Protein AF-0000000084723994 (afdb_homodimer)

Radius of gyration: 28.79 Å; Cα contacts (8 Å, |Δi|>4): 1807; chains: 2; bounding box: 62×84×65 Å

Foldseek 3Di:
DAEEEDAFAQLCLVVLQVVLCVVVVFAEAEQQQVVVCVVPVDHLLRDDLVVSLVVLVVSLVVSVVSLVVRPPYYYYYHDLLLSCLVCVLNVNNVCNCVSQPPPLLQPVGLAYEYGDPPLDDRDCPVRDDPDSVSRVVSRVVSVVSCVVRYQLLRYHYDDSVQSDSVSSSVVVVVSVVVRVVCFPFQEEEAAELAAADLVQGDPVRLSCQQSFQEEEEEDQHDVVSNVSHHPNHHYHDLYDVPDDDDPVDDEDRVVSLVQRRVRGYYYYYFYFFCVQPNCVVVHVVRCVVSVHHYYYHTGHHNVNQQCQQLQFDQDDPPWAPDEDEEELPQVPHPVDPDDCLCVLQVAGKYKYFPNLVVVLVSLVSSVVSPDDQQWKKWKWFSGPDPPIDIQIGGSNCRNVRCVVVVRSPGGIMMMTTPSSVSSVPRNDNVCVSVVD/DAEEEDAFAQLCLVVLQVVLCVVVVFAEAEQQQVVVCVVPVDHLLRDDLVVSLVVLVVSLVVSVVSLVVRPPYYYYRHDLLLSCLVCVLNVNNVCNCVSQPPLCAQPVGLAYEYGDPPLDDRDCPVRDDPDSVSRVVSRVVSVVSCVVRYQLLRYHYDDSVQSDSVSSSVVVVVSVVVRVVCFPFQEEEEAELAAADLVQGDPVRLSCQQSFQEEEEEDQHDVNSNVSHHPNHHYHDLYDVPDDDDPVDDEDRVVSLVQRRVRGYYYYYFYFFCVQPNCVVVHVVRCVVSVHHYYYHTGHHNVNQQCQQLQFDQDDPPWAPDEDEEELPQVPHPVDPDDCLCVLQVAGKYKYFPNLVVVLVSLVSSVVSPDDQQWKKWKWFSGPDPPIDIQIGGSNCRNVRCVVVVRSPGGIMMMTTPSSVSSVPRNDNVCVSVVD

Organism: Cystobacter fuscus (strain ATCC 25194 / DSM 2262 / NBRC 100088 / M29) (NCBI:txid1242864)

Solvent-accessible surface area (backbone atoms only — not comparable to full-atom values): 44608 Å² total; per-residue (Å²): 90,31,34,27,33,32,62,38,84,46,47,50,49,66,61,48,36,52,52,48,17,63,74,68,73,35,50,70,40,74,56,58,63,64,58,47,29,71,73,67,74,48,47,65,83,75,42,57,59,76,55,32,46,52,51,51,53,50,46,48,52,51,49,53,51,56,56,64,69,39,80,81,24,28,26,23,37,38,50,68,64,50,55,29,41,48,21,53,73,60,70,30,46,87,48,28,62,67,46,60,68,39,75,50,54,51,67,51,37,65,32,35,36,37,45,43,79,82,59,48,79,74,60,86,77,82,69,60,84,92,40,72,56,58,36,49,53,46,34,28,35,37,53,41,49,43,64,72,48,30,29,57,75,26,47,40,75,48,56,71,83,49,68,48,69,65,50,46,49,51,50,50,50,56,57,45,60,68,51,55,78,48,64,88,44,17,16,35,37,41,28,10,46,11,52,39,30,55,50,45,19,15,42,44,46,47,34,48,37,41,42,27,53,25,37,36,28,41,60,85,55,41,66,70,41,58,66,52,41,27,88,82,30,46,78,40,79,66,45,67,77,71,73,80,67,57,87,92,54,80,64,70,56,64,66,59,54,55,44,16,73,71,49,35,47,30,32,41,36,29,57,12,13,25,34,61,84,42,53,34,46,61,39,50,50,52,34,51,76,69,69,38,48,58,47,62,42,62,20,29,32,45,68,52,36,36,25,44,43,51,17,25,33,50,24,37,90,90,52,17,47,22,34,32,45,33,55,36,69,45,75,85,42,96,75,42,63,61,37,52,63,26,47,40,43,26,55,36,23,37,35,31,36,62,21,72,93,44,37,56,59,53,35,49,48,30,37,74,32,62,33,60,50,76,39,30,24,31,42,38,20,35,32,58,41,97,73,45,44,77,47,77,36,20,44,69,45,31,54,62,51,45,61,72,65,67,60,77,77,49,69,45,40,36,41,34,21,63,34,49,61,47,21,84,74,44,45,40,48,67,32,48,77,65,73,100,90,30,33,26,34,32,62,37,85,47,46,50,48,66,61,49,37,53,53,48,17,63,74,68,74,36,50,73,40,73,56,57,64,64,57,46,28,72,74,67,74,47,48,66,85,77,44,57,58,73,56,33,48,52,51,51,51,50,48,48,52,50,50,54,51,56,56,64,70,40,79,81,24,28,26,23,39,39,48,68,63,50,54,28,40,46,22,53,73,60,70,31,47,87,47,28,62,68,47,59,67,41,75,50,54,51,68,50,35,63,32,35,37,36,45,44,80,82,60,47,78,76,61,85,77,83,69,62,83,91,42,71,56,60,36,50,54,48,34,28,33,37,53,42,49,43,64,73,49,32,29,56,80,27,47,40,73,48,56,72,84,49,69,49,68,66,50,44,48,51,51,50,50,56,56,46,56,68,49,57,76,49,64,87,45,16,17,35,36,41,26,10,48,12,53,37,30,54,49,46,19,15,42,45,46,48,37,47,36,43,42,26,54,26,37,36,29,42,59,83,56,42,65,69,40,57,65,50,41,26,89,81,29,46,78,40,78,65,46,69,77,74,73,79,65,58,87,93,52,79,62,68,56,63,67,60,54,54,43,16,73,71,49,35,48,29,32,42,37,29,59,12,12,26,36,60,85,43,54,34,44,60,40,50,49,52,34,51,74,69,71,38,47,58,49,63,40,62,21,30,33,45,68,53,37,34,25,44,44,52,17,25,33,51,23,36,91,91,51,18,48,24,34,32,44,32,56,35,68,44,77,84,42,96,72,42,61,59,38,50,64,27,47,41,44,27,55,35,23,37,34,31,37,61,21,69,92,45,35,56,60,52,34,50,47,30,36,74,32,63,33,58,49,74,38,30,23,32,42,37,20,33,32,58,40,96,73,45,42,76,46,76,36,20,46,70,46,32,53,62,52,46,61,73,64,68,60,79,78,49,67,45,39,35,43,34,22,61,33,49,63,47,21,83,72,45,46,38,48,67,31,52,76,65,74,98

Structure (mmCIF, N/CA/C/O backbone):
data_AF-0000000084723994-model_v1
#
loop_
_entity.id
_entity.type
_entity.pdbx_description
1 polymer 'uroporphyrinogen-III C-methyltransferase'
#
loop_
_atom_site.group_PDB
_atom_site.id
_atom_site.type_symbol
_atom_site.label_atom_id
_atom_site.label_alt_id
_atom_site.label_comp_id
_atom_site.label_asym_id
_atom_site.label_entity_id
_atom_site.label_seq_id
_atom_site.pdbx_PDB_ins_code
_atom_site.Cartn_x
_atom_site.Cartn_y
_atom_site.Cartn_z
_atom_site.occupancy
_atom_site.B_iso_or_equiv
_atom_site.auth_seq_id
_atom_site.auth_comp_id
_atom_site.auth_asym_id
_atom_site.auth_atom_id
_atom_site.pdbx_PDB_model_num
ATOM 1 N N . MET A 1 1 ? 22.266 18.469 -6.633 1 83.06 1 MET A N 1
ATOM 2 C CA . MET A 1 1 ? 21.266 18.016 -5.676 1 83.06 1 MET A CA 1
ATOM 3 C C . MET A 1 1 ? 20.828 19.156 -4.77 1 83.06 1 MET A C 1
ATOM 5 O O . MET A 1 1 ? 21.672 19.859 -4.191 1 83.06 1 MET A O 1
ATOM 9 N N . ARG A 1 2 ? 19.594 19.422 -4.73 1 88.44 2 ARG A N 1
ATOM 10 C CA . ARG A 1 2 ? 19.031 20.484 -3.906 1 88.44 2 ARG A CA 1
ATOM 11 C C . ARG A 1 2 ? 18.25 19.906 -2.729 1 88.44 2 ARG A C 1
ATOM 13 O O . ARG A 1 2 ? 17.219 19.266 -2.916 1 88.44 2 ARG A O 1
ATOM 20 N N . ILE A 1 3 ? 18.781 20.141 -1.558 1 91.31 3 ILE A N 1
ATOM 21 C CA . ILE A 1 3 ? 18.188 19.594 -0.346 1 91.31 3 ILE A CA 1
ATOM 22 C C . ILE A 1 3 ? 17.766 20.719 0.588 1 91.31 3 ILE A C 1
ATOM 24 O O . ILE A 1 3 ? 18.469 21.719 0.722 1 91.31 3 ILE A O 1
ATOM 28 N N . ALA A 1 4 ? 16.625 20.562 1.173 1 93.44 4 ALA A N 1
ATOM 29 C CA . ALA A 1 4 ? 16.203 21.531 2.189 1 93.44 4 ALA A CA 1
ATOM 30 C C . ALA A 1 4 ? 15.859 20.828 3.498 1 93.44 4 ALA A C 1
ATOM 32 O O . ALA A 1 4 ? 15.289 19.719 3.49 1 93.44 4 ALA A O 1
ATOM 33 N N . ILE A 1 5 ? 16.234 21.438 4.578 1 94.81 5 ILE A N 1
ATOM 34 C CA . ILE A 1 5 ? 15.898 20.984 5.922 1 94.81 5 ILE A CA 1
ATOM 35 C C . ILE A 1 5 ? 15.031 22.031 6.613 1 94.81 5 ILE A C 1
ATOM 37 O O . ILE A 1 5 ? 15.422 23.203 6.719 1 94.81 5 ILE A O 1
ATOM 41 N N . THR A 1 6 ? 13.828 21.578 7.016 1 93.06 6 THR A N 1
ATOM 42 C CA . THR A 1 6 ? 12.906 22.547 7.59 1 93.06 6 THR A CA 1
ATOM 43 C C . THR A 1 6 ? 12.328 22.031 8.906 1 93.06 6 THR A C 1
ATOM 45 O O . THR A 1 6 ? 12.594 20.891 9.305 1 93.06 6 THR A O 1
ATOM 48 N N . GLY A 1 7 ? 11.633 22.953 9.617 1 91.44 7 GLY A N 1
ATOM 49 C CA . GLY A 1 7 ? 11.086 22.734 10.945 1 91.44 7 GLY A CA 1
ATOM 50 C C . GLY A 1 7 ? 11.047 23.984 11.797 1 91.44 7 GLY A C 1
ATOM 51 O O . GLY A 1 7 ? 11.5 25.047 11.359 1 91.44 7 GLY A O 1
ATOM 52 N N . ALA A 1 8 ? 10.438 23.859 12.992 1 89.31 8 ALA A N 1
ATOM 53 C CA . ALA A 1 8 ? 10.344 24.984 13.914 1 89.31 8 ALA A CA 1
ATOM 54 C C . ALA A 1 8 ? 11.719 25.391 14.43 1 89.31 8 ALA A C 1
ATOM 56 O O . ALA A 1 8 ? 12.711 24.703 14.172 1 89.31 8 ALA A O 1
ATOM 57 N N . ALA A 1 9 ? 11.742 26.531 15.062 1 85.31 9 ALA A N 1
ATOM 58 C CA . ALA A 1 9 ? 12.984 26.984 15.672 1 85.31 9 ALA A CA 1
ATOM 59 C C . ALA A 1 9 ? 13.445 26.031 16.766 1 85.31 9 ALA A C 1
ATOM 61 O O . ALA A 1 9 ? 12.633 25.531 17.547 1 85.31 9 ALA A O 1
ATOM 62 N N . GLY A 1 10 ? 14.688 25.719 16.734 1 84.88 10 GLY A N 1
ATOM 63 C CA . GLY A 1 10 ? 15.273 24.953 17.828 1 84.88 10 GLY A CA 1
ATOM 64 C C . GLY A 1 10 ? 15.195 23.453 17.609 1 84.88 10 GLY A C 1
ATOM 65 O O . GLY A 1 10 ? 15.469 22.688 18.531 1 84.88 10 GLY A O 1
ATOM 66 N N . VAL A 1 11 ? 14.852 23 16.469 1 88.75 11 VAL A N 1
ATOM 67 C CA . VAL A 1 11 ? 14.664 21.578 16.266 1 88.75 11 VAL A CA 1
ATOM 68 C C . VAL A 1 11 ? 15.961 20.953 15.742 1 88.75 11 VAL A C 1
ATOM 70 O O . VAL A 1 11 ? 16.016 19.75 15.492 1 88.75 11 VAL A O 1
ATOM 73 N N . GLY A 1 12 ? 17.047 21.781 15.586 1 89.38 12 GLY A N 1
ATOM 74 C CA . GLY A 1 12 ? 18.344 21.281 15.172 1 89.38 12 GLY A CA 1
ATOM 75 C C . GLY A 1 12 ? 18.578 21.375 13.68 1 89.38 12 GLY A C 1
ATOM 76 O O . GLY A 1 12 ? 19.328 20.594 13.109 1 89.38 12 GLY A O 1
ATOM 77 N N . LYS A 1 13 ? 17.891 22.266 12.992 1 92.62 13 LYS A N 1
ATOM 78 C CA . LYS A 1 13 ? 18 22.406 11.539 1 92.62 13 LYS A CA 1
ATOM 79 C C . LYS A 1 13 ? 19.422 22.766 11.125 1 92.62 13 LYS A C 1
ATOM 81 O O . LYS A 1 13 ? 20.031 22.062 10.312 1 92.62 13 LYS A O 1
ATOM 86 N N . THR A 1 14 ? 19.953 23.859 11.75 1 91.31 14 THR A N 1
ATOM 87 C CA . THR A 1 14 ? 21.266 24.375 11.367 1 91.31 14 THR A CA 1
ATOM 88 C C . THR A 1 14 ? 22.344 23.328 11.586 1 91.31 14 THR A C 1
ATOM 90 O O . THR A 1 14 ? 23.234 23.156 10.75 1 91.31 14 THR A O 1
ATOM 93 N N . THR A 1 15 ? 22.219 22.641 12.641 1 93.06 15 THR A N 1
ATOM 94 C CA . THR A 1 15 ? 23.188 21.578 12.953 1 93.06 15 THR A CA 1
ATOM 95 C C . THR A 1 15 ? 23.141 20.484 11.891 1 93.06 15 THR A C 1
ATOM 97 O O . THR A 1 15 ? 24.188 20.031 11.422 1 93.06 15 THR A O 1
ATOM 100 N N . LEU A 1 16 ? 21.984 20.047 11.531 1 95.06 16 LEU A N 1
ATOM 101 C CA . LEU A 1 16 ? 21.844 19 10.531 1 95.06 16 LEU A CA 1
ATOM 102 C C . LEU A 1 16 ? 22.297 19.484 9.164 1 95.06 16 LEU A C 1
ATOM 104 O O . LEU A 1 16 ? 22.938 18.75 8.414 1 95.06 16 LEU A O 1
ATOM 108 N N . VAL A 1 17 ? 21.969 20.703 8.82 1 95.81 17 VAL A N 1
ATOM 109 C CA . VAL A 1 17 ? 22.359 21.297 7.547 1 95.81 17 VAL A CA 1
ATOM 110 C C . VAL A 1 17 ? 23.875 21.281 7.414 1 95.81 17 VAL A C 1
ATOM 112 O O . VAL A 1 17 ? 24.406 20.875 6.383 1 95.81 17 VAL A O 1
ATOM 115 N N . ASN A 1 18 ? 24.562 21.672 8.461 1 95.56 18 ASN A N 1
ATOM 116 C CA . ASN A 1 18 ? 26.016 21.719 8.438 1 95.56 18 ASN A CA 1
ATOM 117 C C . ASN A 1 18 ? 26.609 20.312 8.266 1 95.56 18 ASN A C 1
ATOM 119 O O . ASN A 1 18 ? 27.531 20.125 7.457 1 95.56 18 ASN A O 1
ATOM 123 N N . ALA A 1 19 ? 26.078 19.422 8.969 1 95.44 19 ALA A N 1
ATOM 124 C CA . ALA A 1 19 ? 26.594 18.047 8.906 1 95.44 19 ALA A CA 1
ATOM 125 C C . ALA A 1 19 ? 26.344 17.438 7.535 1 95.44 19 ALA A C 1
ATOM 127 O O . ALA A 1 19 ? 27.234 16.812 6.953 1 95.44 19 ALA A O 1
ATOM 128 N N . LEU A 1 20 ? 25.156 17.625 7.035 1 94.06 20 LEU A N 1
ATOM 129 C CA . LEU A 1 20 ? 24.781 17.031 5.754 1 94.06 20 LEU A CA 1
ATOM 130 C C . LEU A 1 20 ? 25.547 17.688 4.609 1 94.06 20 LEU A C 1
ATOM 132 O O . LEU A 1 20 ? 26 17 3.686 1 94.06 20 LEU A O 1
ATOM 136 N N . ALA A 1 21 ? 25.656 19 4.668 1 94.69 21 ALA A N 1
ATOM 137 C CA . ALA A 1 21 ? 26.406 19.734 3.643 1 94.69 21 ALA A CA 1
ATOM 138 C C . ALA A 1 21 ? 27.859 19.266 3.58 1 94.69 21 ALA A C 1
ATOM 140 O O . ALA A 1 21 ? 28.406 19.062 2.494 1 94.69 21 ALA A O 1
ATOM 141 N N . SER A 1 22 ? 28.422 19.109 4.707 1 93.56 22 SER A N 1
ATOM 142 C CA . SER A 1 22 ? 29.797 18.625 4.777 1 93.56 22 SER A CA 1
ATOM 143 C C . SER A 1 22 ? 29.922 17.219 4.207 1 93.56 22 SER A C 1
ATOM 145 O O . SER A 1 22 ? 30.844 16.922 3.449 1 93.56 22 SER A O 1
ATOM 147 N N . ARG A 1 23 ? 29.062 16.391 4.504 1 89.94 23 ARG A N 1
ATOM 148 C CA . ARG A 1 23 ? 29.062 15 4.086 1 89.94 23 ARG A CA 1
ATOM 149 C C . ARG A 1 23 ? 28.859 14.883 2.578 1 89.94 23 ARG A C 1
ATOM 151 O O . ARG A 1 23 ? 29.453 14.016 1.932 1 89.94 23 ARG A O 1
ATOM 158 N N . LEU A 1 24 ? 28.062 15.727 2.037 1 88.12 24 LEU A N 1
ATOM 159 C CA . LEU A 1 24 ? 27.688 15.633 0.631 1 88.12 24 LEU A CA 1
ATOM 160 C C . LEU A 1 24 ? 28.578 16.531 -0.232 1 88.12 24 LEU A C 1
ATOM 162 O O . LEU A 1 24 ? 28.531 16.453 -1.462 1 88.12 24 LEU A O 1
ATOM 166 N N . GLY A 1 25 ? 29.406 17.297 0.364 1 90.81 25 GLY A N 1
ATOM 167 C CA . GLY A 1 25 ? 30.234 18.234 -0.37 1 90.81 25 GLY A CA 1
ATOM 168 C C . GLY A 1 25 ? 29.453 19.297 -1.105 1 90.81 25 GLY A C 1
ATOM 169 O O . GLY A 1 25 ? 29.75 19.625 -2.254 1 90.81 25 GLY A O 1
ATOM 170 N N . LEU A 1 26 ? 28.359 19.75 -0.538 1 93.06 26 LEU A N 1
ATOM 171 C CA . LEU A 1 26 ? 27.5 20.75 -1.145 1 93.06 26 LEU A CA 1
ATOM 172 C C . LEU A 1 26 ? 27.547 22.062 -0.372 1 93.06 26 LEU A C 1
ATOM 174 O O . LEU A 1 26 ? 27.766 22.078 0.843 1 93.06 26 LEU A O 1
ATOM 178 N N . PRO A 1 27 ? 27.375 23.125 -1.046 1 95.31 27 PRO A N 1
ATOM 179 C CA . PRO A 1 27 ? 27.312 24.406 -0.332 1 95.31 27 PRO A CA 1
ATOM 180 C C . PRO A 1 27 ? 26.016 24.562 0.478 1 95.31 27 PRO A C 1
ATOM 182 O O . PRO A 1 27 ? 25.031 23.875 0.224 1 95.31 27 PRO A O 1
ATOM 185 N N . ILE A 1 28 ? 26.078 25.516 1.431 1 95.5 28 ILE A N 1
ATOM 186 C CA . ILE A 1 28 ? 24.938 25.766 2.303 1 95.5 28 ILE A CA 1
ATOM 187 C C . ILE A 1 28 ? 24.234 27.062 1.865 1 95.5 28 ILE A C 1
ATOM 189 O O . ILE A 1 28 ? 24.891 28.047 1.539 1 95.5 28 ILE A O 1
ATOM 193 N N . VAL A 1 29 ? 22.984 27 1.783 1 94.06 29 VAL A N 1
ATOM 194 C CA . VAL A 1 29 ? 22.156 28.203 1.712 1 94.06 29 VAL A CA 1
ATOM 195 C C . VAL A 1 29 ? 21.578 28.531 3.09 1 94.06 29 VAL A C 1
ATOM 197 O O . VAL A 1 29 ? 20.688 27.828 3.564 1 94.06 29 VAL A O 1
ATOM 200 N N . PRO A 1 30 ? 22.047 29.469 3.734 1 92.75 30 PRO A N 1
ATOM 201 C CA . PRO A 1 30 ? 21.641 29.75 5.113 1 92.75 30 PRO A CA 1
ATOM 202 C C . PRO A 1 30 ? 20.266 30.406 5.203 1 92.75 30 PRO A C 1
ATOM 204 O O . PRO A 1 30 ? 19.766 30.938 4.207 1 92.75 30 PRO A O 1
ATOM 207 N N . GLU A 1 31 ? 19.703 30.312 6.406 1 90.06 31 GLU A N 1
ATOM 208 C CA . GLU A 1 31 ? 18.453 31.016 6.641 1 90.06 31 GLU A CA 1
ATOM 209 C C . GLU A 1 31 ? 18.672 32.531 6.707 1 90.06 31 GLU A C 1
ATOM 211 O O . GLU A 1 31 ? 19.75 33 7.066 1 90.06 31 GLU A O 1
ATOM 216 N N . GLU A 1 32 ? 17.656 33.281 6.395 1 86.25 32 GLU A N 1
ATOM 217 C CA . GLU A 1 32 ? 17.781 34.75 6.203 1 86.25 32 GLU A CA 1
ATOM 218 C C . GLU A 1 32 ? 17.391 35.5 7.469 1 86.25 32 GLU A C 1
ATOM 220 O O . GLU A 1 32 ? 17.797 36.656 7.664 1 86.25 32 GLU A O 1
ATOM 225 N N . THR A 1 33 ? 16.609 34.875 8.312 1 83.88 33 THR A N 1
ATOM 226 C CA . THR A 1 33 ? 16.016 35.594 9.445 1 83.88 33 THR A CA 1
ATOM 227 C C . THR A 1 33 ? 17.094 35.938 10.469 1 83.88 33 THR A C 1
ATOM 229 O O . THR A 1 33 ? 17.031 37.031 11.07 1 83.88 33 THR A O 1
ATOM 232 N N . ARG A 1 34 ? 18.016 35.094 10.688 1 79.5 34 ARG A N 1
ATOM 233 C CA . ARG A 1 34 ? 19.078 35.344 11.648 1 79.5 34 ARG A CA 1
ATOM 234 C C . ARG A 1 34 ? 19.891 36.594 11.234 1 79.5 34 ARG A C 1
ATOM 236 O O . ARG A 1 34 ? 20.203 37.438 12.07 1 79.5 34 ARG A O 1
ATOM 243 N N . GLU A 1 35 ? 20.219 36.625 10.008 1 80.94 35 GLU A N 1
ATOM 244 C CA . GLU A 1 35 ? 20.969 37.781 9.492 1 80.94 35 GLU A CA 1
ATOM 245 C C . GLU A 1 35 ? 20.188 39.062 9.641 1 80.94 35 GLU A C 1
ATOM 247 O O . GLU A 1 35 ? 20.75 40.125 9.961 1 80.94 35 GLU A O 1
ATOM 252 N N . PHE A 1 36 ? 18.953 38.969 9.43 1 85.81 36 PHE A N 1
ATOM 253 C CA . PHE A 1 36 ? 18.062 40.125 9.57 1 85.81 36 PHE A CA 1
ATOM 254 C C . PHE A 1 36 ? 18.062 40.625 11.008 1 85.81 36 PHE A C 1
ATOM 256 O O . PHE A 1 36 ? 18.203 41.844 11.25 1 85.81 36 PHE A O 1
ATOM 263 N N . VAL A 1 37 ? 17.922 39.75 11.969 1 82.12 37 VAL A N 1
ATOM 264 C CA . VAL A 1 37 ? 17.859 40.094 13.383 1 82.12 37 VAL A CA 1
ATOM 265 C C . VAL A 1 37 ? 19.203 40.688 13.828 1 82.12 37 VAL A C 1
ATOM 267 O O . VAL A 1 37 ? 19.234 41.688 14.562 1 82.12 37 VAL A O 1
ATOM 270 N N . LEU A 1 38 ? 20.266 40.094 13.352 1 80.56 38 LEU A N 1
ATOM 271 C CA . LEU A 1 38 ? 21.594 40.594 13.727 1 80.56 38 LEU A CA 1
ATOM 272 C C . LEU A 1 38 ? 21.844 41.969 13.164 1 80.56 38 LEU A C 1
ATOM 274 O O . LEU A 1 38 ? 22.438 42.812 13.828 1 80.56 38 LEU A O 1
ATOM 278 N N . ARG A 1 39 ? 21.359 42.219 12.031 1 83.88 39 ARG A N 1
ATOM 279 C CA . ARG A 1 39 ? 21.578 43.469 11.344 1 83.88 39 ARG A CA 1
ATOM 280 C C . ARG A 1 39 ? 20.688 44.594 11.906 1 83.88 39 ARG A C 1
ATOM 282 O O . ARG A 1 39 ? 21.109 45.719 12.062 1 83.88 39 ARG A O 1
ATOM 289 N N . THR A 1 40 ? 19.438 44.25 12.281 1 85.31 40 THR A N 1
ATOM 290 C CA . THR A 1 40 ? 18.469 45.25 12.633 1 85.31 40 THR A CA 1
ATOM 291 C C . THR A 1 40 ? 18.234 45.281 14.141 1 85.31 40 THR A C 1
ATOM 293 O O . THR A 1 40 ? 17.734 46.281 14.672 1 85.31 40 THR A O 1
ATOM 296 N N . GLY A 1 41 ? 18.516 44.156 14.844 1 81.31 41 GLY A N 1
ATOM 297 C CA . GLY A 1 41 ? 18.25 44.031 16.266 1 81.31 41 GLY A CA 1
ATOM 298 C C . GLY A 1 41 ? 16.781 43.781 16.578 1 81.31 41 GLY A C 1
ATOM 299 O O . GLY A 1 41 ? 16.375 43.812 17.734 1 81.31 41 GLY A O 1
ATOM 300 N N . LYS A 1 42 ? 15.953 43.688 15.469 1 84.44 42 LYS A N 1
ATOM 301 C CA . LYS A 1 42 ? 14.516 43.531 15.656 1 84.44 42 LYS A CA 1
ATOM 302 C C . LYS A 1 42 ? 14.039 42.188 15.102 1 84.44 42 LYS A C 1
ATOM 304 O O . LYS A 1 42 ? 14.508 41.719 14.055 1 84.44 42 LYS A O 1
ATOM 309 N N . ARG A 1 43 ? 13.125 41.656 15.859 1 84.62 43 ARG A N 1
ATOM 310 C CA . ARG A 1 43 ? 12.438 40.5 15.359 1 84.62 43 ARG A CA 1
ATOM 311 C C . ARG A 1 43 ? 11.25 40.875 14.492 1 84.62 43 ARG A C 1
ATOM 313 O O . ARG A 1 43 ? 10.711 41.969 14.617 1 84.62 43 ARG A O 1
ATOM 320 N N . LEU A 1 44 ? 10.891 39.938 13.641 1 83.56 44 LEU A N 1
ATOM 321 C CA . LEU A 1 44 ? 9.758 40.188 12.758 1 83.56 44 LEU A CA 1
ATOM 322 C C . LEU A 1 44 ? 8.508 40.531 13.562 1 83.56 44 LEU A C 1
ATOM 324 O O . LEU A 1 44 ? 7.754 41.438 13.188 1 83.56 44 LEU A O 1
ATOM 328 N N . ALA A 1 45 ? 8.359 39.875 14.648 1 80.06 45 ALA A N 1
ATOM 329 C CA . ALA A 1 45 ? 7.164 40.031 15.477 1 80.06 45 ALA A CA 1
ATOM 330 C C . ALA A 1 45 ? 7.098 41.438 16.078 1 80.06 45 ALA A C 1
ATOM 332 O O . ALA A 1 45 ? 6.027 41.906 16.484 1 80.06 45 ALA A O 1
ATOM 333 N N . GLN A 1 46 ? 8.203 42.125 16.156 1 83.06 46 GLN A N 1
ATOM 334 C CA . GLN A 1 46 ? 8.297 43.438 16.766 1 83.06 46 GLN A CA 1
ATOM 335 C C . GLN A 1 46 ? 7.98 44.531 15.758 1 83.06 46 GLN A C 1
ATOM 337 O O . GLN A 1 46 ? 7.824 45.688 16.125 1 83.06 46 GLN A O 1
ATOM 342 N N . LEU A 1 47 ? 7.875 44.188 14.516 1 86.5 47 LEU A N 1
ATOM 343 C CA . LEU A 1 47 ? 7.602 45.156 13.453 1 86.5 47 LEU A CA 1
ATOM 344 C C . LEU A 1 47 ? 6.102 45.281 13.219 1 86.5 47 LEU A C 1
ATOM 346 O O . LEU A 1 47 ? 5.348 44.344 13.438 1 86.5 47 LEU A O 1
ATOM 350 N N . PRO A 1 48 ? 5.727 46.531 12.844 1 86.56 48 PRO A N 1
ATOM 351 C CA . PRO A 1 48 ? 4.336 46.656 12.398 1 86.56 48 PRO A CA 1
ATOM 352 C C . PRO A 1 48 ? 4.031 45.781 11.195 1 86.56 48 PRO A C 1
ATOM 354 O O . PRO A 1 48 ? 4.926 45.469 10.398 1 86.56 48 PRO A O 1
ATOM 357 N N . VAL A 1 49 ? 2.783 45.438 11.023 1 81.56 49 VAL A N 1
ATOM 358 C CA . VAL A 1 49 ? 2.354 44.438 10.062 1 81.56 49 VAL A CA 1
ATOM 359 C C . VAL A 1 49 ? 2.77 44.844 8.648 1 81.56 49 VAL A C 1
ATOM 361 O O . VAL A 1 49 ? 3.344 44.031 7.906 1 81.56 49 VAL A O 1
ATOM 364 N N . PRO A 1 50 ? 2.547 46.094 8.227 1 82.75 50 PRO A N 1
ATOM 365 C CA . PRO A 1 50 ? 2.967 46.469 6.871 1 82.75 50 PRO A CA 1
ATOM 366 C C . PRO A 1 50 ? 4.473 46.344 6.66 1 82.75 50 PRO A C 1
ATOM 368 O O . PRO A 1 50 ? 4.914 45.938 5.574 1 82.75 50 PRO A O 1
ATOM 371 N N . GLU A 1 51 ? 5.219 46.625 7.699 1 89.88 51 GLU A N 1
ATOM 372 C CA . GLU A 1 51 ? 6.672 46.5 7.613 1 89.88 51 GLU A CA 1
ATOM 373 C C . GLU A 1 51 ? 7.09 45.031 7.617 1 89.88 51 GLU A C 1
ATOM 375 O O . GLU A 1 51 ? 8.039 44.656 6.934 1 89.88 51 GLU A O 1
ATOM 380 N N . ARG A 1 52 ? 6.332 44.219 8.328 1 89.69 52 ARG A N 1
ATOM 381 C CA . ARG A 1 52 ? 6.602 42.781 8.359 1 89.69 52 ARG A CA 1
ATOM 382 C C . ARG A 1 52 ? 6.488 42.188 6.965 1 89.69 52 ARG A C 1
ATOM 384 O O . ARG A 1 52 ? 7.348 41.406 6.547 1 89.69 52 ARG A O 1
ATOM 391 N N . ALA A 1 53 ? 5.438 42.594 6.336 1 88.56 53 ALA A N 1
ATOM 392 C CA . ALA A 1 53 ? 5.184 42.062 4.996 1 88.56 53 ALA A CA 1
ATOM 393 C C . ALA A 1 53 ? 6.312 42.438 4.039 1 88.56 53 ALA A C 1
ATOM 395 O O . ALA A 1 53 ? 6.762 41.594 3.25 1 88.56 53 ALA A O 1
ATOM 396 N N . GLN A 1 54 ? 6.723 43.688 4.16 1 90.75 54 GLN A N 1
ATOM 397 C CA . GLN A 1 54 ? 7.809 44.156 3.303 1 90.75 54 GLN A CA 1
ATOM 398 C C . GLN A 1 54 ? 9.102 43.406 3.594 1 90.75 54 GLN A C 1
ATOM 400 O O . GLN A 1 54 ? 9.805 43 2.67 1 90.75 54 GLN A O 1
ATOM 405 N N . VAL A 1 55 ? 9.398 43.25 4.867 1 91.75 55 VAL A N 1
ATOM 406 C CA . VAL A 1 55 ? 10.617 42.562 5.27 1 91.75 55 VAL A CA 1
ATOM 407 C C . VAL A 1 55 ? 10.578 41.094 4.777 1 91.75 55 VAL A C 1
ATOM 409 O O . VAL A 1 55 ? 11.57 40.594 4.27 1 91.75 55 VAL A O 1
ATOM 412 N N . LEU A 1 56 ? 9.43 40.438 4.898 1 91.06 56 LEU A N 1
ATOM 413 C CA . LEU A 1 56 ? 9.289 39.062 4.461 1 91.06 56 LEU A CA 1
ATOM 414 C C . LEU A 1 56 ? 9.516 38.938 2.957 1 91.06 56 LEU A C 1
ATOM 416 O O . LEU A 1 56 ? 10.164 38 2.496 1 91.06 56 LEU A O 1
ATOM 420 N N . ARG A 1 57 ? 9.047 39.875 2.186 1 88.88 57 ARG A N 1
ATOM 421 C CA . ARG A 1 57 ? 9.258 39.906 0.744 1 88.88 57 ARG A CA 1
ATOM 422 C C . ARG A 1 57 ? 10.742 40.031 0.416 1 88.88 57 ARG A C 1
ATOM 424 O O . ARG A 1 57 ? 11.242 39.406 -0.526 1 88.88 57 ARG A O 1
ATOM 431 N N . GLU A 1 58 ? 11.367 40.875 1.175 1 90.56 58 GLU A N 1
ATOM 432 C CA . GLU A 1 58 ? 12.789 41.094 0.956 1 90.56 58 GLU A CA 1
ATOM 433 C C . GLU A 1 58 ? 13.594 39.844 1.274 1 90.56 58 GLU A C 1
ATOM 435 O O . GLU A 1 58 ? 14.492 39.469 0.525 1 90.56 58 GLU A O 1
ATOM 440 N N . LEU A 1 59 ? 13.25 39.25 2.365 1 91 59 LEU A N 1
ATOM 441 C CA . LEU A 1 59 ? 13.93 38.031 2.754 1 91 59 LEU A CA 1
ATOM 442 C C . LEU A 1 59 ? 13.695 36.938 1.724 1 91 59 LEU A C 1
ATOM 444 O O . LEU A 1 59 ? 14.602 36.156 1.422 1 91 59 LEU A O 1
ATOM 448 N N . TRP A 1 60 ? 12.531 36.906 1.198 1 89.06 60 TRP A N 1
ATOM 449 C CA . TRP A 1 60 ? 12.188 35.938 0.155 1 89.06 60 TRP A CA 1
ATOM 450 C C . TRP A 1 60 ? 13.031 36.188 -1.096 1 89.06 60 TRP A C 1
ATOM 452 O O . TRP A 1 60 ? 13.539 35.219 -1.698 1 89.06 60 TRP A O 1
ATOM 462 N N . ALA A 1 61 ? 13.164 37.375 -1.463 1 88.31 61 ALA A N 1
ATOM 463 C CA . ALA A 1 61 ? 13.984 37.75 -2.623 1 88.31 61 ALA A CA 1
ATOM 464 C C . ALA A 1 61 ? 15.43 37.312 -2.426 1 88.31 61 ALA A C 1
ATOM 466 O O . ALA A 1 61 ? 16.078 36.812 -3.357 1 88.31 61 ALA A O 1
ATOM 467 N N . VAL A 1 62 ? 15.945 37.469 -1.242 1 89.62 62 VAL A N 1
ATOM 468 C CA . VAL A 1 62 ? 17.312 37.094 -0.926 1 89.62 62 VAL A CA 1
ATOM 469 C C . VAL A 1 62 ? 17.453 35.562 -1.056 1 89.62 62 VAL A C 1
ATOM 471 O O . VAL A 1 62 ? 18.406 35.062 -1.65 1 89.62 62 VAL A O 1
ATOM 474 N N . ARG A 1 63 ? 16.531 34.844 -0.522 1 89.12 63 ARG A N 1
ATOM 475 C CA . ARG A 1 63 ? 16.531 33.406 -0.6 1 89.12 63 ARG A CA 1
ATOM 476 C C . ARG A 1 63 ? 16.562 32.938 -2.049 1 89.12 63 ARG A C 1
ATOM 478 O O . ARG A 1 63 ? 17.359 32.062 -2.41 1 89.12 63 ARG A O 1
ATOM 485 N N . ARG A 1 64 ? 15.688 33.438 -2.824 1 85.62 64 ARG A N 1
ATOM 486 C CA . ARG A 1 64 ? 15.602 33.031 -4.227 1 85.62 64 ARG A CA 1
ATOM 487 C C . ARG A 1 64 ? 16.938 33.25 -4.941 1 85.62 64 ARG A C 1
ATOM 489 O O . ARG A 1 64 ? 17.391 32.406 -5.699 1 85.62 64 ARG A O 1
ATOM 496 N N . ARG A 1 65 ? 17.516 34.375 -4.652 1 88.19 65 ARG A N 1
ATOM 497 C CA . ARG A 1 65 ? 18.797 34.688 -5.27 1 88.19 65 ARG A CA 1
ATOM 498 C C . ARG A 1 65 ? 19.875 33.719 -4.828 1 88.19 65 ARG A C 1
ATOM 500 O O . ARG A 1 65 ? 20.656 33.25 -5.656 1 88.19 65 ARG A O 1
ATOM 507 N N . ARG A 1 66 ? 19.922 33.406 -3.568 1 90 66 ARG A N 1
ATOM 508 C CA . ARG A 1 66 ? 20.938 32.531 -3.02 1 90 66 ARG A CA 1
ATOM 509 C C . ARG A 1 66 ? 20.812 31.125 -3.615 1 90 66 ARG A C 1
ATOM 511 O O . ARG A 1 66 ? 21.828 30.484 -3.926 1 90 66 ARG A O 1
ATOM 518 N N . GLU A 1 67 ? 19.641 30.641 -3.686 1 88.38 67 GLU A N 1
ATOM 519 C CA . GLU A 1 67 ? 19.422 29.297 -4.223 1 88.38 67 GLU A CA 1
ATOM 520 C C . GLU A 1 67 ? 19.719 29.25 -5.719 1 88.38 67 GLU A C 1
ATOM 522 O O . GLU A 1 67 ? 20.25 28.266 -6.219 1 88.38 67 GLU A O 1
ATOM 527 N N . GLU A 1 68 ? 19.359 30.328 -6.375 1 85.69 68 GLU A N 1
ATOM 528 C CA . GLU A 1 68 ? 19.609 30.391 -7.812 1 85.69 68 GLU A CA 1
ATOM 529 C C . GLU A 1 68 ? 21.109 30.438 -8.109 1 85.69 68 GLU A C 1
ATOM 531 O O . GLU A 1 68 ? 21.547 29.938 -9.148 1 85.69 68 GLU A O 1
ATOM 536 N N . GLU A 1 69 ? 21.797 30.969 -7.254 1 88.25 69 GLU A N 1
ATOM 537 C CA . GLU A 1 69 ? 23.25 31.094 -7.426 1 88.25 69 GLU A CA 1
ATOM 538 C C . GLU A 1 69 ? 23.938 29.734 -7.293 1 88.25 69 GLU A C 1
ATOM 540 O O . GLU A 1 69 ? 25.062 29.562 -7.773 1 88.25 69 GLU A O 1
ATOM 545 N N . GLN A 1 70 ? 23.25 28.812 -6.59 1 87.75 70 GLN A N 1
ATOM 546 C CA . GLN A 1 70 ? 23.844 27.484 -6.375 1 87.75 70 GLN A CA 1
ATOM 547 C C . GLN A 1 70 ? 23.391 26.5 -7.445 1 87.75 70 GLN A C 1
ATOM 549 O O . GLN A 1 70 ? 22.5 25.672 -7.199 1 87.75 70 GLN A O 1
ATOM 554 N N . ARG A 1 71 ? 24.094 26.391 -8.609 1 78.69 71 ARG A N 1
ATOM 555 C CA . ARG A 1 71 ? 23.672 25.625 -9.781 1 78.69 71 ARG A CA 1
ATOM 556 C C . ARG A 1 71 ? 23.969 24.141 -9.586 1 78.69 71 ARG A C 1
ATOM 558 O O . ARG A 1 71 ? 23.234 23.281 -10.102 1 78.69 71 ARG A O 1
ATOM 565 N N . GLU A 1 72 ? 25.016 23.906 -8.883 1 81.25 72 GLU A N 1
ATOM 566 C CA . GLU A 1 72 ? 25.438 22.516 -8.781 1 81.25 72 GLU A CA 1
ATOM 567 C C . GLU A 1 72 ? 24.75 21.797 -7.613 1 81.25 72 GLU A C 1
ATOM 569 O O . GLU A 1 72 ? 25.047 20.641 -7.332 1 81.25 72 GLU A O 1
ATOM 574 N N . GLY A 1 73 ? 23.953 22.516 -6.809 1 89.12 73 GLY A N 1
ATOM 575 C CA . GLY A 1 73 ? 23.281 21.906 -5.676 1 89.12 73 GLY A CA 1
ATOM 576 C C . GLY A 1 73 ? 23.562 22.609 -4.363 1 89.12 73 GLY A C 1
ATOM 577 O O . GLY A 1 73 ? 24.469 23.453 -4.285 1 89.12 73 GLY A O 1
ATOM 578 N N . PHE A 1 74 ? 22.766 22.297 -3.373 1 94.12 74 PHE A N 1
ATOM 579 C CA . PHE A 1 74 ? 22.938 22.938 -2.068 1 94.12 74 PHE A CA 1
ATOM 580 C C . PHE A 1 74 ? 22.156 22.188 -1 1 94.12 74 PHE A C 1
ATOM 582 O O . PHE A 1 74 ? 21.328 21.328 -1.316 1 94.12 74 PHE A O 1
ATOM 589 N N . VAL A 1 75 ? 22.516 22.469 0.21 1 95 75 VAL A N 1
ATOM 590 C CA . VAL A 1 75 ? 21.703 22.141 1.37 1 95 75 VAL A CA 1
ATOM 591 C C . VAL A 1 75 ? 21.172 23.406 2.02 1 95 75 VAL A C 1
ATOM 593 O O . VAL A 1 75 ? 21.953 24.234 2.514 1 95 75 VAL A O 1
ATOM 596 N N . ALA A 1 76 ? 19.906 23.562 2.006 1 94.62 76 ALA A N 1
ATOM 597 C CA . ALA A 1 76 ? 19.297 24.812 2.473 1 94.62 76 ALA A CA 1
ATOM 598 C C . ALA A 1 76 ? 18.781 24.672 3.9 1 94.62 76 ALA A C 1
ATOM 600 O O . ALA A 1 76 ? 18.188 23.641 4.254 1 94.62 76 ALA A O 1
ATOM 601 N N . ASP A 1 77 ? 19.094 25.672 4.715 1 94.69 77 ASP A N 1
ATOM 602 C CA . ASP A 1 77 ? 18.484 25.828 6.035 1 94.69 77 ASP A CA 1
ATOM 603 C C . ASP A 1 77 ? 17.141 26.531 5.949 1 94.69 77 ASP A C 1
ATOM 605 O O . ASP A 1 77 ? 17.078 27.766 5.918 1 94.69 77 ASP A O 1
ATOM 609 N N . ASN A 1 78 ? 16.062 25.734 5.988 1 91.25 78 ASN A N 1
ATOM 610 C CA . ASN A 1 78 ? 14.695 26.141 5.691 1 91.25 78 ASN A CA 1
ATOM 611 C C . ASN A 1 78 ? 14.375 25.984 4.207 1 91.25 78 ASN A C 1
ATOM 613 O O . ASN A 1 78 ? 15.25 25.641 3.41 1 91.25 78 ASN A O 1
ATOM 617 N N . CYS A 1 79 ? 13.188 26.031 3.84 1 87 79 CYS A N 1
ATOM 618 C CA . CYS A 1 79 ? 12.75 25.922 2.453 1 87 79 CYS A CA 1
ATOM 619 C C . CYS A 1 79 ? 11.75 27.016 2.104 1 87 79 CYS A C 1
ATOM 621 O O . CYS A 1 79 ? 11.43 27.859 2.943 1 87 79 CYS A O 1
ATOM 623 N N . ALA A 1 80 ? 11.367 27.062 0.903 1 78.62 80 ALA A N 1
ATOM 624 C CA . ALA A 1 80 ? 10.445 28.078 0.4 1 78.62 80 ALA A CA 1
ATOM 625 C C . ALA A 1 80 ? 9.133 28.078 1.187 1 78.62 80 ALA A C 1
ATOM 627 O O . ALA A 1 80 ? 8.547 29.125 1.435 1 78.62 80 ALA A O 1
ATOM 628 N N . THR A 1 81 ? 8.727 26.922 1.634 1 83.94 81 THR A N 1
ATOM 629 C CA . THR A 1 81 ? 7.453 26.766 2.328 1 83.94 81 THR A CA 1
ATOM 630 C C . THR A 1 81 ? 7.496 27.453 3.691 1 83.94 81 THR A C 1
ATOM 632 O O . THR A 1 81 ? 6.457 27.844 4.23 1 83.94 81 THR A O 1
ATOM 635 N N . ASP A 1 82 ? 8.641 27.641 4.254 1 89.56 82 ASP A N 1
ATOM 636 C CA . ASP A 1 82 ? 8.797 28.344 5.527 1 89.56 82 ASP A CA 1
ATOM 637 C C . ASP A 1 82 ? 8.297 29.781 5.426 1 89.56 82 ASP A C 1
ATOM 639 O O . ASP A 1 82 ? 7.754 30.328 6.391 1 89.56 82 ASP A O 1
ATOM 643 N N . PHE A 1 83 ? 8.445 30.375 4.305 1 87.38 83 PHE A N 1
ATOM 644 C CA . PHE A 1 83 ? 8.031 31.766 4.137 1 87.38 83 PHE A CA 1
ATOM 645 C C . PHE A 1 83 ? 6.516 31.891 4.188 1 87.38 83 PHE A C 1
ATOM 647 O O . PHE A 1 83 ? 5.984 32.844 4.734 1 87.38 83 PHE A O 1
ATOM 654 N N . ALA A 1 84 ? 5.867 30.953 3.619 1 85 84 ALA A N 1
ATOM 655 C CA . ALA A 1 84 ? 4.41 30.922 3.756 1 85 84 ALA A CA 1
ATOM 656 C C . ALA A 1 84 ? 4.004 30.75 5.215 1 85 84 ALA A C 1
ATOM 658 O O . ALA A 1 84 ? 3.074 31.406 5.688 1 85 84 ALA A O 1
ATOM 659 N N . ALA A 1 85 ? 4.672 29.859 5.883 1 87.81 85 ALA A N 1
ATOM 660 C CA . ALA A 1 85 ? 4.387 29.641 7.301 1 87.81 85 ALA A CA 1
ATOM 661 C C . ALA A 1 85 ? 4.664 30.891 8.125 1 87.81 85 ALA A C 1
ATOM 663 O O . ALA A 1 85 ? 3.893 31.234 9.023 1 87.81 85 ALA A O 1
ATOM 664 N N . TYR A 1 86 ? 5.773 31.609 7.777 1 87.62 86 TYR A N 1
ATOM 665 C CA . TYR A 1 86 ? 6.094 32.875 8.438 1 87.62 86 TYR A CA 1
ATOM 666 C C . TYR A 1 86 ? 5 33.906 8.203 1 87.62 86 TYR A C 1
ATOM 668 O O . TYR A 1 86 ? 4.605 34.625 9.125 1 87.62 86 TYR A O 1
ATOM 676 N N . ALA A 1 87 ? 4.582 33.969 6.984 1 86.88 87 ALA A N 1
ATOM 677 C CA . ALA A 1 87 ? 3.539 34.938 6.645 1 86.88 87 ALA A CA 1
ATOM 678 C C . ALA A 1 87 ? 2.287 34.688 7.484 1 86.88 87 ALA A C 1
ATOM 680 O O . ALA A 1 87 ? 1.698 35.656 8.008 1 86.88 87 ALA A O 1
ATOM 681 N N . LEU A 1 88 ? 1.94 33.469 7.645 1 83.19 88 LEU A N 1
ATOM 682 C CA . LEU A 1 88 ? 0.759 33.125 8.43 1 83.19 88 LEU A CA 1
ATOM 683 C C . LEU A 1 88 ? 0.985 33.406 9.906 1 83.19 88 LEU A C 1
ATOM 685 O O . LEU A 1 88 ? 0.086 33.906 10.594 1 83.19 88 LEU A O 1
ATOM 689 N N . GLN A 1 89 ? 2.139 33.125 10.383 1 83.56 89 GLN A N 1
ATOM 690 C CA . GLN A 1 89 ? 2.48 33.312 11.789 1 83.56 89 GLN A CA 1
ATOM 691 C C . GLN A 1 89 ? 2.492 34.812 12.164 1 83.56 89 GLN A C 1
ATOM 693 O O . GLN A 1 89 ? 2.137 35.156 13.281 1 83.56 89 GLN A O 1
ATOM 698 N N . HIS A 1 90 ? 2.877 35.625 11.227 1 83.12 90 HIS A N 1
ATOM 699 C CA . HIS A 1 90 ? 3.104 37.031 11.555 1 83.12 90 HIS A CA 1
ATOM 700 C C . HIS A 1 90 ? 2.004 37.906 10.977 1 83.12 90 HIS A C 1
ATOM 702 O O . HIS A 1 90 ? 2.188 39.125 10.828 1 83.12 90 HIS A O 1
ATOM 708 N N . GLY A 1 91 ? 0.964 37.312 10.57 1 79.12 91 GLY A N 1
ATOM 709 C CA . GLY A 1 91 ? -0.224 38.062 10.195 1 79.12 91 GLY A CA 1
ATOM 710 C C . GLY A 1 91 ? -0.149 38.625 8.797 1 79.12 91 GLY A C 1
ATOM 711 O O . GLY A 1 91 ? -0.738 39.688 8.523 1 79.12 91 GLY A O 1
ATOM 712 N N . CYS A 1 92 ? 0.7 38.094 7.984 1 82.5 92 CYS A N 1
ATOM 713 C CA . CYS A 1 92 ? 0.845 38.531 6.598 1 82.5 92 CYS A CA 1
ATOM 714 C C . CYS A 1 92 ? 0.318 37.5 5.637 1 82.5 92 CYS A C 1
ATOM 716 O O . CYS A 1 92 ? 1.007 37.094 4.691 1 82.5 92 CYS A O 1
ATOM 718 N N . ALA A 1 93 ? -0.84 37.031 5.859 1 77.94 93 ALA A N 1
ATOM 719 C CA . ALA A 1 93 ? -1.4 35.875 5.137 1 77.94 93 ALA A CA 1
ATOM 720 C C . ALA A 1 93 ? -1.584 36.219 3.656 1 77.94 93 ALA A C 1
ATOM 722 O O . ALA A 1 93 ? -1.644 35.312 2.816 1 77.94 93 ALA A O 1
ATOM 723 N N . GLU A 1 94 ? -1.719 37.469 3.361 1 77.44 94 GLU A N 1
ATOM 724 C CA . GLU A 1 94 ? -1.903 37.906 1.978 1 77.44 94 GLU A CA 1
ATOM 725 C C . GLU A 1 94 ? -0.7 37.531 1.119 1 77.44 94 GLU A C 1
ATOM 727 O O . GLU A 1 94 ? -0.8 37.469 -0.108 1 77.44 94 GLU A O 1
ATOM 732 N N . LEU A 1 95 ? 0.396 37.188 1.779 1 80.88 95 LEU A N 1
ATOM 733 C CA . LEU A 1 95 ? 1.622 36.875 1.058 1 80.88 95 LEU A CA 1
ATOM 734 C C . LEU A 1 95 ? 1.669 35.375 0.695 1 80.88 95 LEU A C 1
ATOM 736 O O . LEU A 1 95 ? 2.482 34.969 -0.133 1 80.88 95 LEU A O 1
ATOM 740 N N . VAL A 1 96 ? 0.826 34.562 1.292 1 79.5 96 VAL A N 1
ATOM 741 C CA . VAL A 1 96 ? 0.922 33.094 1.207 1 79.5 96 VAL A CA 1
ATOM 742 C C . VAL A 1 96 ? 0.849 32.656 -0.253 1 79.5 96 VAL A C 1
ATOM 744 O O . VAL A 1 96 ? 1.674 31.859 -0.711 1 79.5 96 VAL A O 1
ATOM 747 N N . PRO A 1 97 ? -0.101 33.188 -1.064 1 70.31 97 PRO A N 1
ATOM 748 C CA . PRO A 1 97 ? -0.145 32.781 -2.467 1 70.31 97 PRO A CA 1
ATOM 749 C C . PRO A 1 97 ? 1.144 33.094 -3.221 1 70.31 97 PRO A C 1
ATOM 751 O O . PRO A 1 97 ? 1.557 32.344 -4.102 1 70.31 97 PRO A O 1
ATOM 754 N N . GLU A 1 98 ? 1.713 34.188 -2.836 1 73.12 98 GLU A N 1
ATOM 755 C CA . GLU A 1 98 ? 2.957 34.594 -3.482 1 73.12 98 GLU A CA 1
ATOM 756 C C . GLU A 1 98 ? 4.078 33.594 -3.199 1 73.12 98 GLU A C 1
ATOM 758 O O . GLU A 1 98 ? 4.91 33.344 -4.066 1 73.12 98 GLU A O 1
ATOM 763 N N . PHE A 1 99 ? 4.008 33.094 -2.07 1 75.44 99 PHE A N 1
ATOM 764 C CA . PHE A 1 99 ? 5.082 32.188 -1.663 1 75.44 99 PHE A CA 1
ATOM 765 C C . PHE A 1 99 ? 4.828 30.766 -2.18 1 75.44 99 PHE A C 1
ATOM 767 O O . PHE A 1 99 ? 5.77 30 -2.387 1 75.44 99 PHE A O 1
ATOM 774 N N . PHE A 1 100 ? 3.549 30.344 -2.393 1 62.22 100 PHE A N 1
ATOM 775 C CA . PHE A 1 100 ? 3.186 29.031 -2.893 1 62.22 100 PHE A CA 1
ATOM 776 C C . PHE A 1 100 ? 3.342 28.953 -4.406 1 62.22 100 PHE A C 1
ATOM 778 O O . PHE A 1 100 ? 3.631 27.891 -4.957 1 62.22 100 PHE A O 1
ATOM 785 N N . GLU A 1 101 ? 2.826 29.938 -5.102 1 54.44 101 GLU A N 1
ATOM 786 C CA . GLU A 1 101 ? 2.85 29.953 -6.559 1 54.44 101 GLU A CA 1
ATOM 787 C C . GLU A 1 101 ? 4.277 29.875 -7.09 1 54.44 101 GLU A C 1
ATOM 789 O O . GLU A 1 101 ? 4.496 29.859 -8.305 1 54.44 101 GLU A O 1
ATOM 794 N N . THR A 1 102 ? 5.102 29.844 -6.254 1 46.22 102 THR A N 1
ATOM 795 C CA . THR A 1 102 ? 6.422 29.688 -6.848 1 46.22 102 THR A CA 1
ATOM 796 C C . THR A 1 102 ? 6.633 28.266 -7.332 1 46.22 102 THR A C 1
ATOM 798 O O . THR A 1 102 ? 6.516 27.312 -6.551 1 46.22 102 THR A O 1
ATOM 801 N N . PRO A 1 103 ? 6.285 27.922 -8.547 1 43.47 103 PRO A N 1
ATOM 802 C CA . PRO A 1 103 ? 6.527 26.625 -9.188 1 43.47 103 PRO A CA 1
ATOM 803 C C . PRO A 1 103 ? 7.562 25.781 -8.445 1 43.47 103 PRO A C 1
ATOM 805 O O . PRO A 1 103 ? 7.605 24.562 -8.617 1 43.47 103 PRO A O 1
ATOM 808 N N . ALA A 1 104 ? 8.461 26.453 -7.852 1 41.47 104 ALA A N 1
ATOM 809 C CA . ALA A 1 104 ? 9.742 25.953 -7.363 1 41.47 104 ALA A CA 1
ATOM 810 C C . ALA A 1 104 ? 9.547 25 -6.188 1 41.47 104 ALA A C 1
ATOM 812 O O . ALA A 1 104 ? 10.484 24.297 -5.789 1 41.47 104 ALA A O 1
ATOM 813 N N . LEU A 1 105 ? 8.367 24.891 -5.656 1 48.06 105 LEU A N 1
ATOM 814 C CA . LEU A 1 105 ? 8.336 24.125 -4.418 1 48.06 105 LEU A CA 1
ATOM 815 C C . LEU A 1 105 ? 8.258 22.625 -4.707 1 48.06 105 LEU A C 1
ATOM 817 O O . LEU A 1 105 ? 8.906 21.828 -4.035 1 48.06 105 LEU A O 1
ATOM 821 N N . GLY A 1 106 ? 7.371 22.281 -5.598 1 47.34 106 GLY A N 1
ATOM 822 C CA . GLY A 1 106 ? 7.203 20.859 -5.836 1 47.34 106 GLY A CA 1
ATOM 823 C C . GLY A 1 106 ? 8.438 20.203 -6.422 1 47.34 106 GLY A C 1
ATOM 824 O O . GLY A 1 106 ? 8.727 19.047 -6.133 1 47.34 106 GLY A O 1
ATOM 825 N N . GLY A 1 107 ? 9.195 21.031 -7.125 1 56.06 107 GLY A N 1
ATOM 826 C CA . GLY A 1 107 ? 10.344 20.453 -7.809 1 56.06 107 GLY A CA 1
ATOM 827 C C . GLY A 1 107 ? 11.641 21.203 -7.512 1 56.06 107 GLY A C 1
ATOM 828 O O . GLY A 1 107 ? 12.672 20.922 -8.125 1 56.06 107 GLY A O 1
ATOM 829 N N . HIS A 1 108 ? 11.469 22.047 -6.566 1 70.56 108 HIS A N 1
ATOM 830 C CA . HIS A 1 108 ? 12.617 22.906 -6.312 1 70.56 108 HIS A CA 1
ATOM 831 C C . HIS A 1 108 ? 13.695 22.156 -5.531 1 70.56 108 HIS A C 1
ATOM 833 O O . HIS A 1 108 ? 14.891 22.328 -5.789 1 70.56 108 HIS A O 1
ATOM 839 N N . TYR A 1 109 ? 13.18 21.344 -4.68 1 80.06 109 TYR A N 1
ATOM 840 C CA . TYR A 1 109 ? 14.117 20.562 -3.881 1 80.06 109 TYR A CA 1
ATOM 841 C C . TYR A 1 109 ? 14.062 19.094 -4.277 1 80.06 109 TYR A C 1
ATOM 843 O O . TYR A 1 109 ? 12.992 18.562 -4.566 1 80.06 109 TYR A O 1
ATOM 851 N N . ASP A 1 110 ? 15.18 18.516 -4.348 1 76.25 110 ASP A N 1
ATOM 852 C CA . ASP A 1 110 ? 15.258 17.094 -4.59 1 76.25 110 ASP A CA 1
ATOM 853 C C . ASP A 1 110 ? 14.781 16.297 -3.375 1 76.25 110 ASP A C 1
ATOM 855 O O . ASP A 1 110 ? 14.297 15.172 -3.51 1 76.25 110 ASP A O 1
ATOM 859 N N . ALA A 1 111 ? 14.992 16.828 -2.314 1 82.75 111 ALA A N 1
ATOM 860 C CA . ALA A 1 111 ? 14.523 16.25 -1.059 1 82.75 111 ALA A CA 1
ATOM 861 C C . ALA A 1 111 ? 14.273 17.328 -0.011 1 82.75 111 ALA A C 1
ATOM 863 O O . ALA A 1 111 ? 15.039 18.281 0.093 1 82.75 111 ALA A O 1
ATOM 864 N N . LEU A 1 112 ? 13.164 17.203 0.64 1 87.88 112 LEU A N 1
ATOM 865 C CA . LEU A 1 112 ? 12.828 18.062 1.769 1 87.88 112 LEU A CA 1
ATOM 866 C C . LEU A 1 112 ? 12.688 17.25 3.051 1 87.88 112 LEU A C 1
ATOM 868 O O . LEU A 1 112 ? 11.898 16.297 3.1 1 87.88 112 LEU A O 1
ATOM 872 N N . PHE A 1 113 ? 13.461 17.562 4.031 1 90.56 113 PHE A N 1
ATOM 873 C CA . PHE A 1 113 ? 13.406 16.875 5.316 1 90.56 113 PHE A CA 1
ATOM 874 C C . PHE A 1 113 ? 12.766 17.766 6.379 1 90.56 113 PHE A C 1
ATOM 876 O O . PHE A 1 113 ? 13.188 18.906 6.582 1 90.56 113 PHE A O 1
ATOM 883 N N . VAL A 1 114 ? 11.688 17.281 7.02 1 90.31 114 VAL A N 1
ATOM 884 C CA . VAL A 1 114 ? 11.016 18 8.094 1 90.31 114 VAL A CA 1
ATOM 885 C C . VAL A 1 114 ? 11.438 17.422 9.445 1 90.31 114 VAL A C 1
ATOM 887 O O . VAL A 1 114 ? 11.211 16.25 9.719 1 90.31 114 VAL A O 1
ATOM 890 N N . LEU A 1 115 ? 12.047 18.25 10.266 1 91.81 115 LEU A N 1
ATOM 891 C CA . LEU A 1 115 ? 12.469 17.797 11.578 1 91.81 115 LEU A CA 1
ATOM 892 C C . LEU A 1 115 ? 11.328 17.891 12.586 1 91.81 115 LEU A C 1
ATOM 894 O O . LEU A 1 115 ? 10.547 18.844 12.547 1 91.81 115 LEU A O 1
ATOM 898 N N . PRO A 1 116 ? 11.25 16.906 13.43 1 85.5 116 PRO A N 1
ATOM 899 C CA . PRO A 1 116 ? 10.164 16.891 14.406 1 85.5 116 PRO A CA 1
ATOM 900 C C . PRO A 1 116 ? 10.367 17.906 15.523 1 85.5 116 PRO A C 1
ATOM 902 O O . PRO A 1 116 ? 11.5 18.203 15.898 1 85.5 116 PRO A O 1
ATOM 905 N N . TRP A 1 117 ? 9.242 18.391 16.016 1 84.38 117 TRP A N 1
ATOM 906 C CA . TRP A 1 117 ? 9.258 19.328 17.125 1 84.38 117 TRP A CA 1
ATOM 907 C C . TRP A 1 117 ? 9.188 18.578 18.453 1 84.38 117 TRP A C 1
ATOM 909 O O . TRP A 1 117 ? 8.469 17.594 18.594 1 84.38 117 TRP A O 1
ATOM 919 N N . GLY A 1 118 ? 9.945 19.125 19.406 1 77.94 118 GLY A N 1
ATOM 920 C CA . GLY A 1 118 ? 9.828 18.609 20.766 1 77.94 118 GLY A CA 1
ATOM 921 C C . GLY A 1 118 ? 10.797 17.484 21.062 1 77.94 118 GLY A C 1
ATOM 922 O O . GLY A 1 118 ? 10.781 16.906 22.156 1 77.94 118 GLY A O 1
ATOM 923 N N . VAL A 1 119 ? 11.594 17.047 20.125 1 76.25 119 VAL A N 1
ATOM 924 C CA . VAL A 1 119 ? 12.508 15.922 20.297 1 76.25 119 VAL A CA 1
ATOM 925 C C . VAL A 1 119 ? 13.773 16.391 21.016 1 76.25 119 VAL A C 1
ATOM 927 O O . VAL A 1 119 ? 14.312 15.672 21.859 1 76.25 119 VAL A O 1
ATOM 930 N N . ILE A 1 120 ? 14.242 17.547 20.641 1 76 120 ILE A N 1
ATOM 931 C CA . ILE A 1 120 ? 15.406 18.125 21.312 1 76 120 ILE A CA 1
ATOM 932 C C . ILE A 1 120 ? 14.977 19.344 22.141 1 76 120 ILE A C 1
ATOM 934 O O . ILE A 1 120 ? 14.023 20.047 21.781 1 76 120 ILE A O 1
ATOM 938 N N . PRO A 1 121 ? 15.562 19.453 23.281 1 70.5 121 PRO A N 1
ATOM 939 C CA . PRO A 1 121 ? 15.18 20.594 24.125 1 70.5 121 PRO A CA 1
ATOM 940 C C . PRO A 1 121 ? 15.312 21.938 23.406 1 70.5 121 PRO A C 1
ATOM 942 O O . PRO A 1 121 ? 16.266 22.141 22.656 1 70.5 121 PRO A O 1
ATOM 945 N N . TYR A 1 122 ? 14.32 22.641 23.578 1 63.62 122 TYR A N 1
ATOM 946 C CA . TYR A 1 122 ? 14.258 23.969 22.969 1 63.62 122 TYR A CA 1
ATOM 947 C C . TYR A 1 122 ? 15.305 24.891 23.594 1 63.62 122 TYR A C 1
ATOM 949 O O . TYR A 1 122 ? 15.359 25.047 24.812 1 63.62 122 TYR A O 1
ATOM 957 N N . GLU A 1 123 ? 16.344 25.266 22.812 1 61.09 123 GLU A N 1
ATOM 958 C CA . GLU A 1 123 ? 17.328 26.234 23.281 1 61.09 123 GLU A CA 1
ATOM 959 C C . GLU A 1 123 ? 16.969 27.641 22.844 1 61.09 123 GLU A C 1
ATOM 961 O O . GLU A 1 123 ? 16.875 27.906 21.641 1 61.09 123 GLU A O 1
ATOM 966 N N . ARG A 1 124 ? 16.562 28.469 23.828 1 57.88 124 ARG A N 1
ATOM 967 C CA . ARG A 1 124 ? 16.266 29.875 23.531 1 57.88 124 ARG A CA 1
ATOM 968 C C . ARG A 1 124 ? 17.516 30.578 23 1 57.88 124 ARG A C 1
ATOM 970 O O . ARG A 1 124 ? 18.594 30.484 23.594 1 57.88 124 ARG A O 1
ATOM 977 N N . ASP A 1 125 ? 17.594 30.875 21.75 1 57.5 125 ASP A N 1
ATOM 978 C CA . ASP A 1 125 ? 18.781 31.562 21.25 1 57.5 125 ASP A CA 1
ATOM 979 C C . ASP A 1 125 ? 18.578 33.062 21.266 1 57.5 125 ASP A C 1
ATOM 981 O O . ASP A 1 125 ? 19.453 33.812 20.828 1 57.5 125 ASP A O 1
ATOM 985 N N . GLY A 1 126 ? 17.531 33.594 21.953 1 54.31 126 GLY A N 1
ATOM 986 C CA . GLY A 1 126 ? 17.281 35 22.062 1 54.31 126 GLY A CA 1
ATOM 987 C C . GLY A 1 126 ? 16.797 35.625 20.766 1 54.31 126 GLY A C 1
ATOM 988 O O . GLY A 1 126 ? 16.453 36.812 20.734 1 54.31 126 GLY A O 1
ATOM 989 N N . ILE A 1 127 ? 16.906 34.969 19.672 1 51.56 127 ILE A N 1
ATOM 990 C CA . ILE A 1 127 ? 16.562 35.531 18.359 1 51.56 127 ILE A CA 1
ATOM 991 C C . ILE A 1 127 ? 15.109 35.219 18.016 1 51.56 127 ILE A C 1
ATOM 993 O O . ILE A 1 127 ? 14.383 36.062 17.516 1 51.56 127 ILE A O 1
ATOM 997 N N . ARG A 1 128 ? 14.695 34.031 18.234 1 56.22 128 ARG A N 1
ATOM 998 C CA . ARG A 1 128 ? 13.391 33.562 17.766 1 56.22 128 ARG A CA 1
ATOM 999 C C . ARG A 1 128 ? 12.359 33.594 18.875 1 56.22 128 ARG A C 1
ATOM 1001 O O . ARG A 1 128 ? 12.688 33.906 20.031 1 56.22 128 ARG A O 1
ATOM 1008 N N . SER A 1 129 ? 11.125 33.281 18.531 1 58.97 129 SER A N 1
ATOM 1009 C CA . SER A 1 129 ? 10.016 33.406 19.469 1 58.97 129 SER A CA 1
ATOM 1010 C C . SER A 1 129 ? 10.289 32.688 20.766 1 58.97 129 SER A C 1
ATOM 1012 O O . SER A 1 129 ? 10.93 31.625 20.781 1 58.97 129 SER A O 1
ATOM 1014 N N . ASP A 1 130 ? 10.188 33.406 21.938 1 60.97 130 ASP A N 1
ATOM 1015 C CA . ASP A 1 130 ? 10.375 32.906 23.297 1 60.97 130 ASP A CA 1
ATOM 1016 C C . ASP A 1 130 ? 9.234 31.984 23.719 1 60.97 130 ASP A C 1
ATOM 1018 O O . ASP A 1 130 ? 9.211 31.484 24.844 1 60.97 130 ASP A O 1
ATOM 1022 N N . SER A 1 131 ? 8.289 31.719 22.734 1 71.31 131 SER A N 1
ATOM 1023 C CA . SER A 1 131 ? 7.148 30.938 23.188 1 71.31 131 SER A CA 1
ATOM 1024 C C . SER A 1 131 ? 7.145 29.547 22.547 1 71.31 131 SER A C 1
ATOM 1026 O O . SER A 1 131 ? 6.93 29.422 21.344 1 71.31 131 SER A O 1
ATOM 1028 N N . PRO A 1 132 ? 7.477 28.562 23.344 1 74.12 132 PRO A N 1
ATOM 1029 C CA . PRO A 1 132 ? 7.43 27.203 22.828 1 74.12 132 PRO A CA 1
ATOM 1030 C C . PRO A 1 132 ? 6.105 26.875 22.141 1 74.12 132 PRO A C 1
ATOM 1032 O O . PRO A 1 132 ? 6.078 26.109 21.172 1 74.12 132 PRO A O 1
ATOM 1035 N N . MET A 1 133 ? 5.156 27.562 22.547 1 74.75 133 MET A N 1
ATOM 1036 C CA . MET A 1 133 ? 3.828 27.281 22 1 74.75 133 MET A CA 1
ATOM 1037 C C . MET A 1 133 ? 3.684 27.875 20.594 1 74.75 133 MET A C 1
ATOM 1039 O O . MET A 1 133 ? 3.039 27.266 19.734 1 74.75 133 MET A O 1
ATOM 1043 N N . ASP A 1 134 ? 4.25 28.969 20.422 1 78.38 134 ASP A N 1
ATOM 1044 C CA . ASP A 1 134 ? 4.25 29.578 19.094 1 78.38 134 ASP A CA 1
ATOM 1045 C C . ASP A 1 134 ? 5.035 28.719 18.109 1 78.38 134 ASP A C 1
ATOM 1047 O O . ASP A 1 134 ? 4.648 28.594 16.938 1 78.38 134 ASP A O 1
ATOM 1051 N N . GLU A 1 135 ? 6 28.125 18.641 1 81.88 135 GLU A N 1
ATOM 1052 C CA . GLU A 1 135 ? 6.812 27.281 17.781 1 81.88 135 GLU A CA 1
ATOM 1053 C C . GLU A 1 135 ? 6.074 25.984 17.422 1 81.88 135 GLU A C 1
ATOM 1055 O O . GLU A 1 135 ? 6.199 25.484 16.297 1 81.88 135 GLU A O 1
ATOM 1060 N N . MET A 1 136 ? 5.383 25.516 18.391 1 81.56 136 MET A N 1
ATOM 1061 C CA . MET A 1 136 ? 4.566 24.344 18.109 1 81.56 136 MET A CA 1
ATOM 1062 C C . MET A 1 136 ? 3.533 24.656 17.031 1 81.56 136 MET A C 1
ATOM 1064 O O . MET A 1 136 ? 3.361 23.875 16.094 1 81.56 136 MET A O 1
ATOM 1068 N N . ARG A 1 137 ? 2.814 25.719 17.203 1 82.94 137 ARG A N 1
ATOM 1069 C CA . ARG A 1 137 ? 1.822 26.125 16.203 1 82.94 137 ARG A CA 1
ATOM 1070 C C . ARG A 1 137 ? 2.459 26.297 14.828 1 82.94 137 ARG A C 1
ATOM 1072 O O . ARG A 1 137 ? 1.892 25.859 13.82 1 82.94 137 ARG A O 1
ATOM 1079 N N . TYR A 1 138 ? 3.594 26.891 14.867 1 86.81 138 TYR A N 1
ATOM 1080 C CA . TYR A 1 138 ? 4.332 27.062 13.617 1 86.81 138 TYR A CA 1
ATOM 1081 C C . TYR A 1 138 ? 4.625 25.719 12.969 1 86.81 138 TYR A C 1
ATOM 1083 O O . TYR A 1 138 ? 4.418 25.547 11.766 1 86.81 138 TYR A O 1
ATOM 1091 N N . GLN A 1 139 ? 5.086 24.844 13.789 1 88.5 139 GLN A N 1
ATOM 1092 C CA . GLN A 1 139 ? 5.434 23.516 13.305 1 88.5 139 GLN A CA 1
ATOM 1093 C C . GLN A 1 139 ? 4.23 22.828 12.656 1 88.5 139 GLN A C 1
ATOM 1095 O O . GLN A 1 139 ? 4.34 22.266 11.57 1 88.5 139 GLN A O 1
ATOM 1100 N N . LEU A 1 140 ? 3.139 22.938 13.281 1 84.38 140 LEU A N 1
ATOM 1101 C CA . LEU A 1 140 ? 1.928 22.281 12.789 1 84.38 140 LEU A CA 1
ATOM 1102 C C . LEU A 1 140 ? 1.485 22.891 11.461 1 84.38 140 LEU A C 1
ATOM 1104 O O . LEU A 1 140 ? 1.108 22.172 10.539 1 84.38 140 LEU A O 1
ATOM 1108 N N . VAL A 1 141 ? 1.547 24.156 11.352 1 85.44 141 VAL A N 1
ATOM 1109 C CA . VAL A 1 141 ? 1.197 24.859 10.117 1 85.44 141 VAL A CA 1
ATOM 1110 C C . VAL A 1 141 ? 2.156 24.453 9 1 85.44 141 VAL A C 1
ATOM 1112 O O . VAL A 1 141 ? 1.725 24.125 7.891 1 85.44 141 VAL A O 1
ATOM 1115 N N . LEU A 1 142 ? 3.416 24.438 9.336 1 88.5 142 LEU A N 1
ATOM 1116 C CA . LEU A 1 142 ? 4.441 24.078 8.367 1 88.5 142 LEU A CA 1
ATOM 1117 C C . LEU A 1 142 ? 4.215 22.672 7.824 1 88.5 142 LEU A C 1
ATOM 1119 O O . LEU A 1 142 ? 4.281 22.453 6.613 1 88.5 142 LEU A O 1
ATOM 1123 N N . GLU A 1 143 ? 3.961 21.797 8.656 1 82.69 143 GLU A N 1
ATOM 1124 C CA . GLU A 1 143 ? 3.742 20.406 8.258 1 82.69 143 GLU A CA 1
ATOM 1125 C C . GLU A 1 143 ? 2.584 20.281 7.27 1 82.69 143 GLU A C 1
ATOM 1127 O O . GLU A 1 143 ? 2.672 19.562 6.285 1 82.69 143 GLU A O 1
ATOM 1132 N N . SER A 1 144 ? 1.529 20.938 7.543 1 76.81 144 SER A N 1
ATOM 1133 C CA . SER A 1 144 ? 0.379 20.922 6.648 1 76.81 144 SER A CA 1
ATOM 1134 C C . SER A 1 144 ? 0.718 21.547 5.297 1 76.81 144 SER A C 1
ATOM 1136 O O . SER A 1 144 ? 0.317 21.031 4.25 1 76.81 144 SER A O 1
ATOM 1138 N N . LEU A 1 145 ? 1.496 22.594 5.352 1 78.38 145 LEU A N 1
ATOM 1139 C CA . LEU A 1 145 ? 1.835 23.312 4.129 1 78.38 145 LEU A CA 1
ATOM 1140 C C . LEU A 1 145 ? 2.748 22.484 3.24 1 78.38 145 LEU A C 1
ATOM 1142 O O . LEU A 1 145 ? 2.555 22.422 2.023 1 78.38 145 LEU A O 1
ATOM 1146 N N . VAL A 1 146 ? 3.732 21.828 3.873 1 81.38 146 VAL A N 1
ATOM 1147 C CA . VAL A 1 146 ? 4.664 21.047 3.07 1 81.38 146 VAL A CA 1
ATOM 1148 C C . VAL A 1 146 ? 3.941 19.844 2.479 1 81.38 146 VAL A C 1
ATOM 1150 O O . VAL A 1 146 ? 4.223 19.438 1.349 1 81.38 146 VAL A O 1
ATOM 1153 N N . ARG A 1 147 ? 3.049 19.312 3.197 1 70.06 147 ARG A N 1
ATOM 1154 C CA . ARG A 1 147 ? 2.281 18.172 2.686 1 70.06 147 ARG A CA 1
ATOM 1155 C C . ARG A 1 147 ? 1.447 18.578 1.476 1 70.06 147 ARG A C 1
ATOM 1157 O O . ARG A 1 147 ? 1.21 17.781 0.577 1 70.06 147 ARG A O 1
ATOM 1164 N N . ARG A 1 148 ? 1.079 19.828 1.482 1 63.28 148 ARG A N 1
ATOM 1165 C CA . ARG A 1 148 ? 0.227 20.328 0.413 1 63.28 148 ARG A CA 1
ATOM 1166 C C . ARG A 1 148 ? 1.056 20.75 -0.8 1 63.28 148 ARG A C 1
ATOM 1168 O O . ARG A 1 148 ? 0.559 20.734 -1.928 1 63.28 148 ARG A O 1
ATOM 1175 N N . SER A 1 149 ? 2.314 21.062 -0.521 1 67.25 149 SER A N 1
ATOM 1176 C CA . SER A 1 149 ? 3.045 21.75 -1.576 1 67.25 149 SER A CA 1
ATOM 1177 C C . SER A 1 149 ? 4.195 20.906 -2.107 1 67.25 149 SER A C 1
ATOM 1179 O O . SER A 1 149 ? 4.73 21.172 -3.182 1 67.25 149 SER A O 1
ATOM 1181 N N . VAL A 1 150 ? 4.648 19.969 -1.314 1 65.69 150 VAL A N 1
ATOM 1182 C CA . VAL A 1 150 ? 5.812 19.172 -1.685 1 65.69 150 VAL A CA 1
ATOM 1183 C C . VAL A 1 150 ? 5.379 17.75 -2.021 1 65.69 150 VAL A C 1
ATOM 1185 O O . VAL A 1 150 ? 4.543 17.172 -1.325 1 65.69 150 VAL A O 1
ATOM 1188 N N . SER A 1 151 ? 5.926 17.391 -3.082 1 57.78 151 SER A N 1
ATOM 1189 C CA . SER A 1 151 ? 5.637 16.016 -3.477 1 57.78 151 SER A CA 1
ATOM 1190 C C . SER A 1 151 ? 6.078 15.023 -2.402 1 57.78 151 SER A C 1
ATOM 1192 O O . SER A 1 151 ? 7.137 15.188 -1.796 1 57.78 151 SER A O 1
ATOM 1194 N N . ALA A 1 152 ? 5.23 14.07 -2.135 1 56.5 152 ALA A N 1
ATOM 1195 C CA . ALA A 1 152 ? 5.504 13.078 -1.099 1 56.5 152 ALA A CA 1
ATOM 1196 C C . ALA A 1 152 ? 6.836 12.383 -1.347 1 56.5 152 ALA A C 1
ATOM 1198 O O . ALA A 1 152 ? 7.512 11.969 -0.402 1 56.5 152 ALA A O 1
ATOM 1199 N N . ALA A 1 153 ? 7.258 12.266 -2.625 1 54.5 153 ALA A N 1
ATOM 1200 C CA . ALA A 1 153 ? 8.508 11.594 -2.984 1 54.5 153 ALA A CA 1
ATOM 1201 C C . ALA A 1 153 ? 9.719 12.375 -2.486 1 54.5 153 ALA A C 1
ATOM 1203 O O . ALA A 1 153 ? 10.797 11.812 -2.309 1 54.5 153 ALA A O 1
ATOM 1204 N N . ARG A 1 154 ? 9.5 13.531 -2.373 1 68.5 154 ARG A N 1
ATOM 1205 C CA . ARG A 1 154 ? 10.609 14.406 -2.021 1 68.5 154 ARG A CA 1
ATOM 1206 C C . ARG A 1 154 ? 10.508 14.875 -0.575 1 68.5 154 ARG A C 1
ATOM 1208 O O . ARG A 1 154 ? 11.383 15.586 -0.082 1 68.5 154 ARG A O 1
ATOM 1215 N N . LEU A 1 155 ? 9.297 14.469 -0.003 1 74.25 155 LEU A N 1
ATOM 1216 C CA . LEU A 1 155 ? 9.016 14.938 1.349 1 74.25 155 LEU A CA 1
ATOM 1217 C C . LEU A 1 155 ? 9.305 13.852 2.375 1 74.25 155 LEU A C 1
ATOM 1219 O O . LEU A 1 155 ? 8.727 12.766 2.32 1 74.25 155 LEU A O 1
ATOM 1223 N N . HIS A 1 156 ? 10.242 14.117 3.281 1 78.25 156 HIS A N 1
ATOM 1224 C CA . HIS A 1 156 ? 10.656 13.148 4.285 1 78.25 156 HIS A CA 1
ATOM 1225 C C . HIS A 1 156 ? 10.531 13.719 5.695 1 78.25 156 HIS A C 1
ATOM 1227 O O . HIS A 1 156 ? 11.203 14.688 6.039 1 78.25 156 HIS A O 1
ATOM 1233 N N . PHE A 1 157 ? 9.602 13.094 6.414 1 80.5 157 PHE A N 1
ATOM 1234 C CA . PHE A 1 157 ? 9.523 13.453 7.824 1 80.5 157 PHE A CA 1
ATOM 1235 C C . PHE A 1 157 ? 10.5 12.625 8.648 1 80.5 157 PHE A C 1
ATOM 1237 O O . PHE A 1 157 ? 10.398 11.398 8.695 1 80.5 157 PHE A O 1
ATOM 1244 N N . VAL A 1 158 ? 11.453 13.312 9.281 1 81.81 158 VAL A N 1
ATOM 1245 C CA . VAL A 1 158 ? 12.406 12.617 10.141 1 81.81 158 VAL A CA 1
ATOM 1246 C C . VAL A 1 158 ? 11.688 12.094 11.383 1 81.81 158 VAL A C 1
ATOM 1248 O O . VAL A 1 158 ? 10.977 12.836 12.062 1 81.81 158 VAL A O 1
ATOM 1251 N N . PRO A 1 159 ? 11.875 10.859 11.672 1 72.94 159 PRO A N 1
ATOM 1252 C CA . PRO A 1 159 ? 11.156 10.266 12.805 1 72.94 159 PRO A CA 1
ATOM 1253 C C . PRO A 1 159 ? 11.516 10.906 14.141 1 72.94 159 PRO A C 1
ATOM 1255 O O . PRO A 1 159 ? 12.672 11.289 14.352 1 72.94 159 PRO A O 1
ATOM 1258 N N . ASP A 1 160 ? 10.43 10.914 15.055 1 73 160 ASP A N 1
ATOM 1259 C CA . ASP A 1 160 ? 10.641 11.469 16.391 1 73 160 ASP A CA 1
ATOM 1260 C C . ASP A 1 160 ? 11.688 10.672 17.156 1 73 160 ASP A C 1
ATOM 1262 O O . ASP A 1 160 ? 12.328 11.195 18.078 1 73 160 ASP A O 1
ATOM 1266 N N . SER A 1 161 ? 11.859 9.461 16.781 1 72 161 SER A N 1
ATOM 1267 C CA . SER A 1 161 ? 12.805 8.586 17.469 1 72 161 SER A CA 1
ATOM 1268 C C . SER A 1 161 ? 14.242 8.969 17.141 1 72 161 SER A C 1
ATOM 1270 O O . SER A 1 161 ? 15.18 8.539 17.828 1 72 161 SER A O 1
ATOM 1272 N N . HIS A 1 162 ? 14.477 9.656 16.047 1 79.19 162 HIS A N 1
ATOM 1273 C CA . HIS A 1 162 ? 15.812 10.055 15.633 1 79.19 162 HIS A CA 1
ATOM 1274 C C . HIS A 1 162 ? 16.25 11.336 16.344 1 79.19 162 HIS A C 1
ATOM 1276 O O . HIS A 1 162 ? 16.219 12.414 15.75 1 79.19 162 HIS A O 1
ATOM 1282 N N . ALA A 1 163 ? 16.719 11.203 17.594 1 79.94 163 ALA A N 1
ATOM 1283 C CA . ALA A 1 163 ? 17.078 12.352 18.422 1 79.94 163 ALA A CA 1
ATOM 1284 C C . ALA A 1 163 ? 18.531 12.766 18.188 1 79.94 163 ALA A C 1
ATOM 1286 O O . ALA A 1 163 ? 18.875 13.945 18.297 1 79.94 163 ALA A O 1
ATOM 1287 N N . SER A 1 164 ? 19.406 11.859 17.812 1 88.19 164 SER A N 1
ATOM 1288 C CA . SER A 1 164 ? 20.812 12.172 17.625 1 88.19 164 SER A CA 1
ATOM 1289 C C . SER A 1 164 ? 21.094 12.68 16.219 1 88.19 164 SER A C 1
ATOM 1291 O O . SER A 1 164 ? 20.359 12.359 15.281 1 88.19 164 SER A O 1
ATOM 1293 N N . LEU A 1 165 ? 22.172 13.492 16.109 1 92.06 165 LEU A N 1
ATOM 1294 C CA . LEU A 1 165 ? 22.578 14.023 14.812 1 92.06 165 LEU A CA 1
ATOM 1295 C C . LEU A 1 165 ? 22.953 12.891 13.859 1 92.06 165 LEU A C 1
ATOM 1297 O O . LEU A 1 165 ? 22.594 12.93 12.68 1 92.06 165 LEU A O 1
ATOM 1301 N N . GLU A 1 166 ? 23.578 11.906 14.336 1 88.5 166 GLU A N 1
ATOM 1302 C CA . GLU A 1 166 ? 24.031 10.797 13.508 1 88.5 166 GLU A CA 1
ATOM 1303 C C . GLU A 1 166 ? 22.844 10.039 12.914 1 88.5 166 GLU A C 1
ATOM 1305 O O . GLU A 1 166 ? 22.859 9.664 11.742 1 88.5 166 GLU A O 1
ATOM 1310 N N . GLU A 1 167 ? 21.891 9.859 13.742 1 82.5 167 GLU A N 1
ATOM 1311 C CA . GLU A 1 167 ? 20.688 9.172 13.281 1 82.5 167 GLU A CA 1
ATOM 1312 C C . GLU A 1 167 ? 19.969 9.977 12.195 1 82.5 167 GLU A C 1
ATOM 1314 O O . GLU A 1 167 ? 19.5 9.414 11.211 1 82.5 167 GLU A O 1
ATOM 1319 N N . ARG A 1 168 ? 19.938 11.25 12.359 1 90.75 168 ARG A N 1
ATOM 1320 C CA . ARG A 1 168 ? 19.25 12.109 11.406 1 90.75 168 ARG A CA 1
ATOM 1321 C C . ARG A 1 168 ? 20.031 12.18 10.086 1 90.75 168 ARG A C 1
ATOM 1323 O O . ARG A 1 168 ? 19.438 12.148 9.008 1 90.75 168 ARG A O 1
ATOM 1330 N N . VAL A 1 169 ? 21.344 12.18 10.188 1 91.25 169 VAL A N 1
ATOM 1331 C CA . VAL A 1 169 ? 22.172 12.195 8.984 1 91.25 169 VAL A CA 1
ATOM 1332 C C . VAL A 1 169 ? 21.984 10.883 8.219 1 91.25 169 VAL A C 1
ATOM 1334 O O . VAL A 1 169 ? 21.812 10.891 7.004 1 91.25 169 VAL A O 1
ATOM 1337 N N . ARG A 1 170 ? 22 9.82 8.906 1 79.38 170 ARG A N 1
ATOM 1338 C CA . ARG A 1 170 ? 21.828 8.508 8.297 1 79.38 170 ARG A CA 1
ATOM 1339 C C . ARG A 1 170 ? 20.469 8.398 7.602 1 79.38 170 ARG A C 1
ATOM 1341 O O . ARG A 1 170 ? 20.375 7.863 6.496 1 79.38 170 ARG A O 1
ATOM 1348 N N . PHE A 1 171 ? 19.469 8.898 8.219 1 81.06 171 PHE A N 1
ATOM 1349 C CA . PHE A 1 171 ? 18.125 8.906 7.641 1 81.06 171 PHE A CA 1
ATOM 1350 C C . PHE A 1 171 ? 18.109 9.68 6.328 1 81.06 171 PHE A C 1
ATOM 1352 O O . PHE A 1 171 ? 17.547 9.211 5.336 1 81.06 171 PHE A O 1
ATOM 1359 N N . CYS A 1 172 ? 18.719 10.875 6.387 1 87.19 172 CYS A N 1
ATOM 1360 C CA . CYS A 1 172 ? 18.75 11.711 5.188 1 87.19 172 CYS A CA 1
ATOM 1361 C C . CYS A 1 172 ? 19.516 11.023 4.062 1 87.19 172 CYS A C 1
ATOM 1363 O O . CYS A 1 172 ? 19.062 11.008 2.918 1 87.19 172 CYS A O 1
ATOM 1365 N N . GLU A 1 173 ? 20.594 10.383 4.344 1 80.56 173 GLU A N 1
ATOM 1366 C CA . GLU A 1 173 ? 21.406 9.695 3.342 1 80.56 173 GLU A CA 1
ATOM 1367 C C . GLU A 1 173 ? 20.656 8.531 2.719 1 80.56 173 GLU A C 1
ATOM 1369 O O . GLU A 1 173 ? 20.688 8.336 1.502 1 80.56 173 GLU A O 1
ATOM 1374 N N . GLU A 1 174 ? 20.062 7.883 3.533 1 69.44 174 GLU A N 1
ATOM 1375 C CA . GLU A 1 174 ? 19.266 6.754 3.049 1 69.44 174 GLU A CA 1
ATOM 1376 C C . GLU A 1 174 ? 18.141 7.215 2.125 1 69.44 174 GLU A C 1
ATOM 1378 O O . GLU A 1 174 ? 17.906 6.609 1.082 1 69.44 174 GLU A O 1
ATOM 1383 N N . ALA A 1 175 ? 17.531 8.281 2.553 1 70.19 175 ALA A N 1
ATOM 1384 C CA . ALA A 1 175 ? 16.438 8.828 1.746 1 70.19 175 ALA A CA 1
ATOM 1385 C C . ALA A 1 175 ? 16.953 9.344 0.407 1 70.19 175 ALA A C 1
ATOM 1387 O O . ALA A 1 175 ? 16.312 9.172 -0.625 1 70.19 175 ALA A O 1
ATOM 1388 N N . LEU A 1 176 ? 18.094 10.008 0.405 1 73.38 176 LEU A N 1
ATOM 1389 C CA . LEU A 1 176 ? 18.688 10.602 -0.792 1 73.38 176 LEU A CA 1
ATOM 1390 C C . LEU A 1 176 ? 19.219 9.516 -1.722 1 73.38 176 LEU A C 1
ATOM 1392 O O . LEU A 1 176 ? 19.25 9.695 -2.941 1 73.38 176 LEU A O 1
ATOM 1396 N N . GLY A 1 177 ? 19.891 8.578 -1.328 1 59.75 177 GLY A N 1
ATOM 1397 C CA . GLY A 1 177 ? 20.359 7.469 -2.139 1 59.75 177 GLY A CA 1
ATOM 1398 C C . GLY A 1 177 ? 19.266 6.828 -2.965 1 59.75 177 GLY A C 1
ATOM 1399 O O . GLY A 1 177 ? 19.469 6.492 -4.133 1 59.75 177 GLY A O 1
ATOM 1400 N N . ARG A 1 178 ? 18.219 6.812 -2.373 1 49.91 178 ARG A N 1
ATOM 1401 C CA . ARG A 1 178 ? 17.062 6.262 -3.09 1 49.91 178 ARG A CA 1
ATOM 1402 C C . ARG A 1 178 ? 16.656 7.18 -4.234 1 49.91 178 ARG A C 1
ATOM 1404 O O . ARG A 1 178 ? 16.266 6.707 -5.305 1 49.91 178 ARG A O 1
ATOM 1411 N N . GLY A 1 179 ? 16.672 8.578 -4.215 1 47.41 179 GLY A N 1
ATOM 1412 C CA . GLY A 1 179 ? 16.266 9.617 -5.148 1 47.41 179 GLY A CA 1
ATOM 1413 C C . GLY A 1 179 ? 17.266 9.828 -6.273 1 47.41 179 GLY A C 1
ATOM 1414 O O . GLY A 1 179 ? 16.891 10.266 -7.363 1 47.41 179 GLY A O 1
ATOM 1415 N N . ARG A 1 180 ? 18.625 9.883 -6.203 1 46.97 180 ARG A N 1
ATOM 1416 C CA . ARG A 1 180 ? 19.656 10.211 -7.18 1 46.97 180 ARG A CA 1
ATOM 1417 C C . ARG A 1 180 ? 19.531 9.344 -8.43 1 46.97 180 ARG A C 1
ATOM 1419 O O . ARG A 1 180 ? 19.734 9.82 -9.547 1 46.97 180 ARG A O 1
ATOM 1426 N N . ASP A 1 181 ? 19.406 8.18 -8.375 1 45.78 181 ASP A N 1
ATOM 1427 C CA . ASP A 1 181 ? 19.328 7.359 -9.586 1 45.78 181 ASP A CA 1
ATOM 1428 C C . ASP A 1 181 ? 18.156 7.801 -10.461 1 45.78 181 ASP A C 1
ATOM 1430 O O . ASP A 1 181 ? 18.141 7.535 -11.664 1 45.78 181 ASP A O 1
ATOM 1434 N N . GLU A 1 182 ? 17.078 8.531 -9.961 1 44.78 182 GLU A N 1
ATOM 1435 C CA . GLU A 1 182 ? 15.898 9.055 -10.633 1 44.78 182 GLU A CA 1
ATOM 1436 C C . GLU A 1 182 ? 16.234 10.289 -11.461 1 44.78 182 GLU A C 1
ATOM 1438 O O . GLU A 1 182 ? 15.617 10.539 -12.5 1 44.78 182 GLU A O 1
ATOM 1443 N N . ARG A 1 183 ? 17.359 11.289 -11.086 1 43.97 183 ARG A N 1
ATOM 1444 C CA . ARG A 1 183 ? 17.516 12.648 -11.602 1 43.97 183 ARG A CA 1
ATOM 1445 C C . ARG A 1 183 ? 18.422 12.656 -12.828 1 43.97 183 ARG A C 1
ATOM 1447 O O . ARG A 1 183 ? 18.469 13.648 -13.562 1 43.97 183 ARG A O 1
ATOM 1454 N N . ARG A 1 184 ? 19.469 11.977 -12.984 1 50.41 184 ARG A N 1
ATOM 1455 C CA . ARG A 1 184 ? 20.391 12.445 -14.023 1 50.41 184 ARG A CA 1
ATOM 1456 C C . ARG A 1 184 ? 19.75 12.328 -15.406 1 50.41 184 ARG A C 1
ATOM 1458 O O . ARG A 1 184 ? 20.141 13.031 -16.344 1 50.41 184 ARG A O 1
ATOM 1465 N N . GLY A 1 185 ? 18.844 11.273 -15.703 1 61.62 185 GLY A N 1
ATOM 1466 C CA . GLY A 1 185 ? 18.094 11.016 -16.922 1 61.62 185 GLY A CA 1
ATOM 1467 C C . GLY A 1 185 ? 16.656 10.617 -16.672 1 61.62 185 GLY A C 1
ATOM 1468 O O . GLY A 1 185 ? 16.188 10.672 -15.531 1 61.62 185 GLY A O 1
ATOM 1469 N N . GLY A 1 186 ? 15.812 10.68 -17.75 1 75.81 186 GLY A N 1
ATOM 1470 C CA . GLY A 1 186 ? 14.453 10.18 -17.641 1 75.81 186 GLY A CA 1
ATOM 1471 C C . GLY A 1 186 ? 14.352 8.914 -16.812 1 75.81 186 GLY A C 1
ATOM 1472 O O . GLY A 1 186 ? 15.305 8.141 -16.734 1 75.81 186 GLY A O 1
ATOM 1473 N N . PHE A 1 187 ? 13.445 8.891 -16.016 1 85.56 187 PHE A N 1
ATOM 1474 C CA . PHE A 1 187 ? 13.258 7.738 -15.133 1 85.56 187 PHE A CA 1
ATOM 1475 C C . PHE A 1 187 ? 11.836 7.211 -15.227 1 85.56 187 PHE A C 1
ATOM 1477 O O . PHE A 1 187 ? 10.883 7.992 -15.289 1 85.56 187 PHE A O 1
ATOM 1484 N N . VAL A 1 188 ? 11.75 5.91 -15.336 1 92.62 188 VAL A N 1
ATOM 1485 C CA . VAL A 1 188 ? 10.43 5.309 -15.43 1 92.62 188 VAL A CA 1
ATOM 1486 C C . VAL A 1 188 ? 10.203 4.355 -14.258 1 92.62 188 VAL A C 1
ATOM 1488 O O . VAL A 1 188 ? 11.047 3.502 -13.977 1 92.62 188 VAL A O 1
ATOM 1491 N N . SER A 1 189 ? 9.148 4.539 -13.555 1 94.25 189 SER A N 1
ATOM 1492 C CA . SER A 1 189 ? 8.695 3.572 -12.562 1 94.25 189 SER A CA 1
ATOM 1493 C C . SER A 1 189 ? 7.586 2.682 -13.125 1 94.25 189 SER A C 1
ATOM 1495 O O . SER A 1 189 ? 6.504 3.164 -13.461 1 94.25 189 SER A O 1
ATOM 1497 N N . LEU A 1 190 ? 7.902 1.397 -13.281 1 96.69 190 LEU A N 1
ATOM 1498 C CA . LEU A 1 190 ? 6.875 0.416 -13.617 1 96.69 190 LEU A CA 1
ATOM 1499 C C . LEU A 1 190 ? 6.113 -0.016 -12.367 1 96.69 190 LEU A C 1
ATOM 1501 O O . LEU A 1 190 ? 6.625 -0.801 -11.562 1 96.69 190 LEU A O 1
ATOM 1505 N N . VAL A 1 191 ? 4.844 0.455 -12.297 1 97.75 191 VAL A N 1
ATOM 1506 C CA . VAL A 1 191 ? 4.145 0.361 -11.016 1 97.75 191 VAL A CA 1
ATOM 1507 C C . VAL A 1 191 ? 2.896 -0.503 -11.172 1 97.75 191 VAL A C 1
ATOM 1509 O O . VAL A 1 191 ? 2.115 -0.31 -12.109 1 97.75 191 VAL A O 1
ATOM 1512 N N . GLY A 1 192 ? 2.727 -1.451 -10.242 1 97.88 192 GLY A N 1
ATOM 1513 C CA . GLY A 1 192 ? 1.485 -2.207 -10.195 1 97.88 192 GLY A CA 1
ATOM 1514 C C . GLY A 1 192 ? 0.369 -1.472 -9.477 1 97.88 192 GLY A C 1
ATOM 1515 O O . GLY A 1 192 ? 0.534 -1.045 -8.328 1 97.88 192 GLY A O 1
ATOM 1516 N N . ALA A 1 193 ? -0.766 -1.406 -10.094 1 96.56 193 ALA A N 1
ATOM 1517 C CA . ALA A 1 193 ? -1.918 -0.685 -9.562 1 96.56 193 ALA A CA 1
ATOM 1518 C C . ALA A 1 193 ? -2.738 -1.572 -8.633 1 96.56 193 ALA A C 1
ATOM 1520 O O . ALA A 1 193 ? -3.576 -1.079 -7.871 1 96.56 193 ALA A O 1
ATOM 1521 N N . GLY A 1 194 ? -2.471 -2.842 -8.695 1 95.94 194 GLY A N 1
ATOM 1522 C CA . GLY A 1 194 ? -3.322 -3.762 -7.957 1 95.94 194 GLY A CA 1
ATOM 1523 C C . GLY A 1 194 ? -4.621 -4.074 -8.672 1 95.94 194 GLY A C 1
ATOM 1524 O O . GLY A 1 194 ? -4.781 -3.756 -9.852 1 95.94 194 GLY A O 1
ATOM 1525 N N . PRO A 1 195 ? -5.535 -4.715 -7.945 1 94.5 195 PRO A N 1
ATOM 1526 C CA . PRO A 1 195 ? -6.727 -5.254 -8.609 1 94.5 195 PRO A CA 1
ATOM 1527 C C . PRO A 1 195 ? -7.848 -4.23 -8.734 1 94.5 195 PRO A C 1
ATOM 1529 O O . PRO A 1 195 ? -8.781 -4.418 -9.523 1 94.5 195 PRO A O 1
ATOM 1532 N N . GLY A 1 196 ? -7.859 -3.156 -7.906 1 89.56 196 GLY A N 1
ATOM 1533 C CA . GLY A 1 196 ? -8.93 -2.193 -8.109 1 89.56 196 GLY A CA 1
ATOM 1534 C C . GLY A 1 196 ? -9.18 -1.312 -6.902 1 89.56 196 GLY A C 1
ATOM 1535 O O . GLY A 1 196 ? -9.562 -0.149 -7.043 1 89.56 196 GLY A O 1
ATOM 1536 N N . ASP A 1 197 ? -9.062 -1.827 -5.75 1 89.38 197 ASP A N 1
ATOM 1537 C CA . ASP A 1 197 ? -9.219 -1.081 -4.504 1 89.38 197 ASP A CA 1
ATOM 1538 C C . ASP A 1 197 ? -8.031 -0.147 -4.273 1 89.38 197 ASP A C 1
ATOM 1540 O O . ASP A 1 197 ? -6.887 -0.6 -4.172 1 89.38 197 ASP A O 1
ATOM 1544 N N . PRO A 1 198 ? -8.273 1.116 -4.164 1 88 198 PRO A N 1
ATOM 1545 C CA . PRO A 1 198 ? -7.16 2.033 -3.918 1 88 198 PRO A CA 1
ATOM 1546 C C . PRO A 1 198 ? -6.43 1.731 -2.611 1 88 198 PRO A C 1
ATOM 1548 O O . PRO A 1 198 ? -5.234 2.016 -2.488 1 88 198 PRO A O 1
ATOM 1551 N N . GLY A 1 199 ? -7.098 1.108 -1.724 1 90.69 199 GLY A N 1
ATOM 1552 C CA . GLY A 1 199 ? -6.469 0.702 -0.479 1 90.69 199 GLY A CA 1
ATOM 1553 C C . GLY A 1 199 ? -5.438 -0.395 -0.662 1 90.69 199 GLY A C 1
ATOM 1554 O O . GLY A 1 199 ? -4.625 -0.646 0.229 1 90.69 199 GLY A O 1
ATOM 1555 N N . LEU A 1 200 ? -5.449 -1.005 -1.816 1 95.44 200 LEU A N 1
ATOM 1556 C CA . LEU A 1 200 ? -4.527 -2.105 -2.068 1 95.44 200 LEU A CA 1
ATOM 1557 C C . LEU A 1 200 ? -3.322 -1.632 -2.875 1 95.44 200 LEU A C 1
ATOM 1559 O O . LEU A 1 200 ? -2.432 -2.424 -3.193 1 95.44 200 LEU A O 1
ATOM 1563 N N . LEU A 1 201 ? -3.266 -0.329 -3.168 1 95.25 201 LEU A N 1
ATOM 1564 C CA . LEU A 1 201 ? -2 0.225 -3.635 1 95.25 201 LEU A CA 1
ATOM 1565 C C . LEU A 1 201 ? -0.912 0.06 -2.58 1 95.25 201 LEU A C 1
ATOM 1567 O O . LEU A 1 201 ? -1.182 0.167 -1.381 1 95.25 201 LEU A O 1
ATOM 1571 N N . THR A 1 202 ? 0.311 -0.228 -3.043 1 96.62 202 THR A N 1
ATOM 1572 C CA . THR A 1 202 ? 1.411 -0.146 -2.09 1 96.62 202 THR A CA 1
ATOM 1573 C C . THR A 1 202 ? 1.658 1.301 -1.672 1 96.62 202 THR A C 1
ATOM 1575 O O . THR A 1 202 ? 1.293 2.232 -2.393 1 96.62 202 THR A O 1
ATOM 1578 N N . VAL A 1 203 ? 2.248 1.451 -0.574 1 89.75 203 VAL A N 1
ATOM 1579 C CA . VAL A 1 203 ? 2.6 2.781 -0.089 1 89.75 203 VAL A CA 1
ATOM 1580 C C . VAL A 1 203 ? 3.49 3.486 -1.11 1 89.75 203 VAL A C 1
ATOM 1582 O O . VAL A 1 203 ? 3.275 4.66 -1.426 1 89.75 203 VAL A O 1
ATOM 1585 N N . ARG A 1 204 ? 4.383 2.76 -1.664 1 89.56 204 ARG A N 1
ATOM 1586 C CA . ARG A 1 204 ? 5.273 3.336 -2.666 1 89.56 204 ARG A CA 1
ATOM 1587 C C . ARG A 1 204 ? 4.508 3.707 -3.932 1 89.56 204 ARG A C 1
ATOM 1589 O O . ARG A 1 204 ? 4.742 4.766 -4.516 1 89.56 204 ARG A O 1
ATOM 1596 N N . ALA A 1 205 ? 3.617 2.85 -4.367 1 95.75 205 ALA A N 1
ATOM 1597 C CA . ALA A 1 205 ? 2.818 3.15 -5.555 1 95.75 205 ALA A CA 1
ATOM 1598 C C . ALA A 1 205 ? 2.033 4.445 -5.371 1 95.75 205 ALA A C 1
ATOM 1600 O O . ALA A 1 205 ? 2.033 5.309 -6.254 1 95.75 205 ALA A O 1
ATOM 1601 N N . ARG A 1 206 ? 1.372 4.547 -4.285 1 89.12 206 ARG A N 1
ATOM 1602 C CA . ARG A 1 206 ? 0.586 5.746 -4.027 1 89.12 206 ARG A CA 1
ATOM 1603 C C . ARG A 1 206 ? 1.474 6.988 -4.004 1 89.12 206 ARG A C 1
ATOM 1605 O O . ARG A 1 206 ? 1.112 8.031 -4.555 1 89.12 206 ARG A O 1
ATOM 1612 N N . THR A 1 207 ? 2.615 6.848 -3.361 1 82.38 207 THR A N 1
ATOM 1613 C CA . THR A 1 207 ? 3.562 7.957 -3.285 1 82.38 207 THR A CA 1
ATOM 1614 C C . THR A 1 207 ? 4 8.391 -4.684 1 82.38 207 THR A C 1
ATOM 1616 O O . THR A 1 207 ? 4.008 9.586 -4.992 1 82.38 207 THR A O 1
ATOM 1619 N N . LEU A 1 208 ? 4.332 7.438 -5.504 1 87.62 208 LEU A N 1
ATOM 1620 C CA . LEU A 1 208 ? 4.777 7.727 -6.863 1 87.62 208 LEU A CA 1
ATOM 1621 C C . LEU A 1 208 ? 3.666 8.391 -7.668 1 87.62 208 LEU A C 1
ATOM 1623 O O . LEU A 1 208 ? 3.92 9.328 -8.43 1 87.62 208 LEU A O 1
ATOM 1627 N N . LEU A 1 209 ? 2.422 7.898 -7.496 1 89.31 209 LEU A N 1
ATOM 1628 C CA . LEU A 1 209 ? 1.29 8.461 -8.227 1 89.31 209 LEU A CA 1
ATOM 1629 C C . LEU A 1 209 ? 1.061 9.914 -7.844 1 89.31 209 LEU A C 1
ATOM 1631 O O . LEU A 1 209 ? 0.773 10.75 -8.703 1 89.31 209 LEU A O 1
ATOM 1635 N N . GLN A 1 210 ? 1.175 10.141 -6.664 1 76.62 210 GLN A N 1
ATOM 1636 C CA . GLN A 1 210 ? 0.917 11.484 -6.156 1 76.62 210 GLN A CA 1
ATOM 1637 C C . GLN A 1 210 ? 2.008 12.453 -6.594 1 76.62 210 GLN A C 1
ATOM 1639 O O . GLN A 1 210 ? 1.749 13.648 -6.766 1 76.62 210 GLN A O 1
ATOM 1644 N N . GLN A 1 211 ? 3.188 11.812 -6.93 1 69.81 211 GLN A N 1
ATOM 1645 C CA . GLN A 1 211 ? 4.352 12.656 -7.184 1 69.81 211 GLN A CA 1
ATOM 1646 C C . GLN A 1 211 ? 4.707 12.672 -8.664 1 69.81 211 GLN A C 1
ATOM 1648 O O . GLN A 1 211 ? 5.562 13.453 -9.094 1 69.81 211 GLN A O 1
ATOM 1653 N N . ALA A 1 212 ? 4.109 11.961 -9.359 1 80.62 212 ALA A N 1
ATOM 1654 C CA . ALA A 1 212 ? 4.496 11.75 -10.75 1 80.62 212 ALA A CA 1
ATOM 1655 C C . ALA A 1 212 ? 4.277 13.016 -11.578 1 80.62 212 ALA A C 1
ATOM 1657 O O . ALA A 1 212 ? 3.318 13.758 -11.344 1 80.62 212 ALA A O 1
ATOM 1658 N N . GLU A 1 213 ? 5.246 13.266 -12.492 1 82.5 213 GLU A N 1
ATOM 1659 C CA . GLU A 1 213 ? 5.055 14.289 -13.508 1 82.5 213 GLU A CA 1
ATOM 1660 C C . GLU A 1 213 ? 4.145 13.797 -14.625 1 82.5 213 GLU A C 1
ATOM 1662 O O . GLU A 1 213 ? 3.34 14.562 -15.164 1 82.5 213 GLU A O 1
ATOM 1667 N N . VAL A 1 214 ? 4.375 12.586 -14.969 1 92.06 214 VAL A N 1
ATOM 1668 C CA . VAL A 1 214 ? 3.604 11.914 -16.016 1 92.06 214 VAL A CA 1
ATOM 1669 C C . VAL A 1 214 ? 3.15 10.547 -15.523 1 92.06 214 VAL A C 1
ATOM 1671 O O . VAL A 1 214 ? 3.93 9.805 -14.914 1 92.06 214 VAL A O 1
ATOM 1674 N N . VAL A 1 215 ? 1.855 10.289 -15.727 1 95.5 215 VAL A N 1
ATOM 1675 C CA . VAL A 1 215 ? 1.343 8.953 -15.438 1 95.5 215 VAL A CA 1
ATOM 1676 C C . VAL A 1 215 ? 0.728 8.352 -16.703 1 95.5 215 VAL A C 1
ATOM 1678 O O . VAL A 1 215 ? -0.243 8.891 -17.234 1 95.5 215 VAL A O 1
ATOM 1681 N N . ALA A 1 216 ? 1.382 7.344 -17.203 1 95.62 216 ALA A N 1
ATOM 1682 C CA . ALA A 1 216 ? 0.826 6.523 -18.281 1 95.62 216 ALA A CA 1
ATOM 1683 C C . ALA A 1 216 ? 0.175 5.262 -17.734 1 95.62 216 ALA A C 1
ATOM 1685 O O . ALA A 1 216 ? 0.837 4.445 -17.078 1 95.62 216 ALA A O 1
ATOM 1686 N N . TYR A 1 217 ? -1.157 5.094 -17.984 1 94.81 217 TYR A N 1
ATOM 1687 C CA . TYR A 1 217 ? -1.855 4.039 -17.266 1 94.81 217 TYR A CA 1
ATOM 1688 C C . TYR A 1 217 ? -2.66 3.16 -18.219 1 94.81 217 TYR A C 1
ATOM 1690 O O . TYR A 1 217 ? -3.061 3.605 -19.297 1 94.81 217 TYR A O 1
ATOM 1698 N N . ASP A 1 218 ? -2.848 1.888 -17.812 1 92.31 218 ASP A N 1
ATOM 1699 C CA . ASP A 1 218 ? -3.623 0.902 -18.562 1 92.31 218 ASP A CA 1
ATOM 1700 C C . ASP A 1 218 ? -5.105 1.266 -18.578 1 92.31 218 ASP A C 1
ATOM 1702 O O . ASP A 1 218 ? -5.598 1.917 -17.656 1 92.31 218 ASP A O 1
ATOM 1706 N N . ALA A 1 219 ? -5.832 0.736 -19.453 1 84.69 219 ALA A N 1
ATOM 1707 C CA . ALA A 1 219 ? -7.223 1.096 -19.734 1 84.69 219 ALA A CA 1
ATOM 1708 C C . ALA A 1 219 ? -8.148 0.552 -18.641 1 84.69 219 ALA A C 1
ATOM 1710 O O . ALA A 1 219 ? -9.172 1.162 -18.328 1 84.69 219 ALA A O 1
ATOM 1711 N N . LEU A 1 220 ? -7.844 -0.528 -18.031 1 82.06 220 LEU A N 1
ATOM 1712 C CA . LEU A 1 220 ? -8.82 -1.181 -17.156 1 82.06 220 LEU A CA 1
ATOM 1713 C C . LEU A 1 220 ? -8.594 -0.792 -15.703 1 82.06 220 LEU A C 1
ATOM 1715 O O . LEU A 1 220 ? -9.242 -1.339 -14.805 1 82.06 220 LEU A O 1
ATOM 1719 N N . ILE A 1 221 ? -7.734 0.112 -15.422 1 89.5 221 ILE A N 1
ATOM 1720 C CA . ILE A 1 221 ? -7.527 0.59 -14.062 1 89.5 221 ILE A CA 1
ATOM 1721 C C . ILE A 1 221 ? -8.719 1.435 -13.625 1 89.5 221 ILE A C 1
ATOM 1723 O O . ILE A 1 221 ? -9.094 2.391 -14.312 1 89.5 221 ILE A O 1
ATOM 1727 N N . PRO A 1 222 ? -9.32 1.155 -12.539 1 83.06 222 PRO A N 1
ATOM 1728 C CA . PRO A 1 222 ? -10.547 1.841 -12.109 1 83.06 222 PRO A CA 1
ATOM 1729 C C . PRO A 1 222 ? -10.305 3.307 -11.75 1 83.06 222 PRO A C 1
ATOM 1731 O O . PRO A 1 222 ? -9.219 3.664 -11.289 1 83.06 222 PRO A O 1
ATOM 1734 N N . PRO A 1 223 ? -11.352 4.098 -11.82 1 80.5 223 PRO A N 1
ATOM 1735 C CA . PRO A 1 223 ? -11.266 5.531 -11.523 1 80.5 223 PRO A CA 1
ATOM 1736 C C . PRO A 1 223 ? -10.828 5.805 -10.086 1 80.5 223 PRO A C 1
ATOM 1738 O O . PRO A 1 223 ? -10.109 6.773 -9.828 1 80.5 223 PRO A O 1
ATOM 1741 N N . ALA A 1 224 ? -11.242 4.938 -9.227 1 78.5 224 ALA A N 1
ATOM 1742 C CA . ALA A 1 224 ? -10.898 5.141 -7.82 1 78.5 224 ALA A CA 1
ATOM 1743 C C . ALA A 1 224 ? -9.383 5.117 -7.617 1 78.5 224 ALA A C 1
ATOM 1745 O O . ALA A 1 224 ? -8.852 5.84 -6.77 1 78.5 224 ALA A O 1
ATOM 1746 N N . VAL A 1 225 ? -8.711 4.301 -8.336 1 89.5 225 VAL A N 1
ATOM 1747 C CA . VAL A 1 225 ? -7.258 4.219 -8.273 1 89.5 225 VAL A CA 1
ATOM 1748 C C . VAL A 1 225 ? -6.645 5.426 -8.984 1 89.5 225 VAL A C 1
ATOM 1750 O O . VAL A 1 225 ? -5.691 6.027 -8.484 1 89.5 225 VAL A O 1
ATOM 1753 N N . LEU A 1 226 ? -7.234 5.797 -10.086 1 87.75 226 LEU A N 1
ATOM 1754 C CA . LEU A 1 226 ? -6.719 6.914 -10.867 1 87.75 226 LEU A CA 1
ATOM 1755 C C . LEU A 1 226 ? -6.863 8.227 -10.102 1 87.75 226 LEU A C 1
ATOM 1757 O O . LEU A 1 226 ? -6.117 9.172 -10.344 1 87.75 226 LEU A O 1
ATOM 1761 N N . ALA A 1 227 ? -7.801 8.242 -9.203 1 80.94 227 ALA A N 1
ATOM 1762 C CA . ALA A 1 227 ? -8.039 9.43 -8.391 1 80.94 227 ALA A CA 1
ATOM 1763 C C . ALA A 1 227 ? -6.848 9.727 -7.484 1 80.94 227 ALA A C 1
ATOM 1765 O O . ALA A 1 227 ? -6.711 10.836 -6.965 1 80.94 227 ALA A O 1
ATOM 1766 N N . GLU A 1 228 ? -5.969 8.711 -7.328 1 82.69 228 GLU A N 1
ATOM 1767 C CA . GLU A 1 228 ? -4.793 8.875 -6.48 1 82.69 228 GLU A CA 1
ATOM 1768 C C . GLU A 1 228 ? -3.691 9.641 -7.207 1 82.69 228 GLU A C 1
ATOM 1770 O O . GLU A 1 228 ? -2.723 10.086 -6.586 1 82.69 228 GLU A O 1
ATOM 1775 N N . ILE A 1 229 ? -3.857 9.867 -8.508 1 87.38 229 ILE A N 1
ATOM 1776 C CA . ILE A 1 229 ? -2.859 10.578 -9.305 1 87.38 229 ILE A CA 1
ATOM 1777 C C . ILE A 1 229 ? -2.852 12.055 -8.914 1 87.38 229 ILE A C 1
ATOM 1779 O O . ILE A 1 229 ? -3.908 12.688 -8.828 1 87.38 229 ILE A O 1
ATOM 1783 N N . GLY A 1 230 ? -1.656 12.523 -8.711 1 77.56 230 GLY A N 1
ATOM 1784 C CA . GLY A 1 230 ? -1.537 13.938 -8.398 1 77.56 230 GLY A CA 1
ATOM 1785 C C . GLY A 1 230 ? -2.203 14.836 -9.43 1 77.56 230 GLY A C 1
ATOM 1786 O O . GLY A 1 230 ? -2.188 14.531 -10.625 1 77.56 230 GLY A O 1
ATOM 1787 N N . PRO A 1 231 ? -2.719 15.906 -9.016 1 70.62 231 PRO A N 1
ATOM 1788 C CA . PRO A 1 231 ? -3.496 16.766 -9.914 1 70.62 231 PRO A CA 1
ATOM 1789 C C . PRO A 1 231 ? -2.639 17.422 -10.984 1 70.62 231 PRO A C 1
ATOM 1791 O O . PRO A 1 231 ? -3.152 17.812 -12.039 1 70.62 231 PRO A O 1
ATOM 1794 N N . GLN A 1 232 ? -1.388 17.516 -10.836 1 73.69 232 GLN A N 1
ATOM 1795 C CA . GLN A 1 232 ? -0.522 18.203 -11.781 1 73.69 232 GLN A CA 1
ATOM 1796 C C . GLN A 1 232 ? 0.072 17.234 -12.797 1 73.69 232 GLN A C 1
ATOM 1798 O O . GLN A 1 232 ? 0.712 17.656 -13.766 1 73.69 232 GLN A O 1
ATOM 1803 N N . ALA A 1 233 ? -0.161 16.016 -12.562 1 86.56 233 ALA A N 1
ATOM 1804 C CA . ALA A 1 233 ? 0.45 15.008 -13.43 1 86.56 233 ALA A CA 1
ATOM 1805 C C . ALA A 1 233 ? -0.216 14.992 -14.805 1 86.56 233 ALA A C 1
ATOM 1807 O O . ALA A 1 233 ? -1.44 15.109 -14.906 1 86.56 233 ALA A O 1
ATOM 1808 N N . GLU A 1 234 ? 0.642 14.938 -15.836 1 91.38 234 GLU A N 1
ATOM 1809 C CA . GLU A 1 234 ? 0.121 14.594 -17.156 1 91.38 234 GLU A CA 1
ATOM 1810 C C . GLU A 1 234 ? -0.372 13.148 -17.188 1 91.38 234 GLU A C 1
ATOM 1812 O O . GLU A 1 234 ? 0.339 12.234 -16.781 1 91.38 234 GLU A O 1
ATOM 1817 N N . ARG A 1 235 ? -1.63 12.984 -17.656 1 92.06 235 ARG A N 1
ATOM 1818 C CA . ARG A 1 235 ? -2.223 11.648 -17.719 1 92.06 235 ARG A CA 1
ATOM 1819 C C . ARG A 1 235 ? -2.277 11.141 -19.156 1 92.06 235 ARG A C 1
ATOM 1821 O O . ARG A 1 235 ? -2.748 11.844 -20.047 1 92.06 235 ARG A O 1
ATOM 1828 N N . ILE A 1 236 ? -1.712 9.953 -19.375 1 92.06 236 ILE A N 1
ATOM 1829 C CA . ILE A 1 236 ? -1.694 9.336 -20.703 1 92.06 236 ILE A CA 1
ATOM 1830 C C . ILE A 1 236 ? -2.361 7.965 -20.641 1 92.06 236 ILE A C 1
ATOM 1832 O O . ILE A 1 236 ? -1.898 7.074 -19.922 1 92.06 236 ILE A O 1
ATOM 1836 N N . LEU A 1 237 ? -3.408 7.812 -21.375 1 90.5 237 LEU A N 1
ATOM 1837 C CA . LEU A 1 237 ? -4.055 6.512 -21.5 1 90.5 237 LEU A CA 1
ATOM 1838 C C . LEU A 1 237 ? -3.32 5.633 -22.516 1 90.5 237 LEU A C 1
ATOM 1840 O O . LEU A 1 237 ? -3.225 5.98 -23.688 1 90.5 237 LEU A O 1
ATOM 1844 N N . VAL A 1 238 ? -2.582 4.609 -22.094 1 84.25 238 VAL A N 1
ATOM 1845 C CA . VAL A 1 238 ? -1.823 3.711 -22.969 1 84.25 238 VAL A CA 1
ATOM 1846 C C . VAL A 1 238 ? -2.758 2.674 -23.578 1 84.25 238 VAL A C 1
ATOM 1848 O O . VAL A 1 238 ? -2.49 2.156 -24.672 1 84.25 238 VAL A O 1
ATOM 1851 N N . GLY A 1 239 ? -4.207 2.795 -23.562 1 63.31 239 GLY A N 1
ATOM 1852 C CA . GLY A 1 239 ? -5.195 1.917 -24.172 1 63.31 239 GLY A CA 1
ATOM 1853 C C . GLY A 1 239 ? -5.008 0.459 -23.797 1 63.31 239 GLY A C 1
ATOM 1854 O O . GLY A 1 239 ? -4.137 0.128 -22.984 1 63.31 239 GLY A O 1
ATOM 1855 N N . HIS A 1 240 ? -6.18 -0.46 -24.281 1 54 240 HIS A N 1
ATOM 1856 C CA . HIS A 1 240 ? -6.203 -1.91 -24.125 1 54 240 HIS A CA 1
ATOM 1857 C C . HIS A 1 240 ? -5.145 -2.576 -25 1 54 240 HIS A C 1
ATOM 1859 O O . HIS A 1 240 ? -4.988 -2.227 -26.172 1 54 240 HIS A O 1
ATOM 1865 N N . ARG A 1 241 ? -4.145 -2.91 -24.609 1 44.72 241 ARG A N 1
ATOM 1866 C CA . ARG A 1 241 ? -3.137 -3.49 -25.484 1 44.72 241 ARG A CA 1
ATOM 1867 C C . ARG A 1 241 ? -3.752 -4.539 -26.406 1 44.72 241 ARG A C 1
ATOM 1869 O O . ARG A 1 241 ? -3.037 -5.215 -27.156 1 44.72 241 ARG A O 1
ATOM 1876 N N . ASN A 1 242 ? -4.961 -5.223 -26.031 1 38.25 242 ASN A N 1
ATOM 1877 C CA . ASN A 1 242 ? -5.305 -6.285 -26.969 1 38.25 242 ASN A CA 1
ATOM 1878 C C . ASN A 1 242 ? -5.461 -5.75 -28.391 1 38.25 242 ASN A C 1
ATOM 1880 O O . ASN A 1 242 ? -5.777 -6.508 -29.312 1 38.25 242 ASN A O 1
ATOM 1884 N N . GLN A 1 243 ? -6.016 -4.676 -28.594 1 38.59 243 GLN A N 1
ATOM 1885 C CA . GLN A 1 243 ? -6.73 -4.629 -29.859 1 38.59 243 GLN A CA 1
ATOM 1886 C C . GLN A 1 243 ? -5.832 -5.07 -31.016 1 38.59 243 GLN A C 1
ATOM 1888 O O . GLN A 1 243 ? -6.246 -5.871 -31.859 1 38.59 243 GLN A O 1
ATOM 1893 N N . GLY A 1 244 ? -5.055 -4.07 -31.844 1 33.88 244 GLY A N 1
ATOM 1894 C CA . GLY A 1 244 ? -4.664 -4.316 -33.219 1 33.88 244 GLY A CA 1
ATOM 1895 C C . GLY A 1 244 ? -3.271 -4.898 -33.375 1 33.88 244 GLY A C 1
ATOM 1896 O O . GLY A 1 244 ? -2.834 -5.234 -34.469 1 33.88 244 GLY A O 1
ATOM 1897 N N . SER A 1 245 ? -2.244 -4.41 -32.656 1 35.5 245 SER A N 1
ATOM 1898 C CA . SER A 1 245 ? -0.967 -4.867 -33.188 1 35.5 245 SER A CA 1
ATOM 1899 C C . SER A 1 245 ? -0.684 -6.312 -32.812 1 35.5 245 SER A C 1
ATOM 1901 O O . SER A 1 245 ? -1.077 -6.746 -31.719 1 35.5 245 SER A O 1
ATOM 1903 N N . THR A 1 246 ? -0.523 -7.246 -33.656 1 36.56 246 THR A N 1
ATOM 1904 C CA . THR A 1 246 ? 0.009 -8.594 -33.5 1 36.56 246 THR A CA 1
ATOM 1905 C C . THR A 1 246 ? 0.921 -8.688 -32.281 1 36.56 246 THR A C 1
ATOM 1907 O O . THR A 1 246 ? 1.582 -7.711 -31.906 1 36.56 246 THR A O 1
ATOM 1910 N N . GLN A 1 247 ? 0.679 -9.719 -31.188 1 42.53 247 GLN A N 1
ATOM 1911 C CA . GLN A 1 247 ? 1.531 -10.203 -30.109 1 42.53 247 GLN A CA 1
ATOM 1912 C C . GLN A 1 247 ? 2.99 -9.828 -30.359 1 42.53 247 GLN A C 1
ATOM 1914 O O . GLN A 1 247 ? 3.713 -9.484 -29.422 1 42.53 247 GLN A O 1
ATOM 1919 N N . ALA A 1 248 ? 3.43 -10 -31.672 1 44.59 248 ALA A N 1
ATOM 1920 C CA . ALA A 1 248 ? 4.789 -9.742 -32.125 1 44.59 248 ALA A CA 1
ATOM 1921 C C . ALA A 1 248 ? 5.141 -8.266 -32.031 1 44.59 248 ALA A C 1
ATOM 1923 O O . ALA A 1 248 ? 6.316 -7.895 -32.031 1 44.59 248 ALA A O 1
ATOM 1924 N N . GLY A 1 249 ? 4.109 -7.5 -31.5 1 52.59 249 GLY A N 1
ATOM 1925 C CA . GLY A 1 249 ? 4.434 -6.09 -31.656 1 52.59 249 GLY A CA 1
ATOM 1926 C C . GLY A 1 249 ? 4.199 -5.277 -30.391 1 52.59 249 GLY A C 1
ATOM 1927 O O . GLY A 1 249 ? 4.012 -4.059 -30.453 1 52.59 249 GLY A O 1
ATOM 1928 N N . TYR A 1 250 ? 4.066 -5.996 -29.25 1 62.5 250 TYR A N 1
ATOM 1929 C CA . TYR A 1 250 ? 3.889 -5.148 -28.078 1 62.5 250 TYR A CA 1
ATOM 1930 C C . TYR A 1 250 ? 5.121 -4.285 -27.828 1 62.5 250 TYR A C 1
ATOM 1932 O O . TYR A 1 250 ? 6.25 -4.777 -27.875 1 62.5 250 TYR A O 1
ATOM 1940 N N . ARG A 1 251 ? 4.754 -2.986 -27.797 1 71.12 251 ARG A N 1
ATOM 1941 C CA . ARG A 1 251 ? 5.816 -2.039 -27.484 1 71.12 251 ARG A CA 1
ATOM 1942 C C . ARG A 1 251 ? 5.371 -1.066 -26.391 1 71.12 251 ARG A C 1
ATOM 1944 O O . ARG A 1 251 ? 4.176 -0.806 -26.234 1 71.12 251 ARG A O 1
ATOM 1951 N N . LEU A 1 252 ? 6.367 -0.773 -25.672 1 84.06 252 LEU A N 1
ATOM 1952 C CA . LEU A 1 252 ? 6.152 0.331 -24.734 1 84.06 252 LEU A CA 1
ATOM 1953 C C . LEU A 1 252 ? 5.539 1.53 -25.453 1 84.06 252 LEU A C 1
ATOM 1955 O O . LEU A 1 252 ? 5.922 1.852 -26.578 1 84.06 252 LEU A O 1
ATOM 1959 N N . HIS A 1 253 ? 4.512 2.035 -24.844 1 82.31 253 HIS A N 1
ATOM 1960 C CA . HIS A 1 253 ? 3.852 3.188 -25.453 1 82.31 253 HIS A CA 1
ATOM 1961 C C . HIS A 1 253 ? 4.852 4.293 -25.766 1 82.31 253 HIS A C 1
ATOM 1963 O O . HIS A 1 253 ? 5.645 4.684 -24.906 1 82.31 253 HIS A O 1
ATOM 1969 N N . PRO A 1 254 ? 4.789 4.809 -26.922 1 83.31 254 PRO A N 1
ATOM 1970 C CA . PRO A 1 254 ? 5.785 5.793 -27.359 1 83.31 254 PRO A CA 1
ATOM 1971 C C . PRO A 1 254 ? 5.824 7.027 -26.453 1 83.31 254 PRO A C 1
ATOM 1973 O O . PRO A 1 254 ? 6.895 7.602 -26.234 1 83.31 254 PRO A O 1
ATOM 1976 N N . ALA A 1 255 ? 4.707 7.398 -25.953 1 87.06 255 ALA A N 1
ATOM 1977 C CA . ALA A 1 255 ? 4.648 8.578 -25.094 1 87.06 255 ALA A CA 1
ATOM 1978 C C . ALA A 1 255 ? 5.496 8.391 -23.844 1 87.06 255 ALA A C 1
ATOM 1980 O O . ALA A 1 255 ? 6.059 9.359 -23.312 1 87.06 255 ALA A O 1
ATOM 1981 N N . VAL A 1 256 ? 5.574 7.203 -23.328 1 91.56 256 VAL A N 1
ATOM 1982 C CA . VAL A 1 256 ? 6.375 6.906 -22.141 1 91.56 256 VAL A CA 1
ATOM 1983 C C . VAL A 1 256 ? 7.848 7.176 -22.438 1 91.56 256 VAL A C 1
ATOM 1985 O O . VAL A 1 256 ? 8.523 7.855 -21.672 1 91.56 256 VAL A O 1
ATOM 1988 N N . LEU A 1 257 ? 8.312 6.699 -23.578 1 85.69 257 LEU A N 1
ATOM 1989 C CA . LEU A 1 257 ? 9.703 6.895 -23.969 1 85.69 257 LEU A CA 1
ATOM 1990 C C . LEU A 1 257 ? 9.992 8.367 -24.234 1 85.69 257 LEU A C 1
ATOM 1992 O O . LEU A 1 257 ? 11.031 8.883 -23.828 1 85.69 257 LEU A O 1
ATOM 1996 N N . GLU A 1 258 ? 9.094 8.992 -24.953 1 86.38 258 GLU A N 1
ATOM 1997 C CA . GLU A 1 258 ? 9.266 10.398 -25.297 1 86.38 258 GLU A CA 1
ATOM 1998 C C . GLU A 1 258 ? 9.398 11.258 -24.047 1 86.38 258 GLU A C 1
ATOM 2000 O O . GLU A 1 258 ? 10.297 12.102 -23.953 1 86.38 258 GLU A O 1
ATOM 2005 N N . ARG A 1 259 ? 8.531 11.039 -23.078 1 90.19 259 ARG A N 1
ATOM 2006 C CA . ARG A 1 259 ? 8.555 11.836 -21.859 1 90.19 259 ARG A CA 1
ATOM 2007 C C . ARG A 1 259 ? 9.789 11.523 -21.016 1 90.19 259 ARG A C 1
ATOM 2009 O O . ARG A 1 259 ? 10.391 12.422 -20.422 1 90.19 259 ARG A O 1
ATOM 2016 N N . ALA A 1 260 ? 10.141 10.305 -20.922 1 88.44 260 ALA A N 1
ATOM 2017 C CA . 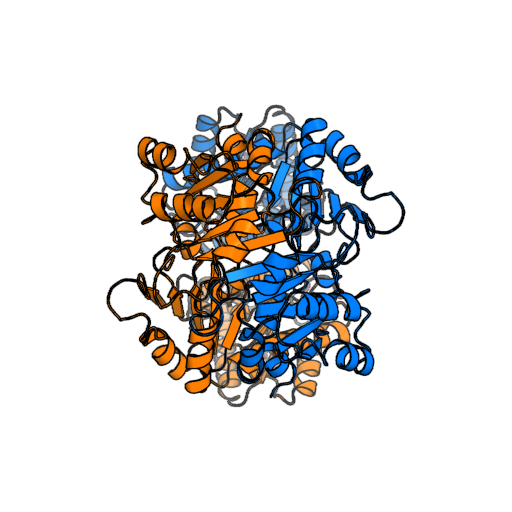ALA A 1 260 ? 11.336 9.906 -20.188 1 88.44 260 ALA A CA 1
ATOM 2018 C C . ALA A 1 260 ? 12.586 10.5 -20.812 1 88.44 260 ALA A C 1
ATOM 2020 O O . ALA A 1 260 ? 13.477 10.992 -20.109 1 88.44 260 ALA A O 1
ATOM 2021 N N . ARG A 1 261 ? 12.664 10.484 -22.156 1 81.75 261 ARG A N 1
ATOM 2022 C CA . ARG A 1 261 ? 13.805 11.047 -22.859 1 81.75 261 ARG A CA 1
ATOM 2023 C C . ARG A 1 261 ? 13.914 12.547 -22.625 1 81.75 261 ARG A C 1
ATOM 2025 O O . ARG A 1 261 ? 15.016 13.109 -22.656 1 81.75 261 ARG A O 1
ATOM 2032 N N . ALA A 1 262 ? 12.844 13.125 -22.406 1 82.69 262 ALA A N 1
ATOM 2033 C CA . ALA A 1 262 ? 12.812 14.555 -22.125 1 82.69 262 ALA A CA 1
ATOM 2034 C C . ALA A 1 262 ? 13.25 14.836 -20.688 1 82.69 262 ALA A C 1
ATOM 2036 O O . ALA A 1 262 ? 13.211 15.977 -20.234 1 82.69 262 ALA A O 1
ATOM 2037 N N . GLY A 1 263 ? 13.547 13.758 -19.969 1 81.44 263 GLY A N 1
ATOM 2038 C CA . GLY A 1 263 ? 14.109 13.922 -18.641 1 81.44 263 GLY A CA 1
ATOM 2039 C C . GLY A 1 263 ? 13.062 13.875 -17.547 1 81.44 263 GLY A C 1
ATOM 2040 O O . GLY A 1 263 ? 13.359 14.172 -16.391 1 81.44 263 GLY A O 1
ATOM 2041 N N . ARG A 1 264 ? 11.898 13.523 -17.906 1 85.62 264 ARG A N 1
ATOM 2042 C CA . ARG A 1 264 ? 10.812 13.523 -16.938 1 85.62 264 ARG A CA 1
ATOM 2043 C C . ARG A 1 264 ? 10.711 12.18 -16.219 1 85.62 264 ARG A C 1
ATOM 2045 O O . ARG A 1 264 ? 11.156 11.156 -16.75 1 85.62 264 ARG A O 1
ATOM 2052 N N . HIS A 1 265 ? 10.172 12.18 -15.039 1 86.31 265 HIS A N 1
ATOM 2053 C CA . HIS A 1 265 ? 9.828 10.953 -14.336 1 86.31 265 HIS A CA 1
ATOM 2054 C C . HIS A 1 265 ? 8.438 10.469 -14.727 1 86.31 265 HIS A C 1
ATOM 2056 O O . HIS A 1 265 ? 7.441 11.156 -14.492 1 86.31 265 HIS A O 1
ATOM 2062 N N . VAL A 1 266 ? 8.422 9.312 -15.344 1 93 266 VAL A N 1
ATOM 2063 C CA . VAL A 1 266 ? 7.168 8.742 -15.82 1 93 266 VAL A CA 1
ATOM 2064 C C . VAL A 1 266 ? 6.781 7.551 -14.945 1 93 266 VAL A C 1
ATOM 2066 O O . VAL A 1 266 ? 7.594 6.648 -14.727 1 93 266 VAL A O 1
ATOM 2069 N N . VAL A 1 267 ? 5.594 7.605 -14.438 1 95.75 267 VAL A N 1
ATOM 2070 C CA . VAL A 1 267 ? 5.016 6.422 -13.805 1 95.75 267 VAL A CA 1
ATOM 2071 C C . VAL A 1 267 ? 4.199 5.637 -14.836 1 95.75 267 VAL A C 1
ATOM 2073 O O . VAL A 1 267 ? 3.201 6.141 -15.352 1 95.75 267 VAL A O 1
ATOM 2076 N N . ARG A 1 268 ? 4.68 4.484 -15.195 1 96.88 268 ARG A N 1
ATOM 2077 C CA . ARG A 1 268 ? 3.93 3.533 -16.016 1 96.88 268 ARG A CA 1
ATOM 2078 C C . ARG A 1 268 ? 3.074 2.619 -15.133 1 96.88 268 ARG A C 1
ATOM 2080 O O . ARG A 1 268 ? 3.543 1.576 -14.68 1 96.88 268 ARG A O 1
ATOM 2087 N N . LEU A 1 269 ? 1.779 3.014 -14.992 1 96.88 269 LEU A N 1
ATOM 2088 C CA . LEU A 1 269 ? 0.86 2.344 -14.078 1 96.88 269 LEU A CA 1
ATOM 2089 C C . LEU A 1 269 ? 0.172 1.169 -14.766 1 96.88 269 LEU A C 1
ATOM 2091 O O . LEU A 1 269 ? -0.597 1.36 -15.711 1 96.88 269 LEU A O 1
ATOM 2095 N N . LYS A 1 270 ? 0.482 0.014 -14.273 1 95.12 270 LYS A N 1
ATOM 2096 C CA . LYS A 1 270 ? 0.002 -1.217 -14.898 1 95.12 270 LYS A CA 1
ATOM 2097 C C . LYS A 1 270 ? -1.057 -1.894 -14.031 1 95.12 270 LYS A C 1
ATOM 2099 O O . LYS A 1 270 ? -0.988 -1.84 -12.797 1 95.12 270 LYS A O 1
ATOM 2104 N N . GLN A 1 271 ? -2.064 -2.5 -14.664 1 92.25 271 GLN A N 1
ATOM 2105 C CA . GLN A 1 271 ? -3.1 -3.223 -13.938 1 92.25 271 GLN A CA 1
ATOM 2106 C C . GLN A 1 271 ? -2.52 -4.441 -13.219 1 92.25 271 GLN A C 1
ATOM 2108 O O . GLN A 1 271 ? -1.754 -5.207 -13.812 1 92.25 271 GLN A O 1
ATOM 2113 N N . GLY A 1 272 ? -2.877 -4.582 -11.977 1 95.19 272 GLY A N 1
ATOM 2114 C CA . GLY A 1 272 ? -2.371 -5.703 -11.203 1 95.19 272 GLY A CA 1
ATOM 2115 C C . GLY A 1 272 ? -0.9 -5.57 -10.852 1 95.19 272 GLY A C 1
ATOM 2116 O O . GLY A 1 272 ? -0.482 -4.566 -10.273 1 95.19 272 GLY A O 1
ATOM 2117 N N . ASP A 1 273 ? -0.13 -6.566 -11.18 1 97.25 273 ASP A N 1
ATOM 2118 C CA . ASP A 1 273 ? 1.315 -6.605 -10.977 1 97.25 273 ASP A CA 1
ATOM 2119 C C . ASP A 1 273 ? 2.055 -6.574 -12.312 1 97.25 273 ASP A C 1
ATOM 2121 O O . ASP A 1 273 ? 1.645 -7.23 -13.273 1 97.25 273 ASP A O 1
ATOM 2125 N N . PRO A 1 274 ? 3.16 -5.82 -12.391 1 96.69 274 PRO A N 1
ATOM 2126 C CA . PRO A 1 274 ? 3.877 -5.695 -13.664 1 96.69 274 PRO A CA 1
ATOM 2127 C C . PRO A 1 274 ? 4.441 -7.027 -14.156 1 96.69 274 PRO A C 1
ATOM 2129 O O . PRO A 1 274 ? 4.555 -7.246 -15.367 1 96.69 274 PRO A O 1
ATOM 2132 N N . PHE A 1 275 ? 4.809 -7.926 -13.266 1 96.75 275 PHE A N 1
ATOM 2133 C CA . PHE A 1 275 ? 5.594 -9.094 -13.656 1 96.75 275 PHE A CA 1
ATOM 2134 C C . PHE A 1 275 ? 4.727 -10.344 -13.695 1 96.75 275 PHE A C 1
ATOM 2136 O O . PHE A 1 275 ? 5.234 -11.453 -13.859 1 96.75 275 PHE A O 1
ATOM 2143 N N . ILE A 1 276 ? 3.402 -10.234 -13.484 1 95.94 276 ILE A N 1
ATOM 2144 C CA . ILE A 1 276 ? 2.43 -11.305 -13.672 1 95.94 276 ILE A CA 1
ATOM 2145 C C . ILE A 1 276 ? 1.47 -10.93 -14.805 1 95.94 276 ILE A C 1
ATOM 2147 O O . ILE A 1 276 ? 0.5 -10.203 -14.586 1 95.94 276 ILE A O 1
ATOM 2151 N N . PHE A 1 277 ? 1.713 -11.391 -15.953 1 91.69 277 PHE A N 1
ATOM 2152 C CA . PHE A 1 277 ? 0.903 -11.18 -17.141 1 91.69 277 PHE A CA 1
ATOM 2153 C C . PHE A 1 277 ? 0.757 -9.695 -17.438 1 91.69 277 PHE A C 1
ATOM 2155 O O . PHE A 1 277 ? -0.229 -9.273 -18.047 1 91.69 277 PHE A O 1
ATOM 2162 N N . GLY A 1 278 ? 1.675 -8.891 -16.953 1 89.88 278 GLY A N 1
ATOM 2163 C CA . GLY A 1 278 ? 1.617 -7.449 -17.125 1 89.88 278 GLY A CA 1
ATOM 2164 C C . GLY A 1 278 ? 2.602 -6.934 -18.156 1 89.88 278 GLY A C 1
ATOM 2165 O O . GLY A 1 278 ? 2.646 -5.73 -18.438 1 89.88 278 GLY A O 1
ATOM 2166 N N . ARG A 1 279 ? 3.402 -7.77 -18.672 1 91.31 279 ARG A N 1
ATOM 2167 C CA . ARG A 1 279 ? 4.398 -7.434 -19.688 1 91.31 279 ARG A CA 1
ATOM 2168 C C . ARG A 1 279 ? 5.434 -6.461 -19.141 1 91.31 279 ARG A C 1
ATOM 2170 O O . ARG A 1 279 ? 6.02 -5.676 -19.891 1 91.31 279 ARG A O 1
ATOM 2177 N N . GLY A 1 280 ? 5.539 -6.402 -17.875 1 93.44 280 GLY A N 1
ATOM 2178 C CA . GLY A 1 280 ? 6.531 -5.539 -17.25 1 93.44 280 GLY A CA 1
ATOM 2179 C C . GLY A 1 280 ? 7.953 -5.871 -17.656 1 93.44 280 GLY A C 1
ATOM 2180 O O . GLY A 1 280 ? 8.797 -4.977 -17.766 1 93.44 280 GLY A O 1
ATOM 2181 N N . GLY A 1 281 ? 8.242 -7.207 -17.828 1 92.88 281 GLY A N 1
ATOM 2182 C CA . GLY A 1 281 ? 9.555 -7.605 -18.297 1 92.88 281 GLY A CA 1
ATOM 2183 C C . GLY A 1 281 ? 9.867 -7.062 -19.688 1 92.88 281 GLY A C 1
ATOM 2184 O O . GLY A 1 281 ? 10.961 -6.535 -19.906 1 92.88 281 GLY A O 1
ATOM 2185 N N . GLU A 1 282 ? 8.93 -7.145 -20.594 1 90 282 GLU A N 1
ATOM 2186 C CA . GLU A 1 282 ? 9.094 -6.641 -21.953 1 90 282 GLU A CA 1
ATOM 2187 C C . GLU A 1 282 ? 9.297 -5.129 -21.969 1 90 282 GLU A C 1
ATOM 2189 O O . GLU A 1 282 ? 10.164 -4.617 -22.672 1 90 282 GLU A O 1
ATOM 2194 N N . GLU A 1 283 ? 8.5 -4.434 -21.188 1 93.25 283 GLU A N 1
ATOM 2195 C CA . GLU A 1 283 ? 8.641 -2.982 -21.109 1 93.25 283 GLU A CA 1
ATOM 2196 C C . GLU A 1 283 ? 9.977 -2.58 -20.5 1 93.25 283 GLU A C 1
ATOM 2198 O O . GLU A 1 283 ? 10.609 -1.623 -20.938 1 93.25 283 GLU A O 1
ATOM 2203 N N . ALA A 1 284 ? 10.414 -3.279 -19.453 1 92.56 284 ALA A N 1
ATOM 2204 C CA . ALA A 1 284 ? 11.719 -3.027 -18.859 1 92.56 284 ALA A CA 1
ATOM 2205 C C . ALA A 1 284 ? 12.844 -3.213 -19.859 1 92.56 284 ALA A C 1
ATOM 2207 O O . ALA A 1 284 ? 13.805 -2.439 -19.891 1 92.56 284 ALA A O 1
ATOM 2208 N N . GLU A 1 285 ? 12.695 -4.266 -20.688 1 89.5 285 GLU A N 1
ATOM 2209 C CA . GLU A 1 285 ? 13.688 -4.512 -21.719 1 89.5 285 GLU A CA 1
ATOM 2210 C C . GLU A 1 285 ? 13.773 -3.34 -22.703 1 89.5 285 GLU A C 1
ATOM 2212 O O . GLU A 1 285 ? 14.867 -2.922 -23.078 1 89.5 285 GLU A O 1
ATOM 2217 N N . GLU A 1 286 ? 12.641 -2.861 -23.078 1 88.25 286 GLU A N 1
ATOM 2218 C CA . GLU A 1 286 ? 12.609 -1.733 -24 1 88.25 286 GLU A CA 1
ATOM 2219 C C . GLU A 1 286 ? 13.219 -0.483 -23.375 1 88.25 286 GLU A C 1
ATOM 2221 O O . GLU A 1 286 ? 13.898 0.289 -24.047 1 88.25 286 GLU A O 1
ATOM 2226 N N . LEU A 1 287 ? 12.93 -0.224 -22.109 1 90.44 287 LEU A N 1
ATOM 2227 C CA . LEU A 1 287 ? 13.523 0.903 -21.391 1 90.44 287 LEU A CA 1
ATOM 2228 C C . LEU A 1 287 ? 15.047 0.777 -21.344 1 90.44 287 LEU A C 1
ATOM 2230 O O . LEU A 1 287 ? 15.758 1.75 -21.594 1 90.44 287 LEU A O 1
ATOM 2234 N N . LEU A 1 288 ? 15.508 -0.383 -21.078 1 82.25 288 LEU A N 1
ATOM 2235 C CA . LEU A 1 288 ? 16.938 -0.644 -21.047 1 82.25 288 LEU A CA 1
ATOM 2236 C C . LEU A 1 288 ? 17.578 -0.369 -22.406 1 82.25 288 LEU A C 1
ATOM 2238 O O . LEU A 1 288 ? 18.641 0.24 -22.484 1 82.25 288 LEU A O 1
ATOM 2242 N N . GLU A 1 289 ? 16.906 -0.89 -23.453 1 82.06 289 GLU A N 1
ATOM 2243 C CA . GLU A 1 289 ? 17.391 -0.678 -24.812 1 82.06 289 GLU A CA 1
ATOM 2244 C C . GLU A 1 289 ? 17.469 0.81 -25.141 1 82.06 289 GLU A C 1
ATOM 2246 O O . GLU A 1 289 ? 18.344 1.243 -25.891 1 82.06 289 GLU A O 1
ATOM 2251 N N . ALA A 1 290 ? 16.609 1.533 -24.562 1 81.44 290 ALA A N 1
ATOM 2252 C CA . ALA A 1 290 ? 16.547 2.971 -24.797 1 81.44 290 ALA A CA 1
ATOM 2253 C C . ALA A 1 290 ? 17.5 3.729 -23.875 1 81.44 290 ALA A C 1
ATOM 2255 O O . ALA A 1 290 ? 17.625 4.949 -23.984 1 81.44 290 ALA A O 1
ATOM 2256 N N . GLY A 1 291 ? 18.125 3.031 -22.906 1 80.5 291 GLY A N 1
ATOM 2257 C CA . GLY A 1 291 ? 19.047 3.66 -21.984 1 80.5 291 GLY A CA 1
ATOM 2258 C C . GLY A 1 291 ? 18.344 4.43 -20.875 1 80.5 291 GLY A C 1
ATOM 2259 O O . GLY A 1 291 ? 18.906 5.387 -20.328 1 80.5 291 GLY A O 1
ATOM 2260 N N . ILE A 1 292 ? 17.188 4.148 -20.609 1 85.88 292 ILE A N 1
ATOM 2261 C CA . ILE A 1 292 ? 16.406 4.832 -19.594 1 85.88 292 ILE A CA 1
ATOM 2262 C C . ILE A 1 292 ? 16.391 4.008 -18.312 1 85.88 292 ILE A C 1
ATOM 2264 O O . ILE A 1 292 ? 16.047 2.824 -18.328 1 85.88 292 ILE A O 1
ATOM 2268 N N . ALA A 1 293 ? 16.812 4.578 -17.25 1 84.81 293 ALA A N 1
ATOM 2269 C CA . ALA A 1 293 ? 16.781 3.92 -15.945 1 84.81 293 ALA A CA 1
ATOM 2270 C C . ALA A 1 293 ? 15.344 3.717 -15.469 1 84.81 293 ALA A C 1
ATOM 2272 O O . ALA A 1 293 ? 14.453 4.5 -15.812 1 84.81 293 ALA A O 1
ATOM 2273 N N . TYR A 1 294 ? 15.133 2.619 -14.656 1 89.81 294 TYR A N 1
ATOM 2274 C CA . TYR A 1 294 ? 13.781 2.326 -14.203 1 89.81 294 TYR A CA 1
ATOM 2275 C C . TYR A 1 294 ? 13.805 1.563 -12.883 1 89.81 294 TYR A C 1
ATOM 2277 O O . TYR A 1 294 ? 14.859 1.117 -12.438 1 89.81 294 TYR A O 1
ATOM 2285 N N . GLU A 1 295 ? 12.695 1.524 -12.305 1 90.88 295 GLU A N 1
ATOM 2286 C CA . GLU A 1 295 ? 12.414 0.646 -11.172 1 90.88 295 GLU A CA 1
ATOM 2287 C C . GLU A 1 295 ? 11.094 -0.09 -11.359 1 90.88 295 GLU A C 1
ATOM 2289 O O . GLU A 1 295 ? 10.266 0.302 -12.188 1 90.88 295 GLU A O 1
ATOM 2294 N N . VAL A 1 296 ? 11 -1.194 -10.672 1 95.5 296 VAL A N 1
ATOM 2295 C CA . VAL A 1 296 ? 9.75 -1.95 -10.664 1 95.5 296 VAL A CA 1
ATOM 2296 C C . VAL A 1 296 ? 9.141 -1.934 -9.258 1 95.5 296 VAL A C 1
ATOM 2298 O O . VAL A 1 296 ? 9.82 -2.252 -8.281 1 95.5 296 VAL A O 1
ATOM 2301 N N . VAL A 1 297 ? 7.949 -1.503 -9.188 1 96.44 297 VAL A N 1
ATOM 2302 C CA . VAL A 1 297 ? 7.176 -1.553 -7.949 1 96.44 297 VAL A CA 1
ATOM 2303 C C . VAL A 1 297 ? 6.055 -2.58 -8.086 1 96.44 297 VAL A C 1
ATOM 2305 O O . VAL A 1 297 ? 5.062 -2.336 -8.773 1 96.44 297 VAL A O 1
ATOM 2308 N N . PRO A 1 298 ? 6.18 -3.691 -7.379 1 97.88 298 PRO A N 1
ATOM 2309 C CA . PRO A 1 298 ? 5.137 -4.715 -7.492 1 97.88 298 PRO A CA 1
ATOM 2310 C C . PRO A 1 298 ? 3.775 -4.223 -7.008 1 97.88 298 PRO A C 1
ATOM 2312 O O . PRO A 1 298 ? 3.695 -3.225 -6.285 1 97.88 298 PRO A O 1
ATOM 2315 N N . GLY A 1 299 ? 2.756 -4.809 -7.477 1 98 299 GLY A N 1
ATOM 2316 C CA . GLY A 1 299 ? 1.394 -4.605 -7.012 1 98 299 GLY A CA 1
ATOM 2317 C C . GLY A 1 299 ? 0.719 -5.883 -6.559 1 98 299 GLY A C 1
ATOM 2318 O O . GLY A 1 299 ? 1.211 -6.98 -6.832 1 98 299 GLY A O 1
ATOM 2319 N N . ILE A 1 300 ? -0.371 -5.711 -5.824 1 98.25 300 ILE A N 1
ATOM 2320 C CA . ILE A 1 300 ? -1.201 -6.871 -5.512 1 98.25 300 ILE A CA 1
ATOM 2321 C C . ILE A 1 300 ? -1.758 -7.469 -6.805 1 98.25 300 ILE A C 1
ATOM 2323 O O . ILE A 1 300 ? -2.553 -6.828 -7.496 1 98.25 300 ILE A O 1
ATOM 2327 N N . SER A 1 301 ? -1.296 -8.641 -7.102 1 97.44 301 SER A N 1
ATOM 2328 C CA . SER A 1 301 ? -1.825 -9.297 -8.297 1 97.44 301 SER A CA 1
ATOM 2329 C C . SER A 1 301 ? -3.336 -9.492 -8.195 1 97.44 301 SER A C 1
ATOM 2331 O O . SER A 1 301 ? -3.877 -9.641 -7.098 1 97.44 301 SER A O 1
ATOM 2333 N N . ALA A 1 302 ? -3.984 -9.5 -9.367 1 95.31 302 ALA A N 1
ATOM 2334 C CA . ALA A 1 302 ? -5.43 -9.727 -9.414 1 95.31 302 ALA A CA 1
ATOM 2335 C C . ALA A 1 302 ? -5.801 -11.039 -8.727 1 95.31 302 ALA A C 1
ATOM 2337 O O . ALA A 1 302 ? -6.832 -11.125 -8.055 1 95.31 302 ALA A O 1
ATOM 2338 N N . ALA A 1 303 ? -4.969 -12.023 -8.844 1 97.31 303 ALA A N 1
ATOM 2339 C CA . ALA A 1 303 ? -5.238 -13.328 -8.242 1 97.31 303 ALA A CA 1
ATOM 2340 C C . ALA A 1 303 ? -5.285 -13.234 -6.723 1 97.31 303 ALA A C 1
ATOM 2342 O O . ALA A 1 303 ? -6.184 -13.797 -6.086 1 97.31 303 ALA A O 1
ATOM 2343 N N . LEU A 1 304 ? -4.324 -12.539 -6.156 1 97.56 304 LEU A N 1
ATOM 2344 C CA . LEU A 1 304 ? -4.25 -12.398 -4.707 1 97.56 304 LEU A CA 1
ATOM 2345 C C . LEU A 1 304 ? -5.418 -11.578 -4.176 1 97.56 304 LEU A C 1
ATOM 2347 O O . LEU A 1 304 ? -6.078 -11.977 -3.217 1 97.56 304 LEU A O 1
ATOM 2351 N N . GLY A 1 305 ? -5.648 -10.445 -4.789 1 96.81 305 GLY A N 1
ATOM 2352 C CA . GLY A 1 305 ? -6.742 -9.586 -4.363 1 96.81 305 GLY A CA 1
ATOM 2353 C C . GLY A 1 305 ? -8.102 -10.242 -4.492 1 96.81 305 GLY A C 1
ATOM 2354 O O . GLY A 1 305 ? -8.898 -10.227 -3.549 1 96.81 305 GLY A O 1
ATOM 2355 N N . ALA A 1 306 ? -8.375 -10.828 -5.676 1 95.62 306 ALA A N 1
ATOM 2356 C CA . ALA A 1 306 ? -9.656 -11.484 -5.934 1 95.62 306 ALA A CA 1
ATOM 2357 C C . ALA A 1 306 ? -9.906 -12.617 -4.938 1 95.62 306 ALA A C 1
ATOM 2359 O O . ALA A 1 306 ? -11 -12.734 -4.387 1 95.62 306 ALA A O 1
ATOM 2360 N N . ALA A 1 307 ? -8.891 -13.398 -4.703 1 96.62 307 ALA A N 1
ATOM 2361 C CA . ALA A 1 307 ? -9.008 -14.539 -3.799 1 96.62 307 ALA A CA 1
ATOM 2362 C C . ALA A 1 307 ? -9.305 -14.078 -2.373 1 96.62 307 ALA A C 1
ATOM 2364 O O . ALA A 1 307 ? -10.203 -14.602 -1.719 1 96.62 307 ALA A O 1
ATOM 2365 N N . ALA A 1 308 ? -8.562 -13.133 -1.939 1 95.88 308 ALA A N 1
ATOM 2366 C CA . ALA A 1 308 ? -8.719 -12.633 -0.576 1 95.88 308 ALA A CA 1
ATOM 2367 C C . ALA A 1 308 ? -10.117 -12.062 -0.363 1 95.88 308 ALA A C 1
ATOM 2369 O O . ALA A 1 308 ? -10.797 -12.398 0.612 1 95.88 308 ALA A O 1
ATOM 2370 N N . TYR A 1 309 ? -10.547 -11.219 -1.279 1 94.06 309 TYR A N 1
ATOM 2371 C CA . TYR A 1 309 ? -11.828 -10.547 -1.127 1 94.06 309 TYR A CA 1
ATOM 2372 C C . TYR A 1 309 ? -12.984 -11.516 -1.348 1 94.06 309 TYR A C 1
ATOM 2374 O O . TYR A 1 309 ? -14.086 -11.312 -0.832 1 94.06 309 TYR A O 1
ATOM 2382 N N . ALA A 1 310 ? -12.758 -12.594 -2.084 1 94.94 310 ALA A N 1
ATOM 2383 C CA . ALA A 1 310 ? -13.789 -13.602 -2.326 1 94.94 310 ALA A CA 1
ATOM 2384 C C . ALA A 1 310 ? -13.82 -14.633 -1.199 1 94.94 310 ALA A C 1
ATOM 2386 O O . ALA A 1 310 ? -14.711 -15.492 -1.163 1 94.94 310 ALA A O 1
ATOM 2387 N N . GLY A 1 311 ? -12.844 -14.562 -0.307 1 95.06 311 GLY A N 1
ATOM 2388 C CA . GLY A 1 311 ? -12.789 -15.547 0.762 1 95.06 311 GLY A CA 1
ATOM 2389 C C . GLY A 1 311 ? -12.289 -16.906 0.297 1 95.06 311 GLY A C 1
ATOM 2390 O O . GLY A 1 311 ? -12.758 -17.938 0.772 1 95.06 311 GLY A O 1
ATOM 2391 N N . ILE A 1 312 ? -11.398 -16.984 -0.631 1 97.31 312 ILE A N 1
ATOM 2392 C CA . ILE A 1 312 ? -10.844 -18.219 -1.176 1 97.31 312 ILE A CA 1
ATOM 2393 C C . ILE A 1 312 ? -9.328 -18.234 -0.966 1 97.31 312 ILE A C 1
ATOM 2395 O O . ILE A 1 312 ? -8.578 -17.672 -1.757 1 97.31 312 ILE A O 1
ATOM 2399 N N . PRO A 1 313 ? -8.867 -18.859 0.065 1 97.06 313 PRO A N 1
ATOM 2400 C CA . PRO A 1 313 ? -7.414 -19 0.18 1 97.06 313 PRO A CA 1
ATOM 2401 C C . PRO A 1 313 ? -6.805 -19.781 -0.985 1 97.06 313 PRO A C 1
ATOM 2403 O O . PRO A 1 313 ? -7.305 -20.844 -1.354 1 97.06 313 PRO A O 1
ATOM 2406 N N . LEU A 1 314 ? -5.75 -19.266 -1.576 1 97.69 314 LEU A N 1
ATOM 2407 C CA . LEU A 1 314 ? -5.168 -19.906 -2.756 1 97.69 314 LEU A CA 1
ATOM 2408 C C . LEU A 1 314 ? -4.352 -21.125 -2.371 1 97.69 314 LEU A C 1
ATOM 2410 O O . LEU A 1 314 ? -4.148 -22.031 -3.191 1 97.69 314 LEU A O 1
ATOM 2414 N N . THR A 1 315 ? -3.824 -21.188 -1.155 1 94 315 THR A N 1
ATOM 2415 C CA . THR A 1 315 ? -3.223 -22.391 -0.565 1 94 315 THR A CA 1
ATOM 2416 C C . THR A 1 315 ? -3.834 -22.672 0.803 1 94 315 THR A C 1
ATOM 2418 O O . THR A 1 315 ? -4.371 -21.781 1.454 1 94 315 THR A O 1
ATOM 2421 N N . HIS A 1 316 ? -3.799 -23.844 1.113 1 90.88 316 HIS A N 1
ATOM 2422 C CA . HIS A 1 316 ? -4.391 -24.359 2.348 1 90.88 316 HIS A CA 1
ATOM 2423 C C . HIS A 1 316 ? -3.83 -25.719 2.709 1 90.88 316 HIS A C 1
ATOM 2425 O O . HIS A 1 316 ? -3.615 -26.562 1.831 1 90.88 316 HIS A O 1
ATOM 2431 N N . ARG A 1 317 ? -3.631 -25.938 3.898 1 83.62 317 ARG A N 1
ATOM 2432 C CA . ARG A 1 317 ? -2.971 -27.156 4.344 1 83.62 317 ARG A CA 1
ATOM 2433 C C . ARG A 1 317 ? -3.762 -28.391 3.928 1 83.62 317 ARG A C 1
ATOM 2435 O O . ARG A 1 317 ? -3.18 -29.422 3.572 1 83.62 317 ARG A O 1
ATOM 2442 N N . GLN A 1 318 ? -5.062 -28.312 3.963 1 84.19 318 GLN A N 1
ATOM 2443 C CA . GLN A 1 318 ? -5.914 -29.469 3.713 1 84.19 318 GLN A CA 1
ATOM 2444 C C . GLN A 1 318 ? -6.336 -29.531 2.248 1 84.19 318 GLN A C 1
ATOM 2446 O O . GLN A 1 318 ? -6.727 -30.594 1.756 1 84.19 318 GLN A O 1
ATOM 2451 N N . TYR A 1 319 ? -6.207 -28.406 1.559 1 87.81 319 TYR A N 1
ATOM 2452 C CA . TYR A 1 319 ? -6.895 -28.375 0.274 1 87.81 319 TYR A CA 1
ATOM 2453 C C . TYR A 1 319 ? -5.91 -28.156 -0.869 1 87.81 319 TYR A C 1
ATOM 2455 O O . TYR A 1 319 ? -6.168 -28.578 -2.004 1 87.81 319 TYR A O 1
ATOM 2463 N N . ALA A 1 320 ? -4.832 -27.484 -0.605 1 90.38 320 ALA A N 1
ATOM 2464 C CA . ALA A 1 320 ? -3.916 -27.172 -1.703 1 90.38 320 ALA A CA 1
ATOM 2465 C C . ALA A 1 320 ? -2.537 -26.797 -1.179 1 90.38 320 ALA A C 1
ATOM 2467 O O . ALA A 1 320 ? -2.416 -25.938 -0.301 1 90.38 320 ALA A O 1
ATOM 2468 N N . SER A 1 321 ? -1.487 -27.406 -1.766 1 88.81 321 SER A N 1
ATOM 2469 C CA . SER A 1 321 ? -0.102 -27.125 -1.405 1 88.81 321 SER A CA 1
ATOM 2470 C C . SER A 1 321 ? 0.625 -26.406 -2.533 1 88.81 321 SER A C 1
ATOM 2472 O O . SER A 1 321 ? 1.851 -26.266 -2.506 1 88.81 321 SER A O 1
ATOM 2474 N N . ASP A 1 322 ? -0.094 -26.016 -3.516 1 92.25 322 ASP A N 1
ATOM 2475 C CA . ASP A 1 322 ? 0.462 -25.25 -4.625 1 92.25 322 ASP A CA 1
ATOM 2476 C C . ASP A 1 322 ? -0.624 -24.438 -5.336 1 92.25 322 ASP A C 1
ATOM 2478 O O . ASP A 1 322 ? -1.812 -24.75 -5.211 1 92.25 322 ASP A O 1
ATOM 2482 N N . VAL A 1 323 ? -0.235 -23.406 -6.012 1 95.44 323 VAL A N 1
ATOM 2483 C CA . VAL A 1 323 ? -1.127 -22.594 -6.832 1 95.44 323 VAL A CA 1
ATOM 2484 C C . VAL A 1 323 ? -0.421 -22.203 -8.133 1 95.44 323 VAL A C 1
ATOM 2486 O O . VAL A 1 323 ? 0.776 -21.906 -8.125 1 95.44 323 VAL A O 1
ATOM 2489 N N . SER A 1 324 ? -1.174 -22.281 -9.227 1 95 324 SER A N 1
ATOM 2490 C CA . SER A 1 324 ? -0.646 -21.906 -10.539 1 95 324 SER A CA 1
ATOM 2491 C C . SER A 1 324 ? -1.472 -20.797 -11.172 1 95 324 SER A C 1
ATOM 2493 O O . SER A 1 324 ? -2.703 -20.812 -11.109 1 95 324 SER A O 1
ATOM 2495 N N . PHE A 1 325 ? -0.787 -19.797 -11.641 1 95.38 325 PHE A N 1
ATOM 2496 C CA . PHE A 1 325 ? -1.395 -18.75 -12.453 1 95.38 325 PHE A CA 1
ATOM 2497 C C . PHE A 1 325 ? -1.168 -19.016 -13.938 1 95.38 325 PHE A C 1
ATOM 2499 O O . PHE A 1 325 ? -0.03 -19.203 -14.375 1 95.38 325 PHE A O 1
ATOM 2506 N N . VAL A 1 326 ? -2.287 -19.016 -14.719 1 92.38 326 VAL A N 1
ATOM 2507 C CA . VAL A 1 326 ? -2.199 -19.344 -16.141 1 92.38 326 VAL A CA 1
ATOM 2508 C C . VAL A 1 326 ? -3.053 -18.359 -16.953 1 92.38 326 VAL A C 1
ATOM 2510 O O . VAL A 1 326 ? -4.074 -17.875 -16.453 1 92.38 326 VAL A O 1
ATOM 2513 N N . THR A 1 327 ? -2.594 -18.062 -18.094 1 88.25 327 THR A N 1
ATOM 2514 C CA . THR A 1 327 ? -3.428 -17.266 -18.984 1 88.25 327 THR A CA 1
ATOM 2515 C C . THR A 1 327 ? -4.387 -18.156 -19.766 1 88.25 327 THR A C 1
ATOM 2517 O O . THR A 1 327 ? -3.99 -19.219 -20.266 1 88.25 327 THR A O 1
ATOM 2520 N N . GLY A 1 328 ? -5.641 -17.844 -19.797 1 81.25 328 GLY A N 1
ATOM 2521 C CA . GLY A 1 328 ? -6.641 -18.562 -20.562 1 81.25 328 GLY A CA 1
ATOM 2522 C C . GLY A 1 328 ? -6.816 -18.031 -21.969 1 81.25 328 GLY A C 1
ATOM 2523 O O . GLY A 1 328 ? -7.684 -18.5 -22.719 1 81.25 328 GLY A O 1
ATOM 2524 N N . HIS A 1 329 ? -6.051 -17.109 -22.266 1 73.12 329 HIS A N 1
ATOM 2525 C CA . HIS A 1 329 ? -6.18 -16.469 -23.578 1 73.12 329 HIS A CA 1
ATOM 2526 C C . HIS A 1 329 ? -5.695 -17.375 -24.688 1 73.12 329 HIS A C 1
ATOM 2528 O O . HIS A 1 329 ? -6.328 -17.453 -25.75 1 73.12 329 HIS A O 1
ATOM 2534 N N . ASP A 1 330 ? -4.512 -18.047 -24.484 1 64.25 330 ASP A N 1
ATOM 2535 C CA . ASP A 1 330 ? -3.922 -18.828 -25.578 1 64.25 330 ASP A CA 1
ATOM 2536 C C . ASP A 1 330 ? -4.066 -20.312 -25.312 1 64.25 330 ASP A C 1
ATOM 2538 O O . ASP A 1 330 ? -3.07 -21.016 -25.094 1 64.25 330 ASP A O 1
ATOM 2542 N N . LEU A 1 331 ? -5.223 -20.828 -24.969 1 56.5 331 LEU A N 1
ATOM 2543 C CA . LEU A 1 331 ? -5.43 -22.234 -24.656 1 56.5 331 LEU A CA 1
ATOM 2544 C C . LEU A 1 331 ? -4.672 -23.125 -25.641 1 56.5 331 LEU A C 1
ATOM 2546 O O . LEU A 1 331 ? -4.02 -24.094 -25.25 1 56.5 331 LEU A O 1
ATOM 2550 N N . GLU A 1 332 ? -5.055 -23.078 -27 1 55.62 332 GLU A N 1
ATOM 2551 C CA . GLU A 1 332 ? -4.52 -24.016 -27.984 1 55.62 332 GLU A CA 1
ATOM 2552 C C . GLU A 1 332 ? -3.701 -23.281 -29.047 1 55.62 332 GLU A C 1
ATOM 2554 O O . GLU A 1 332 ? -3.287 -23.875 -30.047 1 55.62 332 GLU A O 1
ATOM 2559 N N . GLY A 1 333 ? -3.332 -22.062 -28.703 1 52.78 333 GLY A N 1
ATOM 2560 C CA . GLY A 1 333 ? -2.695 -21.5 -29.875 1 52.78 333 GLY A CA 1
ATOM 2561 C C . GLY A 1 333 ? -1.188 -21.688 -29.891 1 52.78 333 GLY A C 1
ATOM 2562 O O . GLY A 1 333 ? -0.604 -22.109 -28.891 1 52.78 333 GLY A O 1
ATOM 2563 N N . PRO A 1 334 ? -0.574 -21.797 -31.047 1 51.84 334 PRO A N 1
ATOM 2564 C CA . PRO A 1 334 ? 0.865 -21.953 -31.266 1 51.84 334 PRO A CA 1
ATOM 2565 C C . PRO A 1 334 ? 1.706 -21.062 -30.375 1 51.84 334 PRO A C 1
ATOM 2567 O O . PRO A 1 334 ? 2.904 -21.297 -30.203 1 51.84 334 PRO A O 1
ATOM 2570 N N . ARG A 1 335 ? 0.992 -20.281 -29.656 1 56.94 335 ARG A N 1
ATOM 2571 C CA . ARG A 1 335 ? 1.783 -19.312 -28.906 1 56.94 335 ARG A CA 1
ATOM 2572 C C . ARG A 1 335 ? 1.75 -19.625 -27.406 1 56.94 335 ARG A C 1
ATOM 2574 O O . ARG A 1 335 ? 2.459 -19 -26.625 1 56.94 335 ARG A O 1
ATOM 2581 N N . SER A 1 336 ? 0.974 -20.656 -27.094 1 66.12 336 SER A N 1
ATOM 2582 C CA . SER A 1 336 ? 0.926 -21 -25.672 1 66.12 336 SER A CA 1
ATOM 2583 C C . SER A 1 336 ? 2.105 -21.891 -25.281 1 66.12 336 SER A C 1
ATOM 2585 O O . SER A 1 336 ? 2.416 -22.859 -25.969 1 66.12 336 SER A O 1
ATOM 2587 N N . LEU A 1 337 ? 2.795 -21.422 -24.156 1 73.19 337 LEU A N 1
ATOM 2588 C CA . LEU A 1 337 ? 3.908 -22.203 -23.641 1 73.19 337 LEU A CA 1
ATOM 2589 C C . LEU A 1 337 ? 3.451 -23.094 -22.484 1 73.19 337 LEU A C 1
ATOM 2591 O O . LEU A 1 337 ? 4.254 -23.828 -21.906 1 73.19 337 LEU A O 1
ATOM 2595 N N . THR A 1 338 ? 2.162 -22.969 -22.25 1 79.38 338 THR A N 1
ATOM 2596 C CA . THR A 1 338 ? 1.643 -23.719 -21.109 1 79.38 338 THR A CA 1
ATOM 2597 C C . THR A 1 338 ? 1.418 -25.172 -21.469 1 79.38 338 THR A C 1
ATOM 2599 O O . THR A 1 338 ? 0.827 -25.484 -22.516 1 79.38 338 THR A O 1
ATOM 2602 N N . ASN A 1 339 ? 1.949 -26.047 -20.672 1 82.69 339 ASN A N 1
ATOM 2603 C CA . ASN A 1 339 ? 1.676 -27.484 -20.797 1 82.69 339 ASN A CA 1
ATOM 2604 C C . ASN A 1 339 ? 0.403 -27.875 -20.062 1 82.69 339 ASN A C 1
ATOM 2606 O O . ASN A 1 339 ? 0.465 -28.391 -18.938 1 82.69 339 ASN A O 1
ATOM 2610 N N . TRP A 1 340 ? -0.659 -27.797 -20.719 1 81.5 340 TRP A N 1
ATOM 2611 C CA . TRP A 1 340 ? -1.973 -28 -20.109 1 81.5 340 TRP A CA 1
ATOM 2612 C C . TRP A 1 340 ? -2.143 -29.438 -19.625 1 81.5 340 TRP A C 1
ATOM 2614 O O . TRP A 1 340 ? -2.787 -29.688 -18.609 1 81.5 340 TRP A O 1
ATOM 2624 N N . GLU A 1 341 ? -1.608 -30.359 -20.344 1 81.25 341 GLU A N 1
ATOM 2625 C CA . GLU A 1 341 ? -1.727 -31.766 -19.969 1 81.25 341 GLU A CA 1
ATOM 2626 C C . GLU A 1 341 ? -1.113 -32.031 -18.594 1 81.25 341 GLU A C 1
ATOM 2628 O O . GLU A 1 341 ? -1.624 -32.844 -17.828 1 81.25 341 GLU A O 1
ATOM 2633 N N . LYS A 1 342 ? -0.136 -31.328 -18.375 1 81.81 342 LYS A N 1
ATOM 2634 C CA . LYS A 1 342 ? 0.538 -31.531 -17.094 1 81.81 342 LYS A CA 1
ATOM 2635 C C . LYS A 1 342 ? -0.011 -30.578 -16.031 1 81.81 342 LYS A C 1
ATOM 2637 O O . LYS A 1 342 ? -0.451 -31.016 -14.969 1 81.81 342 LYS A O 1
ATOM 2642 N N . LEU A 1 343 ? -0.088 -29.344 -16.375 1 81.06 343 LEU A N 1
ATOM 2643 C CA . LEU A 1 343 ? -0.508 -28.328 -15.414 1 81.06 343 LEU A CA 1
ATOM 2644 C C . LEU A 1 343 ? -1.982 -28.5 -15.062 1 81.06 343 LEU A C 1
ATOM 2646 O O . LEU A 1 343 ? -2.363 -28.375 -13.891 1 81.06 343 LEU A O 1
ATOM 2650 N N . GLY A 1 344 ? -2.76 -28.797 -16 1 77 344 GLY A N 1
ATOM 2651 C CA . GLY A 1 344 ? -4.188 -28.969 -15.781 1 77 344 GLY A CA 1
ATOM 2652 C C . GLY A 1 344 ? -4.516 -30.156 -14.906 1 77 344 GLY A C 1
ATOM 2653 O O . GLY A 1 344 ? -5.48 -30.125 -14.141 1 77 344 GLY A O 1
ATOM 2654 N N . ALA A 1 345 ? -3.641 -31.125 -14.992 1 77.75 345 ALA A N 1
ATOM 2655 C CA . ALA A 1 345 ? -3.9 -32.375 -14.289 1 77.75 345 ALA A CA 1
ATOM 2656 C C . ALA A 1 345 ? -3.211 -32.406 -12.93 1 77.75 345 ALA A C 1
ATOM 2658 O O . ALA A 1 345 ? -3.434 -33.312 -12.125 1 77.75 345 ALA A O 1
ATOM 2659 N N . ALA A 1 346 ? -2.328 -31.453 -12.664 1 77 346 ALA A N 1
ATOM 2660 C CA . ALA A 1 346 ? -1.479 -31.453 -11.477 1 77 346 ALA A CA 1
ATOM 2661 C C . ALA A 1 346 ? -2.305 -31.234 -10.211 1 77 346 ALA A C 1
ATOM 2663 O O . ALA A 1 346 ? -1.837 -31.5 -9.102 1 77 346 ALA A O 1
ATOM 2664 N N . GLY A 1 347 ? -3.584 -30.922 -10.383 1 81.12 347 GLY A N 1
ATOM 2665 C CA . GLY A 1 347 ? -4.359 -30.594 -9.195 1 81.12 347 GLY A CA 1
ATOM 2666 C C . GLY A 1 347 ? -4.023 -29.234 -8.617 1 81.12 347 GLY A C 1
ATOM 2667 O O . GLY A 1 347 ? -3.762 -28.281 -9.359 1 81.12 347 GLY A O 1
ATOM 2668 N N . GLY A 1 348 ? -4.137 -29.109 -7.266 1 90.69 348 GLY A N 1
ATOM 2669 C CA . GLY A 1 348 ? -3.875 -27.828 -6.617 1 90.69 348 GLY A CA 1
ATOM 2670 C C . GLY A 1 348 ? -4.832 -26.734 -7.047 1 90.69 348 GLY A C 1
ATOM 2671 O O . GLY A 1 348 ? -5.898 -27.016 -7.602 1 90.69 348 GLY A O 1
ATOM 2672 N N . THR A 1 349 ? -4.469 -25.531 -6.68 1 95.81 349 THR A N 1
ATOM 2673 C CA . THR A 1 349 ? -5.266 -24.375 -7.082 1 95.81 349 THR A CA 1
ATOM 2674 C C . THR A 1 349 ? -4.777 -23.828 -8.422 1 95.81 349 THR A C 1
ATOM 2676 O O . THR A 1 349 ? -3.572 -23.703 -8.648 1 95.81 349 THR A O 1
ATOM 2679 N N . LEU A 1 350 ? -5.68 -23.656 -9.32 1 95.69 350 LEU A N 1
ATOM 2680 C CA . LEU A 1 350 ? -5.383 -23.031 -10.602 1 95.69 350 LEU A CA 1
ATOM 2681 C C . LEU A 1 350 ? -6.152 -21.719 -10.766 1 95.69 350 LEU A C 1
ATOM 2683 O O . LEU A 1 350 ? -7.363 -21.672 -10.539 1 95.69 350 LEU A O 1
ATOM 2687 N N . VAL A 1 351 ? -5.438 -20.672 -11.086 1 96.81 351 VAL A N 1
ATOM 2688 C CA . VAL A 1 351 ? -6.074 -19.391 -11.375 1 96.81 351 VAL A CA 1
ATOM 2689 C C . VAL A 1 351 ? -5.902 -19.047 -12.852 1 96.81 351 VAL A C 1
ATOM 2691 O O . VAL A 1 351 ? -4.777 -18.953 -13.352 1 96.81 351 VAL A O 1
ATOM 2694 N N . LEU A 1 352 ? -6.992 -18.828 -13.578 1 94.75 352 LEU A N 1
ATOM 2695 C CA . LEU A 1 352 ? -6.984 -18.484 -15 1 94.75 352 LEU A CA 1
ATOM 2696 C C . LEU A 1 352 ? -7.164 -16.984 -15.203 1 94.75 352 LEU A C 1
ATOM 2698 O O . LEU A 1 352 ? -8.18 -16.422 -14.789 1 94.75 352 LEU A O 1
ATOM 2702 N N . PHE A 1 353 ? -6.164 -16.438 -15.781 1 93.06 353 PHE A N 1
ATOM 2703 C CA . PHE A 1 353 ? -6.219 -15.039 -16.203 1 93.06 353 PHE A CA 1
ATOM 2704 C C . PHE A 1 353 ? -6.746 -14.93 -17.641 1 93.06 353 PHE A C 1
ATOM 2706 O O . PHE A 1 353 ? -6.523 -15.82 -18.453 1 93.06 353 PHE A O 1
ATOM 2713 N N . MET A 1 354 ? -7.523 -13.844 -17.984 1 87.44 354 MET A N 1
ATOM 2714 C CA . MET A 1 354 ? -8.016 -13.555 -19.328 1 87.44 354 MET A CA 1
ATOM 2715 C C . MET A 1 354 ? -8.781 -14.742 -19.891 1 87.44 354 MET A C 1
ATOM 2717 O O . MET A 1 354 ? -8.562 -15.141 -21.047 1 87.44 354 MET A O 1
ATOM 2721 N N . ALA A 1 355 ? -9.594 -15.352 -19.141 1 85.44 355 ALA A N 1
ATOM 2722 C CA . ALA A 1 355 ? -10.25 -16.594 -19.531 1 85.44 355 ALA A CA 1
ATOM 2723 C C . ALA A 1 355 ? -11.727 -16.359 -19.859 1 85.44 355 ALA A C 1
ATOM 2725 O O . ALA A 1 355 ? -12.422 -17.266 -20.297 1 85.44 355 ALA A O 1
ATOM 2726 N N . THR A 1 356 ? -12.172 -15.188 -19.688 1 84.56 356 THR A N 1
ATOM 2727 C CA . THR A 1 356 ? -13.602 -14.898 -19.719 1 84.56 356 THR A CA 1
ATOM 2728 C C . THR A 1 356 ? -14.172 -15.148 -21.125 1 84.56 356 THR A C 1
ATOM 2730 O O . THR A 1 356 ? -15.219 -15.781 -21.266 1 84.56 356 THR A O 1
ATOM 2733 N N . ARG A 1 357 ? -13.492 -14.703 -22.172 1 82.31 357 ARG A N 1
ATOM 2734 C CA . ARG A 1 357 ? -13.992 -14.797 -23.531 1 82.31 357 ARG A CA 1
ATOM 2735 C C . ARG A 1 357 ? -14.164 -16.25 -23.953 1 82.31 357 ARG A C 1
ATOM 2737 O O . ARG A 1 357 ? -15.109 -16.594 -24.672 1 82.31 357 ARG A O 1
ATOM 2744 N N . LYS A 1 358 ? -13.297 -17.094 -23.484 1 87.5 358 LYS A N 1
ATOM 2745 C CA . LYS A 1 358 ? -13.344 -18.516 -23.828 1 87.5 358 LYS A CA 1
ATOM 2746 C C . LYS A 1 358 ? -13.531 -19.359 -22.578 1 87.5 358 LYS A C 1
ATOM 2748 O O . LYS A 1 358 ? -12.883 -20.391 -22.422 1 87.5 358 LYS A O 1
ATOM 2753 N N . LEU A 1 359 ? -14.391 -18.891 -21.781 1 91.19 359 LEU A N 1
ATOM 2754 C CA . LEU A 1 359 ? -14.562 -19.516 -20.484 1 91.19 359 LEU A CA 1
ATOM 2755 C C . LEU A 1 359 ? -14.922 -20.984 -20.625 1 91.19 359 LEU A C 1
ATOM 2757 O O . LEU A 1 359 ? -14.266 -21.844 -20.031 1 91.19 359 LEU A O 1
ATOM 2761 N N . GLU A 1 360 ? -15.945 -21.266 -21.422 1 92.38 360 GLU A N 1
ATOM 2762 C CA . GLU A 1 360 ? -16.406 -22.641 -21.609 1 92.38 360 GLU A CA 1
ATOM 2763 C C . GLU A 1 360 ? -15.289 -23.531 -22.125 1 92.38 360 GLU A C 1
ATOM 2765 O O . GLU A 1 360 ? -15.094 -24.656 -21.641 1 92.38 360 GLU A O 1
ATOM 2770 N N . ALA A 1 361 ? -14.586 -23.062 -23.094 1 91.06 361 ALA A N 1
ATOM 2771 C CA . ALA A 1 361 ? -13.5 -23.828 -23.688 1 91.06 361 ALA A CA 1
ATOM 2772 C C . ALA A 1 361 ? -12.383 -24.078 -22.688 1 91.06 361 ALA A C 1
ATOM 2774 O O . ALA A 1 361 ? -11.789 -25.156 -22.656 1 91.06 361 ALA A O 1
ATOM 2775 N N . ASN A 1 362 ? -12.031 -23.078 -21.906 1 91.31 362 ASN A N 1
ATOM 2776 C CA . ASN A 1 362 ? -11 -23.219 -20.875 1 91.31 362 ASN A CA 1
ATOM 2777 C C . ASN A 1 362 ? -11.367 -24.281 -19.844 1 91.31 362 ASN A C 1
ATOM 2779 O O . ASN A 1 362 ? -10.539 -25.125 -19.484 1 91.31 362 ASN A O 1
ATOM 2783 N N . LEU A 1 363 ? -12.562 -24.266 -19.406 1 94.12 363 LEU A N 1
ATOM 2784 C CA . LEU A 1 363 ? -13.016 -25.219 -18.391 1 94.12 363 LEU A CA 1
ATOM 2785 C C . LEU A 1 363 ? -13.086 -26.625 -18.969 1 94.12 363 LEU A C 1
ATOM 2787 O O . LEU A 1 363 ? -12.688 -27.578 -18.297 1 94.12 363 LEU A O 1
ATOM 2791 N N . ALA A 1 364 ? -13.586 -26.75 -20.156 1 93.31 364 ALA A N 1
ATOM 2792 C CA . ALA A 1 364 ? -13.656 -28.047 -20.812 1 93.31 364 ALA A CA 1
ATOM 2793 C C . ALA A 1 364 ? -12.258 -28.641 -21 1 93.31 364 ALA A C 1
ATOM 2795 O O . ALA A 1 364 ? -12.078 -29.859 -20.891 1 93.31 364 ALA A O 1
ATOM 2796 N N . ARG A 1 365 ? -11.32 -27.797 -21.297 1 90.06 365 ARG A N 1
ATOM 2797 C CA . ARG A 1 365 ? -9.945 -28.25 -21.5 1 90.06 365 ARG A CA 1
ATOM 2798 C C . ARG A 1 365 ? -9.367 -28.859 -20.234 1 90.06 365 ARG A C 1
ATOM 2800 O O . ARG A 1 365 ? -8.617 -29.828 -20.281 1 90.06 365 ARG A O 1
ATOM 2807 N N . LEU A 1 366 ? -9.633 -28.281 -19.125 1 92.25 366 LEU A N 1
ATOM 2808 C CA . LEU A 1 366 ? -9.156 -28.828 -17.859 1 92.25 366 LEU A CA 1
ATOM 2809 C C . LEU A 1 366 ? -9.711 -30.219 -17.609 1 92.25 366 LEU A C 1
ATOM 2811 O O . LEU A 1 366 ? -8.992 -31.094 -17.141 1 92.25 366 LEU A O 1
ATOM 2815 N N . VAL A 1 367 ? -10.961 -30.438 -17.953 1 93.75 367 VAL A N 1
ATOM 2816 C CA . VAL A 1 367 ? -11.578 -31.75 -17.812 1 93.75 367 VAL A CA 1
ATOM 2817 C C . VAL A 1 367 ? -10.914 -32.75 -18.766 1 93.75 367 VAL A C 1
ATOM 2819 O O . VAL A 1 367 ? -10.625 -33.875 -18.391 1 93.75 367 VAL A O 1
ATOM 2822 N N . GLU A 1 368 ? -10.672 -32.281 -19.938 1 91.31 368 GLU A N 1
ATOM 2823 C CA . GLU A 1 368 ? -10.008 -33.125 -20.938 1 91.31 368 GLU A CA 1
ATOM 2824 C C . GLU A 1 368 ? -8.617 -33.531 -20.453 1 91.31 368 GLU A C 1
ATOM 2826 O O . GLU A 1 368 ? -8.148 -34.625 -20.781 1 91.31 368 GLU A O 1
ATOM 2831 N N . CYS A 1 369 ? -8.039 -32.656 -19.703 1 88 369 CYS A N 1
ATOM 2832 C CA . CYS A 1 369 ? -6.688 -32.906 -19.219 1 88 369 CYS A CA 1
ATOM 2833 C C . CYS A 1 369 ? -6.707 -33.812 -18 1 88 369 CYS A C 1
ATOM 2835 O O . CYS A 1 369 ? -5.652 -34.25 -17.531 1 88 369 CYS A O 1
ATOM 2837 N N . GLY A 1 370 ? -7.93 -34.125 -17.484 1 88.5 370 GLY A N 1
ATOM 2838 C CA . GLY A 1 370 ? -7.988 -35.125 -16.438 1 88.5 370 GLY A CA 1
ATOM 2839 C C . GLY A 1 370 ? -8.602 -34.625 -15.148 1 88.5 370 GLY A C 1
ATOM 2840 O O . GLY A 1 370 ? -8.789 -35.406 -14.203 1 88.5 370 GLY A O 1
ATOM 2841 N N . ARG A 1 371 ? -8.922 -33.406 -15.062 1 92.06 371 ARG A N 1
ATOM 2842 C CA . ARG A 1 371 ? -9.586 -32.906 -13.859 1 92.06 371 ARG A CA 1
ATOM 2843 C C . ARG A 1 371 ? -11.039 -33.375 -13.805 1 92.06 371 ARG A C 1
ATOM 2845 O O . ARG A 1 371 ? -11.711 -33.469 -14.836 1 92.06 371 ARG A O 1
ATOM 2852 N N . SER A 1 372 ? -11.492 -33.656 -12.594 1 94.38 372 SER A N 1
ATOM 2853 C CA . SER A 1 372 ? -12.891 -34.062 -12.438 1 94.38 372 SER A CA 1
ATOM 2854 C C . SER A 1 372 ? -13.828 -32.906 -12.844 1 94.38 372 SER A C 1
ATOM 2856 O O . SER A 1 372 ? -13.602 -31.766 -12.492 1 94.38 372 SER A O 1
ATOM 2858 N N . PRO A 1 373 ? -14.828 -33.25 -13.617 1 96.25 373 PRO A N 1
ATOM 2859 C CA . PRO A 1 373 ? -15.828 -32.219 -13.945 1 96.25 373 PRO A CA 1
ATOM 2860 C C . PRO A 1 373 ? -16.484 -31.609 -12.703 1 96.25 373 PRO A C 1
ATOM 2862 O O . PRO A 1 373 ? -17.031 -30.516 -12.766 1 96.25 373 PRO A O 1
ATOM 2865 N N . GLN A 1 374 ? -16.391 -32.312 -11.57 1 96.38 374 GLN A N 1
ATOM 2866 C CA . GLN A 1 374 ? -17 -31.859 -10.328 1 96.38 374 GLN A CA 1
ATOM 2867 C C . GLN A 1 374 ? -16.062 -30.969 -9.531 1 96.38 374 GLN A C 1
ATOM 2869 O O . GLN A 1 374 ? -16.438 -30.438 -8.484 1 96.38 374 GLN A O 1
ATOM 2874 N N . THR A 1 375 ? -14.852 -30.719 -10.07 1 96.62 375 THR A N 1
ATOM 2875 C CA . THR A 1 375 ? -13.914 -29.844 -9.383 1 96.62 375 THR A CA 1
ATOM 2876 C C . THR A 1 375 ? -14.516 -28.453 -9.188 1 96.62 375 THR A C 1
ATOM 2878 O O . THR A 1 375 ? -14.992 -27.844 -10.141 1 96.62 375 THR A O 1
ATOM 2881 N N . PRO A 1 376 ? -14.516 -27.938 -7.945 1 97.56 376 PRO A N 1
ATOM 2882 C CA . PRO A 1 376 ? -15.055 -26.609 -7.676 1 97.56 376 PRO A CA 1
ATOM 2883 C C . PRO A 1 376 ? -14.312 -25.516 -8.422 1 97.56 376 PRO A C 1
ATOM 2885 O O . PRO A 1 376 ? -13.094 -25.594 -8.594 1 97.56 376 PRO A O 1
ATOM 2888 N N . ALA A 1 377 ? -15.055 -24.5 -8.859 1 97.94 377 ALA A N 1
ATOM 2889 C CA . ALA A 1 377 ? -14.492 -23.344 -9.555 1 97.94 377 ALA A CA 1
ATOM 2890 C C . ALA A 1 377 ? -15.305 -22.078 -9.266 1 97.94 377 ALA A C 1
ATOM 2892 O O . ALA A 1 377 ? -16.5 -22.156 -8.961 1 97.94 377 ALA A O 1
ATOM 2893 N N . ALA A 1 378 ? -14.641 -20.938 -9.328 1 97.69 378 ALA A N 1
ATOM 2894 C CA . ALA A 1 378 ? -15.281 -19.656 -9.078 1 97.69 378 ALA A CA 1
ATOM 2895 C C . ALA A 1 378 ? -14.875 -18.625 -10.125 1 97.69 378 ALA A C 1
ATOM 2897 O O . ALA A 1 378 ? -13.719 -18.578 -10.539 1 97.69 378 ALA A O 1
ATOM 2898 N N . TYR A 1 379 ? -15.828 -17.922 -10.625 1 96 379 TYR A N 1
ATOM 2899 C CA . TYR A 1 379 ? -15.648 -16.75 -11.477 1 96 379 TYR A CA 1
ATOM 2900 C C . TYR A 1 379 ? -15.773 -15.469 -10.672 1 96 379 TYR A C 1
ATOM 2902 O O . TYR A 1 379 ? -16.812 -15.203 -10.07 1 96 379 TYR A O 1
ATOM 2910 N N . ILE A 1 380 ? -14.75 -14.656 -10.609 1 95.44 380 ILE A N 1
ATOM 2911 C CA . ILE A 1 380 ? -14.727 -13.438 -9.812 1 95.44 380 ILE A CA 1
ATOM 2912 C C . ILE A 1 380 ? -14.578 -12.219 -10.719 1 95.44 380 ILE A C 1
ATOM 2914 O O . ILE A 1 380 ? -13.523 -12.008 -11.312 1 95.44 380 ILE A O 1
ATOM 2918 N N . ALA A 1 381 ? -15.586 -11.375 -10.797 1 91.19 381 ALA A N 1
ATOM 2919 C CA . ALA A 1 381 ? -15.602 -10.188 -11.656 1 91.19 381 ALA A CA 1
ATOM 2920 C C . ALA A 1 381 ? -15.516 -8.914 -10.828 1 91.19 381 ALA A C 1
ATOM 2922 O O . ALA A 1 381 ? -16.047 -8.844 -9.719 1 91.19 381 ALA A O 1
ATOM 2923 N N . ALA A 1 382 ? -14.82 -7.883 -11.352 1 87.25 382 ALA A N 1
ATOM 2924 C CA . ALA A 1 382 ? -14.664 -6.582 -10.695 1 87.25 382 ALA A CA 1
ATOM 2925 C C . ALA A 1 382 ? -14.133 -6.742 -9.281 1 87.25 382 ALA A C 1
ATOM 2927 O O . ALA A 1 382 ? -14.695 -6.188 -8.328 1 87.25 382 ALA A O 1
ATOM 2928 N N . ALA A 1 383 ? -13.055 -7.547 -9.203 1 91.5 383 ALA A N 1
ATOM 2929 C CA . ALA A 1 383 ? -12.516 -7.945 -7.906 1 91.5 383 ALA A CA 1
ATOM 2930 C C . ALA A 1 383 ? -12.078 -6.73 -7.098 1 91.5 383 ALA A C 1
ATOM 2932 O O . ALA A 1 383 ? -11.523 -5.773 -7.648 1 91.5 383 ALA A O 1
ATOM 2933 N N . THR A 1 384 ? -12.297 -6.75 -5.758 1 91.12 384 THR A N 1
ATOM 2934 C CA . THR A 1 384 ? -11.844 -5.824 -4.723 1 91.12 384 THR A CA 1
ATOM 2935 C C . THR A 1 384 ? -12.562 -4.484 -4.844 1 91.12 384 THR A C 1
ATOM 2937 O O . THR A 1 384 ? -12.195 -3.514 -4.18 1 91.12 384 THR A O 1
ATOM 2940 N N . SER A 1 385 ? -13.523 -4.422 -5.777 1 79.88 385 SER A N 1
ATOM 2941 C CA . SER A 1 385 ? -14.383 -3.246 -5.879 1 79.88 385 SER A CA 1
ATOM 2942 C C . SER A 1 385 ? -15.758 -3.508 -5.266 1 79.88 385 SER A C 1
ATOM 2944 O O . SER A 1 385 ? -16.109 -4.656 -4.984 1 79.88 385 SER A O 1
ATOM 2946 N N . PRO A 1 386 ? -16.516 -2.439 -5.047 1 74.25 386 PRO A N 1
ATOM 2947 C CA . PRO A 1 386 ? -17.875 -2.633 -4.535 1 74.25 386 PRO A CA 1
ATOM 2948 C C . PRO A 1 386 ? -18.766 -3.41 -5.5 1 74.25 386 PRO A C 1
ATOM 2950 O O . PRO A 1 386 ? -19.797 -3.959 -5.094 1 74.25 386 PRO A O 1
ATOM 2953 N N . GLU A 1 387 ? -18.438 -3.529 -6.781 1 77.06 387 GLU A N 1
ATOM 2954 C CA . GLU A 1 387 ? -19.219 -4.211 -7.805 1 77.06 387 GLU A CA 1
ATOM 2955 C C . GLU A 1 387 ? -18.797 -5.668 -7.953 1 77.06 387 GLU A C 1
ATOM 2957 O O . GLU A 1 387 ? -19.219 -6.355 -8.883 1 77.06 387 GLU A O 1
ATOM 2962 N N . GLN A 1 388 ? -18 -6.137 -7.055 1 86.69 388 GLN A N 1
ATOM 2963 C CA . GLN A 1 388 ? -17.484 -7.5 -7.145 1 86.69 388 GLN A CA 1
ATOM 2964 C C . GLN A 1 388 ? -18.625 -8.508 -7.207 1 86.69 388 GLN A C 1
ATOM 2966 O O . GLN A 1 388 ? -19.609 -8.391 -6.473 1 86.69 388 GLN A O 1
ATOM 2971 N N . VAL A 1 389 ? -18.562 -9.422 -8.141 1 86.94 389 VAL A N 1
ATOM 2972 C CA . VAL A 1 389 ? -19.484 -10.555 -8.242 1 86.94 389 VAL A CA 1
ATOM 2973 C C . VAL A 1 389 ? -18.688 -11.859 -8.273 1 86.94 389 VAL A C 1
ATOM 2975 O O . VAL A 1 389 ? -17.703 -11.977 -8.992 1 86.94 389 VAL A O 1
ATOM 2978 N N . VAL A 1 390 ? -19.141 -12.766 -7.422 1 92.81 390 VAL A N 1
ATOM 2979 C CA . VAL A 1 390 ? -18.516 -14.086 -7.402 1 92.81 390 VAL A CA 1
ATOM 2980 C C . VAL A 1 390 ? -19.547 -15.148 -7.75 1 92.81 390 VAL A C 1
ATOM 2982 O O . VAL A 1 390 ? -20.594 -15.242 -7.102 1 92.81 390 VAL A O 1
ATOM 2985 N N . VAL A 1 391 ? -19.266 -15.883 -8.797 1 94.44 391 VAL A N 1
ATOM 2986 C CA . VAL A 1 391 ? -20.109 -17.016 -9.195 1 94.44 391 VAL A CA 1
ATOM 2987 C C . VAL A 1 391 ? -19.359 -18.328 -8.938 1 94.44 391 VAL A C 1
ATOM 2989 O O . VAL A 1 391 ? -18.234 -18.5 -9.406 1 94.44 391 VAL A O 1
ATOM 2992 N N . VAL A 1 392 ? -20.031 -19.172 -8.156 1 96.19 392 VAL A N 1
ATOM 2993 C CA . VAL A 1 392 ? -19.391 -20.438 -7.809 1 96.19 392 VAL A CA 1
ATOM 2994 C C . VAL A 1 392 ? -20.109 -21.594 -8.523 1 96.19 392 VAL A C 1
ATOM 2996 O O . VAL A 1 392 ? -21.328 -21.594 -8.625 1 96.19 392 VAL A O 1
ATOM 2999 N N . GLY A 1 393 ? -19.375 -22.5 -8.992 1 96.75 393 GLY A N 1
ATOM 3000 C CA . GLY A 1 393 ? -19.828 -23.734 -9.609 1 96.75 393 GLY A CA 1
ATOM 3001 C C . GLY A 1 393 ? -18.734 -24.797 -9.68 1 96.75 393 GLY A C 1
ATOM 3002 O O . GLY A 1 393 ? -17.922 -24.922 -8.766 1 96.75 393 GLY A O 1
ATOM 3003 N N . THR A 1 394 ? -18.875 -25.672 -10.656 1 97.44 394 THR A N 1
ATOM 3004 C CA . THR A 1 394 ? -17.875 -26.672 -10.977 1 97.44 394 THR A CA 1
ATOM 3005 C C . THR A 1 394 ? -17.344 -26.469 -12.391 1 97.44 394 THR A C 1
ATOM 3007 O O . THR A 1 394 ? -17.828 -25.609 -13.125 1 97.44 394 THR A O 1
ATOM 3010 N N . LEU A 1 395 ? -16.281 -27.281 -12.734 1 97 395 LEU A N 1
ATOM 3011 C CA . LEU A 1 395 ? -15.766 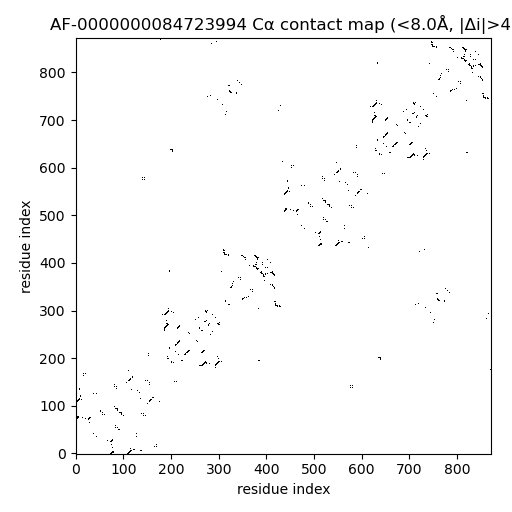-27.188 -14.094 1 97 395 LEU A CA 1
ATOM 3012 C C . LEU A 1 395 ? -16.875 -27.453 -15.109 1 97 395 LEU A C 1
ATOM 3014 O O . LEU A 1 395 ? -16.844 -26.906 -16.219 1 97 395 LEU A O 1
ATOM 3018 N N . GLU A 1 396 ? -17.875 -28.156 -14.719 1 97 396 GLU A N 1
ATOM 3019 C CA . GLU A 1 396 ? -18.969 -28.547 -15.602 1 97 396 GLU A CA 1
ATOM 3020 C C . GLU A 1 396 ? -20.062 -27.469 -15.641 1 97 396 GLU A C 1
ATOM 3022 O O . GLU A 1 396 ? -20.656 -27.234 -16.688 1 97 396 GLU A O 1
ATOM 3027 N N . THR A 1 397 ? -20.25 -26.719 -14.578 1 96.94 397 THR A N 1
ATOM 3028 C CA . THR A 1 397 ? -21.469 -25.922 -14.469 1 96.94 397 THR A CA 1
ATOM 3029 C C . THR A 1 397 ? -21.125 -24.438 -14.5 1 96.94 397 THR A C 1
ATOM 3031 O O . THR A 1 397 ? -22 -23.594 -14.742 1 96.94 397 THR A O 1
ATOM 3034 N N . LEU A 1 398 ? -19.938 -24.031 -14.281 1 96.44 398 LEU A N 1
ATOM 3035 C CA . LEU A 1 398 ? -19.578 -22.641 -14.023 1 96.44 398 LEU A CA 1
ATOM 3036 C C . LEU A 1 398 ? -19.906 -21.766 -15.234 1 96.44 398 LEU A C 1
ATOM 3038 O O . LEU A 1 398 ? -20.438 -20.672 -15.078 1 96.44 398 LEU A O 1
ATOM 3042 N N . ALA A 1 399 ? -19.562 -22.219 -16.406 1 94.81 399 ALA A N 1
ATOM 3043 C CA . ALA A 1 399 ? -19.797 -21.422 -17.609 1 94.8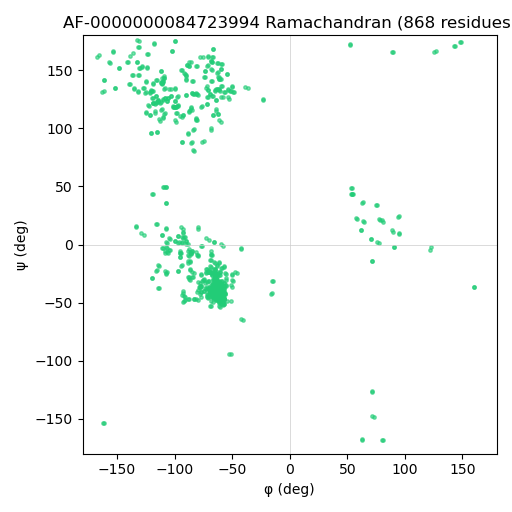1 399 ALA A CA 1
ATOM 3044 C C . ALA A 1 399 ? -21.266 -21.062 -17.75 1 94.81 399 ALA A C 1
ATOM 3046 O O . ALA A 1 399 ? -21.609 -19.906 -18.062 1 94.81 399 ALA A O 1
ATOM 3047 N N . GLU A 1 400 ? -22.125 -21.984 -17.578 1 94.06 400 GLU A N 1
ATOM 3048 C CA . GLU A 1 400 ? -23.562 -21.75 -17.656 1 94.06 400 GLU A CA 1
ATOM 3049 C C . GLU A 1 400 ? -24.031 -20.781 -16.578 1 94.06 400 GLU A C 1
ATOM 3051 O O . GLU A 1 400 ? -24.844 -19.891 -16.844 1 94.06 400 GLU A O 1
ATOM 3056 N N . GLN A 1 401 ? -23.516 -20.953 -15.398 1 92.31 401 GLN A N 1
ATOM 3057 C CA . GLN A 1 401 ? -23.891 -20.094 -14.289 1 92.31 401 GLN A CA 1
ATOM 3058 C C . GLN A 1 401 ? -23.453 -18.656 -14.539 1 92.31 401 GLN A C 1
ATOM 3060 O O . GLN A 1 401 ? -24.188 -17.719 -14.203 1 92.31 401 GLN A O 1
ATOM 3065 N N . VAL A 1 402 ? -22.281 -18.469 -15.031 1 92.38 402 VAL A N 1
ATOM 3066 C CA . VAL A 1 402 ? -21.781 -17.141 -15.344 1 92.38 402 VAL A CA 1
ATOM 3067 C C . VAL A 1 402 ? -22.672 -16.469 -16.391 1 92.38 402 VAL A C 1
ATOM 3069 O O . VAL A 1 402 ? -22.969 -15.289 -16.281 1 92.38 402 VAL A O 1
ATOM 3072 N N . ARG A 1 403 ? -23.031 -17.172 -17.422 1 88.5 403 ARG A N 1
ATOM 3073 C CA . ARG A 1 403 ? -23.938 -16.656 -18.453 1 88.5 403 ARG A CA 1
ATOM 3074 C C . ARG A 1 403 ? -25.266 -16.219 -17.859 1 88.5 403 ARG A C 1
ATOM 3076 O O . ARG A 1 403 ? -25.812 -15.172 -18.219 1 88.5 403 ARG A O 1
ATOM 3083 N N . GLU A 1 404 ? -25.766 -16.969 -16.984 1 87.5 404 GLU A N 1
ATOM 3084 C CA . GLU A 1 404 ? -27.047 -16.688 -16.359 1 87.5 404 GLU A CA 1
ATOM 3085 C C . GLU A 1 404 ? -27.016 -15.414 -15.523 1 87.5 404 GLU A C 1
ATOM 3087 O O . GLU A 1 404 ? -28 -14.688 -15.438 1 87.5 404 GLU A O 1
ATOM 3092 N N . HIS A 1 405 ? -25.875 -15.195 -14.914 1 83.06 405 HIS A N 1
ATOM 3093 C CA . HIS A 1 405 ? -25.75 -14.023 -14.047 1 83.06 405 HIS A CA 1
ATOM 3094 C C . HIS A 1 405 ? -25.375 -12.781 -14.844 1 83.06 405 HIS A C 1
ATOM 3096 O O . HIS A 1 405 ? -25.359 -11.672 -14.305 1 83.06 405 HIS A O 1
ATOM 3102 N N . ASN A 1 406 ? -25.094 -12.836 -16.109 1 75.94 406 ASN A N 1
ATOM 3103 C CA . ASN A 1 406 ? -24.781 -11.734 -17.016 1 75.94 406 ASN A CA 1
ATOM 3104 C C . ASN A 1 406 ? -23.641 -10.883 -16.484 1 75.94 406 ASN A C 1
ATOM 3106 O O . ASN A 1 406 ? -23.734 -9.656 -16.422 1 75.94 406 ASN A O 1
ATOM 3110 N N . VAL A 1 407 ? -22.625 -11.438 -15.984 1 71.56 407 VAL A N 1
ATOM 3111 C CA . VAL A 1 407 ? -21.516 -10.727 -15.336 1 71.56 407 VAL A CA 1
ATOM 3112 C C . VAL A 1 407 ? -20.281 -10.758 -16.234 1 71.56 407 VAL A C 1
ATOM 3114 O O . VAL A 1 407 ? -19.156 -10.766 -15.75 1 71.56 407 VAL A O 1
ATOM 3117 N N . LEU A 1 408 ? -20.266 -10.695 -17.578 1 67.31 408 LEU A N 1
ATOM 3118 C CA . LEU A 1 408 ? -19.141 -10.867 -18.484 1 67.31 408 LEU A CA 1
ATOM 3119 C C . LEU A 1 408 ? -18.5 -9.523 -18.828 1 67.31 408 LEU A C 1
ATOM 3121 O O . LEU A 1 408 ? -17.391 -9.477 -19.359 1 67.31 408 LEU A O 1
ATOM 3125 N N . GLY A 1 409 ? -18.844 -8.508 -18.281 1 66.44 409 GLY A N 1
ATOM 3126 C CA . GLY A 1 409 ? -18.328 -7.211 -18.672 1 66.44 409 GLY A CA 1
ATOM 3127 C C . GLY A 1 409 ? -17.031 -6.832 -17.969 1 66.44 409 GLY A C 1
ATOM 3128 O O . GLY A 1 409 ? -15.992 -6.688 -18.609 1 66.44 409 GLY A O 1
ATOM 3129 N N . PRO A 1 410 ? -16.938 -6.969 -16.797 1 69.12 410 PRO A N 1
ATOM 3130 C CA . PRO A 1 410 ? -15.75 -6.535 -16.047 1 69.12 410 PRO A CA 1
ATOM 3131 C C . PRO A 1 410 ? -14.602 -7.543 -16.125 1 69.12 410 PRO A C 1
ATOM 3133 O O . PRO A 1 410 ? -14.828 -8.711 -16.469 1 69.12 410 PRO A O 1
ATOM 3136 N N . PRO A 1 411 ? -13.32 -7.016 -15.969 1 85.5 411 PRO A N 1
ATOM 3137 C CA . PRO A 1 411 ? -12.227 -7.98 -15.844 1 85.5 411 PRO A CA 1
ATOM 3138 C C . PRO A 1 411 ? -12.508 -9.047 -14.789 1 85.5 411 PRO A C 1
ATOM 3140 O O . PRO A 1 411 ? -13.094 -8.75 -13.742 1 85.5 411 PRO A O 1
ATOM 3143 N N . ALA A 1 412 ? -12.18 -10.289 -15.172 1 91.19 412 ALA A N 1
ATOM 3144 C CA . ALA A 1 412 ? -12.508 -11.383 -14.266 1 91.19 412 ALA A CA 1
ATOM 3145 C C . ALA A 1 412 ? -11.398 -12.43 -14.242 1 91.19 412 ALA A C 1
ATOM 3147 O O . ALA A 1 412 ? -10.547 -12.453 -15.133 1 91.19 412 ALA A O 1
ATOM 3148 N N . LEU A 1 413 ? -11.375 -13.188 -13.141 1 94.88 413 LEU A N 1
ATOM 3149 C CA . LEU A 1 413 ? -10.5 -14.344 -12.961 1 94.88 413 LEU A CA 1
ATOM 3150 C C . LEU A 1 413 ? -11.312 -15.594 -12.633 1 94.88 413 LEU A C 1
ATOM 3152 O O . LEU A 1 413 ? -12.438 -15.492 -12.133 1 94.88 413 LEU A O 1
ATOM 3156 N N . VAL A 1 414 ? -10.734 -16.719 -13.023 1 96 414 VAL A N 1
ATOM 3157 C CA . VAL A 1 414 ? -11.336 -17.984 -12.641 1 96 414 VAL A CA 1
ATOM 3158 C C . VAL A 1 414 ? -10.406 -18.734 -11.688 1 96 414 VAL A C 1
ATOM 3160 O O . VAL A 1 414 ? -9.227 -18.922 -11.984 1 96 414 VAL A O 1
ATOM 3163 N N . VAL A 1 415 ? -10.891 -19.062 -10.531 1 97.62 415 VAL A N 1
ATOM 3164 C CA . VAL A 1 415 ? -10.148 -19.891 -9.586 1 97.62 415 VAL A CA 1
ATOM 3165 C C . VAL A 1 415 ? -10.695 -21.312 -9.609 1 97.62 415 VAL A C 1
ATOM 3167 O O . VAL A 1 415 ? -11.898 -21.531 -9.453 1 97.62 415 VAL A O 1
ATOM 3170 N N . VAL A 1 416 ? -9.797 -22.25 -9.789 1 97.12 416 VAL A N 1
ATOM 3171 C CA . VAL A 1 416 ? -10.172 -23.656 -9.875 1 97.12 416 VAL A CA 1
ATOM 3172 C C . VAL A 1 416 ? -9.469 -24.453 -8.781 1 97.12 416 VAL A C 1
ATOM 3174 O O . VAL A 1 416 ? -8.25 -24.328 -8.602 1 97.12 416 VAL A O 1
ATOM 3177 N N . GLY A 1 417 ? -10.219 -25.297 -8.047 1 96.88 417 GLY A N 1
ATOM 3178 C CA . GLY A 1 417 ? -9.641 -26.172 -7.039 1 96.88 417 GLY A CA 1
ATOM 3179 C C . GLY A 1 417 ? -10.516 -26.344 -5.816 1 96.88 417 GLY A C 1
ATOM 3180 O O . GLY A 1 417 ? -11.477 -25.594 -5.625 1 96.88 417 GLY A O 1
ATOM 3181 N N . GLU A 1 418 ? -10.164 -27.25 -4.93 1 94.75 418 GLU A N 1
ATOM 3182 C CA . GLU A 1 418 ? -10.945 -27.609 -3.746 1 94.75 418 GLU A CA 1
ATOM 3183 C C . GLU A 1 418 ? -11.039 -26.422 -2.781 1 94.75 418 GLU A C 1
ATOM 3185 O O . GLU A 1 418 ? -12 -26.312 -2.012 1 94.75 418 GLU A O 1
ATOM 3190 N N . VAL A 1 419 ? -10.133 -25.5 -2.887 1 96.12 419 VAL A N 1
ATOM 3191 C CA . VAL A 1 419 ? -10.078 -24.359 -1.996 1 96.12 419 VAL A CA 1
ATOM 3192 C C . VAL A 1 419 ? -11.32 -23.484 -2.195 1 96.12 419 VAL A C 1
ATOM 3194 O O . VAL A 1 419 ? -11.695 -22.703 -1.312 1 96.12 419 VAL A O 1
ATOM 3197 N N . VAL A 1 420 ? -11.93 -23.562 -3.365 1 97.31 420 VAL A N 1
ATOM 3198 C CA . VAL A 1 420 ? -13.102 -22.75 -3.678 1 97.31 420 VAL A CA 1
ATOM 3199 C C . VAL A 1 420 ? -14.234 -23.094 -2.709 1 97.31 420 VAL A C 1
ATOM 3201 O O . VAL A 1 420 ? -15.062 -22.234 -2.385 1 97.31 420 VAL A O 1
ATOM 3204 N N . ARG A 1 421 ? -14.219 -24.328 -2.172 1 94.06 421 ARG A N 1
ATOM 3205 C CA . ARG A 1 421 ? -15.258 -24.766 -1.242 1 94.06 421 ARG A CA 1
ATOM 3206 C C . ARG A 1 421 ? -15.227 -23.938 0.042 1 94.06 421 ARG A C 1
ATOM 3208 O O . ARG A 1 421 ? -16.266 -23.75 0.686 1 94.06 421 ARG A O 1
ATOM 3215 N N . LEU A 1 422 ? -14.117 -23.438 0.342 1 93.69 422 LEU A N 1
ATOM 3216 C CA . LEU A 1 422 ? -13.938 -22.719 1.595 1 93.69 422 LEU A CA 1
ATOM 3217 C C . LEU A 1 422 ? -14.688 -21.391 1.568 1 93.69 422 LEU A C 1
ATOM 3219 O O . LEU A 1 422 ? -14.984 -20.828 2.621 1 93.69 422 LEU A O 1
ATOM 3223 N N . ARG A 1 423 ? -14.953 -20.859 0.388 1 93.88 423 ARG A N 1
ATOM 3224 C CA . ARG A 1 423 ? -15.648 -19.578 0.268 1 93.88 423 ARG A CA 1
ATOM 3225 C C . ARG A 1 423 ? -17 -19.625 0.966 1 93.88 423 ARG A C 1
ATOM 3227 O O . ARG A 1 423 ? -17.453 -18.625 1.518 1 93.88 423 ARG A O 1
ATOM 3234 N N . GLU A 1 424 ? -17.641 -20.75 0.904 1 89.12 424 GLU A N 1
ATOM 3235 C CA . GLU A 1 424 ? -18.938 -20.891 1.532 1 89.12 424 GLU A CA 1
ATOM 3236 C C . GLU A 1 424 ? -18.922 -20.391 2.973 1 89.12 424 GLU A C 1
ATOM 3238 O O . GLU A 1 424 ? -19.906 -19.812 3.451 1 89.12 424 GLU A O 1
ATOM 3243 N N . ARG A 1 425 ? -17.797 -20.547 3.562 1 87.25 425 ARG A N 1
ATOM 3244 C CA . ARG A 1 425 ? -17.688 -20.156 4.961 1 87.25 425 ARG A CA 1
ATOM 3245 C C . ARG A 1 425 ? -16.859 -18.875 5.105 1 87.25 425 ARG A C 1
ATOM 3247 O O . ARG A 1 425 ? -17.062 -18.109 6.047 1 87.25 425 ARG A O 1
ATOM 3254 N N . LEU A 1 426 ? -16.031 -18.594 4.215 1 91.75 426 LEU A N 1
ATOM 3255 C CA . LEU A 1 426 ? -14.984 -17.594 4.469 1 91.75 426 LEU A CA 1
ATOM 3256 C C . LEU A 1 426 ? -15.281 -16.297 3.717 1 91.75 426 LEU A C 1
ATOM 3258 O O . LEU A 1 426 ? -14.5 -15.344 3.793 1 91.75 426 LEU A O 1
ATOM 3262 N N . SER A 1 427 ? -16.391 -16.25 3.012 1 89.19 427 SER A N 1
ATOM 3263 C CA . SER A 1 427 ? -16.734 -14.992 2.348 1 89.19 427 SER A CA 1
ATOM 3264 C C . SER A 1 427 ? -16.984 -13.875 3.361 1 89.19 427 SER A C 1
ATOM 3266 O O . SER A 1 427 ? -17.906 -13.969 4.18 1 89.19 427 SER A O 1
ATOM 3268 N N . TRP A 1 428 ? -16.219 -12.875 3.406 1 82.19 428 TRP A N 1
ATOM 3269 C CA . TRP A 1 428 ? -16.312 -11.828 4.418 1 82.19 428 TRP A CA 1
ATOM 3270 C C . TRP A 1 428 ? -16.734 -10.5 3.789 1 82.19 428 TRP A C 1
ATOM 3272 O O . TRP A 1 428 ? -17.453 -9.719 4.398 1 82.19 428 TRP A O 1
ATOM 3282 N N . PHE A 1 429 ? -16.25 -10.219 2.613 1 81.44 429 PHE A N 1
ATOM 3283 C CA . PHE A 1 429 ? -16.391 -8.914 1.983 1 81.44 429 PHE A CA 1
ATOM 3284 C C . PHE A 1 429 ? -17.844 -8.641 1.604 1 81.44 429 PHE A C 1
ATOM 3286 O O . PHE A 1 429 ? -18.391 -7.59 1.946 1 81.44 429 PHE A O 1
ATOM 3293 N N . GLU A 1 430 ? -18.391 -9.609 0.881 1 71 430 GLU A N 1
ATOM 3294 C CA . GLU A 1 430 ? -19.781 -9.43 0.476 1 71 430 GLU A CA 1
ATOM 3295 C C . GLU A 1 430 ? -20.719 -9.367 1.688 1 71 430 GLU A C 1
ATOM 3297 O O . GLU A 1 430 ? -21.734 -8.68 1.661 1 71 430 GLU A O 1
ATOM 3302 N N . ARG A 1 431 ? -20.328 -10.07 2.699 1 65.94 431 ARG A N 1
ATOM 3303 C CA . ARG A 1 431 ? -21.125 -10.055 3.922 1 65.94 431 ARG A CA 1
ATOM 3304 C C . ARG A 1 431 ? -21.062 -8.695 4.602 1 65.94 431 ARG A C 1
ATOM 3306 O O . ARG A 1 431 ? -22.062 -8.211 5.141 1 65.94 431 ARG A O 1
ATOM 3313 N N . GLN A 1 432 ? -19.953 -8.133 4.555 1 61.69 432 GLN A N 1
ATOM 3314 C CA . GLN A 1 432 ? -19.766 -6.82 5.172 1 61.69 432 GLN A CA 1
ATOM 3315 C C . GLN A 1 432 ? -20.469 -5.73 4.367 1 61.69 432 GLN A C 1
ATOM 3317 O O . GLN A 1 432 ? -21.062 -4.82 4.941 1 61.69 432 GLN A O 1
ATOM 3322 N N . GLU A 1 433 ? -20.328 -5.82 3.047 1 52.53 433 GLU A N 1
ATOM 3323 C CA . GLU A 1 433 ? -20.953 -4.82 2.186 1 52.53 433 GLU A CA 1
ATOM 3324 C C . GLU A 1 433 ? -22.484 -4.883 2.285 1 52.53 433 GLU A C 1
ATOM 3326 O O . GLU A 1 433 ? -23.156 -3.855 2.203 1 52.53 433 GLU A O 1
ATOM 3331 N N . ARG A 1 434 ? -22.922 -6.168 2.592 1 43.19 434 ARG A N 1
ATOM 3332 C CA . ARG A 1 434 ? -24.359 -6.348 2.684 1 43.19 434 ARG A CA 1
ATOM 3333 C C . ARG A 1 434 ? -24.844 -6.125 4.113 1 43.19 434 ARG A C 1
ATOM 3335 O O . ARG A 1 434 ? -26.062 -6.051 4.355 1 43.19 434 ARG A O 1
ATOM 3342 N N . GLY A 1 435 ? -23.984 -5.691 5.02 1 43.88 435 GLY A N 1
ATOM 3343 C CA . GLY A 1 435 ? -24.422 -5.523 6.398 1 43.88 435 GLY A CA 1
ATOM 3344 C C . GLY A 1 435 ? -24.875 -6.82 7.047 1 43.88 435 GLY A C 1
ATOM 3345 O O . GLY A 1 435 ? -25.703 -6.809 7.953 1 43.88 435 GLY A O 1
ATOM 3346 N N . THR A 1 436 ? -24.688 -8.125 6.582 1 41.09 436 THR A N 1
ATOM 3347 C CA . THR A 1 436 ? -25.188 -9.383 7.137 1 41.09 436 THR A CA 1
ATOM 3348 C C . THR A 1 436 ? -24.047 -10.148 7.824 1 41.09 436 THR A C 1
ATOM 3350 O O . THR A 1 436 ? -22.891 -10.016 7.441 1 41.09 436 THR A O 1
ATOM 3353 N N . MET B 1 1 ? -23.078 4.598 17.266 1 83.38 1 MET B N 1
ATOM 3354 C CA . MET B 1 1 ? -22.062 5.145 16.375 1 83.38 1 MET B CA 1
ATOM 3355 C C . MET B 1 1 ? -21.766 6.605 16.719 1 83.38 1 MET B C 1
ATOM 3357 O O . MET B 1 1 ? -22.688 7.41 16.844 1 83.38 1 MET B O 1
ATOM 3361 N N . ARG B 1 2 ? -20.562 6.898 16.938 1 88.5 2 ARG B N 1
ATOM 3362 C CA . ARG B 1 2 ? -20.125 8.25 17.266 1 88.5 2 ARG B CA 1
ATOM 3363 C C . ARG B 1 2 ? -19.344 8.867 16.125 1 88.5 2 ARG B C 1
ATOM 3365 O O . ARG B 1 2 ? -18.25 8.414 15.789 1 88.5 2 ARG B O 1
ATOM 3372 N N . ILE B 1 3 ? -19.938 9.875 15.539 1 91.31 3 ILE B N 1
ATOM 3373 C CA . ILE B 1 3 ? -19.344 10.523 14.375 1 91.31 3 ILE B CA 1
ATOM 3374 C C . ILE B 1 3 ? -19.062 11.992 14.688 1 91.31 3 ILE B C 1
ATOM 3376 O O . ILE B 1 3 ? -19.859 12.656 15.352 1 91.31 3 ILE B O 1
ATOM 3380 N N . ALA B 1 4 ? -17.938 12.453 14.25 1 93.5 4 ALA B N 1
ATOM 3381 C CA . ALA B 1 4 ? -17.641 13.883 14.375 1 93.5 4 ALA B CA 1
ATOM 3382 C C . ALA B 1 4 ? -17.297 14.484 13.016 1 93.5 4 ALA B C 1
ATOM 3384 O O . ALA B 1 4 ? -16.625 13.844 12.195 1 93.5 4 ALA B O 1
ATOM 3385 N N . ILE B 1 5 ? -17.781 15.664 12.805 1 94.88 5 ILE B N 1
ATOM 3386 C CA . ILE B 1 5 ? -17.438 16.453 11.625 1 94.88 5 ILE B CA 1
ATOM 3387 C C . ILE B 1 5 ? -16.703 17.719 12.047 1 94.88 5 ILE B C 1
ATOM 3389 O O . ILE B 1 5 ? -17.188 18.5 12.867 1 94.88 5 ILE B O 1
ATOM 3393 N N . THR B 1 6 ? -15.477 17.859 11.484 1 93.06 6 THR B N 1
ATOM 3394 C CA . THR B 1 6 ? -14.672 18.984 11.922 1 93.06 6 THR B CA 1
ATOM 3395 C C . THR B 1 6 ? -14.102 19.734 10.727 1 93.06 6 THR B C 1
ATOM 3397 O O . THR B 1 6 ? -14.281 19.328 9.578 1 93.06 6 THR B O 1
ATOM 3400 N N . GLY B 1 7 ? -13.516 20.922 11.031 1 91.56 7 GLY B N 1
ATOM 3401 C CA . GLY B 1 7 ? -13 21.859 10.055 1 91.56 7 GLY B CA 1
ATOM 3402 C C . GLY B 1 7 ? -13.117 23.312 10.5 1 91.56 7 GLY B C 1
ATOM 3403 O O . GLY B 1 7 ? -13.641 23.594 11.578 1 91.56 7 GLY B O 1
ATOM 3404 N N . ALA B 1 8 ? -12.531 24.219 9.664 1 89.31 8 ALA B N 1
ATOM 3405 C CA . ALA B 1 8 ? -12.578 25.641 9.977 1 89.31 8 ALA B CA 1
ATOM 3406 C C . ALA B 1 8 ? -14 26.188 9.898 1 89.31 8 ALA B C 1
ATOM 3408 O O . ALA B 1 8 ? -14.914 25.469 9.469 1 89.31 8 ALA B O 1
ATOM 3409 N N . ALA B 1 9 ? -14.156 27.375 10.398 1 85.44 9 ALA B N 1
ATOM 3410 C CA . ALA B 1 9 ? -15.461 28.031 10.312 1 85.44 9 ALA B CA 1
ATOM 3411 C C . ALA B 1 9 ? -15.875 28.25 8.859 1 85.44 9 ALA B C 1
ATOM 3413 O O . ALA B 1 9 ? -15.047 28.609 8.023 1 85.44 9 ALA B O 1
ATOM 3414 N N . GLY B 1 10 ? -17.078 27.922 8.586 1 84.94 10 GLY B N 1
ATOM 3415 C CA . GLY B 1 10 ? -17.641 28.234 7.277 1 84.94 10 GLY B CA 1
ATOM 3416 C C . GLY B 1 10 ? -17.406 27.156 6.246 1 84.94 10 GLY B C 1
ATOM 3417 O O . GLY B 1 10 ? -17.656 27.359 5.055 1 84.94 10 GLY B O 1
ATOM 3418 N N . VAL B 1 11 ? -16.984 26.016 6.625 1 88.75 11 VAL B N 1
ATOM 3419 C CA . VAL B 1 11 ? -16.672 24.969 5.648 1 88.75 11 VAL B CA 1
ATOM 3420 C C . VAL B 1 11 ? -17.875 24.062 5.441 1 88.75 11 VAL B C 1
ATOM 3422 O O . VAL B 1 11 ? -17.828 23.109 4.668 1 88.75 11 VAL B O 1
ATOM 3425 N N . GLY B 1 12 ? -19.016 24.375 6.129 1 89.38 12 GLY B N 1
ATOM 3426 C CA . GLY B 1 12 ? -20.25 23.625 5.93 1 89.38 12 GLY B CA 1
ATOM 3427 C C . GLY B 1 12 ? -20.438 22.5 6.938 1 89.38 12 GLY B C 1
ATOM 3428 O O . GLY B 1 12 ? -21.109 21.5 6.648 1 89.38 12 GLY B O 1
ATOM 3429 N N . LYS B 1 13 ? -19.828 22.594 8.094 1 92.62 13 LYS B N 1
ATOM 3430 C CA . LYS B 1 13 ? -19.891 21.547 9.109 1 92.62 13 LYS B CA 1
ATOM 3431 C C . LYS B 1 13 ? -21.312 21.312 9.586 1 92.62 13 LYS B C 1
ATOM 3433 O O . LYS B 1 13 ? -21.828 20.203 9.523 1 92.62 13 LYS B O 1
ATOM 3438 N N . THR B 1 14 ? -21.969 22.438 10.016 1 91.31 14 THR B N 1
ATOM 3439 C CA . THR B 1 14 ? -23.297 22.344 10.602 1 91.31 14 THR B CA 1
ATOM 3440 C C . THR B 1 14 ? -24.297 21.766 9.602 1 91.31 14 THR B C 1
ATOM 3442 O O . THR B 1 14 ? -25.125 20.938 9.961 1 91.31 14 THR B O 1
ATOM 3445 N N . THR B 1 15 ? -24.156 22.172 8.414 1 93 15 THR B N 1
ATOM 3446 C CA . THR B 1 15 ? -25.031 21.672 7.359 1 93 15 THR B CA 1
ATOM 3447 C C . THR B 1 15 ? -24.859 20.172 7.176 1 93 15 THR B C 1
ATOM 3449 O O . THR B 1 15 ? -25.828 19.438 7.07 1 93 15 THR B O 1
ATOM 3452 N N . LEU B 1 16 ? -23.641 19.734 7.117 1 95.06 16 LEU B N 1
ATOM 3453 C CA . LEU B 1 16 ? -23.375 18.312 6.934 1 95.06 16 LEU B CA 1
ATOM 3454 C C . LEU B 1 16 ? -23.812 17.516 8.156 1 95.06 16 LEU B C 1
ATOM 3456 O O . LEU B 1 16 ? -24.359 16.406 8.016 1 95.06 16 LEU B O 1
ATOM 3460 N N . VAL B 1 17 ? -23.562 18.031 9.32 1 95.81 17 VAL B N 1
ATOM 3461 C CA . VAL B 1 17 ? -23.953 17.375 10.562 1 95.81 17 VAL B CA 1
ATOM 3462 C C . VAL B 1 17 ? -25.469 17.125 10.57 1 95.81 17 VAL B C 1
ATOM 3464 O O . VAL B 1 17 ? -25.922 16.031 10.875 1 95.81 17 VAL B O 1
ATOM 3467 N N . ASN B 1 18 ? -26.234 18.141 10.195 1 95.56 18 ASN B N 1
ATOM 3468 C CA . ASN B 1 18 ? -27.688 18.016 10.172 1 95.56 18 ASN B CA 1
ATOM 3469 C C . ASN B 1 18 ? -28.141 16.953 9.172 1 95.56 18 ASN B C 1
ATOM 3471 O O . ASN B 1 18 ? -29 16.125 9.484 1 95.56 18 ASN B O 1
ATOM 3475 N N . ALA B 1 19 ? -27.562 16.984 8.039 1 95.44 19 ALA B N 1
ATOM 3476 C CA . ALA B 1 19 ? -27.938 16.047 6.988 1 95.44 19 ALA B CA 1
ATOM 3477 C C . ALA B 1 19 ? -27.594 14.617 7.383 1 95.44 19 ALA B C 1
ATOM 3479 O O . ALA B 1 19 ? -28.406 13.703 7.238 1 95.44 19 ALA B O 1
ATOM 3480 N N . LEU B 1 20 ? -26.406 14.453 7.898 1 94 20 LEU B N 1
ATOM 3481 C CA . LEU B 1 20 ? -25.938 13.117 8.258 1 94 20 LEU B CA 1
ATOM 3482 C C . LEU B 1 20 ? -26.703 12.57 9.453 1 94 20 LEU B C 1
ATOM 3484 O O . LEU B 1 20 ? -27.062 11.383 9.477 1 94 20 LEU B O 1
ATOM 3488 N N . ALA B 1 21 ? -26.938 13.422 10.438 1 94.62 21 ALA B N 1
ATOM 3489 C CA . ALA B 1 21 ? -27.703 13.016 11.609 1 94.62 21 ALA B CA 1
ATOM 3490 C C . ALA B 1 21 ? -29.094 12.547 11.219 1 94.62 21 ALA B C 1
ATOM 3492 O O . ALA B 1 21 ? -29.578 11.523 11.719 1 94.62 21 ALA B O 1
ATOM 3493 N N . SER B 1 22 ? -29.688 13.289 10.383 1 93.56 22 SER B N 1
ATOM 3494 C CA . SER B 1 22 ? -31.016 12.93 9.898 1 93.56 22 SER B CA 1
ATOM 3495 C C . SER B 1 22 ? -31 11.594 9.156 1 93.56 22 SER B C 1
ATOM 3497 O O . SER B 1 22 ? -31.859 10.742 9.367 1 93.56 22 SER B O 1
ATOM 3499 N N . ARG B 1 23 ? -30.078 11.383 8.359 1 89.75 23 ARG B N 1
ATOM 3500 C CA . ARG B 1 23 ? -29.938 10.18 7.539 1 89.75 23 ARG B CA 1
ATOM 3501 C C . ARG B 1 23 ? -29.672 8.953 8.406 1 89.75 23 ARG B C 1
ATOM 3503 O O . ARG B 1 23 ? -30.156 7.863 8.109 1 89.75 23 ARG B O 1
ATOM 3510 N N . LEU B 1 24 ? -28.938 9.133 9.438 1 88.06 24 LEU B N 1
ATOM 3511 C CA . LEU B 1 24 ? -28.484 8.008 10.266 1 88.06 24 LEU B CA 1
ATOM 3512 C C . LEU B 1 24 ? -29.422 7.82 11.461 1 88.06 24 LEU B C 1
ATOM 3514 O O . LEU B 1 24 ? -29.312 6.82 12.18 1 88.06 24 LEU B O 1
ATOM 3518 N N . GLY B 1 25 ? -30.328 8.688 11.656 1 90.69 25 GLY B N 1
ATOM 3519 C CA . GLY B 1 25 ? -31.219 8.633 12.812 1 90.69 25 GLY B CA 1
ATOM 3520 C C . GLY B 1 25 ? -30.484 8.789 14.133 1 90.69 25 GLY B C 1
ATOM 3521 O O . GLY B 1 25 ? -30.781 8.078 15.094 1 90.69 25 GLY B O 1
ATOM 3522 N N . LEU B 1 26 ? -29.469 9.609 14.18 1 93.12 26 LEU B N 1
ATOM 3523 C CA . LEU B 1 26 ? -28.672 9.836 15.375 1 93.12 26 LEU B CA 1
ATOM 3524 C C . LEU B 1 26 ? -28.875 11.25 15.914 1 93.12 26 LEU B C 1
ATOM 3526 O O . LEU B 1 26 ? -29.141 12.18 15.141 1 93.12 26 LEU B O 1
ATOM 3530 N N . PRO B 1 27 ? -28.766 11.406 17.156 1 95.38 27 PRO B N 1
ATOM 3531 C CA . PRO B 1 27 ? -28.844 12.766 17.703 1 95.38 27 PRO B CA 1
ATOM 3532 C C . PRO B 1 27 ? -27.625 13.602 17.375 1 95.38 27 PRO B C 1
ATOM 3534 O O . PRO B 1 27 ? -26.562 13.062 17.031 1 95.38 27 PRO B O 1
ATOM 3537 N N . ILE B 1 28 ? -27.797 14.914 17.5 1 95.56 28 ILE B N 1
ATOM 3538 C CA . ILE B 1 28 ? -26.719 15.859 17.203 1 95.56 28 ILE B CA 1
ATOM 3539 C C . ILE B 1 28 ? -26.109 16.375 18.516 1 95.56 28 ILE B C 1
ATOM 3541 O O . ILE B 1 28 ? -26.844 16.688 19.469 1 95.56 28 ILE B O 1
ATOM 3545 N N . VAL B 1 29 ? -24.859 16.391 18.578 1 94.19 29 VAL B N 1
ATOM 3546 C CA . VAL B 1 29 ? -24.141 17.156 19.594 1 94.19 29 VAL B CA 1
ATOM 3547 C C . VAL B 1 29 ? -23.656 18.469 19 1 94.19 29 VAL B C 1
ATOM 3549 O O . VAL B 1 29 ? -22.703 18.484 18.219 1 94.19 29 VAL B O 1
ATOM 3552 N N . PRO B 1 30 ? -24.219 19.531 19.328 1 92.88 30 PRO B N 1
ATOM 3553 C CA . PRO B 1 30 ? -23.891 20.812 18.688 1 92.88 30 PRO B CA 1
ATOM 3554 C C . PRO B 1 30 ? -22.578 21.406 19.219 1 92.88 30 PRO B C 1
ATOM 3556 O O . PRO B 1 30 ? -22.094 21.016 20.281 1 92.88 30 PRO B O 1
ATOM 3559 N N . GLU B 1 31 ? -22.062 22.328 18.422 1 90.31 31 GLU B N 1
ATOM 3560 C CA . GLU B 1 31 ? -20.875 23.047 18.875 1 90.31 31 GLU B CA 1
ATOM 3561 C C . GLU B 1 31 ? -21.219 24.031 20 1 90.31 31 GLU B C 1
ATOM 3563 O O . GLU B 1 31 ? -22.359 24.5 20.078 1 90.31 31 GLU B O 1
ATOM 3568 N N . GLU B 1 32 ? -20.297 24.344 20.828 1 86.75 32 GLU B N 1
ATOM 3569 C CA . GLU B 1 32 ? -20.531 25.078 22.062 1 86.75 32 GLU B CA 1
ATOM 3570 C C . GLU B 1 32 ? -20.25 26.578 21.875 1 86.75 32 GLU B C 1
ATOM 3572 O O . GLU B 1 32 ? -20.766 27.406 22.625 1 86.75 32 GLU B O 1
ATOM 3577 N N . THR B 1 33 ? -19.469 26.906 20.906 1 84.25 33 THR B N 1
ATOM 3578 C CA . THR B 1 33 ? -18.984 28.281 20.781 1 84.25 33 THR B CA 1
ATOM 3579 C C . THR B 1 33 ? -20.109 29.219 20.359 1 84.25 33 THR B C 1
ATOM 3581 O O . THR B 1 33 ? -20.188 30.359 20.812 1 84.25 33 THR B O 1
ATOM 3584 N N . ARG B 1 34 ? -20.953 28.766 19.5 1 79.62 34 ARG B N 1
ATOM 3585 C CA . ARG B 1 34 ? -22.078 29.594 19.062 1 79.62 34 ARG B CA 1
ATOM 3586 C C . ARG B 1 34 ? -22.984 29.969 20.234 1 79.62 34 ARG B C 1
ATOM 3588 O O . ARG B 1 34 ? -23.406 31.109 20.359 1 79.62 34 ARG B O 1
ATOM 3595 N N . GLU B 1 35 ? -23.281 29 21.031 1 81.12 35 GLU B N 1
ATOM 3596 C CA . GLU B 1 35 ? -24.109 29.234 22.203 1 81.12 35 GLU B CA 1
ATOM 3597 C C . GLU B 1 35 ? -23.453 30.234 23.156 1 81.12 35 GLU B C 1
ATOM 3599 O O . GLU B 1 35 ? -24.125 31.094 23.734 1 81.12 35 GLU B O 1
ATOM 3604 N N . PHE B 1 36 ? -22.203 30.109 23.281 1 85.75 36 PHE B N 1
ATOM 3605 C CA . PHE B 1 36 ? -21.453 31.031 24.125 1 85.75 36 PHE B CA 1
ATOM 3606 C C . PHE B 1 36 ? -21.547 32.469 23.625 1 85.75 36 PHE B C 1
ATOM 3608 O O . PHE B 1 36 ? -21.812 33.375 24.391 1 85.75 36 PHE B O 1
ATOM 3615 N N . VAL B 1 37 ? -21.359 32.656 22.328 1 82.5 37 VAL B N 1
ATOM 3616 C CA . VAL B 1 37 ? -21.391 34 21.734 1 82.5 37 VAL B CA 1
ATOM 3617 C C . VAL B 1 37 ? -22.781 34.594 21.844 1 82.5 37 VAL B C 1
ATOM 3619 O O . VAL B 1 37 ? -22.953 35.75 22.156 1 82.5 37 VAL B O 1
ATOM 3622 N N . LEU B 1 38 ? -23.781 33.75 21.625 1 81 38 LEU B N 1
ATOM 3623 C CA . LEU B 1 38 ? -25.156 34.219 21.703 1 81 38 LEU B CA 1
ATOM 3624 C C . LEU B 1 38 ? -25.516 34.625 23.125 1 81 38 LEU B C 1
ATOM 3626 O O . LEU B 1 38 ? -26.219 35.594 23.344 1 81 38 LEU B O 1
ATOM 3630 N N . ARG B 1 39 ? -25 33.938 24.047 1 84.38 39 ARG B N 1
ATOM 3631 C CA . ARG B 1 39 ? -25.312 34.156 25.453 1 84.38 39 ARG B CA 1
ATOM 3632 C C . ARG B 1 39 ? -24.547 35.344 26 1 84.38 39 ARG B C 1
ATOM 3634 O O . ARG B 1 39 ? -25.094 36.156 26.766 1 84.38 39 ARG B O 1
ATOM 3641 N N . THR B 1 40 ? -23.297 35.562 25.562 1 86.06 40 THR B N 1
ATOM 3642 C CA . THR B 1 40 ? -22.438 36.562 26.188 1 86.06 40 THR B CA 1
ATOM 3643 C C . THR B 1 40 ? -22.266 37.75 25.281 1 86.06 40 THR B C 1
ATOM 3645 O O . THR B 1 40 ? -21.875 38.844 25.734 1 86.06 40 THR B O 1
ATOM 3648 N N . GLY B 1 41 ? -22.469 37.594 23.938 1 81.81 41 GLY B N 1
ATOM 3649 C CA . GLY B 1 41 ? -22.234 38.625 22.953 1 81.81 41 GLY B CA 1
ATOM 3650 C C . GLY B 1 41 ? -20.781 38.844 22.641 1 81.81 41 GLY B C 1
ATOM 3651 O O . GLY B 1 41 ? -20.422 39.812 21.953 1 81.81 41 GLY B O 1
ATOM 3652 N N . LYS B 1 42 ? -19.906 38 23.312 1 84.75 42 LYS B N 1
ATOM 3653 C CA . LYS B 1 42 ? -18.469 38.156 23.125 1 84.75 42 LYS B CA 1
ATOM 3654 C C . LYS B 1 42 ? -17.844 36.938 22.453 1 84.75 42 LYS B C 1
ATOM 3656 O O . LYS B 1 42 ? -18.234 35.812 22.734 1 84.75 42 LYS B O 1
ATOM 3661 N N . ARG B 1 43 ? -16.938 37.312 21.625 1 84.94 43 ARG B N 1
ATOM 3662 C CA . ARG B 1 43 ? -16.125 36.219 21.047 1 84.94 43 ARG B CA 1
ATOM 3663 C C . ARG B 1 43 ? -14.93 35.906 21.938 1 84.94 43 ARG B C 1
ATOM 3665 O O . ARG B 1 43 ? -14.5 36.75 22.734 1 84.94 43 ARG B O 1
ATOM 3672 N N . LEU B 1 44 ? -14.453 34.688 21.766 1 83.81 44 LEU B N 1
ATOM 3673 C CA . LEU B 1 44 ? -13.312 34.281 22.578 1 83.81 44 LEU B CA 1
ATOM 3674 C C . LEU B 1 44 ? -12.133 35.219 22.391 1 83.81 44 LEU B C 1
ATOM 3676 O O . LEU B 1 44 ? -11.445 35.562 23.344 1 83.81 44 LEU B O 1
ATOM 3680 N N . ALA B 1 45 ? -11.969 35.656 21.188 1 80.06 45 ALA B N 1
ATOM 3681 C CA . ALA B 1 45 ? -10.836 36.5 20.828 1 80.06 45 ALA B CA 1
ATOM 3682 C C . ALA B 1 45 ? -10.914 37.844 21.547 1 80.06 45 ALA B C 1
ATOM 3684 O O . ALA B 1 45 ? -9.906 38.562 21.688 1 80.06 45 ALA B O 1
ATOM 3685 N N . GLN B 1 46 ? -12.07 38.219 21.984 1 83.19 46 GLN B N 1
ATOM 3686 C CA . GLN B 1 46 ? -12.305 39.531 22.609 1 83.19 46 GLN B CA 1
ATOM 3687 C C . GLN B 1 46 ? -12.047 39.469 24.125 1 83.19 46 GLN B C 1
ATOM 3689 O O . GLN B 1 46 ? -12.016 40.5 24.797 1 83.19 46 GLN B O 1
ATOM 3694 N N . LEU B 1 47 ? -11.852 38.281 24.625 1 86.56 47 LEU B N 1
ATOM 3695 C CA . LEU B 1 47 ? -11.625 38.094 26.062 1 86.56 47 LEU B CA 1
ATOM 3696 C C . LEU B 1 47 ? -10.133 38.125 26.375 1 86.56 47 LEU B C 1
ATOM 3698 O O . LEU B 1 47 ? -9.305 37.75 25.531 1 86.56 47 LEU B O 1
ATOM 3702 N N . PRO B 1 48 ? -9.859 38.656 27.609 1 86.69 48 PRO B N 1
ATOM 3703 C CA . PRO B 1 48 ? -8.469 38.5 28.047 1 86.69 48 PRO B CA 1
ATOM 3704 C C . PRO B 1 48 ? -8.031 37.031 28.125 1 86.69 48 PRO B C 1
ATOM 3706 O O . PRO B 1 48 ? -8.867 36.156 28.344 1 86.69 48 PRO B O 1
ATOM 3709 N N . VAL B 1 49 ? -6.758 36.812 28.016 1 81.69 49 VAL B N 1
ATOM 3710 C CA . VAL B 1 49 ? -6.203 35.469 27.844 1 81.69 49 VAL B CA 1
ATOM 3711 C C . VAL B 1 49 ? -6.594 34.594 29.031 1 81.69 49 VAL B C 1
ATOM 3713 O O . VAL B 1 49 ? -7.062 33.469 28.859 1 81.69 49 VAL B O 1
ATOM 3716 N N . PRO B 1 50 ? -6.473 35.062 30.297 1 82.5 50 PRO B N 1
ATOM 3717 C CA . PRO B 1 50 ? -6.867 34.188 31.406 1 82.5 50 PRO B CA 1
ATOM 3718 C C . PRO B 1 50 ? -8.344 33.812 31.359 1 82.5 50 PRO B C 1
ATOM 3720 O O . PRO B 1 50 ? -8.703 32.688 31.719 1 82.5 50 PRO B O 1
ATOM 3723 N N . GLU B 1 51 ? -9.156 34.75 30.922 1 90.06 51 GLU B N 1
ATOM 3724 C CA . GLU B 1 51 ? -10.586 34.469 30.812 1 90.06 51 GLU B CA 1
ATOM 3725 C C . GLU B 1 51 ? -10.867 33.531 29.656 1 90.06 51 GLU B C 1
ATOM 3727 O O . GLU B 1 51 ? -11.75 32.656 29.75 1 90.06 51 GLU B O 1
ATOM 3732 N N . ARG B 1 52 ? -10.07 33.625 28.609 1 89.62 52 ARG B N 1
ATOM 3733 C CA . ARG B 1 52 ? -10.219 32.75 27.469 1 89.62 52 ARG B CA 1
ATOM 3734 C C . ARG B 1 52 ? -9.992 31.297 27.875 1 89.62 52 ARG B C 1
ATOM 3736 O O . ARG B 1 52 ? -10.766 30.406 27.484 1 89.62 52 ARG B O 1
ATOM 3743 N N . ALA B 1 53 ? -8.953 31.141 28.625 1 88.56 53 ALA B N 1
ATOM 3744 C CA . ALA B 1 53 ? -8.602 29.797 29.062 1 88.56 53 ALA B CA 1
ATOM 3745 C C . ALA B 1 53 ? -9.719 29.172 29.906 1 88.56 53 ALA B C 1
ATOM 3747 O O . ALA B 1 53 ? -10.062 28 29.719 1 88.56 53 ALA B O 1
ATOM 3748 N N . GLN B 1 54 ? -10.242 30.031 30.781 1 90.69 54 GLN B N 1
ATOM 3749 C CA . GLN B 1 54 ? -11.328 29.562 31.641 1 90.69 54 GLN B CA 1
ATOM 3750 C C . GLN B 1 54 ? -12.562 29.203 30.812 1 90.69 54 GLN B C 1
ATOM 3752 O O . GLN B 1 54 ? -13.188 28.172 31.047 1 90.69 54 GLN B O 1
ATOM 3757 N N . VAL B 1 55 ? -12.883 30.062 29.891 1 91.88 55 VAL B N 1
ATOM 3758 C CA . VAL B 1 55 ? -14.055 29.828 29.047 1 91.88 55 VAL B CA 1
ATOM 3759 C C . VAL B 1 55 ? -13.867 28.547 28.219 1 91.88 55 VAL B C 1
ATOM 3761 O O . VAL B 1 55 ? -14.789 27.75 28.094 1 91.88 55 VAL B O 1
ATOM 3764 N N . LEU B 1 56 ? -12.68 28.344 27.688 1 91.06 56 LEU B N 1
ATOM 3765 C CA . LEU B 1 56 ? -12.398 27.156 26.906 1 91.06 56 LEU B CA 1
ATOM 3766 C C . LEU B 1 56 ? -12.555 25.891 27.75 1 91.06 56 LEU B C 1
ATOM 3768 O O . LEU B 1 56 ? -13.102 24.891 27.266 1 91.06 56 LEU B O 1
ATOM 3772 N N . ARG B 1 57 ? -12.133 25.922 28.984 1 88.94 57 ARG B N 1
ATOM 3773 C CA . ARG B 1 57 ? -12.297 24.781 29.891 1 88.94 57 ARG B CA 1
ATOM 3774 C C . ARG B 1 57 ? -13.773 24.484 30.141 1 88.94 57 ARG B C 1
ATOM 3776 O O . ARG B 1 57 ? -14.172 23.328 30.219 1 88.94 57 ARG B O 1
ATOM 3783 N N . GLU B 1 58 ? -14.5 25.547 30.281 1 90.69 58 GLU B N 1
ATOM 3784 C CA . GLU B 1 58 ? -15.938 25.391 30.516 1 90.69 58 GLU B CA 1
ATOM 3785 C C . GLU B 1 58 ? -16.625 24.781 29.312 1 90.69 58 GLU B C 1
ATOM 3787 O O . GLU B 1 58 ? -17.469 23.891 29.438 1 90.69 58 GLU B O 1
ATOM 3792 N N . LEU B 1 59 ? -16.281 25.312 28.188 1 91.19 59 LEU B N 1
ATOM 3793 C CA . LEU B 1 59 ? -16.859 24.781 26.969 1 91.19 59 LEU B CA 1
ATOM 3794 C C . LEU B 1 59 ? -16.484 23.312 26.766 1 91.19 59 LEU B C 1
ATOM 3796 O O . LEU B 1 59 ? -17.312 22.516 26.312 1 91.19 59 LEU B O 1
ATOM 3800 N N . TRP B 1 60 ? -15.305 22.984 27.125 1 89.19 60 TRP B N 1
ATOM 3801 C CA . TRP B 1 60 ? -14.836 21.609 27.047 1 89.19 60 TRP B CA 1
ATOM 3802 C C . TRP B 1 60 ? -15.648 20.703 27.969 1 89.19 60 TRP B C 1
ATOM 3804 O O . TRP B 1 60 ? -16.047 19.609 27.594 1 89.19 60 TRP B O 1
ATOM 3814 N N . ALA B 1 61 ? -15.875 21.172 29.141 1 88.44 61 ALA B N 1
ATOM 3815 C CA . ALA B 1 61 ? -16.672 20.422 30.094 1 88.44 61 ALA B CA 1
ATOM 3816 C C . ALA B 1 61 ? -18.094 20.172 29.562 1 88.44 61 ALA B C 1
ATOM 3818 O O . ALA B 1 61 ? -18.641 19.094 29.75 1 88.44 61 ALA B O 1
ATOM 3819 N N . VAL B 1 62 ? -18.656 21.156 28.938 1 90 62 VAL B N 1
ATOM 3820 C CA . VAL B 1 62 ? -20 21.031 28.359 1 90 62 VAL B CA 1
ATOM 3821 C C . VAL B 1 62 ? -19.984 19.984 27.266 1 90 62 VAL B C 1
ATOM 3823 O O . VAL B 1 62 ? -20.875 19.125 27.203 1 90 62 VAL B O 1
ATOM 3826 N N . ARG B 1 63 ? -19.031 20.031 26.422 1 89.31 63 ARG B N 1
ATOM 3827 C CA . ARG B 1 63 ? -18.891 19.062 25.328 1 89.31 63 ARG B CA 1
ATOM 3828 C C . ARG B 1 63 ? -18.828 17.641 25.875 1 89.31 63 ARG B C 1
ATOM 3830 O O . ARG B 1 63 ? -19.531 16.75 25.391 1 89.31 63 ARG B O 1
ATOM 3837 N N . ARG B 1 64 ? -17.984 17.422 26.797 1 85.69 64 ARG B N 1
ATOM 3838 C CA . ARG B 1 64 ? -17.812 16.094 27.375 1 85.69 64 ARG B CA 1
ATOM 3839 C C . ARG B 1 64 ? -19.141 15.57 27.953 1 85.69 64 ARG B C 1
ATOM 3841 O O . ARG B 1 64 ? -19.484 14.414 27.734 1 85.69 64 ARG B O 1
ATOM 3848 N N . ARG B 1 65 ? -19.812 16.438 28.594 1 88.31 65 ARG B N 1
ATOM 3849 C CA . ARG B 1 65 ? -21.109 16.062 29.188 1 88.31 65 ARG B CA 1
ATOM 3850 C C . ARG B 1 65 ? -22.109 15.695 28.094 1 88.31 65 ARG B C 1
ATOM 3852 O O . ARG B 1 65 ? -22.812 14.688 28.203 1 88.31 65 ARG B O 1
ATOM 3859 N N . ARG B 1 66 ? -22.188 16.484 27.062 1 90.25 66 ARG B N 1
ATOM 3860 C CA . ARG B 1 66 ? -23.125 16.266 25.984 1 90.25 66 ARG B CA 1
ATOM 3861 C C . ARG B 1 66 ? -22.859 14.945 25.281 1 90.25 66 ARG B C 1
ATOM 3863 O O . ARG B 1 66 ? -23.797 14.211 24.938 1 90.25 66 ARG B O 1
ATOM 3870 N N . GLU B 1 67 ? -21.641 14.688 25 1 88.56 67 GLU B N 1
ATOM 3871 C CA . GLU B 1 67 ? -21.281 13.453 24.297 1 88.56 67 GLU B CA 1
ATOM 3872 C C . GLU B 1 67 ? -21.516 12.234 25.188 1 88.56 67 GLU B C 1
ATOM 3874 O O . GLU B 1 67 ? -21.953 11.18 24.719 1 88.56 67 GLU B O 1
ATOM 3879 N N . GLU B 1 68 ? -21.234 12.414 26.438 1 85.69 68 GLU B N 1
ATOM 3880 C CA . GLU B 1 68 ? -21.422 11.328 27.391 1 85.69 68 GLU B CA 1
ATOM 3881 C C . GLU B 1 68 ? -22.906 10.992 27.547 1 85.69 68 GLU B C 1
ATOM 3883 O O . GLU B 1 68 ? -23.266 9.836 27.781 1 85.69 68 GLU B O 1
ATOM 3888 N N . GLU B 1 69 ? -23.672 11.93 27.391 1 88.44 69 GLU B N 1
ATOM 3889 C CA . GLU B 1 69 ? -25.125 11.75 27.531 1 88.44 69 GLU B CA 1
ATOM 3890 C C . GLU B 1 69 ? -25.703 10.953 26.375 1 88.44 69 GLU B C 1
ATOM 3892 O O . GLU B 1 69 ? -26.781 10.375 26.484 1 88.44 69 GLU B O 1
ATOM 3897 N N . GLN B 1 70 ? -24.953 10.992 25.234 1 87.94 70 GLN B N 1
ATOM 3898 C CA . GLN B 1 70 ? -25.438 10.289 24.047 1 87.94 70 GLN B CA 1
ATOM 3899 C C . GLN B 1 70 ? -24.859 8.875 23.969 1 87.94 70 GLN B C 1
ATOM 3901 O O . GLN B 1 70 ? -23.906 8.633 23.203 1 87.94 70 GLN B O 1
ATOM 3906 N N . ARG B 1 71 ? -25.5 7.836 24.594 1 78.75 71 ARG B N 1
ATOM 3907 C CA . ARG B 1 71 ? -24.984 6.484 24.75 1 78.75 71 ARG B CA 1
ATOM 3908 C C . ARG B 1 71 ? -25.141 5.684 23.453 1 78.75 71 ARG B C 1
ATOM 3910 O O . ARG B 1 71 ? -24.312 4.824 23.141 1 78.75 71 ARG B O 1
ATOM 3917 N N . GLU B 1 72 ? -26.172 5.984 22.781 1 81.06 72 GLU B N 1
ATOM 3918 C CA . GLU B 1 72 ? -26.484 5.16 21.625 1 81.06 72 GLU B CA 1
ATOM 3919 C C . GLU B 1 72 ? -25.781 5.684 20.375 1 81.06 72 GLU B C 1
ATOM 3921 O O . GLU B 1 72 ? -25.984 5.152 19.281 1 81.06 72 GLU B O 1
ATOM 3926 N N . GLY B 1 73 ? -25.094 6.84 20.453 1 89.06 73 GLY B N 1
ATOM 3927 C CA . GLY B 1 73 ? -24.406 7.398 19.297 1 89.06 73 GLY B CA 1
ATOM 3928 C C . GLY B 1 73 ? -24.797 8.836 19.016 1 89.06 73 GLY B C 1
ATOM 3929 O O . GLY B 1 73 ? -25.766 9.344 19.594 1 89.06 73 GLY B O 1
ATOM 3930 N N . PHE B 1 74 ? -24.031 9.484 18.172 1 94.25 74 PHE B N 1
ATOM 3931 C CA . PHE B 1 74 ? -24.297 10.875 17.844 1 94.25 74 PHE B CA 1
ATOM 3932 C C . PHE B 1 74 ? -23.484 11.312 16.625 1 94.25 74 PHE B C 1
ATOM 3934 O O . PHE B 1 74 ? -22.594 10.594 16.188 1 94.25 74 PHE B O 1
ATOM 3941 N N . VAL B 1 75 ? -23.938 12.383 16.062 1 95.06 75 VAL B N 1
ATOM 3942 C CA . VAL B 1 75 ? -23.141 13.148 15.117 1 95.06 75 VAL B CA 1
ATOM 3943 C C . VAL B 1 75 ? -22.766 14.492 15.727 1 95.06 75 VAL B C 1
ATOM 3945 O O . VAL B 1 75 ? -23.625 15.32 16.016 1 95.06 75 VAL B O 1
ATOM 3948 N N . ALA B 1 76 ? -21.5 14.688 15.906 1 94.69 76 ALA B N 1
ATOM 3949 C CA . ALA B 1 76 ? -21.031 15.883 16.609 1 94.69 76 ALA B CA 1
ATOM 3950 C C . ALA B 1 76 ? -20.562 16.953 15.625 1 94.69 76 ALA B C 1
ATOM 3952 O O . ALA B 1 76 ? -19.891 16.641 14.641 1 94.69 76 ALA B O 1
ATOM 3953 N N . ASP B 1 77 ? -20.984 18.188 15.883 1 94.75 77 ASP B N 1
ATOM 3954 C CA . ASP B 1 77 ? -20.453 19.359 15.203 1 94.75 77 ASP B CA 1
ATOM 3955 C C . ASP B 1 77 ? -19.156 19.844 15.867 1 94.75 77 ASP B C 1
ATOM 3957 O O . ASP B 1 77 ? -19.203 20.609 16.828 1 94.75 77 ASP B O 1
ATOM 3961 N N . ASN B 1 78 ? -18.016 19.453 15.266 1 91.44 78 ASN B N 1
ATOM 3962 C CA . ASN B 1 78 ? -16.688 19.578 15.82 1 91.44 78 ASN B CA 1
ATOM 3963 C C . ASN B 1 78 ? -16.297 18.359 16.641 1 91.44 78 ASN B C 1
ATOM 3965 O O . ASN B 1 78 ? -17.109 17.453 16.859 1 91.44 78 ASN B O 1
ATOM 3969 N N . CYS B 1 79 ? -15.094 18.188 16.953 1 87.44 79 CYS B N 1
ATOM 3970 C CA . CYS B 1 79 ? -14.594 17.078 17.75 1 87.44 79 CYS B CA 1
ATOM 3971 C C . CYS B 1 79 ? -13.695 17.578 18.875 1 87.44 79 CYS B C 1
ATOM 3973 O O . CYS B 1 79 ? -13.492 18.781 19.031 1 87.44 79 CYS B O 1
ATOM 3975 N N . ALA B 1 80 ? -13.273 16.719 19.688 1 79.38 80 ALA B N 1
ATOM 3976 C CA . ALA B 1 80 ? -12.43 17.031 20.844 1 79.38 80 ALA B CA 1
ATOM 3977 C C . ALA B 1 80 ? -11.156 17.75 20.406 1 79.38 80 ALA B C 1
ATOM 3979 O O . ALA B 1 80 ? -10.68 18.656 21.094 1 79.38 80 ALA B O 1
ATOM 3980 N N . THR B 1 81 ? -10.656 17.422 19.25 1 83.94 81 THR B N 1
ATOM 3981 C CA . THR B 1 81 ? -9.398 17.984 18.75 1 83.94 81 THR B CA 1
ATOM 3982 C C . THR B 1 81 ? -9.555 19.469 18.438 1 83.94 81 THR B C 1
ATOM 3984 O O . THR B 1 81 ? -8.578 20.219 18.438 1 83.94 81 THR B O 1
ATOM 3987 N N . ASP B 1 82 ? -10.742 19.922 18.172 1 89.69 82 ASP B N 1
ATOM 3988 C CA . ASP B 1 82 ? -11.016 21.344 17.922 1 89.69 82 ASP B CA 1
ATOM 3989 C C . ASP B 1 82 ? -10.633 22.203 19.125 1 89.69 82 ASP B C 1
ATOM 3991 O O . ASP B 1 82 ? -10.18 23.328 18.969 1 89.69 82 ASP B O 1
ATOM 3995 N N . PHE B 1 83 ? -10.773 21.672 20.266 1 87.5 83 PHE B N 1
ATOM 3996 C CA . PHE B 1 83 ? -10.484 22.453 21.484 1 87.5 83 PHE B CA 1
ATOM 3997 C C . PHE B 1 83 ? -8.984 22.703 21.609 1 87.5 83 PHE B C 1
ATOM 3999 O O . PHE B 1 83 ? -8.562 23.781 22.047 1 87.5 83 PHE B O 1
ATOM 4006 N N . ALA B 1 84 ? -8.227 21.734 21.266 1 85.12 84 ALA B N 1
ATOM 4007 C CA . ALA B 1 84 ? -6.785 21.938 21.219 1 85.12 84 ALA B CA 1
ATOM 4008 C C . ALA B 1 84 ? -6.426 23.016 20.188 1 85.12 84 ALA B C 1
ATOM 4010 O O . ALA B 1 84 ? -5.582 23.875 20.453 1 85.12 84 ALA B O 1
ATOM 4011 N N . ALA B 1 85 ? -7.035 22.922 19.047 1 87.94 85 ALA B N 1
ATOM 4012 C CA . ALA B 1 85 ? -6.793 23.906 18 1 87.94 85 ALA B CA 1
ATOM 4013 C C . ALA B 1 85 ? -7.219 25.297 18.453 1 87.94 85 ALA B C 1
ATOM 4015 O O . ALA B 1 85 ? -6.52 26.281 18.188 1 87.94 85 ALA B O 1
ATOM 4016 N N . TYR B 1 86 ? -8.367 25.391 19.172 1 87.75 86 TYR B N 1
ATOM 4017 C CA . TYR B 1 86 ? -8.828 26.656 19.734 1 87.75 86 TYR B CA 1
ATOM 4018 C C . TYR B 1 86 ? -7.82 27.219 20.734 1 87.75 86 TYR B C 1
ATOM 4020 O O . TYR B 1 86 ? -7.531 28.406 20.734 1 87.75 86 TYR B O 1
ATOM 4028 N N . ALA B 1 87 ? -7.371 26.328 21.562 1 87 87 ALA B N 1
ATOM 4029 C CA . ALA B 1 87 ? -6.402 26.766 22.562 1 87 87 ALA B CA 1
ATOM 4030 C C . ALA B 1 87 ? -5.172 27.391 21.906 1 87 87 ALA B C 1
ATOM 4032 O O . ALA B 1 87 ? -4.691 28.438 22.359 1 87 87 ALA B O 1
ATOM 4033 N N . LEU B 1 88 ? -4.727 26.781 20.875 1 83.31 88 LEU B N 1
ATOM 4034 C CA . LEU B 1 88 ? -3.553 27.281 20.172 1 83.31 88 LEU B CA 1
ATOM 4035 C C . LEU B 1 88 ? -3.867 28.594 19.453 1 83.31 88 LEU B C 1
ATOM 4037 O O . LEU B 1 88 ? -3.047 29.516 19.453 1 83.31 88 LEU B O 1
ATOM 4041 N N . GLN B 1 89 ? -5.012 28.688 18.891 1 83.56 89 GLN B N 1
ATOM 4042 C CA . GLN B 1 89 ? -5.426 29.859 18.141 1 83.56 89 GLN B CA 1
ATOM 4043 C C . GLN B 1 89 ? -5.586 31.078 19.062 1 83.56 89 GLN B C 1
ATOM 4045 O O . GLN B 1 89 ? -5.309 32.219 18.656 1 83.56 89 GLN B O 1
ATOM 4050 N N . HIS B 1 90 ? -5.996 30.828 20.266 1 83.25 90 HIS B N 1
ATOM 4051 C CA . HIS B 1 90 ? -6.359 31.922 21.141 1 83.25 90 HIS B CA 1
ATOM 4052 C C . HIS B 1 90 ? -5.316 32.125 22.234 1 83.25 90 HIS B C 1
ATOM 4054 O O . HIS B 1 90 ? -5.594 32.75 23.25 1 83.25 90 HIS B O 1
ATOM 4060 N N . GLY B 1 91 ? -4.223 31.516 22.047 1 79.25 91 GLY B N 1
ATOM 4061 C CA . GLY B 1 91 ? -3.086 31.797 22.922 1 79.25 91 GLY B CA 1
ATOM 4062 C C . GLY B 1 91 ? -3.152 31.078 24.25 1 79.25 91 GLY B C 1
ATOM 4063 O O . GLY B 1 91 ? -2.65 31.562 25.266 1 79.25 91 GLY B O 1
ATOM 4064 N N . CYS B 1 92 ? -3.91 30.031 24.312 1 82.69 92 CYS B N 1
ATOM 4065 C CA . CYS B 1 92 ? -4.035 29.219 25.516 1 82.69 92 CYS B CA 1
ATOM 4066 C C . CYS B 1 92 ? -3.373 27.859 25.328 1 82.69 92 CYS B C 1
ATOM 4068 O O . CYS B 1 92 ? -3.984 26.828 25.594 1 82.69 92 CYS B O 1
ATOM 4070 N N . ALA B 1 93 ? -2.191 27.844 24.859 1 78 93 ALA B N 1
ATOM 4071 C CA . ALA B 1 93 ? -1.499 26.625 24.469 1 78 93 ALA B CA 1
ATOM 4072 C C . ALA B 1 93 ? -1.285 25.703 25.656 1 78 93 ALA B C 1
ATOM 4074 O O . ALA B 1 93 ? -1.108 24.484 25.484 1 78 93 ALA B O 1
ATOM 4075 N N . GLU B 1 94 ? -1.25 26.266 26.828 1 77.5 94 GLU B N 1
ATOM 4076 C CA . GLU B 1 94 ? -1.048 25.469 28.047 1 77.5 94 GLU B CA 1
ATOM 4077 C C . GLU B 1 94 ? -2.176 24.469 28.234 1 77.5 94 GLU B C 1
ATOM 4079 O O . GLU B 1 94 ? -2.021 23.484 28.969 1 77.5 94 GLU B O 1
ATOM 4084 N N . LEU B 1 95 ? -3.262 24.672 27.516 1 80.94 95 LEU B N 1
ATOM 4085 C CA . LEU B 1 95 ? -4.426 23.797 27.672 1 80.94 95 LEU B CA 1
ATOM 4086 C C . LEU B 1 95 ? -4.324 22.594 26.75 1 80.94 95 LEU B C 1
ATOM 4088 O O . LEU B 1 95 ? -5.062 21.625 26.906 1 80.94 95 LEU B O 1
ATOM 4092 N N . VAL B 1 96 ? -3.445 22.625 25.75 1 79.5 96 VAL B N 1
ATOM 4093 C CA . VAL B 1 96 ? -3.406 21.641 24.672 1 79.5 96 VAL B CA 1
ATOM 4094 C C . VAL B 1 96 ? -3.234 20.234 25.25 1 79.5 96 VAL B C 1
ATOM 4096 O O . VAL B 1 96 ? -3.963 19.312 24.875 1 79.5 96 VAL B O 1
ATOM 4099 N N . PRO B 1 97 ? -2.303 20.031 26.219 1 70.44 97 PRO B N 1
ATOM 4100 C CA . PRO B 1 97 ? -2.166 18.672 26.766 1 70.44 97 PRO B CA 1
ATOM 4101 C C . PRO B 1 97 ? -3.445 18.188 27.438 1 70.44 97 PRO B C 1
ATOM 4103 O O . PRO B 1 97 ? -3.754 16.984 27.391 1 70.44 97 PRO B O 1
ATOM 4106 N N . GLU B 1 98 ? -4.125 19.109 28.016 1 73.06 98 GLU B N 1
ATOM 4107 C CA . GLU B 1 98 ? -5.375 18.75 28.688 1 73.06 98 GLU B CA 1
ATOM 4108 C C . GLU B 1 98 ? -6.41 18.25 27.672 1 73.06 98 GLU B C 1
ATOM 4110 O O . GLU B 1 98 ? -7.18 17.344 27.969 1 73.06 98 GLU B O 1
ATOM 4115 N N . PHE B 1 99 ? -6.344 18.812 26.562 1 75.38 99 PHE B N 1
ATOM 4116 C CA . PHE B 1 99 ? -7.348 18.484 25.562 1 75.38 99 PHE B CA 1
ATOM 4117 C C . PHE B 1 99 ? -6.941 17.234 24.797 1 75.38 99 PHE B C 1
ATOM 4119 O O . PHE B 1 99 ? -7.793 16.516 24.266 1 75.38 99 PHE B O 1
ATOM 4126 N N . PHE B 1 100 ? -5.609 16.922 24.656 1 61.88 100 PHE B N 1
ATOM 4127 C CA . PHE B 1 100 ? -5.098 15.758 23.953 1 61.88 100 PHE B CA 1
ATOM 4128 C C . PHE B 1 100 ? -5.156 14.508 24.828 1 61.88 100 PHE B C 1
ATOM 4130 O O . PHE B 1 100 ? -5.309 13.398 24.328 1 61.88 100 PHE B O 1
ATOM 4137 N N . GLU B 1 101 ? -4.707 14.617 26.062 1 54.34 101 GLU B N 1
ATOM 4138 C CA . GLU B 1 101 ? -4.648 13.469 26.953 1 54.34 101 GLU B CA 1
ATOM 4139 C C . GLU B 1 101 ? -6.031 12.859 27.172 1 54.34 101 GLU B C 1
ATOM 4141 O O . GLU B 1 101 ? -6.18 11.875 27.891 1 54.34 101 GLU B O 1
ATOM 4146 N N . THR B 1 102 ? -6.895 13.398 26.594 1 46.16 102 THR B N 1
ATOM 4147 C CA . THR B 1 102 ? -8.172 12.711 26.781 1 46.16 102 THR B CA 1
ATOM 4148 C C . THR B 1 102 ? -8.227 11.438 25.938 1 46.16 102 THR B C 1
ATOM 4150 O O . THR B 1 102 ? -8.055 11.492 24.703 1 46.16 102 THR B O 1
ATOM 4153 N N . PRO B 1 103 ? -7.773 10.32 26.422 1 43.34 103 PRO B N 1
ATOM 4154 C CA . PRO B 1 103 ? -7.863 9 25.797 1 43.34 103 PRO B CA 1
ATOM 4155 C C . PRO B 1 103 ? -8.859 8.961 24.641 1 43.34 103 PRO B C 1
ATOM 4157 O O . PRO B 1 103 ? -8.797 8.07 23.781 1 43.34 103 PRO B O 1
ATOM 4160 N N . ALA B 1 104 ? -9.844 9.758 24.797 1 41.12 104 ALA B N 1
ATOM 4161 C CA . ALA B 1 104 ? -11.117 9.711 24.078 1 41.12 104 ALA B CA 1
ATOM 4162 C C . ALA B 1 104 ? -10.938 10.055 22.609 1 41.12 104 ALA B C 1
ATOM 4164 O O . ALA B 1 104 ? -11.844 9.844 21.797 1 41.12 104 ALA B O 1
ATOM 4165 N N . LEU B 1 105 ? -9.773 10.516 22.219 1 48.16 105 LEU B N 1
ATOM 4166 C CA . LEU B 1 105 ? -9.789 11 20.844 1 48.16 105 LEU B CA 1
ATOM 4167 C C . LEU B 1 105 ? -9.594 9.852 19.859 1 48.16 105 LEU B C 1
ATOM 4169 O O . LEU B 1 105 ? -10.234 9.82 18.812 1 48.16 105 LEU B O 1
ATOM 4173 N N . GLY B 1 106 ? -8.641 9.039 20.141 1 47.31 106 GLY B N 1
ATOM 4174 C CA . GLY B 1 106 ? -8.367 7.977 19.188 1 47.31 106 GLY B CA 1
ATOM 4175 C C . GLY B 1 106 ? -9.523 7.012 19.031 1 47.31 106 GLY B C 1
ATOM 4176 O O . GLY B 1 106 ? -9.758 6.488 17.938 1 47.31 106 GLY B O 1
ATOM 4177 N N . GLY B 1 107 ? -10.273 6.91 20.109 1 56.16 107 GLY B N 1
ATOM 4178 C CA . GLY B 1 107 ? -11.352 5.934 20.078 1 56.16 107 GLY B CA 1
ATOM 4179 C C . GLY B 1 107 ? -12.703 6.527 20.422 1 56.16 107 GLY B C 1
ATOM 4180 O O . GLY B 1 107 ? -13.695 5.801 20.547 1 56.16 107 GLY B O 1
ATOM 4181 N N . HIS B 1 108 ? -12.656 7.805 20.5 1 70.62 108 HIS B N 1
ATOM 4182 C CA . HIS B 1 108 ? -13.883 8.445 20.953 1 70.62 108 HIS B CA 1
ATOM 4183 C C . HIS B 1 108 ? -14.922 8.5 19.828 1 70.62 108 HIS B C 1
ATOM 4185 O O . HIS B 1 108 ? -16.109 8.305 20.078 1 70.62 108 HIS B O 1
ATOM 4191 N N . TYR B 1 109 ? -14.359 8.695 18.688 1 80.19 109 TYR B N 1
ATOM 4192 C CA . TYR B 1 109 ? -15.25 8.742 17.531 1 80.19 109 TYR B CA 1
ATOM 4193 C C . TYR B 1 109 ? -15.055 7.523 16.641 1 80.19 109 TYR B C 1
ATOM 4195 O O . TYR B 1 109 ? -13.93 7.055 16.453 1 80.19 109 TYR B O 1
ATOM 4203 N N . ASP B 1 110 ? -16.109 7.008 16.188 1 76.25 110 ASP B N 1
ATOM 4204 C CA . ASP B 1 110 ? -16.047 5.914 15.219 1 76.25 110 ASP B CA 1
ATOM 4205 C C . ASP B 1 110 ? -15.555 6.406 13.859 1 76.25 110 ASP B C 1
ATOM 4207 O O . ASP B 1 110 ? -14.969 5.641 13.094 1 76.25 110 ASP B O 1
ATOM 4211 N N . ALA B 1 111 ? -15.852 7.543 13.602 1 82.81 111 ALA B N 1
ATOM 4212 C CA . ALA B 1 111 ? -15.383 8.195 12.375 1 82.81 111 ALA B CA 1
ATOM 4213 C C . ALA B 1 111 ? -15.273 9.703 12.57 1 82.81 111 ALA B C 1
ATOM 4215 O O . ALA B 1 111 ? -16.125 10.32 13.219 1 82.81 111 ALA B O 1
ATOM 4216 N N . LEU B 1 112 ? -14.18 10.227 12.102 1 88 112 LEU B N 1
ATOM 4217 C CA . LEU B 1 112 ? -13.969 11.672 12.078 1 88 112 LEU B CA 1
ATOM 4218 C C . LEU B 1 112 ? -13.797 12.172 10.648 1 88 112 LEU B C 1
ATOM 4220 O O . LEU B 1 112 ? -12.938 11.688 9.914 1 88 112 LEU B O 1
ATOM 4224 N N . PHE B 1 113 ? -14.641 13.07 10.258 1 90.56 113 PHE B N 1
ATOM 4225 C CA . PHE B 1 113 ? -14.578 13.648 8.922 1 90.56 113 PHE B CA 1
ATOM 4226 C C . PHE B 1 113 ? -14.055 15.078 8.969 1 90.56 113 PHE B C 1
ATOM 4228 O O . PHE B 1 113 ? -14.578 15.914 9.711 1 90.56 113 PHE B O 1
ATOM 4235 N N . VAL B 1 114 ? -12.969 15.375 8.242 1 90.38 114 VAL B N 1
ATOM 4236 C CA . VAL B 1 114 ? -12.406 16.719 8.156 1 90.38 114 VAL B CA 1
ATOM 4237 C C . VAL B 1 114 ? -12.82 17.375 6.84 1 90.38 114 VAL B C 1
ATOM 4239 O O . VAL B 1 114 ? -12.5 16.875 5.762 1 90.38 114 VAL B O 1
ATOM 4242 N N . LEU B 1 115 ? -13.539 18.469 6.945 1 91.94 115 LEU B N 1
ATOM 4243 C CA . LEU B 1 115 ? -13.977 19.172 5.746 1 91.94 115 LEU B CA 1
ATOM 4244 C C . LEU B 1 115 ? -12.891 20.109 5.242 1 91.94 115 LEU B C 1
ATOM 4246 O O . LEU B 1 115 ? -12.195 20.75 6.039 1 91.94 115 LEU B O 1
ATOM 4250 N N . PRO B 1 116 ? -12.758 20.156 3.951 1 85.44 116 PRO B N 1
ATOM 4251 C CA . PRO B 1 116 ? -11.711 21 3.375 1 85.44 116 PRO B CA 1
ATOM 4252 C C . PRO B 1 116 ? -12.047 22.484 3.459 1 85.44 116 PRO B C 1
ATOM 4254 O O . PRO B 1 116 ? -13.219 22.859 3.414 1 85.44 116 PRO B O 1
ATOM 4257 N N . TRP B 1 117 ? -10.992 23.25 3.572 1 84.25 117 TRP B N 1
ATOM 4258 C CA . TRP B 1 117 ? -11.133 24.703 3.607 1 84.25 117 TRP B CA 1
ATOM 4259 C C . TRP B 1 117 ? -11.055 25.297 2.201 1 84.25 117 TRP B C 1
ATOM 4261 O O . TRP B 1 117 ? -10.266 24.828 1.372 1 84.25 117 TRP B O 1
ATOM 4271 N N . GLY B 1 118 ? -11.883 26.297 1.988 1 77.81 118 GLY B N 1
ATOM 4272 C CA . GLY B 1 118 ? -11.781 27.062 0.75 1 77.81 118 GLY B CA 1
ATOM 4273 C C . GLY B 1 118 ? -12.656 26.5 -0.36 1 77.81 118 GLY B C 1
ATOM 4274 O O . GLY B 1 118 ? -12.641 27.016 -1.481 1 77.81 118 GLY B O 1
ATOM 4275 N N . VAL B 1 119 ? -13.359 25.422 -0.156 1 75.56 119 VAL B N 1
ATOM 4276 C CA . VAL B 1 119 ? -14.18 24.781 -1.177 1 75.56 119 VAL B CA 1
ATOM 4277 C C . VAL B 1 119 ? -15.508 25.516 -1.322 1 75.56 119 VAL B C 1
ATOM 4279 O O . VAL B 1 119 ? -16.016 25.688 -2.434 1 75.56 119 VAL B O 1
ATOM 4282 N N . ILE B 1 120 ? -16.062 25.938 -0.208 1 75.56 120 ILE B N 1
ATOM 4283 C CA . ILE B 1 120 ? -17.297 26.703 -0.227 1 75.56 120 ILE B CA 1
ATOM 4284 C C . ILE B 1 120 ? -17.016 28.141 0.214 1 75.56 120 ILE B C 1
ATOM 4286 O O . ILE B 1 120 ? -16.109 28.375 1.021 1 75.56 120 ILE B O 1
ATOM 4290 N N . PRO B 1 121 ? -17.641 29.047 -0.434 1 70.06 121 PRO B N 1
ATOM 4291 C CA . PRO B 1 121 ? -17.406 30.438 -0.07 1 70.06 121 PRO B CA 1
ATOM 4292 C C . PRO B 1 121 ? -17.625 30.719 1.417 1 70.06 121 PRO B C 1
ATOM 4294 O O . PRO B 1 121 ? -18.562 30.188 2.01 1 70.06 121 PRO B O 1
ATOM 4297 N N . TYR B 1 122 ? -16.703 31.375 1.918 1 63.41 122 TYR B N 1
ATOM 4298 C CA . TYR B 1 122 ? -16.75 31.734 3.33 1 63.41 122 TYR B CA 1
ATOM 4299 C C . TYR B 1 122 ? -17.891 32.719 3.613 1 63.41 122 TYR B C 1
ATOM 4301 O O . TYR B 1 122 ? -18 33.75 2.959 1 63.41 122 TYR B O 1
ATOM 4309 N N . GLU B 1 123 ? -18.922 32.25 4.34 1 61.06 123 GLU B N 1
ATOM 4310 C CA . GLU B 1 123 ? -20 33.156 4.746 1 61.06 123 GLU B CA 1
ATOM 4311 C C . GLU B 1 123 ? -19.766 33.688 6.148 1 61.06 123 GLU B C 1
ATOM 4313 O O . GLU B 1 123 ? -19.641 32.938 7.109 1 61.06 123 GLU B O 1
ATOM 4318 N N . ARG B 1 124 ? -19.469 35 6.191 1 57.66 124 ARG B N 1
ATOM 4319 C CA . ARG B 1 124 ? -19.297 35.688 7.473 1 57.66 124 ARG B CA 1
ATOM 4320 C C . ARG B 1 124 ? -20.562 35.594 8.305 1 57.66 124 ARG B C 1
ATOM 4322 O O . ARG B 1 124 ? -21.656 35.906 7.816 1 57.66 124 ARG B O 1
ATOM 4329 N N . ASP B 1 125 ? -20.625 34.812 9.312 1 57.66 125 ASP B N 1
ATOM 4330 C CA . ASP B 1 125 ? -21.859 34.75 10.109 1 57.66 125 ASP B CA 1
ATOM 4331 C C . ASP B 1 125 ? -21.781 35.688 11.297 1 57.66 125 ASP B C 1
ATOM 4333 O O . ASP B 1 125 ? -22.703 35.75 12.109 1 57.66 125 ASP B O 1
ATOM 4337 N N . GLY B 1 126 ? -20.812 36.625 11.297 1 54.59 126 GLY B N 1
ATOM 4338 C CA . GLY B 1 126 ? -20.703 37.625 12.344 1 54.59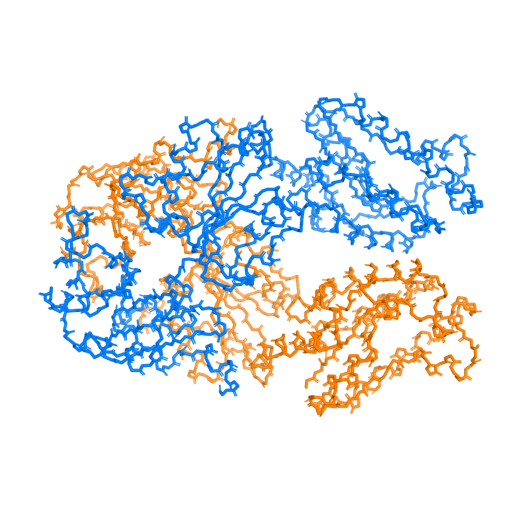 126 GLY B CA 1
ATOM 4339 C C . GLY B 1 126 ? -20.234 37.062 13.672 1 54.59 126 GLY B C 1
ATOM 4340 O O . GLY B 1 126 ? -19.984 37.812 14.617 1 54.59 126 GLY B O 1
ATOM 4341 N N . ILE B 1 127 ? -20.25 35.781 13.836 1 51.56 127 ILE B N 1
ATOM 4342 C CA . ILE B 1 127 ? -19.922 35.125 15.102 1 51.56 127 ILE B CA 1
ATOM 4343 C C . ILE B 1 127 ? -18.438 34.812 15.141 1 51.56 127 ILE B C 1
ATOM 4345 O O . ILE B 1 127 ? -17.766 35.031 16.156 1 51.56 127 ILE B O 1
ATOM 4349 N N . ARG B 1 128 ? -17.922 34.25 14.109 1 56.22 128 ARG B N 1
ATOM 4350 C CA . ARG B 1 128 ? -16.562 33.688 14.117 1 56.22 128 ARG B CA 1
ATOM 4351 C C . ARG B 1 128 ? -15.586 34.656 13.469 1 56.22 128 ARG B C 1
ATOM 4353 O O . ARG B 1 128 ? -15.984 35.719 12.977 1 56.22 128 ARG B O 1
ATOM 4360 N N . SER B 1 129 ? -14.328 34.312 13.5 1 59.03 129 SER B N 1
ATOM 4361 C CA . SER B 1 129 ? -13.266 35.219 13.078 1 59.03 129 SER B CA 1
ATOM 4362 C C . SER B 1 129 ? -13.523 35.75 11.68 1 59.03 129 SER B C 1
ATOM 4364 O O . SER B 1 129 ? -14.078 35.062 10.828 1 59.03 129 SER B O 1
ATOM 4366 N N . ASP B 1 130 ? -13.508 37.125 11.492 1 61.12 130 ASP B N 1
ATOM 4367 C CA . ASP B 1 130 ? -13.711 37.844 10.25 1 61.12 130 ASP B CA 1
ATOM 4368 C C . ASP B 1 130 ? -12.508 37.719 9.32 1 61.12 130 ASP B C 1
ATOM 4370 O O . ASP B 1 130 ? -12.477 38.281 8.234 1 61.12 130 ASP B O 1
ATOM 4374 N N . SER B 1 131 ? -11.508 36.844 9.766 1 71.5 131 SER B N 1
ATOM 4375 C CA . SER B 1 131 ? -10.328 36.812 8.914 1 71.5 131 SER B CA 1
ATOM 4376 C C . SER B 1 131 ? -10.18 35.438 8.242 1 71.5 131 SER B C 1
ATOM 4378 O O . SER B 1 131 ? -9.898 34.438 8.898 1 71.5 131 SER B O 1
ATOM 4380 N N . PRO B 1 132 ? -10.453 35.438 6.953 1 74.19 132 PRO B N 1
ATOM 4381 C CA . PRO B 1 132 ? -10.258 34.188 6.215 1 74.19 132 PRO B CA 1
ATOM 4382 C C . PRO B 1 132 ? -8.883 33.562 6.453 1 74.19 132 PRO B C 1
ATOM 4384 O O . PRO B 1 132 ? -8.75 32.344 6.473 1 74.19 132 PRO B O 1
ATOM 4387 N N . MET B 1 133 ? -8.016 34.406 6.773 1 74.69 133 MET B N 1
ATOM 4388 C CA . MET B 1 133 ? -6.648 33.906 6.957 1 74.69 133 MET B CA 1
ATOM 4389 C C . MET B 1 133 ? -6.5 33.219 8.297 1 74.69 133 MET B C 1
ATOM 4391 O O . MET B 1 133 ? -5.766 32.219 8.406 1 74.69 133 MET B O 1
ATOM 4395 N N . ASP B 1 134 ? -7.148 33.719 9.242 1 78.25 134 ASP B N 1
ATOM 4396 C CA . ASP B 1 134 ? -7.148 33.062 10.547 1 78.25 134 ASP B CA 1
ATOM 4397 C C . ASP B 1 134 ? -7.812 31.688 10.469 1 78.25 134 ASP B C 1
ATOM 4399 O O . ASP B 1 134 ? -7.367 30.734 11.125 1 78.25 134 ASP B O 1
ATOM 4403 N N . GLU B 1 135 ? -8.742 31.656 9.633 1 82.06 135 GLU B N 1
ATOM 4404 C CA . GLU B 1 135 ? -9.438 30.375 9.477 1 82.06 135 GLU B CA 1
ATOM 4405 C C . GLU B 1 135 ? -8.57 29.359 8.734 1 82.06 135 GLU B C 1
ATOM 4407 O O . GLU B 1 135 ? -8.609 28.172 9.047 1 82.06 135 GLU B O 1
ATOM 4412 N N . MET B 1 136 ? -7.883 29.875 7.781 1 81.5 136 MET B N 1
ATOM 4413 C CA . MET B 1 136 ? -6.949 29 7.09 1 81.5 136 MET B CA 1
ATOM 4414 C C . MET B 1 136 ? -5.906 28.438 8.055 1 81.5 136 MET B C 1
ATOM 4416 O O . MET B 1 136 ? -5.629 27.234 8.047 1 81.5 136 MET B O 1
ATOM 4420 N N . ARG B 1 137 ? -5.301 29.297 8.805 1 82.75 137 ARG B N 1
ATOM 4421 C CA . ARG B 1 137 ? -4.309 28.875 9.789 1 82.75 137 ARG B CA 1
ATOM 4422 C C . ARG B 1 137 ? -4.902 27.859 10.758 1 82.75 137 ARG B C 1
ATOM 4424 O O . ARG B 1 137 ? -4.258 26.859 11.078 1 82.75 137 ARG B O 1
ATOM 4431 N N . TYR B 1 138 ? -6.078 28.156 11.156 1 86.88 138 TYR B N 1
ATOM 4432 C CA . TYR B 1 138 ? -6.777 27.234 12.047 1 86.88 138 TYR B CA 1
ATOM 4433 C C . TYR B 1 138 ? -6.93 25.859 11.391 1 86.88 138 TYR B C 1
ATOM 4435 O O . TYR B 1 138 ? -6.656 24.844 12.016 1 86.88 138 TYR B O 1
ATOM 4443 N N . GLN B 1 139 ? -7.34 25.906 10.18 1 88.44 139 GLN B N 1
ATOM 4444 C CA . GLN B 1 139 ? -7.551 24.672 9.438 1 88.44 139 GLN B CA 1
ATOM 4445 C C . GLN B 1 139 ? -6.266 23.844 9.367 1 88.44 139 GLN B C 1
ATOM 4447 O O . GLN B 1 139 ? -6.285 22.641 9.602 1 88.44 139 GLN B O 1
ATOM 4452 N N . LEU B 1 140 ? -5.211 24.5 9.086 1 84.44 140 LEU B N 1
ATOM 4453 C CA . LEU B 1 140 ? -3.93 23.812 8.945 1 84.44 140 LEU B CA 1
ATOM 4454 C C . LEU B 1 140 ? -3.49 23.203 10.273 1 84.44 140 LEU B C 1
ATOM 4456 O O . LEU B 1 140 ? -3.016 22.062 10.312 1 84.44 140 LEU B O 1
ATOM 4460 N N . VAL B 1 141 ? -3.658 23.891 11.32 1 85.44 141 VAL B N 1
ATOM 4461 C CA . VAL B 1 141 ? -3.322 23.406 12.656 1 85.44 141 VAL B CA 1
ATOM 4462 C C . VAL B 1 141 ? -4.195 22.203 12.992 1 85.44 141 VAL B C 1
ATOM 4464 O O . VAL B 1 141 ? -3.693 21.172 13.461 1 85.44 141 VAL B O 1
ATOM 4467 N N . LEU B 1 142 ? -5.457 22.344 12.719 1 88.56 142 LEU B N 1
ATOM 4468 C CA . LEU B 1 142 ? -6.406 21.281 13.008 1 88.56 142 LEU B CA 1
ATOM 4469 C C . LEU B 1 142 ? -6.035 20 12.266 1 88.56 142 LEU B C 1
ATOM 4471 O O . LEU B 1 142 ? -6.027 18.906 12.844 1 88.56 142 LEU B O 1
ATOM 4475 N N . GLU B 1 143 ? -5.742 20.109 11.062 1 82.69 143 GLU B N 1
ATOM 4476 C CA . GLU B 1 143 ? -5.383 18.953 10.25 1 82.69 143 GLU B CA 1
ATOM 4477 C C . GLU B 1 143 ? -4.18 18.219 10.828 1 82.69 143 GLU B C 1
ATOM 4479 O O . GLU B 1 143 ? -4.164 16.984 10.875 1 82.69 143 GLU B O 1
ATOM 4484 N N . SER B 1 144 ? -3.199 18.938 11.203 1 76.75 144 SER B N 1
ATOM 4485 C CA . SER B 1 144 ? -2.016 18.328 11.805 1 76.75 144 SER B CA 1
ATOM 4486 C C . SER B 1 144 ? -2.355 17.641 13.125 1 76.75 144 SER B C 1
ATOM 4488 O O . SER B 1 144 ? -1.87 16.547 13.398 1 76.75 144 SER B O 1
ATOM 4490 N N . LEU B 1 145 ? -3.215 18.266 13.875 1 78.06 145 LEU B N 1
ATOM 4491 C CA . LEU B 1 145 ? -3.566 17.734 15.188 1 78.06 145 LEU B CA 1
ATOM 4492 C C . LEU B 1 145 ? -4.367 16.438 15.047 1 78.06 145 LEU B C 1
ATOM 4494 O O . LEU B 1 145 ? -4.121 15.477 15.773 1 78.06 145 LEU B O 1
ATOM 4498 N N . VAL B 1 146 ? -5.328 16.453 14.117 1 81.44 146 VAL B N 1
ATOM 4499 C CA . VAL B 1 146 ? -6.156 15.25 13.969 1 81.44 146 VAL B CA 1
ATOM 4500 C C . VAL B 1 146 ? -5.309 14.102 13.43 1 81.44 146 VAL B C 1
ATOM 4502 O O . VAL B 1 146 ? -5.512 12.945 13.805 1 81.44 146 VAL B O 1
ATOM 4505 N N . ARG B 1 147 ? -4.402 14.414 12.602 1 70.38 147 ARG B N 1
ATOM 4506 C CA . ARG B 1 147 ? -3.521 13.375 12.078 1 70.38 147 ARG B CA 1
ATOM 4507 C C . ARG B 1 147 ? -2.678 12.758 13.188 1 70.38 147 ARG B C 1
ATOM 4509 O O . ARG B 1 147 ? -2.336 11.578 13.133 1 70.38 147 ARG B O 1
ATOM 4516 N N . ARG B 1 148 ? -2.42 13.562 14.148 1 63.31 148 ARG B N 1
ATOM 4517 C CA . ARG B 1 148 ? -1.573 13.125 15.258 1 63.31 148 ARG B CA 1
ATOM 4518 C C . ARG B 1 148 ? -2.383 12.359 16.297 1 63.31 148 ARG B C 1
ATOM 4520 O O . ARG B 1 148 ? -1.84 11.523 17.031 1 63.31 148 ARG B O 1
ATOM 4527 N N . SER B 1 149 ? -3.682 12.656 16.297 1 67.25 149 SER B N 1
ATOM 4528 C CA . SER B 1 149 ? -4.422 12.211 17.484 1 67.25 149 SER B CA 1
ATOM 4529 C C . SER B 1 149 ? -5.473 11.172 17.094 1 67.25 149 SER B C 1
ATOM 4531 O O . SER B 1 149 ? -5.988 10.453 17.969 1 67.25 149 SER B O 1
ATOM 4533 N N . VAL B 1 150 ? -5.875 11.172 15.867 1 65.88 150 VAL B N 1
ATOM 4534 C CA . VAL B 1 150 ? -6.949 10.289 15.43 1 65.88 150 VAL B CA 1
ATOM 4535 C C . VAL B 1 150 ? -6.379 9.172 14.555 1 65.88 150 VAL B C 1
ATOM 4537 O O . VAL B 1 150 ? -5.523 9.422 13.703 1 65.88 150 VAL B O 1
ATOM 4540 N N . SER B 1 151 ? -6.875 8.07 14.906 1 57.56 151 SER B N 1
ATOM 4541 C CA . SER B 1 151 ? -6.453 6.93 14.094 1 57.56 151 SER B CA 1
ATOM 4542 C C . SER B 1 151 ? -6.844 7.117 12.633 1 57.56 151 SER B C 1
ATOM 4544 O O . SER B 1 151 ? -7.934 7.605 12.336 1 57.56 151 SER B O 1
ATOM 4546 N N . ALA B 1 152 ? -5.926 6.797 11.766 1 56.34 152 ALA B N 1
ATOM 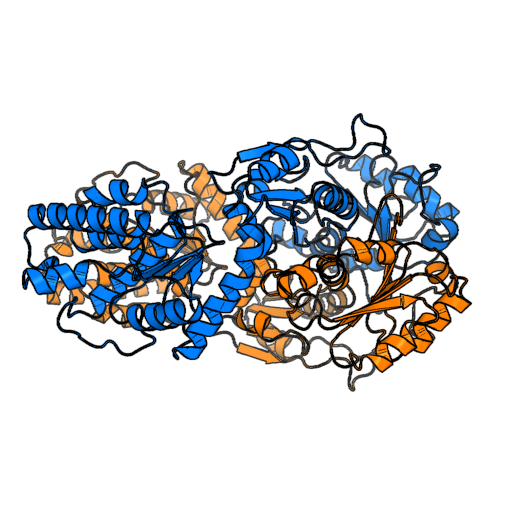4547 C CA . ALA B 1 152 ? -6.145 6.961 10.328 1 56.34 152 ALA B CA 1
ATOM 4548 C C . ALA B 1 152 ? -7.402 6.223 9.883 1 56.34 152 ALA B C 1
ATOM 4550 O O . ALA B 1 152 ? -8.078 6.648 8.938 1 56.34 152 ALA B O 1
ATOM 4551 N N . ALA B 1 153 ? -7.758 5.117 10.555 1 54.59 153 ALA B N 1
ATOM 4552 C CA . ALA B 1 153 ? -8.922 4.316 10.195 1 54.59 153 ALA B CA 1
ATOM 4553 C C . ALA B 1 153 ? -10.219 5.086 10.445 1 54.59 153 ALA B C 1
ATOM 4555 O O . ALA B 1 153 ? -11.25 4.785 9.844 1 54.59 153 ALA B O 1
ATOM 4556 N N . ARG B 1 154 ? -10.102 5.906 11.297 1 68.56 154 ARG B N 1
ATOM 4557 C CA . ARG B 1 154 ? -11.297 6.629 11.711 1 68.56 154 ARG B CA 1
ATOM 4558 C C . ARG B 1 154 ? -11.289 8.055 11.172 1 68.56 154 ARG B C 1
ATOM 4560 O O . ARG B 1 154 ? -12.242 8.812 11.383 1 68.56 154 ARG B O 1
ATOM 4567 N N . LEU B 1 155 ? -10.078 8.359 10.555 1 74.19 155 LEU B N 1
ATOM 4568 C CA . LEU B 1 155 ? -9.891 9.727 10.086 1 74.19 155 LEU B CA 1
ATOM 4569 C C . LEU B 1 155 ? -10.125 9.828 8.586 1 74.19 155 LEU B C 1
ATOM 4571 O O . LEU B 1 155 ? -9.445 9.164 7.801 1 74.19 155 LEU B O 1
ATOM 4575 N N . HIS B 1 156 ? -11.109 10.609 8.188 1 78.25 156 HIS B N 1
ATOM 4576 C CA . HIS B 1 156 ? -11.477 10.75 6.781 1 78.25 156 HIS B CA 1
ATOM 4577 C C . HIS B 1 156 ? -11.453 12.219 6.348 1 78.25 156 HIS B C 1
ATOM 4579 O O . HIS B 1 156 ? -12.219 13.031 6.859 1 78.25 156 HIS B O 1
ATOM 4585 N N . PHE B 1 157 ? -10.5 12.477 5.457 1 80.56 157 PHE B N 1
ATOM 4586 C CA . PHE B 1 157 ? -10.508 13.805 4.855 1 80.56 157 PHE B CA 1
ATOM 4587 C C . PHE B 1 157 ? -11.445 13.844 3.65 1 80.56 157 PHE B C 1
ATOM 4589 O O . PHE B 1 157 ? -11.234 13.125 2.674 1 80.56 157 PHE B O 1
ATOM 4596 N N . VAL B 1 158 ? -12.461 14.672 3.744 1 81.94 158 VAL B N 1
ATOM 4597 C CA . VAL B 1 158 ? -13.383 14.828 2.621 1 81.94 158 VAL B CA 1
ATOM 4598 C C . VAL B 1 158 ? -12.68 15.531 1.465 1 81.94 158 VAL B C 1
ATOM 4600 O O . VAL B 1 158 ? -12.062 16.578 1.654 1 81.94 158 VAL B O 1
ATOM 4603 N N . PRO B 1 159 ? -12.766 14.969 0.322 1 73.56 159 PRO B N 1
ATOM 4604 C CA . PRO B 1 159 ? -12.039 15.531 -0.819 1 73.56 159 PRO B CA 1
ATOM 4605 C C . PRO B 1 159 ? -12.508 16.953 -1.172 1 73.56 159 PRO B C 1
ATOM 4607 O O . PRO B 1 159 ? -13.703 17.25 -1.063 1 73.56 159 PRO B O 1
ATOM 4610 N N . ASP B 1 160 ? -11.469 17.75 -1.701 1 73.06 160 ASP B N 1
ATOM 4611 C CA . ASP B 1 160 ? -11.766 19.109 -2.125 1 73.06 160 ASP B CA 1
ATOM 4612 C C . ASP B 1 160 ? -12.781 19.125 -3.268 1 73.06 160 ASP B C 1
ATOM 4614 O O . ASP B 1 160 ? -13.492 20.109 -3.463 1 73.06 160 ASP B O 1
ATOM 4618 N N . SER B 1 161 ? -12.828 18.078 -3.977 1 72.25 161 SER B N 1
ATOM 4619 C CA . SER B 1 161 ? -13.727 17.969 -5.125 1 72.25 161 SER B CA 1
ATOM 4620 C C . SER B 1 161 ? -15.18 17.828 -4.684 1 72.25 161 SER B C 1
ATOM 4622 O O . SER B 1 161 ? -16.094 18.016 -5.484 1 72.25 161 SER B O 1
ATOM 4624 N N . HIS B 1 162 ? -15.414 17.406 -3.471 1 79.19 162 HIS B N 1
ATOM 4625 C CA . HIS B 1 162 ? -16.766 17.219 -2.955 1 79.19 162 HIS B CA 1
ATOM 4626 C C . HIS B 1 162 ? -17.344 18.531 -2.428 1 79.19 162 HIS B C 1
ATOM 4628 O O . HIS B 1 162 ? -17.391 18.75 -1.216 1 79.19 162 HIS B O 1
ATOM 4634 N N . ALA B 1 163 ? -17.859 19.375 -3.338 1 79.88 163 ALA B N 1
ATOM 4635 C CA . ALA B 1 163 ? -18.344 20.703 -2.984 1 79.88 163 ALA B CA 1
ATOM 4636 C C . ALA B 1 163 ? -19.812 20.672 -2.576 1 79.88 163 ALA B C 1
ATOM 4638 O O . ALA B 1 163 ? -20.25 21.469 -1.746 1 79.88 163 ALA B O 1
ATOM 4639 N N . SER B 1 164 ? -20.578 19.734 -3.086 1 88.12 164 SER B N 1
ATOM 4640 C CA . SER B 1 164 ? -22.016 19.672 -2.787 1 88.12 164 SER B CA 1
ATOM 4641 C C . SER B 1 164 ? -22.281 18.875 -1.519 1 88.12 164 SER B C 1
ATOM 4643 O O . SER B 1 164 ? -21.484 18.016 -1.146 1 88.12 164 SER B O 1
ATOM 4645 N N . LEU B 1 165 ? -23.422 19.203 -0.861 1 92 165 LEU B N 1
ATOM 4646 C CA . LEU B 1 165 ? -23.812 18.484 0.344 1 92 165 LEU B CA 1
ATOM 4647 C C . LEU B 1 165 ? -24.047 17 0.045 1 92 165 LEU B C 1
ATOM 4649 O O . LEU B 1 165 ? -23.656 16.141 0.826 1 92 165 LEU B O 1
ATOM 4653 N N . GLU B 1 166 ? -24.625 16.703 -1.047 1 88.56 166 GLU B N 1
ATOM 4654 C CA . GLU B 1 166 ? -24.938 15.328 -1.415 1 88.56 166 GLU B CA 1
ATOM 4655 C C . GLU B 1 166 ? -23.656 14.5 -1.58 1 88.56 166 GLU B C 1
ATOM 4657 O O . GLU B 1 166 ? -23.594 13.352 -1.133 1 88.56 166 GLU B O 1
ATOM 4662 N N . GLU B 1 167 ? -22.719 15.109 -2.203 1 82.81 167 GLU B N 1
ATOM 4663 C CA . GLU B 1 167 ? -21.438 14.43 -2.391 1 82.81 167 GLU B CA 1
ATOM 4664 C C . GLU B 1 167 ? -20.766 14.148 -1.052 1 82.81 167 GLU B C 1
ATOM 4666 O O . GLU B 1 167 ? -20.203 13.07 -0.854 1 82.81 167 GLU B O 1
ATOM 4671 N N . ARG B 1 168 ? -20.844 15.07 -0.163 1 90.56 168 ARG B N 1
ATOM 4672 C CA . ARG B 1 168 ? -20.219 14.922 1.142 1 90.56 168 ARG B CA 1
ATOM 4673 C C . ARG B 1 168 ? -20.938 13.883 1.987 1 90.56 168 ARG B C 1
ATOM 4675 O O . ARG B 1 168 ? -20.297 13.078 2.668 1 90.56 168 ARG B O 1
ATOM 4682 N N . VAL B 1 169 ? -22.25 13.844 1.861 1 91.19 169 VAL B N 1
ATOM 4683 C CA . VAL B 1 169 ? -23.031 12.852 2.586 1 91.19 169 VAL B CA 1
ATOM 4684 C C . VAL B 1 169 ? -22.703 11.453 2.055 1 91.19 169 VAL B C 1
ATOM 4686 O O . VAL B 1 169 ? -22.469 10.523 2.83 1 91.19 169 VAL B O 1
ATOM 4689 N N . ARG B 1 170 ? -22.641 11.32 0.793 1 79.5 170 ARG B N 1
ATOM 4690 C CA . ARG B 1 170 ? -22.328 10.039 0.166 1 79.5 170 ARG B CA 1
ATOM 4691 C C . ARG B 1 170 ? -20.938 9.555 0.579 1 79.5 170 ARG B C 1
ATOM 4693 O O . ARG B 1 170 ? -20.75 8.367 0.857 1 79.5 170 ARG B O 1
ATOM 4700 N N . PHE B 1 171 ? -20.016 10.43 0.615 1 81.31 171 PHE B N 1
ATOM 4701 C CA . PHE B 1 171 ? -18.656 10.102 1.044 1 81.31 171 PHE B CA 1
ATOM 4702 C C . PHE B 1 171 ? -18.656 9.562 2.469 1 81.31 171 PHE B C 1
ATOM 4704 O O . PHE B 1 171 ? -18.031 8.547 2.754 1 81.31 171 PHE B O 1
ATOM 4711 N N . CYS B 1 172 ? -19.375 10.305 3.326 1 87.19 172 CYS B N 1
ATOM 4712 C CA . CYS B 1 172 ? -19.422 9.891 4.723 1 87.19 172 CYS B CA 1
ATOM 4713 C C . CYS B 1 172 ? -20.078 8.523 4.863 1 87.19 172 CYS B C 1
ATOM 4715 O O . CYS B 1 172 ? -19.578 7.66 5.59 1 87.19 172 CYS B O 1
ATOM 4717 N N . GLU B 1 173 ? -21.125 8.25 4.152 1 80.19 173 GLU B N 1
ATOM 4718 C CA . GLU B 1 173 ? -21.844 6.98 4.211 1 80.19 173 GLU B CA 1
ATOM 4719 C C . GLU B 1 173 ? -20.953 5.832 3.729 1 80.19 173 GLU B C 1
ATOM 4721 O O . GLU B 1 173 ? -20.938 4.758 4.336 1 80.19 173 GLU B O 1
ATOM 4726 N N . GLU B 1 174 ? -20.328 6.117 2.732 1 69.5 174 GLU B N 1
ATOM 4727 C CA . GLU B 1 174 ? -19.422 5.105 2.191 1 69.5 174 GLU B CA 1
ATOM 4728 C C . GLU B 1 174 ? -18.312 4.773 3.18 1 69.5 174 GLU B C 1
ATOM 4730 O O . GLU B 1 174 ? -17.969 3.604 3.373 1 69.5 174 GLU B O 1
ATOM 4735 N N . ALA B 1 175 ? -17.797 5.828 3.764 1 70.44 175 ALA B N 1
ATOM 4736 C CA . ALA B 1 175 ? -16.734 5.637 4.742 1 70.44 175 ALA B CA 1
ATOM 4737 C C . ALA B 1 175 ? -17.234 4.875 5.965 1 70.44 175 ALA B C 1
ATOM 4739 O O . ALA B 1 175 ? -16.531 4.023 6.512 1 70.44 175 ALA B O 1
ATOM 4740 N N . LEU B 1 176 ? -18.422 5.199 6.441 1 73.19 176 LEU B N 1
ATOM 4741 C CA . LEU B 1 176 ? -19.016 4.586 7.621 1 73.19 176 LEU B CA 1
ATOM 4742 C C . LEU B 1 176 ? -19.422 3.141 7.34 1 73.19 176 LEU B C 1
ATOM 4744 O O . LEU B 1 176 ? -19.422 2.305 8.25 1 73.19 176 LEU B O 1
ATOM 4748 N N . GLY B 1 177 ? -20 2.838 6.344 1 59.47 177 GLY B N 1
ATOM 4749 C CA . GLY B 1 177 ? -20.344 1.474 5.969 1 59.47 177 GLY B CA 1
ATOM 4750 C C . GLY B 1 177 ? -19.156 0.528 6.035 1 59.47 177 GLY B C 1
ATOM 4751 O O . GLY B 1 177 ? -19.297 -0.611 6.488 1 59.47 177 GLY B O 1
ATOM 4752 N N . ARG B 1 178 ? -18.125 1.079 5.715 1 50 178 ARG B N 1
ATOM 4753 C CA . ARG B 1 178 ? -16.906 0.282 5.793 1 50 178 ARG B CA 1
ATOM 4754 C C . ARG B 1 178 ? -16.531 0.007 7.242 1 50 178 ARG B C 1
ATOM 4756 O O . ARG B 1 178 ? -16.047 -1.082 7.57 1 50 178 ARG B O 1
ATOM 4763 N N . GLY B 1 179 ? -16.672 0.914 8.336 1 47.19 179 GLY B N 1
ATOM 4764 C CA . GLY B 1 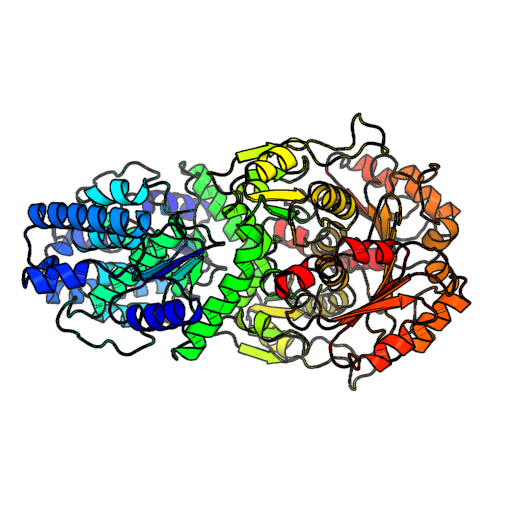179 ? -16.328 0.888 9.742 1 47.19 179 GLY B CA 1
ATOM 4765 C C . GLY B 1 179 ? -17.281 0.064 10.586 1 47.19 179 GLY B C 1
ATOM 4766 O O . GLY B 1 179 ? -16.906 -0.474 11.625 1 47.19 179 GLY B O 1
ATOM 4767 N N . ARG B 1 180 ? -18.625 0.052 10.555 1 47.16 180 ARG B N 1
ATOM 4768 C CA . ARG B 1 180 ? -19.641 -0.577 11.391 1 47.16 180 ARG B CA 1
ATOM 4769 C C . ARG B 1 180 ? -19.359 -2.064 11.57 1 47.16 180 ARG B C 1
ATOM 4771 O O . ARG B 1 180 ? -19.562 -2.613 12.656 1 47.16 180 ARG B O 1
ATOM 4778 N N . ASP B 1 181 ? -19.109 -2.77 10.688 1 45.59 181 ASP B N 1
ATOM 4779 C CA . ASP B 1 181 ? -18.891 -4.199 10.875 1 45.59 181 ASP B CA 1
ATOM 4780 C C . ASP B 1 181 ? -17.719 -4.453 11.82 1 45.59 181 ASP B C 1
ATOM 4782 O O . ASP B 1 181 ? -17.625 -5.523 12.43 1 45.59 181 ASP B O 1
ATOM 4786 N N . GLU B 1 182 ? -16.75 -3.504 12.078 1 44.5 182 GLU B N 1
ATOM 4787 C CA . GLU B 1 182 ? -15.57 -3.559 12.938 1 44.5 182 GLU B CA 1
ATOM 4788 C C . GLU B 1 182 ? -15.961 -3.422 14.406 1 44.5 182 GLU B C 1
ATOM 4790 O O . GLU B 1 182 ? -15.297 -3.977 15.289 1 44.5 182 GLU B O 1
ATOM 4795 N N . ARG B 1 183 ? -17.156 -2.609 14.93 1 43.44 183 ARG B N 1
ATOM 4796 C CA . ARG B 1 183 ? -17.391 -2.139 16.281 1 43.44 183 ARG B CA 1
ATOM 4797 C C . ARG B 1 183 ? -18.219 -3.143 17.078 1 43.44 183 ARG B C 1
ATOM 4799 O O . ARG B 1 183 ? -18.297 -3.055 18.312 1 43.44 183 ARG B O 1
ATOM 4806 N N . ARG B 1 184 ? -19.219 -3.783 16.656 1 50.34 184 ARG B N 1
ATOM 4807 C CA . ARG B 1 184 ? -20.109 -4.348 17.672 1 50.34 184 ARG B CA 1
ATOM 4808 C C . ARG B 1 184 ? -19.391 -5.426 18.484 1 50.34 184 ARG B C 1
ATOM 4810 O O . ARG B 1 184 ? -19.797 -5.75 19.594 1 50.34 184 ARG B O 1
ATOM 4817 N N . GLY B 1 185 ? -18.359 -6.199 17.891 1 61.34 185 GLY B N 1
ATOM 4818 C CA . GLY B 1 185 ? -17.531 -7.23 18.5 1 61.34 185 GLY B CA 1
ATOM 4819 C C . GLY B 1 185 ? -16.078 -7.156 18.078 1 61.34 185 GLY B C 1
ATOM 4820 O O . GLY B 1 185 ? -15.672 -6.219 17.391 1 61.34 185 GLY B O 1
ATOM 4821 N N . GLY B 1 186 ? -15.172 -7.828 18.875 1 75.38 186 GLY B N 1
ATOM 4822 C CA . GLY B 1 186 ? -13.781 -7.945 18.469 1 75.38 186 GLY B CA 1
ATOM 4823 C C . GLY B 1 186 ? -13.609 -8.117 16.969 1 75.38 186 GLY B C 1
ATOM 4824 O O . GLY B 1 186 ? -14.508 -8.617 16.297 1 75.38 186 GLY B O 1
ATOM 4825 N N . PHE B 1 187 ? -12.734 -7.43 16.453 1 85.38 187 PHE B N 1
ATOM 4826 C CA . PHE B 1 187 ? -12.492 -7.484 15.023 1 85.38 187 PHE B CA 1
ATOM 4827 C C . PHE B 1 187 ? -11.023 -7.785 14.734 1 85.38 187 PHE B C 1
ATOM 4829 O O . PHE B 1 187 ? -10.133 -7.258 15.398 1 85.38 187 PHE B O 1
ATOM 4836 N N . VAL B 1 188 ? -10.844 -8.688 13.812 1 92.62 188 VAL B N 1
ATOM 4837 C CA . VAL B 1 188 ? -9.477 -9.055 13.461 1 92.62 188 VAL B CA 1
ATOM 4838 C C . VAL B 1 188 ? -9.219 -8.75 11.984 1 92.62 188 VAL B C 1
ATOM 4840 O O . VAL B 1 188 ? -10.008 -9.148 11.125 1 92.62 188 VAL B O 1
ATOM 4843 N N . SER B 1 189 ? -8.219 -8.023 11.711 1 94.19 189 SER B N 1
ATOM 4844 C CA . SER B 1 189 ? -7.727 -7.852 10.344 1 94.19 189 SER B CA 1
ATOM 4845 C C . SER B 1 189 ? -6.539 -8.773 10.062 1 94.19 189 SER B C 1
ATOM 4847 O O . SER B 1 189 ? -5.484 -8.633 10.688 1 94.19 189 SER B O 1
ATOM 4849 N N . LEU B 1 190 ? -6.746 -9.734 9.172 1 96.62 190 LEU B N 1
ATOM 4850 C CA . LEU B 1 190 ? -5.637 -10.531 8.672 1 96.62 190 LEU B CA 1
ATOM 4851 C C . LEU B 1 190 ? -4.887 -9.797 7.566 1 96.62 190 LEU B C 1
ATOM 4853 O O . LEU B 1 190 ? -5.363 -9.734 6.43 1 96.62 190 LEU B O 1
ATOM 4857 N N . VAL B 1 191 ? -3.666 -9.352 7.918 1 97.75 191 VAL B N 1
ATOM 4858 C CA . VAL B 1 191 ? -3.006 -8.383 7.047 1 97.75 191 VAL B CA 1
ATOM 4859 C C . VAL B 1 191 ? -1.69 -8.961 6.531 1 97.75 191 VAL B C 1
ATOM 4861 O O . VAL B 1 191 ? -0.895 -9.492 7.309 1 97.75 191 VAL B O 1
ATOM 4864 N N . GLY B 1 192 ? -1.485 -8.836 5.223 1 97.94 192 GLY B N 1
ATOM 4865 C CA . GLY B 1 192 ? -0.193 -9.188 4.656 1 97.94 192 GLY B CA 1
ATOM 4866 C C . GLY B 1 192 ? 0.839 -8.086 4.797 1 97.94 192 GLY B C 1
ATOM 4867 O O . GLY B 1 192 ? 0.604 -6.953 4.371 1 97.94 192 GLY B O 1
ATOM 4868 N N . ALA B 1 193 ? 1.987 -8.43 5.289 1 96.62 193 ALA B N 1
ATOM 4869 C CA . ALA B 1 193 ? 3.062 -7.477 5.535 1 96.62 193 ALA B CA 1
ATOM 4870 C C . ALA B 1 193 ? 3.914 -7.27 4.285 1 96.62 193 ALA B C 1
ATOM 4872 O O . ALA B 1 193 ? 4.688 -6.312 4.203 1 96.62 193 ALA B O 1
ATOM 4873 N N . GLY B 1 194 ? 3.75 -8.164 3.35 1 96 194 GLY B N 1
ATOM 4874 C CA . GLY B 1 194 ? 4.641 -8.125 2.201 1 96 194 GLY B CA 1
ATOM 4875 C C . GLY B 1 194 ? 5.984 -8.773 2.469 1 96 194 GLY B C 1
ATOM 4876 O O . GLY B 1 194 ? 6.164 -9.453 3.48 1 96 194 GLY B O 1
ATOM 4877 N N . PRO B 1 195 ? 6.918 -8.547 1.546 1 94.56 195 PRO B N 1
ATOM 4878 C CA . PRO B 1 195 ? 8.172 -9.305 1.603 1 94.56 195 PRO B CA 1
ATOM 4879 C C . PRO B 1 195 ? 9.211 -8.656 2.512 1 94.56 195 PRO B C 1
ATOM 4881 O O . PRO B 1 195 ? 10.172 -9.312 2.916 1 94.56 195 PRO B O 1
ATOM 4884 N N . GLY B 1 196 ? 9.117 -7.34 2.785 1 89.69 196 GLY B N 1
ATOM 4885 C CA . GLY B 1 196 ? 10.109 -6.797 3.691 1 89.69 196 GLY B CA 1
ATOM 4886 C C . GLY B 1 196 ? 10.25 -5.289 3.594 1 89.69 196 GLY B C 1
ATOM 4887 O O . GLY B 1 196 ? 10.539 -4.621 4.59 1 89.69 196 GLY B O 1
ATOM 4888 N N . ASP B 1 197 ? 10.141 -4.75 2.455 1 89.56 197 ASP B N 1
ATOM 4889 C CA . ASP B 1 197 ? 10.195 -3.309 2.23 1 89.56 197 ASP B CA 1
ATOM 4890 C C . ASP B 1 197 ? 8.93 -2.627 2.748 1 89.56 197 ASP B C 1
ATOM 4892 O O . ASP B 1 197 ? 7.824 -2.926 2.289 1 89.56 197 ASP B O 1
ATOM 4896 N N . PRO B 1 198 ? 9.07 -1.716 3.654 1 88.31 198 PRO B N 1
ATOM 4897 C CA . PRO B 1 198 ? 7.879 -1.028 4.152 1 88.31 198 PRO B CA 1
ATOM 4898 C C . PRO B 1 198 ? 7.129 -0.281 3.053 1 88.31 198 PRO B C 1
ATOM 4900 O O . PRO B 1 198 ? 5.91 -0.1 3.146 1 88.31 198 PRO B O 1
ATOM 4903 N N . GLY B 1 199 ? 7.805 0.058 2.025 1 90.94 199 GLY B N 1
ATOM 4904 C CA . GLY B 1 199 ? 7.16 0.701 0.89 1 90.94 199 GLY B CA 1
ATOM 4905 C C . GLY B 1 199 ? 6.223 -0.221 0.134 1 90.94 199 GLY B C 1
ATOM 4906 O O . GLY B 1 199 ? 5.402 0.238 -0.66 1 90.94 199 GLY B O 1
ATOM 4907 N N . LEU B 1 200 ? 6.328 -1.496 0.417 1 95.62 200 LEU B N 1
ATOM 4908 C CA . LEU B 1 200 ? 5.5 -2.467 -0.294 1 95.62 200 LEU B CA 1
ATOM 4909 C C . LEU B 1 200 ? 4.293 -2.871 0.545 1 95.62 200 LEU B C 1
ATOM 4911 O O . LEU B 1 200 ? 3.48 -3.691 0.114 1 95.62 200 LEU B O 1
ATOM 4915 N N . LEU B 1 201 ? 4.148 -2.258 1.725 1 95.5 201 LEU B N 1
ATOM 4916 C CA . LEU B 1 201 ? 2.859 -2.357 2.402 1 95.5 201 LEU B CA 1
ATOM 4917 C C . LEU B 1 201 ? 1.751 -1.737 1.559 1 95.5 201 LEU B C 1
ATOM 4919 O O . LEU B 1 201 ? 1.971 -0.733 0.878 1 95.5 201 LEU B O 1
ATOM 4923 N N . THR B 1 202 ? 0.57 -2.369 1.601 1 96.62 202 THR B N 1
ATOM 4924 C CA . THR B 1 202 ? -0.566 -1.672 1.01 1 96.62 202 THR B CA 1
ATOM 4925 C C . THR B 1 202 ? -0.938 -0.444 1.837 1 96.62 202 THR B C 1
ATOM 4927 O O . THR B 1 202 ? -0.618 -0.37 3.025 1 96.62 202 THR B O 1
ATOM 4930 N N . VAL B 1 203 ? -1.573 0.442 1.219 1 89.62 203 VAL B N 1
ATOM 4931 C CA . VAL B 1 203 ? -2.043 1.639 1.91 1 89.62 203 VAL B CA 1
ATOM 4932 C C . VAL B 1 203 ? -2.947 1.241 3.074 1 89.62 203 VAL B C 1
ATOM 4934 O O . VAL B 1 203 ? -2.812 1.767 4.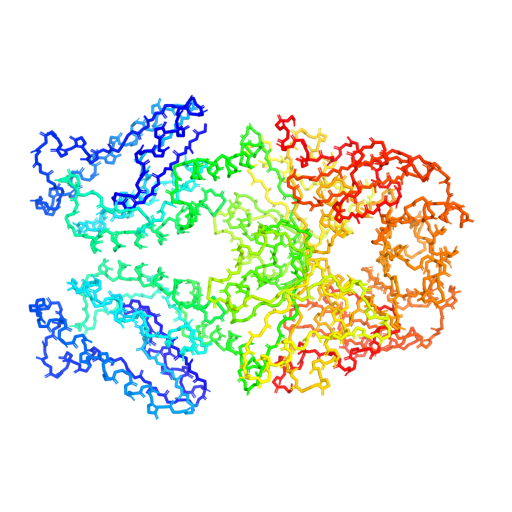184 1 89.62 203 VAL B O 1
ATOM 4937 N N . ARG B 1 204 ? -3.768 0.281 2.844 1 89.5 204 ARG B N 1
ATOM 4938 C CA . ARG B 1 204 ? -4.664 -0.187 3.895 1 89.5 204 ARG B CA 1
ATOM 4939 C C . ARG B 1 204 ? -3.885 -0.854 5.023 1 89.5 204 ARG B C 1
ATOM 4941 O O . ARG B 1 204 ? -4.18 -0.638 6.199 1 89.5 204 ARG B O 1
ATOM 4948 N N . ALA B 1 205 ? -2.91 -1.673 4.688 1 95.75 205 ALA B N 1
ATOM 4949 C CA . ALA B 1 205 ? -2.094 -2.322 5.711 1 95.75 205 ALA B CA 1
ATOM 4950 C C . ALA B 1 205 ? -1.418 -1.291 6.609 1 95.75 205 ALA B C 1
ATOM 4952 O O . ALA B 1 205 ? -1.455 -1.409 7.836 1 95.75 205 ALA B O 1
ATOM 4953 N N . ARG B 1 206 ? -0.798 -0.343 6.008 1 89.25 206 ARG B N 1
ATOM 4954 C CA . ARG B 1 206 ? -0.116 0.686 6.785 1 89.25 206 ARG B CA 1
ATOM 4955 C C . ARG B 1 206 ? -1.096 1.432 7.684 1 89.25 206 ARG B C 1
ATOM 4957 O O . ARG B 1 206 ? -0.794 1.705 8.852 1 89.25 206 ARG B O 1
ATOM 4964 N N . THR B 1 207 ? -2.246 1.739 7.121 1 82.44 207 THR B N 1
ATOM 4965 C CA . THR B 1 207 ? -3.275 2.436 7.887 1 82.44 207 THR B CA 1
ATOM 4966 C C . THR B 1 207 ? -3.693 1.613 9.102 1 82.44 207 THR B C 1
ATOM 4968 O O . THR B 1 207 ? -3.781 2.141 10.211 1 82.44 207 THR B O 1
ATOM 4971 N N . LEU B 1 208 ? -3.928 0.353 8.883 1 87.38 208 LEU B N 1
ATOM 4972 C CA . LEU B 1 208 ? -4.344 -0.533 9.969 1 87.38 208 LEU B CA 1
ATOM 4973 C C . LEU B 1 208 ? -3.256 -0.638 11.031 1 87.38 208 LEU B C 1
ATOM 4975 O O . LEU B 1 208 ? -3.551 -0.635 12.227 1 87.38 208 LEU B O 1
ATOM 4979 N N . LEU B 1 209 ? -1.979 -0.724 10.602 1 89.31 209 LEU B N 1
ATOM 4980 C CA . LEU B 1 209 ? -0.868 -0.837 11.539 1 89.31 209 LEU B CA 1
ATOM 4981 C C . LEU B 1 209 ? -0.765 0.408 12.414 1 89.31 209 LEU B C 1
ATOM 4983 O O . LEU B 1 209 ? -0.509 0.308 13.617 1 89.31 209 LEU B O 1
ATOM 4987 N N . GLN B 1 210 ? -0.936 1.442 11.82 1 76.69 210 GLN B N 1
ATOM 4988 C CA . GLN B 1 210 ? -0.801 2.713 12.523 1 76.69 210 GLN B CA 1
ATOM 4989 C C . GLN B 1 210 ? -1.944 2.916 13.516 1 76.69 210 GLN B C 1
ATOM 4991 O O . GLN B 1 210 ? -1.77 3.566 14.547 1 76.69 210 GLN B O 1
ATOM 4996 N N . GLN B 1 211 ? -3.057 2.16 13.195 1 70 211 GLN B N 1
ATOM 4997 C CA . GLN B 1 211 ? -4.27 2.42 13.961 1 70 211 GLN B CA 1
ATOM 4998 C C . GLN B 1 211 ? -4.574 1.272 14.922 1 70 211 GLN B C 1
ATOM 5000 O O . GLN B 1 211 ? -5.465 1.381 15.766 1 70 211 GLN B O 1
ATOM 5005 N N . ALA B 1 212 ? -3.918 0.332 14.836 1 80.56 212 ALA B N 1
ATOM 5006 C CA . ALA B 1 212 ? -4.238 -0.896 15.562 1 80.56 212 ALA B CA 1
ATOM 5007 C C . ALA B 1 212 ? -4.082 -0.703 17.062 1 80.56 212 ALA B C 1
ATOM 5009 O O . ALA B 1 212 ? -3.193 0.025 17.516 1 80.56 212 ALA B O 1
ATOM 5010 N N . GLU B 1 213 ? -5.031 -1.306 17.812 1 82.31 213 GLU B N 1
ATOM 5011 C CA . GLU B 1 213 ? -4.879 -1.41 19.266 1 82.31 213 GLU B CA 1
ATOM 5012 C C . GLU B 1 213 ? -3.889 -2.512 19.641 1 82.31 213 GLU B C 1
ATOM 5014 O O . GLU B 1 213 ? -3.125 -2.369 20.594 1 82.31 213 GLU B O 1
ATOM 5019 N N . VAL B 1 214 ? -4.02 -3.566 18.922 1 92 214 VAL B N 1
ATOM 5020 C CA . VAL B 1 214 ? -3.162 -4.73 19.109 1 92 214 VAL B CA 1
ATOM 5021 C C . VAL B 1 214 ? -2.623 -5.199 17.766 1 92 214 VAL B C 1
ATOM 5023 O O . VAL B 1 214 ? -3.363 -5.266 16.781 1 92 214 VAL B O 1
ATOM 5026 N N . VAL B 1 215 ? -1.312 -5.422 17.75 1 95.56 215 VAL B N 1
ATOM 5027 C CA . VAL B 1 215 ? -0.707 -6.023 16.562 1 95.56 215 VAL B CA 1
ATOM 5028 C C . VAL B 1 215 ? -0.006 -7.324 16.938 1 95.56 215 VAL B C 1
ATOM 5030 O O . VAL B 1 215 ? 0.939 -7.32 17.734 1 95.56 215 VAL B O 1
ATOM 5033 N N . ALA B 1 216 ? -0.554 -8.414 16.469 1 95.62 216 ALA B N 1
ATOM 5034 C CA . ALA B 1 216 ? 0.098 -9.711 16.562 1 95.62 216 ALA B CA 1
ATOM 5035 C C . ALA B 1 216 ? 0.822 -10.055 15.266 1 95.62 216 ALA B C 1
ATOM 5037 O O . ALA B 1 216 ? 0.2 -10.133 14.203 1 95.62 216 ALA B O 1
ATOM 5038 N N . TYR B 1 217 ? 2.166 -10.266 15.344 1 94.75 217 TYR B N 1
ATOM 5039 C CA . TYR B 1 217 ? 2.912 -10.328 14.094 1 94.75 217 TYR B CA 1
ATOM 5040 C C . TYR B 1 217 ? 3.816 -11.562 14.062 1 94.75 217 TYR B C 1
ATOM 5042 O O . TYR B 1 217 ? 4.219 -12.062 15.109 1 94.75 217 TYR B O 1
ATOM 5050 N N . ASP B 1 218 ? 4.082 -12.062 12.844 1 92.25 218 ASP B N 1
ATOM 5051 C CA . ASP B 1 218 ? 4.957 -13.203 12.594 1 92.25 218 ASP B CA 1
ATOM 5052 C C . ASP B 1 218 ? 6.406 -12.867 12.938 1 92.25 218 ASP B C 1
ATOM 5054 O O . ASP B 1 218 ? 6.816 -11.703 12.867 1 92.25 218 ASP B O 1
ATOM 5058 N N . ALA B 1 219 ? 7.199 -13.836 13.117 1 84.62 219 ALA B N 1
ATOM 5059 C CA . ALA B 1 219 ? 8.562 -13.703 13.617 1 84.62 219 ALA B CA 1
ATOM 5060 C C . ALA B 1 219 ? 9.492 -13.148 12.547 1 84.62 219 ALA B C 1
ATOM 5062 O O . ALA B 1 219 ? 10.461 -12.445 12.852 1 84.62 219 ALA B O 1
ATOM 5063 N N . LEU B 1 220 ? 9.25 -13.391 11.297 1 82.19 220 LEU B N 1
ATOM 5064 C CA . LEU B 1 220 ? 10.242 -13.07 10.281 1 82.19 220 LEU B CA 1
ATOM 5065 C C . LEU B 1 220 ? 9.945 -11.727 9.633 1 82.19 220 LEU B C 1
ATOM 5067 O O . LEU B 1 220 ? 10.594 -11.344 8.656 1 82.19 220 LEU B O 1
ATOM 5071 N N . ILE B 1 221 ? 9.008 -11 10.117 1 89.44 221 ILE B N 1
ATOM 5072 C CA . ILE B 1 221 ? 8.719 -9.664 9.602 1 89.44 221 ILE B CA 1
ATOM 5073 C C . ILE B 1 221 ? 9.828 -8.703 10.008 1 89.44 221 ILE B C 1
ATOM 5075 O O . ILE B 1 221 ? 10.156 -8.578 11.188 1 89.44 221 ILE B O 1
ATOM 5079 N N . PRO B 1 222 ? 10.414 -8.008 9.109 1 83.12 222 PRO B N 1
ATOM 5080 C CA . PRO B 1 222 ? 11.57 -7.152 9.406 1 83.12 222 PRO B CA 1
ATOM 5081 C C . PRO B 1 222 ? 11.203 -5.957 10.281 1 83.12 222 PRO B C 1
ATOM 5083 O O . PRO B 1 222 ? 10.078 -5.457 10.219 1 83.12 222 PRO B O 1
ATOM 5086 N N . PRO B 1 223 ? 12.18 -5.418 10.977 1 80.81 223 PRO B N 1
ATOM 5087 C CA . PRO B 1 223 ? 11.977 -4.277 11.867 1 80.81 223 PRO B CA 1
ATOM 5088 C C . PRO B 1 223 ? 11.477 -3.037 11.133 1 80.81 223 PRO B C 1
ATOM 5090 O O . PRO B 1 223 ? 10.68 -2.271 11.688 1 80.81 223 PRO B O 1
ATOM 5093 N N . ALA B 1 224 ? 11.922 -2.896 9.93 1 78.88 224 ALA B N 1
ATOM 5094 C CA . ALA B 1 224 ? 11.516 -1.718 9.164 1 78.88 224 ALA B CA 1
ATOM 5095 C C . ALA B 1 224 ? 10.008 -1.69 8.961 1 78.88 224 ALA B C 1
ATOM 5097 O O . ALA B 1 224 ? 9.391 -0.62 8.945 1 78.88 224 ALA B O 1
ATOM 5098 N N . VAL B 1 225 ? 9.43 -2.822 8.773 1 89.62 225 VAL B N 1
ATOM 5099 C CA . VAL B 1 225 ? 7.98 -2.939 8.625 1 89.62 225 VAL B CA 1
ATOM 5100 C C . VAL B 1 225 ? 7.301 -2.754 9.977 1 89.62 225 VAL B C 1
ATOM 5102 O O . VAL B 1 225 ? 6.289 -2.057 10.086 1 89.62 225 VAL B O 1
ATOM 5105 N N . LEU B 1 226 ? 7.898 -3.305 11 1 87.88 226 LEU B N 1
ATOM 5106 C CA . LEU B 1 226 ? 7.328 -3.225 12.336 1 87.88 226 LEU B CA 1
ATOM 5107 C C . LEU B 1 226 ? 7.348 -1.789 12.852 1 87.88 226 LEU B C 1
ATOM 5109 O O . LEU B 1 226 ? 6.539 -1.422 13.711 1 87.88 226 LEU B O 1
ATOM 5113 N N . ALA B 1 227 ? 8.242 -1.021 12.32 1 81.19 227 ALA B N 1
ATOM 5114 C CA . ALA B 1 227 ? 8.359 0.379 12.719 1 81.19 227 ALA B CA 1
ATOM 5115 C C . ALA B 1 227 ? 7.121 1.17 12.305 1 81.19 227 ALA B C 1
ATOM 5117 O O . ALA B 1 227 ? 6.883 2.27 12.812 1 81.19 227 ALA B O 1
ATOM 5118 N N . GLU B 1 228 ? 6.312 0.574 11.398 1 82.69 228 GLU B N 1
ATOM 5119 C CA . GLU B 1 228 ? 5.098 1.239 10.938 1 82.69 228 GLU B CA 1
ATOM 5120 C C . GLU B 1 228 ? 3.965 1.087 11.945 1 82.69 228 GLU B C 1
ATOM 5122 O O . GLU B 1 228 ? 2.941 1.77 11.852 1 82.69 228 GLU B O 1
ATOM 5127 N N . ILE B 1 229 ? 4.16 0.258 12.969 1 87.31 229 ILE B N 1
ATOM 5128 C CA . ILE B 1 229 ? 3.141 0.031 13.984 1 87.31 229 ILE B CA 1
ATOM 5129 C C . ILE B 1 229 ? 3.004 1.271 14.859 1 87.31 229 ILE B C 1
ATOM 5131 O O . ILE B 1 229 ? 4.004 1.829 15.32 1 87.31 229 ILE B O 1
ATOM 5135 N N . GLY B 1 230 ? 1.771 1.63 15.055 1 77.94 230 GLY B N 1
ATOM 5136 C CA . GLY B 1 230 ? 1.531 2.766 15.93 1 77.94 230 GLY B CA 1
ATOM 5137 C C . GLY B 1 230 ? 2.166 2.605 17.297 1 77.94 230 GLY B C 1
ATOM 5138 O O . GLY B 1 230 ? 2.223 1.498 17.844 1 77.94 230 GLY B O 1
ATOM 5139 N N . PRO B 1 231 ? 2.582 3.645 17.875 1 71.12 231 PRO B N 1
ATOM 5140 C CA . PRO B 1 231 ? 3.33 3.566 19.125 1 71.12 231 PRO B CA 1
ATOM 5141 C C . PRO B 1 231 ? 2.467 3.102 20.297 1 71.12 231 PRO B C 1
ATOM 5143 O O . PRO B 1 231 ? 2.992 2.588 21.297 1 71.12 231 PRO B O 1
ATOM 5146 N N . GLN B 1 232 ? 1.203 3.176 20.219 1 73.88 232 GLN B N 1
ATOM 5147 C CA . GLN B 1 232 ? 0.327 2.834 21.344 1 73.88 232 GLN B CA 1
ATOM 5148 C C . GLN B 1 232 ? -0.156 1.39 21.234 1 73.88 232 GLN B C 1
ATOM 5150 O O . GLN B 1 232 ? -0.79 0.874 22.156 1 73.88 232 GLN B O 1
ATOM 5155 N N . ALA B 1 233 ? 0.153 0.815 20.156 1 86.75 233 ALA B N 1
ATOM 5156 C CA . ALA B 1 233 ? -0.351 -0.537 19.938 1 86.75 233 ALA B CA 1
ATOM 5157 C C . ALA B 1 233 ? 0.364 -1.543 20.828 1 86.75 233 ALA B C 1
ATOM 5159 O O . ALA B 1 233 ? 1.578 -1.458 21.016 1 86.75 233 ALA B O 1
ATOM 5160 N N . GLU B 1 234 ? -0.446 -2.434 21.406 1 91.38 234 GLU B N 1
ATOM 5161 C CA . GLU B 1 234 ? 0.146 -3.623 22.016 1 91.38 234 GLU B CA 1
ATOM 5162 C C . GLU B 1 234 ? 0.749 -4.543 20.953 1 91.38 234 GLU B C 1
ATOM 5164 O O . GLU B 1 234 ? 0.096 -4.859 19.969 1 91.38 234 GLU B O 1
ATOM 5169 N N . ARG B 1 235 ? 2.025 -4.902 21.172 1 92.06 235 ARG B N 1
ATOM 5170 C CA . ARG B 1 235 ? 2.721 -5.762 20.219 1 92.06 235 ARG B CA 1
ATOM 5171 C C . ARG B 1 235 ? 2.863 -7.18 20.766 1 92.06 235 ARG B C 1
ATOM 5173 O O . ARG B 1 235 ? 3.311 -7.375 21.891 1 92.06 235 ARG B O 1
ATOM 5180 N N . ILE B 1 236 ? 2.402 -8.156 19.969 1 92.12 236 ILE B N 1
ATOM 5181 C CA . ILE B 1 236 ? 2.479 -9.562 20.359 1 92.12 236 ILE B CA 1
ATOM 5182 C C . ILE B 1 236 ? 3.244 -10.344 19.297 1 92.12 236 ILE B C 1
ATOM 5184 O O . ILE B 1 236 ? 2.824 -10.406 18.141 1 92.12 236 ILE B O 1
ATOM 5188 N N . LEU B 1 237 ? 4.32 -10.938 19.688 1 90.56 237 LEU B N 1
ATOM 5189 C CA . LEU B 1 237 ? 5.066 -11.812 18.797 1 90.56 237 LEU B CA 1
ATOM 5190 C C . LEU B 1 237 ? 4.438 -13.203 18.75 1 90.56 237 LEU B C 1
ATOM 5192 O O . LEU B 1 237 ? 4.348 -13.883 19.781 1 90.56 237 LEU B O 1
ATOM 5196 N N . VAL B 1 238 ? 3.773 -13.609 17.688 1 84.31 238 VAL B N 1
ATOM 5197 C CA . VAL B 1 238 ? 3.117 -14.906 17.531 1 84.31 238 VAL B CA 1
ATOM 5198 C C . VAL B 1 238 ? 4.148 -15.969 17.172 1 84.31 238 VAL B C 1
ATOM 5200 O O . VAL B 1 238 ? 3.963 -17.156 17.469 1 84.31 238 VAL B O 1
ATOM 5203 N N . GLY B 1 239 ? 5.586 -15.773 17.281 1 63.31 239 GLY B N 1
ATOM 5204 C CA . GLY B 1 239 ? 6.66 -16.719 17.031 1 63.31 239 GLY B CA 1
ATOM 5205 C C . GLY B 1 239 ? 6.57 -17.391 15.672 1 63.31 239 GLY B C 1
ATOM 5206 O O . GLY B 1 239 ? 5.703 -17.047 14.867 1 63.31 239 GLY B O 1
ATOM 5207 N N . HIS B 1 240 ? 7.832 -18.266 15.352 1 53.38 240 HIS B N 1
ATOM 5208 C CA . HIS B 1 240 ? 7.957 -19.078 14.148 1 53.38 240 HIS B CA 1
ATOM 5209 C C . HIS B 1 240 ? 6.984 -20.25 14.18 1 53.38 240 HIS B C 1
ATOM 5211 O O . HIS B 1 240 ? 6.852 -20.938 15.195 1 53.38 240 HIS B O 1
ATOM 5217 N N . ARG B 1 241 ? 6.016 -20.266 13.633 1 44.44 241 ARG B N 1
ATOM 5218 C CA . ARG B 1 241 ? 5.086 -21.391 13.734 1 44.44 241 ARG B CA 1
ATOM 5219 C C . ARG B 1 241 ? 5.805 -22.719 13.547 1 44.44 241 ARG B C 1
ATOM 5221 O O . ARG B 1 241 ? 5.164 -23.766 13.453 1 44.44 241 ARG B O 1
ATOM 5228 N N . ASN B 1 242 ? 7.035 -22.797 12.836 1 38.03 242 ASN B N 1
ATOM 5229 C CA . ASN B 1 242 ? 7.473 -24.172 12.633 1 38.03 242 ASN B CA 1
ATOM 5230 C C . ASN B 1 242 ? 7.617 -24.922 13.953 1 38.03 242 ASN B C 1
ATOM 5232 O O . ASN B 1 242 ? 8.008 -26.094 13.977 1 38.03 242 ASN B O 1
ATOM 5236 N N . GLN B 1 243 ? 8.102 -24.359 14.938 1 38.53 243 GLN B N 1
ATOM 5237 C CA . GLN B 1 243 ? 8.852 -25.25 15.812 1 38.53 243 GLN B CA 1
ATOM 5238 C C . GLN B 1 243 ? 8.008 -26.469 16.203 1 38.53 243 GLN B C 1
ATOM 5240 O O . GLN B 1 243 ? 8.477 -27.609 16.141 1 38.53 243 GLN B O 1
ATOM 5245 N N . GLY B 1 244 ? 7.215 -26.484 17.484 1 33.81 244 GLY B N 1
ATOM 5246 C CA . GLY B 1 244 ? 6.867 -27.719 18.188 1 33.81 244 GLY B CA 1
ATOM 5247 C C . GLY B 1 244 ? 5.535 -28.297 17.75 1 33.81 244 GLY B C 1
ATOM 5248 O O . GLY B 1 244 ? 5.152 -29.391 18.172 1 33.81 244 GLY B O 1
ATOM 5249 N N . SER B 1 245 ? 4.453 -27.531 17.594 1 35.31 245 SER B N 1
ATOM 5250 C CA . SER B 1 245 ? 3.227 -28.312 17.531 1 35.31 245 SER B CA 1
ATOM 5251 C C . SER B 1 245 ? 3.055 -28.969 16.156 1 35.31 245 SER B C 1
ATOM 5253 O O . SER B 1 245 ? 3.455 -28.391 15.141 1 35.31 245 SER B O 1
ATOM 5255 N N . THR B 1 246 ? 3.002 -30.219 16 1 35.88 246 THR B N 1
ATOM 5256 C CA . THR B 1 246 ? 2.561 -31.016 14.859 1 35.88 246 THR B CA 1
ATOM 5257 C C . THR B 1 246 ? 1.613 -30.219 13.977 1 35.88 246 THR B C 1
ATOM 5259 O O . THR B 1 246 ? 0.875 -29.359 14.461 1 35.88 246 THR B O 1
ATOM 5262 N N . GLN B 1 247 ? 1.898 -30.031 12.5 1 41.84 247 GLN B N 1
ATOM 5263 C CA . GLN B 1 247 ? 1.04 -29.578 11.414 1 41.84 247 GLN B CA 1
ATOM 5264 C C . GLN B 1 247 ? -0.431 -29.625 11.812 1 41.84 247 GLN B C 1
ATOM 5266 O O . GLN B 1 247 ? -1.21 -28.734 11.445 1 41.84 247 GLN B O 1
ATOM 5271 N N . ALA B 1 248 ? -0.812 -30.75 12.516 1 44.03 248 ALA B N 1
ATOM 5272 C CA . ALA B 1 248 ? -2.17 -31.031 12.969 1 44.03 248 ALA B CA 1
ATOM 5273 C C . ALA B 1 248 ? -2.621 -30.016 14.016 1 44.03 248 ALA B C 1
ATOM 5275 O O . ALA B 1 248 ? -3.818 -29.875 14.273 1 44.03 248 ALA B O 1
ATOM 5276 N N . GLY B 1 249 ? -1.669 -29.031 14.281 1 52.12 249 GLY B N 1
ATOM 5277 C CA . GLY B 1 249 ? -2.078 -28.281 15.445 1 52.12 249 GLY B CA 1
ATOM 5278 C C . GLY B 1 249 ? -1.953 -26.781 15.258 1 52.12 249 GLY B C 1
ATOM 5279 O O . GLY B 1 249 ? -1.862 -26.031 16.234 1 52.12 249 GLY B O 1
ATOM 5280 N N . TYR B 1 250 ? -1.804 -26.359 13.969 1 61.69 250 TYR B N 1
ATOM 5281 C CA . TYR B 1 250 ? -1.734 -24.906 13.867 1 61.69 250 TYR B CA 1
ATOM 5282 C C . TYR B 1 250 ? -3.039 -24.266 14.32 1 61.69 250 TYR B C 1
ATOM 5284 O O . TYR B 1 250 ? -4.125 -24.688 13.922 1 61.69 250 TYR B O 1
ATOM 5292 N N . ARG B 1 251 ? -2.777 -23.375 15.305 1 70.94 251 ARG B N 1
ATOM 5293 C CA . ARG B 1 251 ? -3.92 -22.609 15.781 1 70.94 251 ARG B CA 1
ATOM 5294 C C . ARG B 1 251 ? -3.586 -21.125 15.836 1 70.94 251 ARG B C 1
ATOM 5296 O O . ARG B 1 251 ? -2.42 -20.75 15.984 1 70.94 251 ARG B O 1
ATOM 5303 N N . LEU B 1 252 ? -4.625 -20.453 15.547 1 83.88 252 LEU B N 1
ATOM 5304 C CA . LEU B 1 252 ? -4.523 -19.016 15.805 1 83.88 252 LEU B CA 1
ATOM 5305 C C . LEU B 1 252 ? -3.977 -18.75 17.203 1 83.88 252 LEU B C 1
ATOM 5307 O O . LEU B 1 252 ? -4.344 -19.438 18.156 1 83.88 252 LEU B O 1
ATOM 5311 N N . HIS B 1 253 ? -3.004 -17.891 17.234 1 82.19 253 HIS B N 1
ATOM 5312 C CA . HIS B 1 253 ? -2.41 -17.562 18.531 1 82.19 253 HIS B CA 1
ATOM 5313 C C . HIS B 1 253 ? -3.479 -17.172 19.547 1 82.19 253 HIS B C 1
ATOM 5315 O O . HIS B 1 253 ? -4.328 -16.328 19.266 1 82.19 253 HIS B O 1
ATOM 5321 N N . PRO B 1 254 ? -3.422 -17.719 20.688 1 83.06 254 PRO B N 1
ATOM 5322 C CA . PRO B 1 254 ? -4.477 -17.484 21.688 1 83.06 254 PRO B CA 1
ATOM 5323 C C . PRO B 1 254 ? -4.637 -16.016 22.031 1 83.06 254 PRO B C 1
ATOM 5325 O O . PRO B 1 254 ? -5.754 -15.562 22.297 1 83.06 254 PRO B O 1
ATOM 5328 N N . ALA B 1 255 ? -3.574 -15.305 22.031 1 86.94 255 ALA B N 1
ATOM 5329 C CA . ALA B 1 255 ? -3.633 -13.883 22.391 1 86.94 255 ALA B CA 1
ATOM 5330 C C . ALA B 1 255 ? -4.512 -13.109 21.406 1 86.94 255 ALA B C 1
ATOM 5332 O O . ALA B 1 255 ? -5.156 -12.133 21.781 1 86.94 255 ALA B O 1
ATOM 5333 N N . VAL B 1 256 ? -4.512 -13.492 20.156 1 91.56 256 VAL B N 1
ATOM 5334 C CA . VAL B 1 256 ? -5.328 -12.844 19.141 1 91.56 256 VAL B CA 1
ATOM 5335 C C . VAL B 1 256 ? -6.809 -13.008 19.484 1 91.56 256 VAL B C 1
ATOM 5337 O O . VAL B 1 256 ? -7.562 -12.031 19.484 1 91.56 256 VAL B O 1
ATOM 5340 N N . LEU B 1 257 ? -7.188 -14.219 19.844 1 85.5 257 LEU B N 1
ATOM 5341 C CA . LEU B 1 257 ? -8.57 -14.5 20.203 1 85.5 257 LEU B CA 1
ATOM 5342 C C . LEU B 1 257 ? -8.961 -13.773 21.484 1 85.5 257 LEU B C 1
ATOM 5344 O O . LEU B 1 257 ? -10.055 -13.211 21.578 1 85.5 257 LEU B O 1
ATOM 5348 N N . GLU B 1 258 ? -8.094 -13.859 22.453 1 86.44 258 GLU B N 1
ATOM 5349 C CA . GLU B 1 258 ? -8.359 -13.227 23.75 1 86.44 258 GLU B CA 1
ATOM 5350 C C . GLU B 1 258 ? -8.602 -11.734 23.594 1 86.44 258 GLU B C 1
ATOM 5352 O O . GLU B 1 258 ? -9.562 -11.195 24.141 1 86.44 258 GLU B O 1
ATOM 5357 N N . ARG B 1 259 ? -7.758 -11.07 22.844 1 90.06 259 ARG B N 1
ATOM 5358 C CA . ARG B 1 259 ? -7.883 -9.625 22.656 1 90.06 259 ARG B CA 1
ATOM 5359 C C . ARG B 1 259 ? -9.117 -9.281 21.828 1 90.06 259 ARG B C 1
ATOM 5361 O O . ARG B 1 259 ? -9.805 -8.297 22.109 1 90.06 259 ARG B O 1
ATOM 5368 N N . ALA B 1 260 ? -9.375 -10.016 20.828 1 88.31 260 ALA B N 1
ATOM 5369 C CA . ALA B 1 260 ? -10.562 -9.797 20.016 1 88.31 260 ALA B CA 1
ATOM 5370 C C . ALA B 1 260 ? -11.836 -9.992 20.828 1 88.31 260 ALA B C 1
ATOM 5372 O O . ALA B 1 260 ? -12.781 -9.211 20.719 1 88.31 260 ALA B O 1
ATOM 5373 N N . ARG B 1 261 ? -11.859 -11.023 21.672 1 81.69 261 ARG B N 1
ATOM 5374 C CA . ARG B 1 261 ? -13.016 -11.297 22.516 1 81.69 261 ARG B CA 1
ATOM 5375 C C . ARG B 1 261 ? -13.25 -10.164 23.516 1 81.69 261 ARG B C 1
ATOM 5377 O O . ARG B 1 261 ? -14.383 -9.914 23.922 1 81.69 261 ARG B O 1
ATOM 5384 N N . ALA B 1 262 ? -12.227 -9.562 23.844 1 82.62 262 ALA B N 1
ATOM 5385 C CA . ALA B 1 262 ? -12.312 -8.414 24.75 1 82.62 262 ALA B CA 1
ATOM 5386 C C . ALA B 1 262 ? -12.82 -7.176 24.031 1 82.62 262 ALA B C 1
ATOM 5388 O O . ALA B 1 262 ? -12.898 -6.094 24.609 1 82.62 262 ALA B O 1
ATOM 5389 N N . GLY B 1 263 ? -13.062 -7.344 22.734 1 81.31 263 GLY B N 1
ATOM 5390 C CA . GLY B 1 263 ? -13.688 -6.27 21.984 1 81.31 263 GLY B CA 1
ATOM 5391 C C . GLY B 1 263 ? -12.68 -5.379 21.281 1 81.31 263 GLY B C 1
ATOM 5392 O O . GLY B 1 263 ? -13.039 -4.324 20.75 1 81.31 263 GLY B O 1
ATOM 5393 N N . ARG B 1 264 ? -11.469 -5.789 21.281 1 85.44 264 ARG B N 1
ATOM 5394 C CA . ARG B 1 264 ? -10.422 -4.961 20.688 1 85.44 264 ARG B CA 1
ATOM 5395 C C . ARG B 1 264 ? -10.25 -5.273 19.203 1 85.44 264 ARG B C 1
ATOM 5397 O O . ARG B 1 264 ? -10.602 -6.363 18.75 1 85.44 264 ARG B O 1
ATOM 5404 N N . HIS B 1 265 ? -9.766 -4.324 18.453 1 86.31 265 HIS B N 1
ATOM 5405 C CA . HIS B 1 265 ? -9.344 -4.543 17.078 1 86.31 265 HIS B CA 1
ATOM 5406 C C . HIS B 1 265 ? -7.91 -5.055 17.016 1 86.31 265 HIS B C 1
ATOM 5408 O O . HIS B 1 265 ? -6.977 -4.363 17.422 1 86.31 265 HIS B O 1
ATOM 5414 N N . VAL B 1 266 ? -7.785 -6.27 16.531 1 93 266 VAL B N 1
ATOM 5415 C CA . VAL B 1 266 ? -6.473 -6.898 16.453 1 93 266 VAL B CA 1
ATOM 5416 C C . VAL B 1 266 ? -6.027 -6.969 14.984 1 93 266 VAL B C 1
ATOM 5418 O O . VAL B 1 266 ? -6.773 -7.441 14.125 1 93 266 VAL B O 1
ATOM 5421 N N . VAL B 1 267 ? -4.871 -6.461 14.734 1 95.75 267 VAL B N 1
ATOM 5422 C CA . VAL B 1 267 ? -4.227 -6.699 13.453 1 95.75 267 VAL B CA 1
ATOM 5423 C C . VAL B 1 267 ? -3.318 -7.922 13.539 1 95.75 267 VAL B C 1
ATOM 5425 O O . VAL B 1 267 ? -2.344 -7.922 14.297 1 95.75 267 VAL B O 1
ATOM 5428 N N . ARG B 1 268 ? -3.691 -8.961 12.875 1 96.75 268 ARG B N 1
ATOM 5429 C CA . ARG B 1 268 ? -2.846 -10.141 12.695 1 96.75 268 ARG B CA 1
ATOM 5430 C C . ARG B 1 268 ? -1.955 -10 11.469 1 96.75 268 ARG B C 1
ATOM 5432 O O . ARG B 1 268 ? -2.359 -10.352 10.359 1 96.75 268 ARG B O 1
ATOM 5439 N N . LEU B 1 269 ? -0.706 -9.531 11.727 1 96.81 269 LEU B N 1
ATOM 5440 C CA . LEU B 1 269 ? 0.228 -9.195 10.656 1 96.81 269 LEU B CA 1
ATOM 5441 C C . LEU B 1 269 ? 1.028 -10.414 10.227 1 96.81 269 LEU B C 1
ATOM 5443 O O . LEU B 1 269 ? 1.814 -10.961 11.008 1 96.81 269 LEU B O 1
ATOM 5447 N N . LYS B 1 270 ? 0.792 -10.805 9.016 1 95.06 270 LYS B N 1
ATOM 5448 C CA . LYS B 1 270 ? 1.385 -12.031 8.492 1 95.06 270 LYS B CA 1
ATOM 5449 C C . LYS B 1 270 ? 2.461 -11.727 7.457 1 95.06 270 LYS B C 1
ATOM 5451 O O . LYS B 1 270 ? 2.346 -10.758 6.703 1 95.06 270 LYS B O 1
ATOM 5456 N N . GLN B 1 271 ? 3.535 -12.523 7.438 1 92.31 271 GLN B N 1
ATOM 5457 C CA . GLN B 1 271 ? 4.594 -12.352 6.453 1 92.31 271 GLN B CA 1
ATOM 5458 C C . GLN B 1 271 ? 4.086 -12.633 5.043 1 92.31 271 GLN B C 1
ATOM 5460 O O . GLN B 1 271 ? 3.404 -13.633 4.812 1 92.31 271 GLN B O 1
ATOM 5465 N N . GLY B 1 272 ? 4.402 -11.742 4.152 1 95.19 272 GLY B N 1
ATOM 5466 C CA . GLY B 1 272 ? 3.953 -11.906 2.779 1 95.19 272 GLY B CA 1
ATOM 5467 C C . GLY B 1 272 ? 2.465 -11.672 2.604 1 95.19 272 GLY B C 1
ATOM 5468 O O . GLY B 1 272 ? 1.948 -10.617 2.988 1 95.19 272 GLY B O 1
ATOM 5469 N N . ASP B 1 273 ? 1.793 -12.609 2.012 1 97.31 273 ASP B N 1
ATOM 5470 C CA . ASP B 1 273 ? 0.348 -12.594 1.803 1 97.31 273 ASP B CA 1
ATOM 5471 C C . ASP B 1 273 ? -0.34 -13.656 2.664 1 97.31 273 ASP B C 1
ATOM 5473 O O . ASP B 1 273 ? 0.155 -14.773 2.797 1 97.31 273 ASP B O 1
ATOM 5477 N N . PRO B 1 274 ? -1.495 -13.32 3.248 1 96.69 274 PRO B N 1
ATOM 5478 C CA . PRO B 1 274 ? -2.17 -14.266 4.141 1 96.69 274 PRO B CA 1
ATOM 5479 C C . PRO B 1 274 ? -2.617 -15.539 3.424 1 96.69 274 PRO B C 1
ATOM 5481 O O . PRO B 1 274 ? -2.676 -16.609 4.035 1 96.69 274 PRO B O 1
ATOM 5484 N N . PHE B 1 275 ? -2.949 -15.461 2.15 1 96.75 275 PHE B N 1
ATOM 5485 C CA . PHE B 1 275 ? -3.631 -16.562 1.488 1 96.75 275 PHE B CA 1
ATOM 5486 C C . PHE B 1 275 ? -2.67 -17.328 0.584 1 96.75 275 PHE B C 1
ATOM 5488 O O . PHE B 1 275 ? -3.088 -18.219 -0.172 1 96.75 275 PHE B O 1
ATOM 5495 N N . ILE B 1 276 ? -1.366 -17 0.583 1 96 276 ILE B N 1
ATOM 5496 C CA . ILE B 1 276 ? -0.31 -17.766 -0.078 1 96 276 ILE B CA 1
ATOM 5497 C C . ILE B 1 276 ? 0.657 -18.312 0.966 1 96 276 ILE B C 1
ATOM 5499 O O . ILE B 1 276 ? 1.56 -17.609 1.421 1 96 276 ILE B O 1
ATOM 5503 N N . PHE B 1 277 ? 0.486 -19.5 1.353 1 91.69 277 PHE B N 1
ATOM 5504 C CA . PHE B 1 277 ? 1.318 -20.219 2.312 1 91.69 277 PHE B CA 1
ATOM 5505 C C . PHE B 1 277 ? 1.359 -19.484 3.646 1 91.69 277 PHE B C 1
ATOM 5507 O O . PHE B 1 277 ? 2.326 -19.609 4.402 1 91.69 277 PHE B O 1
ATOM 5514 N N . GLY B 1 278 ? 0.369 -18.656 3.906 1 89.88 278 GLY B N 1
ATOM 5515 C CA . GLY B 1 278 ? 0.325 -17.859 5.121 1 89.88 278 GLY B CA 1
ATOM 5516 C C . GLY B 1 278 ? -0.66 -18.391 6.148 1 89.88 278 GLY B C 1
ATOM 5517 O O . GLY B 1 278 ? -0.781 -17.844 7.242 1 89.88 278 GLY B O 1
ATOM 5518 N N . ARG B 1 279 ? -1.373 -19.375 5.812 1 91.31 279 ARG B N 1
ATOM 5519 C CA . ARG B 1 279 ? -2.355 -20.016 6.684 1 91.31 279 ARG B CA 1
ATOM 5520 C C . ARG B 1 279 ? -3.484 -19.047 7.027 1 91.31 279 ARG B C 1
ATOM 5522 O O . ARG B 1 279 ? -4.105 -19.156 8.086 1 91.31 279 ARG B O 1
ATOM 5529 N N . GLY B 1 280 ? -3.639 -18.047 6.262 1 93.44 280 GLY B N 1
ATOM 5530 C CA . GLY B 1 280 ? -4.715 -17.094 6.48 1 93.44 280 GLY B CA 1
ATOM 5531 C C . GLY B 1 280 ? -6.094 -17.734 6.449 1 93.44 280 GLY B C 1
ATOM 5532 O O . GLY B 1 280 ? -6.996 -17.312 7.172 1 93.44 280 GLY B O 1
ATOM 5533 N N . GLY B 1 281 ? -6.273 -18.719 5.52 1 92.81 281 GLY B N 1
ATOM 5534 C CA . GLY B 1 281 ? -7.535 -19.453 5.48 1 92.81 281 GLY B CA 1
ATOM 5535 C C . GLY B 1 281 ? -7.84 -20.188 6.777 1 92.81 281 GLY B C 1
ATOM 5536 O O . GLY B 1 281 ? -8.961 -20.094 7.289 1 92.81 281 GLY B O 1
ATOM 5537 N N . GLU B 1 282 ? -6.863 -20.875 7.332 1 90 282 GLU B N 1
ATOM 5538 C CA . GLU B 1 282 ? -7.012 -21.594 8.586 1 90 282 GLU B CA 1
ATOM 5539 C C . GLU B 1 282 ? -7.328 -20.656 9.742 1 90 282 GLU B C 1
ATOM 5541 O O . GLU B 1 282 ? -8.211 -20.938 10.555 1 90 282 GLU B O 1
ATOM 5546 N N . GLU B 1 283 ? -6.617 -19.547 9.797 1 93.12 283 GLU B N 1
ATOM 5547 C CA . GLU B 1 283 ? -6.867 -18.578 10.852 1 93.12 283 GLU B CA 1
ATOM 5548 C C . GLU B 1 283 ? -8.25 -17.938 10.719 1 93.12 283 GLU B C 1
ATOM 5550 O O . GLU B 1 283 ? -8.938 -17.719 11.711 1 93.12 283 GLU B O 1
ATOM 5555 N N . ALA B 1 284 ? -8.68 -17.641 9.5 1 92.38 284 ALA B N 1
ATOM 5556 C CA . ALA B 1 284 ? -10.016 -17.109 9.25 1 92.38 284 ALA B CA 1
ATOM 5557 C C . ALA B 1 284 ? -11.086 -18.094 9.727 1 92.38 284 ALA B C 1
ATOM 5559 O O . ALA B 1 284 ? -12.102 -17.672 10.297 1 92.38 284 ALA B O 1
ATOM 5560 N N . GLU B 1 285 ? -10.828 -19.375 9.453 1 89.38 285 GLU B N 1
ATOM 5561 C CA . GLU B 1 285 ? -11.766 -20.406 9.898 1 89.38 285 GLU B CA 1
ATOM 5562 C C . GLU B 1 285 ? -11.906 -20.391 11.422 1 89.38 285 GLU B C 1
ATOM 5564 O O . GLU B 1 285 ? -13.016 -20.5 11.945 1 89.38 285 GLU B O 1
ATOM 5569 N N . GLU B 1 286 ? -10.797 -20.297 12.07 1 88.19 286 GLU B N 1
ATOM 5570 C CA . GLU B 1 286 ? -10.82 -20.281 13.531 1 88.19 286 GLU B CA 1
ATOM 5571 C C . GLU B 1 286 ? -11.539 -19.047 14.055 1 88.19 286 GLU B C 1
ATOM 5573 O O . GLU B 1 286 ? -12.258 -19.125 15.062 1 88.19 286 GLU B O 1
ATOM 5578 N N . LEU B 1 287 ? -11.32 -17.891 13.453 1 90.25 287 LEU B N 1
ATOM 5579 C CA . LEU B 1 287 ? -12.023 -16.672 13.836 1 90.25 287 LEU B CA 1
ATOM 5580 C C . LEU B 1 287 ? -13.531 -16.828 13.656 1 90.25 287 LEU B C 1
ATOM 5582 O O . LEU B 1 287 ? -14.312 -16.453 14.539 1 90.25 287 LEU B O 1
ATOM 5586 N N . LEU B 1 288 ? -13.922 -17.406 12.57 1 82.19 288 LEU B N 1
ATOM 5587 C CA . LEU B 1 288 ? -15.328 -17.656 12.305 1 82.19 288 LEU B CA 1
ATOM 5588 C C . LEU B 1 288 ? -15.93 -18.578 13.367 1 82.19 288 LEU B C 1
ATOM 5590 O O . LEU B 1 288 ? -17.031 -18.328 13.852 1 82.19 288 LEU B O 1
ATOM 5594 N N . GLU B 1 289 ? -15.188 -19.656 13.664 1 82.06 289 GLU B N 1
ATOM 5595 C CA . GLU B 1 289 ? -15.641 -20.594 14.688 1 82.06 289 GLU B CA 1
ATOM 5596 C C . GLU B 1 289 ? -15.805 -19.891 16.031 1 82.06 289 GLU B C 1
ATOM 5598 O O . GLU B 1 289 ? -16.688 -20.25 16.812 1 82.06 289 GLU B O 1
ATOM 5603 N N . ALA B 1 290 ? -15.023 -18.922 16.25 1 81.19 290 ALA B N 1
ATOM 5604 C CA . ALA B 1 290 ? -15.062 -18.188 17.5 1 81.19 290 ALA B CA 1
ATOM 5605 C C . ALA B 1 290 ? -16.094 -17.062 17.453 1 81.19 290 ALA B C 1
ATOM 5607 O O . ALA B 1 290 ? -16.312 -16.375 18.438 1 81.19 290 ALA B O 1
ATOM 5608 N N . GLY B 1 291 ? -16.719 -16.812 16.281 1 80.31 291 GLY B N 1
ATOM 5609 C CA . GLY B 1 291 ? -17.719 -15.773 16.125 1 80.31 291 GLY B CA 1
ATOM 5610 C C . GLY B 1 291 ? -17.109 -14.383 16.031 1 80.31 291 GLY B C 1
ATOM 5611 O O . GLY B 1 291 ? -17.766 -13.398 16.375 1 80.31 291 GLY B O 1
ATOM 5612 N N . ILE B 1 292 ? -15.945 -14.273 15.68 1 85.81 292 ILE B N 1
ATOM 5613 C CA . ILE B 1 292 ? -15.25 -13 15.578 1 85.81 292 ILE B CA 1
ATOM 5614 C C . ILE B 1 292 ? -15.227 -12.547 14.117 1 85.81 292 ILE B C 1
ATOM 5616 O O . ILE B 1 292 ? -14.797 -13.297 13.234 1 85.81 292 ILE B O 1
ATOM 5620 N N . ALA B 1 293 ? -15.719 -11.398 13.844 1 84.62 293 ALA B N 1
ATOM 5621 C CA . ALA B 1 293 ? -15.68 -10.828 12.5 1 84.62 293 ALA B CA 1
ATOM 5622 C C . ALA B 1 293 ? -14.25 -10.484 12.094 1 84.62 293 ALA B C 1
ATOM 5624 O O . ALA B 1 293 ? -13.414 -10.18 12.945 1 84.62 293 ALA B O 1
ATOM 5625 N N . TYR B 1 294 ? -13.992 -10.547 10.742 1 89.69 294 TYR B N 1
ATOM 5626 C CA . TYR B 1 294 ? -12.633 -10.281 10.266 1 89.69 294 TYR B CA 1
ATOM 5627 C C . TYR B 1 294 ? -12.648 -9.758 8.836 1 89.69 294 TYR B C 1
ATOM 5629 O O . TYR B 1 294 ? -13.68 -9.781 8.172 1 89.69 294 TYR B O 1
ATOM 5637 N N . GLU B 1 295 ? -11.555 -9.258 8.477 1 90.5 295 GLU B N 1
ATOM 5638 C CA . GLU B 1 295 ? -11.25 -8.938 7.082 1 90.5 295 GLU B CA 1
ATOM 5639 C C . GLU B 1 295 ? -9.875 -9.445 6.684 1 90.5 295 GLU B C 1
ATOM 5641 O O . GLU B 1 295 ? -9.047 -9.766 7.547 1 90.5 295 GLU B O 1
ATOM 5646 N N . VAL B 1 296 ? -9.727 -9.625 5.406 1 95.38 296 VAL B N 1
ATOM 5647 C CA . VAL B 1 296 ? -8.422 -10.016 4.867 1 95.38 296 VAL B CA 1
ATOM 5648 C C . VAL B 1 296 ? -7.871 -8.891 3.998 1 95.38 296 VAL B C 1
ATOM 5650 O O . VAL B 1 296 ? -8.555 -8.398 3.098 1 95.38 296 VAL B O 1
ATOM 5653 N N . VAL B 1 297 ? -6.723 -8.469 4.312 1 96.38 297 VAL B N 1
ATOM 5654 C CA . VAL B 1 297 ? -5.992 -7.496 3.506 1 96.38 297 VAL B CA 1
ATOM 5655 C C . VAL B 1 297 ? -4.793 -8.172 2.846 1 96.38 297 VAL B C 1
ATOM 5657 O O . VAL B 1 297 ? -3.797 -8.477 3.512 1 96.38 297 VAL B O 1
ATOM 5660 N N . PRO B 1 298 ? -4.859 -8.359 1.538 1 97.81 298 PRO B N 1
ATOM 5661 C CA . PRO B 1 298 ? -3.74 -9.016 0.865 1 97.81 298 PRO B CA 1
ATOM 5662 C C . PRO B 1 298 ? -2.436 -8.234 0.979 1 97.81 298 PRO B C 1
ATOM 5664 O O . PRO B 1 298 ? -2.457 -7.035 1.287 1 97.81 298 PRO B O 1
ATOM 5667 N N . GLY B 1 299 ? -1.354 -8.883 0.864 1 98.06 299 GLY B N 1
ATOM 5668 C CA . GLY B 1 299 ? -0.028 -8.289 0.772 1 98.06 299 GLY B CA 1
ATOM 5669 C C . GLY B 1 299 ? 0.729 -8.711 -0.473 1 98.06 299 GLY B C 1
ATOM 5670 O O . GLY B 1 299 ? 0.333 -9.664 -1.154 1 98.06 299 GLY B O 1
ATOM 5671 N N . ILE B 1 300 ? 1.771 -7.965 -0.771 1 98.25 300 ILE B N 1
ATOM 5672 C CA . ILE B 1 300 ? 2.678 -8.406 -1.826 1 98.25 300 ILE B CA 1
ATOM 5673 C C . ILE B 1 300 ? 3.324 -9.734 -1.427 1 98.25 300 ILE B C 1
ATOM 5675 O O . ILE B 1 300 ? 4.094 -9.789 -0.463 1 98.25 300 ILE B O 1
ATOM 5679 N N . SER B 1 301 ? 2.971 -10.75 -2.148 1 97.44 301 SER B N 1
ATOM 5680 C CA . SER B 1 301 ? 3.59 -12.039 -1.863 1 97.44 301 SER B CA 1
ATOM 5681 C C . SER B 1 301 ? 5.105 -11.977 -2.018 1 97.44 301 SER B C 1
ATOM 5683 O O . SER B 1 301 ? 5.617 -11.195 -2.826 1 97.44 301 SER B O 1
ATOM 5685 N N . ALA B 1 302 ? 5.797 -12.828 -1.25 1 95.38 302 ALA B N 1
ATOM 5686 C CA . ALA B 1 302 ? 7.25 -12.906 -1.343 1 95.38 302 ALA B CA 1
ATOM 5687 C C . ALA B 1 302 ? 7.695 -13.195 -2.773 1 95.38 302 ALA B C 1
ATOM 5689 O O . ALA B 1 302 ? 8.703 -12.664 -3.236 1 95.38 302 ALA B O 1
ATOM 5690 N N . ALA B 1 303 ? 6.938 -13.977 -3.492 1 97.38 303 ALA B N 1
ATOM 5691 C CA . ALA B 1 303 ? 7.281 -14.336 -4.867 1 97.38 303 ALA B CA 1
ATOM 5692 C C . ALA B 1 303 ? 7.27 -13.102 -5.77 1 97.38 303 ALA B C 1
ATOM 5694 O O . ALA B 1 303 ? 8.18 -12.914 -6.578 1 97.38 303 ALA B O 1
ATOM 5695 N N . LEU B 1 304 ? 6.246 -12.297 -5.625 1 97.56 304 LEU B N 1
ATOM 5696 C CA . LEU B 1 304 ? 6.109 -11.109 -6.461 1 97.56 304 LEU B CA 1
ATOM 5697 C C . LEU B 1 304 ? 7.195 -10.086 -6.129 1 97.56 304 LEU B C 1
ATOM 5699 O O . LEU B 1 304 ? 7.852 -9.562 -7.031 1 97.56 304 LEU B O 1
ATOM 5703 N N . GLY B 1 305 ? 7.359 -9.812 -4.867 1 96.88 305 GLY B N 1
ATOM 5704 C CA . GLY B 1 305 ? 8.367 -8.859 -4.441 1 96.88 305 GLY B CA 1
ATOM 5705 C C . GLY B 1 305 ? 9.781 -9.273 -4.809 1 96.88 305 GLY B C 1
ATOM 5706 O O . GLY B 1 305 ? 10.539 -8.484 -5.379 1 96.88 305 GLY B O 1
ATOM 5707 N N . ALA B 1 306 ? 10.141 -10.531 -4.5 1 95.75 306 ALA B N 1
ATOM 5708 C CA . ALA B 1 306 ? 11.469 -11.055 -4.789 1 95.75 306 ALA B CA 1
ATOM 5709 C C . ALA B 1 306 ? 11.766 -11 -6.285 1 95.75 306 ALA B C 1
ATOM 5711 O O . ALA B 1 306 ? 12.852 -10.578 -6.695 1 95.75 306 ALA B O 1
ATOM 5712 N N . ALA B 1 307 ? 10.805 -11.398 -7.066 1 96.75 307 ALA B N 1
ATOM 5713 C CA . ALA B 1 307 ? 10.977 -11.43 -8.516 1 96.75 307 ALA B CA 1
ATOM 5714 C C . ALA B 1 307 ? 11.188 -10.023 -9.07 1 96.75 307 ALA B C 1
ATOM 5716 O O . ALA B 1 307 ? 12.102 -9.789 -9.859 1 96.75 307 ALA B O 1
ATOM 5717 N N . ALA B 1 308 ? 10.359 -9.141 -8.656 1 96 308 ALA B N 1
ATOM 5718 C CA . ALA B 1 308 ? 10.43 -7.766 -9.148 1 96 308 ALA B CA 1
ATOM 5719 C C . ALA B 1 308 ? 11.773 -7.133 -8.797 1 96 308 ALA B C 1
ATOM 5721 O O . ALA B 1 308 ? 12.438 -6.551 -9.656 1 96 308 ALA B O 1
ATOM 5722 N N . TYR B 1 309 ? 12.172 -7.262 -7.555 1 94.25 309 TYR B N 1
ATOM 5723 C CA . TYR B 1 309 ? 13.391 -6.613 -7.094 1 94.25 309 TYR B CA 1
ATOM 5724 C C . TYR B 1 309 ? 14.625 -7.316 -7.645 1 94.25 309 TYR B C 1
ATOM 5726 O O . TYR B 1 309 ? 15.695 -6.711 -7.766 1 94.25 309 TYR B O 1
ATOM 5734 N N . ALA B 1 310 ? 14.508 -8.586 -8 1 95.06 310 ALA B N 1
ATOM 5735 C CA . ALA B 1 310 ? 15.625 -9.336 -8.578 1 95.06 310 ALA B CA 1
ATOM 5736 C C . ALA B 1 310 ? 15.695 -9.133 -10.094 1 95.06 310 ALA B C 1
ATOM 5738 O O . ALA B 1 310 ? 16.641 -9.594 -10.742 1 95.06 310 ALA B O 1
ATOM 5739 N N . GLY B 1 311 ? 14.688 -8.477 -10.641 1 95.25 311 GLY B N 1
ATOM 5740 C CA . GLY B 1 311 ? 14.664 -8.297 -12.078 1 95.25 311 GLY B CA 1
ATOM 5741 C C . GLY B 1 311 ? 14.289 -9.562 -12.836 1 95.25 311 GLY B C 1
ATOM 5742 O O . GLY B 1 311 ? 14.82 -9.82 -13.922 1 95.25 311 GLY B O 1
ATOM 5743 N N . ILE B 1 312 ? 13.445 -10.383 -12.328 1 97.38 312 ILE B N 1
ATOM 5744 C CA . ILE B 1 312 ? 13.008 -11.633 -12.938 1 97.38 312 ILE B CA 1
ATOM 5745 C C . ILE B 1 312 ? 11.492 -11.609 -13.141 1 97.38 312 ILE B C 1
ATOM 5747 O O . ILE B 1 312 ? 10.727 -11.914 -12.227 1 97.38 312 ILE B O 1
ATOM 5751 N N . PRO B 1 313 ? 11.047 -11.258 -14.312 1 97.12 313 PRO B N 1
ATOM 5752 C CA . PRO B 1 313 ? 9.602 -11.367 -14.539 1 97.12 313 PRO B CA 1
ATOM 5753 C C . PRO B 1 313 ? 9.094 -12.797 -14.406 1 97.12 313 PRO B C 1
ATOM 5755 O O . PRO B 1 313 ? 9.688 -13.727 -14.953 1 97.12 313 PRO B O 1
ATOM 5758 N N . LEU B 1 314 ? 8.016 -13.008 -13.68 1 97.69 314 LEU B N 1
ATOM 5759 C CA . LEU B 1 314 ? 7.523 -14.352 -13.414 1 97.69 314 LEU B CA 1
ATOM 5760 C C . LEU B 1 314 ? 6.789 -14.914 -14.633 1 97.69 314 LEU B C 1
ATOM 5762 O O . LEU B 1 314 ? 6.68 -16.125 -14.797 1 97.69 314 LEU B O 1
ATOM 5766 N N . THR B 1 315 ? 6.23 -14.062 -15.484 1 94 315 THR B N 1
ATOM 5767 C CA . THR B 1 315 ? 5.699 -14.422 -16.797 1 94 315 THR B CA 1
ATOM 5768 C C . THR B 1 315 ? 6.281 -13.516 -17.875 1 94 315 THR B C 1
ATOM 5770 O O . THR B 1 315 ? 6.727 -12.406 -17.594 1 94 315 THR B O 1
ATOM 5773 N N . HIS B 1 316 ? 6.324 -14.039 -18.984 1 90.94 316 HIS B N 1
ATOM 5774 C CA . HIS B 1 316 ? 6.906 -13.375 -20.141 1 90.94 316 HIS B CA 1
ATOM 5775 C C . HIS B 1 316 ? 6.438 -14.023 -21.438 1 90.94 316 HIS B C 1
ATOM 5777 O O . HIS B 1 316 ? 6.32 -15.25 -21.516 1 90.94 316 HIS B O 1
ATOM 5783 N N . ARG B 1 317 ? 6.211 -13.266 -22.375 1 83.56 317 ARG B N 1
ATOM 5784 C CA . ARG B 1 317 ? 5.629 -13.758 -23.625 1 83.56 317 ARG B CA 1
ATOM 5785 C C . ARG B 1 317 ? 6.523 -14.812 -24.266 1 83.56 317 ARG B C 1
ATOM 5787 O O . ARG B 1 317 ? 6.031 -15.789 -24.844 1 83.56 317 ARG B O 1
ATOM 5794 N N . GLN B 1 318 ? 7.812 -14.625 -24.172 1 84.25 318 GLN B N 1
ATOM 5795 C CA . GLN B 1 318 ? 8.758 -15.5 -24.859 1 84.25 318 GLN B CA 1
ATOM 5796 C C . GLN B 1 318 ? 9.234 -16.625 -23.953 1 84.25 318 GLN B C 1
ATOM 5798 O O . GLN B 1 318 ? 9.727 -17.656 -24.438 1 84.25 318 GLN B O 1
ATOM 5803 N N . TYR B 1 319 ? 9.039 -16.438 -22.656 1 87.81 319 TYR B N 1
ATOM 5804 C CA . TYR B 1 319 ? 9.766 -17.344 -21.781 1 87.81 319 TYR B CA 1
ATOM 5805 C C . TYR B 1 319 ? 8.812 -18.156 -20.906 1 87.81 319 TYR B C 1
ATOM 5807 O O . TYR B 1 319 ? 9.133 -19.266 -20.484 1 87.81 319 TYR B O 1
ATOM 5815 N N . ALA B 1 320 ? 7.672 -17.609 -20.609 1 90.44 320 ALA B N 1
ATOM 5816 C CA . ALA B 1 320 ? 6.781 -18.312 -19.688 1 90.44 320 ALA B CA 1
ATOM 5817 C C . ALA B 1 320 ? 5.355 -17.766 -19.781 1 90.44 320 ALA B C 1
ATOM 5819 O O . ALA B 1 320 ? 5.141 -16.562 -19.703 1 90.44 320 ALA B O 1
ATOM 5820 N N . SER B 1 321 ? 4.375 -18.688 -19.906 1 88.88 321 SER B N 1
ATOM 5821 C CA . SER B 1 321 ? 2.961 -18.344 -19.969 1 88.88 321 SER B CA 1
ATOM 5822 C C . SER B 1 321 ? 2.221 -18.797 -18.719 1 88.88 321 SER B C 1
ATOM 5824 O O . SER B 1 321 ? 0.988 -18.781 -18.688 1 88.88 321 SER B O 1
ATOM 5826 N N . ASP B 1 322 ? 2.947 -19.25 -17.766 1 92.25 322 ASP B N 1
ATOM 5827 C CA . ASP B 1 322 ? 2.375 -19.656 -16.484 1 92.25 322 ASP B CA 1
ATOM 5828 C C . ASP B 1 322 ? 3.422 -19.594 -15.383 1 92.25 322 ASP B C 1
ATOM 5830 O O . ASP B 1 322 ? 4.625 -19.609 -15.648 1 92.25 322 ASP B O 1
ATOM 5834 N N . VAL B 1 323 ? 2.977 -19.453 -14.164 1 95.44 323 VAL B N 1
ATOM 5835 C CA . VAL B 1 323 ? 3.834 -19.5 -12.984 1 95.44 323 VAL B CA 1
ATOM 5836 C C . VAL B 1 323 ? 3.146 -20.297 -11.867 1 95.44 323 VAL B C 1
ATOM 5838 O O . VAL B 1 323 ? 1.93 -20.188 -11.688 1 95.44 323 VAL B O 1
ATOM 5841 N N . SER B 1 324 ? 3.943 -21.125 -11.195 1 95 324 SER B N 1
ATOM 5842 C CA . SER B 1 324 ? 3.436 -21.938 -10.086 1 95 324 SER B CA 1
ATOM 5843 C C . SER B 1 324 ? 4.195 -21.641 -8.797 1 95 324 SER B C 1
ATOM 5845 O O . SER B 1 324 ? 5.422 -21.516 -8.812 1 95 324 SER B O 1
ATOM 5847 N N . PHE B 1 325 ? 3.459 -21.406 -7.762 1 95.38 325 PHE B N 1
ATOM 5848 C CA . PHE B 1 325 ? 4.016 -21.312 -6.418 1 95.38 325 PHE B CA 1
ATOM 5849 C C . PHE B 1 325 ? 3.861 -22.641 -5.672 1 95.38 325 PHE B C 1
ATOM 5851 O O . PHE B 1 325 ? 2.758 -23.172 -5.574 1 95.38 325 PHE B O 1
ATOM 5858 N N . VAL B 1 326 ? 5.008 -23.141 -5.129 1 92.38 326 VAL B N 1
ATOM 5859 C CA . VAL B 1 326 ? 4.992 -24.453 -4.461 1 92.38 326 VAL B CA 1
ATOM 5860 C C . VAL B 1 326 ? 5.801 -24.375 -3.166 1 92.38 326 VAL B C 1
ATOM 5862 O O . VAL B 1 326 ? 6.762 -23.609 -3.07 1 92.38 326 VAL B O 1
ATOM 5865 N N . THR B 1 327 ? 5.355 -25.094 -2.215 1 88.25 327 THR B N 1
ATOM 5866 C CA . THR B 1 327 ? 6.156 -25.203 -1.003 1 88.25 327 THR B CA 1
ATOM 5867 C C . THR B 1 327 ? 7.207 -26.297 -1.146 1 88.25 327 THR B C 1
ATOM 5869 O O . THR B 1 327 ? 6.906 -27.391 -1.643 1 88.25 327 THR B O 1
ATOM 5872 N N . GLY B 1 328 ? 8.438 -26.031 -0.836 1 81.06 328 GLY B N 1
ATOM 5873 C CA . GLY B 1 328 ? 9.508 -27 -0.86 1 81.06 328 GLY B CA 1
ATOM 5874 C C . GLY B 1 328 ? 9.695 -27.719 0.465 1 81.06 328 GLY B C 1
ATOM 5875 O O . GLY B 1 328 ? 10.617 -28.516 0.62 1 81.06 328 GLY B O 1
ATOM 5876 N N . HIS B 1 329 ? 8.875 -27.406 1.331 1 72.88 329 HIS B N 1
ATOM 5877 C CA . HIS B 1 329 ? 9.008 -27.969 2.67 1 72.88 329 HIS B CA 1
ATOM 5878 C C . HIS B 1 329 ? 8.641 -29.438 2.684 1 72.88 329 HIS B C 1
ATOM 5880 O O . HIS B 1 329 ? 9.312 -30.25 3.33 1 72.88 329 HIS B O 1
ATOM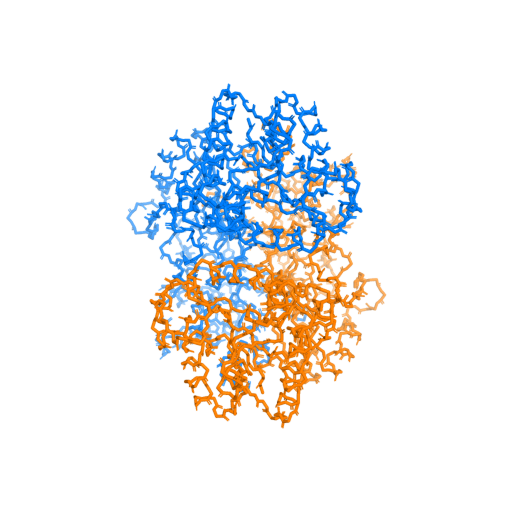 5886 N N . ASP B 1 330 ? 7.504 -29.812 2.016 1 64.38 330 ASP B N 1
ATOM 5887 C CA . ASP B 1 330 ? 7.031 -31.188 2.1 1 64.38 330 ASP B CA 1
ATOM 5888 C C . ASP B 1 330 ? 7.266 -31.938 0.787 1 64.38 330 ASP B C 1
ATOM 5890 O O . ASP B 1 330 ? 6.312 -32.281 0.086 1 64.38 330 ASP B O 1
ATOM 5894 N N . LEU B 1 331 ? 8.445 -31.906 0.219 1 56.59 331 LEU B N 1
ATOM 5895 C CA . LEU B 1 331 ? 8.742 -32.562 -1.051 1 56.59 331 LEU B CA 1
ATOM 5896 C C . LEU B 1 331 ? 8.078 -33.938 -1.13 1 56.59 331 LEU B C 1
ATOM 5898 O O . LEU B 1 331 ? 7.484 -34.281 -2.152 1 56.59 331 LEU B O 1
ATOM 5902 N N . GLU B 1 332 ? 8.508 -34.906 -0.233 1 55.41 332 GLU B N 1
ATOM 5903 C CA . GLU B 1 332 ? 8.062 -36.312 -0.328 1 55.41 332 GLU B CA 1
ATOM 5904 C C . GLU B 1 332 ? 7.234 -36.688 0.886 1 55.41 332 GLU B C 1
ATOM 5906 O O . GLU B 1 332 ? 6.898 -37.875 1.057 1 55.41 332 GLU B O 1
ATOM 5911 N N . GLY B 1 333 ? 6.762 -35.688 1.59 1 52.75 333 GLY B N 1
ATOM 5912 C CA . GLY B 1 333 ? 6.129 -36.281 2.762 1 52.75 333 GLY B CA 1
ATOM 5913 C C . GLY B 1 333 ? 4.641 -36.5 2.586 1 52.75 333 GLY B C 1
ATOM 5914 O O . GLY B 1 333 ? 4.051 -36.062 1.599 1 52.75 333 GLY B O 1
ATOM 5915 N N . PRO B 1 334 ? 4.074 -37.5 3.232 1 51.78 334 PRO B N 1
ATOM 5916 C CA . PRO B 1 334 ? 2.66 -37.875 3.203 1 51.78 334 PRO B CA 1
ATOM 5917 C C . PRO B 1 334 ? 1.728 -36.656 3.281 1 51.78 334 PRO B C 1
ATOM 5919 O O . PRO B 1 334 ? 0.543 -36.781 2.951 1 51.78 334 PRO B O 1
ATOM 5922 N N . ARG B 1 335 ? 2.367 -35.562 3.414 1 56.97 335 ARG B N 1
ATOM 5923 C CA . ARG B 1 335 ? 1.482 -34.438 3.639 1 56.97 335 ARG B CA 1
ATOM 5924 C C . ARG B 1 335 ? 1.48 -33.5 2.438 1 56.97 335 ARG B C 1
ATOM 5926 O O . ARG B 1 335 ? 0.693 -32.562 2.385 1 56.97 335 ARG B O 1
ATOM 5933 N N . SER B 1 336 ? 2.322 -33.875 1.478 1 66.31 336 SER B N 1
ATOM 5934 C CA . SER B 1 336 ? 2.34 -33 0.304 1 66.31 336 SER B CA 1
ATOM 5935 C C . SER B 1 336 ? 1.214 -33.344 -0.662 1 66.31 336 SER B C 1
ATOM 5937 O O . SER B 1 336 ? 1.006 -34.531 -0.977 1 66.31 336 SER B O 1
ATOM 5939 N N . LEU B 1 337 ? 0.449 -32.25 -1.051 1 73.88 337 LEU B N 1
ATOM 5940 C CA . LEU B 1 337 ? -0.622 -32.438 -2.023 1 73.88 337 LEU B CA 1
ATOM 5941 C C . LEU B 1 337 ? -0.145 -32.094 -3.43 1 73.88 337 LEU B C 1
ATOM 5943 O O . LEU B 1 337 ? -0.909 -32.219 -4.391 1 73.88 337 LEU B O 1
ATOM 5947 N N . THR B 1 338 ? 1.124 -31.75 -3.443 1 79.62 338 THR B N 1
ATOM 5948 C CA . THR B 1 338 ? 1.653 -31.328 -4.734 1 79.62 338 THR B CA 1
ATOM 5949 C C . THR B 1 338 ? 2.002 -32.531 -5.605 1 79.62 338 THR B C 1
ATOM 5951 O O . THR B 1 338 ? 2.646 -33.469 -5.141 1 79.62 338 THR B O 1
ATOM 5954 N N . ASN B 1 339 ? 1.511 -32.5 -6.82 1 83 339 ASN B N 1
ATOM 5955 C CA . ASN B 1 339 ? 1.896 -33.5 -7.809 1 83 339 ASN B CA 1
ATOM 5956 C C . ASN B 1 339 ? 3.17 -33.125 -8.547 1 83 339 ASN B C 1
ATOM 5958 O O . ASN B 1 339 ? 3.107 -32.562 -9.656 1 83 339 ASN B O 1
ATOM 5962 N N . TRP B 1 340 ? 4.25 -33.469 -8.031 1 81.56 340 TRP B N 1
ATOM 5963 C CA . TRP B 1 340 ? 5.551 -33.062 -8.531 1 81.56 340 TRP B CA 1
ATOM 5964 C C . TRP B 1 340 ? 5.812 -33.594 -9.93 1 81.56 340 TRP B C 1
ATOM 5966 O O . TRP B 1 340 ? 6.438 -32.938 -10.758 1 81.56 340 TRP B O 1
ATOM 5976 N N . GLU B 1 341 ? 5.371 -34.781 -10.195 1 81.31 341 GLU B N 1
ATOM 5977 C CA . GLU B 1 341 ? 5.574 -35.375 -11.5 1 81.31 341 GLU B CA 1
ATOM 5978 C C . GLU B 1 341 ? 4.934 -34.531 -12.609 1 81.31 341 GLU B C 1
ATOM 5980 O O . GLU B 1 341 ? 5.48 -34.438 -13.703 1 81.31 341 GLU B O 1
ATOM 5985 N N . LYS B 1 342 ? 3.902 -34 -12.25 1 82 342 LYS B N 1
ATOM 5986 C CA . LYS B 1 342 ? 3.197 -33.188 -13.25 1 82 342 LYS B CA 1
ATOM 5987 C C . LYS B 1 342 ? 3.639 -31.734 -13.188 1 82 342 LYS B C 1
ATOM 5989 O O . LYS B 1 342 ? 4.066 -31.172 -14.195 1 82 342 LYS B O 1
ATOM 5994 N N . LEU B 1 343 ? 3.641 -31.219 -12.016 1 81.06 343 LEU B N 1
ATOM 5995 C CA . LEU B 1 343 ? 3.951 -29.797 -11.867 1 81.06 343 LEU B CA 1
ATOM 5996 C C . LEU B 1 343 ? 5.422 -29.531 -12.164 1 81.06 343 LEU B C 1
ATOM 5998 O O . LEU B 1 343 ? 5.75 -28.531 -12.82 1 81.06 343 LEU B O 1
ATOM 6002 N N . GLY B 1 344 ? 6.258 -30.359 -11.758 1 76.81 344 GLY B N 1
ATOM 6003 C CA . GLY B 1 344 ? 7.684 -30.203 -11.984 1 76.81 344 GLY B CA 1
ATOM 6004 C C . GLY B 1 344 ? 8.07 -30.266 -13.445 1 76.81 344 GLY B C 1
ATOM 6005 O O . GLY B 1 344 ? 9 -29.594 -13.883 1 76.81 344 GLY B O 1
ATOM 6006 N N . ALA B 1 345 ? 7.27 -31.031 -14.164 1 77.44 345 ALA B N 1
ATOM 6007 C CA . ALA B 1 345 ? 7.59 -31.266 -15.57 1 77.44 345 ALA B CA 1
ATOM 6008 C C . ALA B 1 345 ? 6.859 -30.297 -16.484 1 77.44 345 ALA B C 1
ATOM 6010 O O . ALA B 1 345 ? 7.121 -30.234 -17.688 1 77.44 345 ALA B O 1
ATOM 6011 N N . ALA B 1 346 ? 5.895 -29.547 -15.945 1 76.75 346 ALA B N 1
ATOM 6012 C CA . ALA B 1 346 ? 5.012 -28.703 -16.734 1 76.75 346 ALA B CA 1
ATOM 6013 C C . ALA B 1 346 ? 5.773 -27.516 -17.344 1 76.75 346 ALA B C 1
ATOM 6015 O O . ALA B 1 346 ? 5.289 -26.859 -18.266 1 76.75 346 ALA B O 1
ATOM 6016 N N . GLY B 1 347 ? 7.039 -27.375 -16.984 1 80.88 347 GLY B N 1
ATOM 6017 C CA . GLY B 1 347 ? 7.75 -26.203 -17.469 1 80.88 347 GLY B CA 1
ATOM 6018 C C . GLY B 1 347 ? 7.293 -24.906 -16.812 1 80.88 347 GLY B C 1
ATOM 6019 O O . GLY B 1 347 ? 6.984 -24.891 -15.617 1 80.88 347 GLY B O 1
ATOM 6020 N N . GLY B 1 348 ? 7.344 -23.781 -17.578 1 90.62 348 GLY B N 1
ATOM 6021 C CA . GLY B 1 348 ? 6.965 -22.484 -17.031 1 90.62 348 GLY B CA 1
ATOM 6022 C C . GLY B 1 348 ? 7.852 -22.047 -15.883 1 90.62 348 GLY B C 1
ATOM 6023 O O . GLY B 1 348 ? 8.953 -22.562 -15.703 1 90.62 348 GLY B O 1
ATOM 6024 N N . THR B 1 349 ? 7.383 -21.016 -15.203 1 95.81 349 THR B N 1
ATOM 6025 C CA . THR B 1 349 ? 8.102 -20.516 -14.039 1 95.81 349 THR B CA 1
ATOM 6026 C C . THR B 1 349 ? 7.625 -21.219 -12.773 1 95.81 349 THR B C 1
ATOM 6028 O O . THR B 1 349 ? 6.422 -21.406 -12.578 1 95.81 349 THR B O 1
ATOM 6031 N N . LEU B 1 350 ? 8.547 -21.734 -12.023 1 95.62 350 LEU B N 1
ATOM 6032 C CA . LEU B 1 350 ? 8.25 -22.344 -10.727 1 95.62 350 LEU B CA 1
ATOM 6033 C C . LEU B 1 350 ? 8.922 -21.562 -9.602 1 95.62 350 LEU B C 1
ATOM 6035 O O . LEU B 1 350 ? 10.117 -21.266 -9.672 1 95.62 350 LEU B O 1
ATOM 6039 N N . VAL B 1 351 ? 8.148 -21.188 -8.617 1 96.81 351 VAL B N 1
ATOM 6040 C CA . VAL B 1 351 ? 8.695 -20.531 -7.43 1 96.81 351 VAL B CA 1
ATOM 6041 C C . VAL B 1 351 ? 8.547 -21.453 -6.223 1 96.81 351 VAL B C 1
ATOM 6043 O O . VAL B 1 351 ? 7.438 -21.859 -5.867 1 96.81 351 VAL B O 1
ATOM 6046 N N . LEU B 1 352 ? 9.641 -21.797 -5.555 1 94.69 352 LEU B N 1
ATOM 6047 C CA . LEU B 1 352 ? 9.664 -22.672 -4.383 1 94.69 352 LEU B CA 1
ATOM 6048 C C . LEU B 1 352 ? 9.734 -21.844 -3.1 1 94.69 352 LEU B C 1
ATOM 6050 O O . LEU B 1 352 ? 10.688 -21.094 -2.891 1 94.69 352 LEU B O 1
ATOM 6054 N N . PHE B 1 353 ? 8.711 -22.016 -2.332 1 93 353 PHE B N 1
ATOM 6055 C CA . PHE B 1 353 ? 8.672 -21.438 -0.993 1 93 353 PHE B CA 1
ATOM 6056 C C . PHE B 1 353 ? 9.242 -22.406 0.03 1 93 353 PHE B C 1
ATOM 6058 O O . PHE B 1 353 ? 9.117 -23.625 -0.127 1 93 353 PHE B O 1
ATOM 6065 N N . MET B 1 354 ? 9.945 -21.922 1.097 1 87.38 354 MET B N 1
ATOM 6066 C CA . MET B 1 354 ? 10.461 -22.719 2.205 1 87.38 354 MET B CA 1
ATOM 6067 C C . MET B 1 354 ? 11.336 -23.859 1.693 1 87.38 354 MET B C 1
ATOM 6069 O O . MET B 1 354 ? 11.18 -25 2.123 1 87.38 354 MET B O 1
ATOM 6073 N N . ALA B 1 355 ? 12.164 -23.609 0.776 1 85.44 355 ALA B N 1
ATOM 6074 C CA . ALA B 1 355 ? 12.93 -24.672 0.117 1 85.44 355 ALA B CA 1
ATOM 6075 C C . ALA B 1 355 ? 14.391 -24.641 0.558 1 85.44 355 ALA B C 1
ATOM 6077 O O . ALA B 1 355 ? 15.18 -25.5 0.166 1 85.44 355 ALA B O 1
ATOM 6078 N N . THR B 1 356 ? 14.742 -23.719 1.352 1 84.31 356 THR B N 1
ATOM 6079 C CA . THR B 1 356 ? 16.141 -23.453 1.643 1 84.31 356 THR B CA 1
ATOM 6080 C C . THR B 1 356 ? 16.781 -24.641 2.373 1 84.31 356 THR B C 1
ATOM 6082 O O . THR B 1 356 ? 17.875 -25.078 2.023 1 84.31 356 THR B O 1
ATOM 6085 N N . ARG B 1 357 ? 16.109 -25.203 3.365 1 82.12 357 ARG B N 1
ATOM 6086 C CA . ARG B 1 357 ? 16.672 -26.281 4.191 1 82.12 357 ARG B CA 1
ATOM 6087 C C . ARG B 1 357 ? 16.969 -27.516 3.357 1 82.12 357 ARG B C 1
ATOM 6089 O O . ARG B 1 357 ? 17.953 -28.203 3.592 1 82.12 357 ARG B O 1
ATOM 6096 N N . LYS B 1 358 ? 16.141 -27.766 2.391 1 87.5 358 LYS B N 1
ATOM 6097 C CA . LYS B 1 358 ? 16.312 -28.938 1.524 1 87.5 358 LYS B CA 1
ATOM 6098 C C . LYS B 1 358 ? 16.516 -28.516 0.072 1 87.5 358 LYS B C 1
ATOM 6100 O O . LYS B 1 358 ? 15.93 -29.109 -0.839 1 87.5 358 LYS B O 1
ATOM 6105 N N . LEU B 1 359 ? 17.297 -27.547 -0.042 1 91.12 359 LEU B N 1
ATOM 6106 C CA . LEU B 1 359 ? 17.453 -26.938 -1.355 1 91.12 359 LEU B CA 1
ATOM 6107 C C . LEU B 1 359 ? 17.938 -27.953 -2.377 1 91.12 359 LEU B C 1
ATOM 6109 O O . LEU B 1 359 ? 17.328 -28.109 -3.441 1 91.12 359 LEU B O 1
ATOM 6113 N N . GLU B 1 360 ? 19.016 -28.672 -2.045 1 92.31 360 GLU B N 1
ATOM 6114 C CA . GLU B 1 360 ? 19.594 -29.656 -2.963 1 92.31 360 GLU B CA 1
ATOM 6115 C C . GLU B 1 360 ? 18.562 -30.719 -3.34 1 92.31 360 GLU B C 1
ATOM 6117 O O . GLU B 1 360 ? 18.438 -31.078 -4.512 1 92.31 360 GLU B O 1
ATOM 6122 N N . ALA B 1 361 ? 17.859 -31.188 -2.389 1 91 361 ALA B N 1
ATOM 6123 C CA . ALA B 1 361 ? 16.844 -32.219 -2.615 1 91 361 ALA B CA 1
ATOM 6124 C C . ALA B 1 361 ? 15.719 -31.703 -3.498 1 91 361 ALA B C 1
ATOM 6126 O O . ALA B 1 361 ? 15.211 -32.438 -4.359 1 91 361 ALA B O 1
ATOM 6127 N N . ASN B 1 362 ? 15.273 -30.5 -3.262 1 91.25 362 ASN B N 1
ATOM 6128 C CA . ASN B 1 362 ? 14.219 -29.891 -4.059 1 91.25 362 ASN B CA 1
ATOM 6129 C C . ASN B 1 362 ? 14.625 -29.75 -5.523 1 91.25 362 ASN B C 1
ATOM 6131 O O . ASN B 1 362 ? 13.859 -30.094 -6.422 1 91.25 362 ASN B O 1
ATOM 6135 N N . LEU B 1 363 ? 15.805 -29.312 -5.75 1 94.06 363 LEU B N 1
ATOM 6136 C CA . LEU B 1 363 ? 16.297 -29.109 -7.109 1 94.06 363 LEU B CA 1
ATOM 6137 C C . LEU B 1 363 ? 16.484 -30.453 -7.82 1 94.06 363 LEU B C 1
ATOM 6139 O O . LEU B 1 363 ? 16.141 -30.594 -9 1 94.06 363 LEU B O 1
ATOM 6143 N N . ALA B 1 364 ? 17.031 -31.391 -7.129 1 93.31 364 ALA B N 1
ATOM 6144 C CA . ALA B 1 364 ? 17.219 -32.719 -7.691 1 93.31 364 ALA B CA 1
ATOM 6145 C C . ALA B 1 364 ? 15.891 -33.375 -8.07 1 93.31 364 ALA B C 1
ATOM 6147 O O . ALA B 1 364 ? 15.789 -34.062 -9.078 1 93.31 364 ALA B O 1
ATOM 6148 N N . ARG B 1 365 ? 14.891 -33.125 -7.277 1 90 365 ARG B N 1
ATOM 6149 C CA . ARG B 1 365 ? 13.562 -33.656 -7.531 1 90 365 ARG B CA 1
ATOM 6150 C C . ARG B 1 365 ? 12.992 -33.125 -8.844 1 90 365 ARG B C 1
ATOM 6152 O O . ARG B 1 365 ? 12.32 -33.875 -9.578 1 90 365 ARG B O 1
ATOM 6159 N N . LEU B 1 366 ? 13.18 -31.906 -9.102 1 92.19 366 LEU B N 1
ATOM 6160 C CA . LEU B 1 366 ? 12.695 -31.312 -10.344 1 92.19 366 LEU B CA 1
ATOM 6161 C C . LEU B 1 366 ? 13.344 -31.984 -11.547 1 92.19 366 LEU B C 1
ATOM 6163 O O . LEU B 1 366 ? 12.68 -32.219 -12.555 1 92.19 366 LEU B O 1
ATOM 6167 N N . VAL B 1 367 ? 14.625 -32.281 -11.445 1 93.69 367 VAL B N 1
ATOM 6168 C CA . VAL B 1 367 ? 15.336 -32.969 -12.516 1 93.69 367 VAL B CA 1
ATOM 6169 C C . VAL B 1 367 ? 14.781 -34.406 -12.68 1 93.69 367 VAL B C 1
ATOM 6171 O O . VAL B 1 367 ? 14.562 -34.844 -13.805 1 93.69 367 VAL B O 1
ATOM 6174 N N . GLU B 1 368 ? 14.539 -35 -11.578 1 91.19 368 GLU B N 1
ATOM 6175 C CA . GLU B 1 368 ? 13.969 -36.344 -11.609 1 91.19 368 GLU B CA 1
ATOM 6176 C C . GLU B 1 368 ? 12.609 -36.344 -12.289 1 91.19 368 GLU B C 1
ATOM 6178 O O . GLU B 1 368 ? 12.227 -37.344 -12.922 1 91.19 368 GLU B O 1
ATOM 6183 N N . CYS B 1 369 ? 11.938 -35.281 -12.125 1 87.81 369 CYS B N 1
ATOM 6184 C CA . CYS B 1 369 ? 10.594 -35.156 -12.68 1 87.81 369 CYS B CA 1
ATOM 6185 C C . CYS B 1 369 ? 10.641 -34.812 -14.156 1 87.81 369 CYS B C 1
ATOM 6187 O O . CYS B 1 369 ? 9.609 -34.812 -14.828 1 87.81 369 CYS B O 1
ATOM 6189 N N . GLY B 1 370 ? 11.859 -34.5 -14.68 1 88.38 370 GLY B N 1
ATOM 6190 C CA . GLY B 1 370 ? 11.961 -34.375 -16.125 1 88.38 370 GLY B CA 1
ATOM 6191 C C . GLY B 1 370 ? 12.484 -33 -16.547 1 88.38 370 GLY B C 1
ATOM 6192 O O . GLY B 1 370 ? 12.695 -32.781 -17.75 1 88.38 370 GLY B O 1
ATOM 6193 N N . ARG B 1 371 ? 12.719 -32.125 -15.648 1 91.94 371 ARG B N 1
ATOM 6194 C CA . ARG B 1 371 ? 13.297 -30.859 -16.031 1 91.94 371 ARG B CA 1
ATOM 6195 C C . ARG B 1 371 ? 14.781 -31 -16.375 1 91.94 371 ARG B C 1
ATOM 6197 O O . ARG B 1 371 ? 15.484 -31.797 -15.742 1 91.94 371 ARG B O 1
ATOM 6204 N N . SER B 1 372 ? 15.211 -30.219 -17.359 1 94.31 372 SER B N 1
ATOM 6205 C CA . SER B 1 372 ? 16.625 -30.25 -17.703 1 94.31 372 SER B CA 1
ATOM 6206 C C . SER B 1 372 ? 17.484 -29.766 -16.547 1 94.31 372 SER B C 1
ATOM 6208 O O . SER B 1 372 ? 17.172 -28.781 -15.891 1 94.31 372 SER B O 1
ATOM 6210 N N . PRO B 1 373 ? 18.531 -30.484 -16.25 1 96.19 373 PRO B N 1
ATOM 6211 C CA . PRO B 1 373 ? 19.469 -30 -15.227 1 96.19 373 PRO B CA 1
ATOM 6212 C C . PRO B 1 373 ? 20.031 -28.625 -15.547 1 96.19 373 PRO B C 1
ATOM 6214 O O . PRO B 1 373 ? 20.5 -27.922 -14.641 1 96.19 373 PRO B O 1
ATOM 6217 N N . GLN B 1 374 ? 19.938 -28.203 -16.812 1 96.38 374 GLN B N 1
ATOM 6218 C CA . GLN B 1 374 ? 20.484 -26.922 -17.25 1 96.38 374 GLN B CA 1
ATOM 6219 C C . GLN B 1 374 ? 19.453 -25.812 -17.109 1 96.38 374 GLN B C 1
ATOM 6221 O O . GLN B 1 374 ? 19.75 -24.641 -17.375 1 96.38 374 GLN B O 1
ATOM 6226 N N . THR B 1 375 ? 18.25 -26.156 -16.625 1 96.62 375 THR B N 1
ATOM 6227 C CA . THR B 1 375 ? 17.219 -25.141 -16.422 1 96.62 375 THR B CA 1
ATOM 6228 C C . THR B 1 375 ? 17.719 -24.047 -15.477 1 96.62 375 THR B C 1
ATOM 6230 O O . THR B 1 375 ? 18.172 -24.359 -14.367 1 96.62 375 THR B O 1
ATOM 6233 N N . PRO B 1 376 ? 17.625 -22.781 -15.891 1 97.56 376 PRO B N 1
ATOM 6234 C CA . PRO B 1 376 ? 18.062 -21.672 -15.023 1 97.56 376 PRO B CA 1
ATOM 6235 C C . PRO B 1 376 ? 17.25 -21.594 -13.727 1 97.56 376 PRO B C 1
ATOM 6237 O O . PRO B 1 376 ? 16.047 -21.875 -13.727 1 97.56 376 PRO B O 1
ATOM 6240 N N . ALA B 1 377 ? 17.938 -21.219 -12.641 1 97.94 377 ALA B N 1
ATOM 6241 C CA . ALA B 1 377 ? 17.312 -21.047 -11.336 1 97.94 377 ALA B CA 1
ATOM 6242 C C . ALA B 1 377 ? 18.016 -19.953 -10.531 1 97.94 377 ALA B C 1
ATOM 6244 O O . ALA B 1 377 ? 19.203 -19.688 -10.742 1 97.94 377 ALA B O 1
ATOM 6245 N N . ALA B 1 378 ? 17.266 -19.328 -9.656 1 97.69 378 ALA B N 1
ATOM 6246 C CA . ALA B 1 378 ? 17.812 -18.266 -8.812 1 97.69 378 ALA B CA 1
ATOM 6247 C C . ALA B 1 378 ? 17.359 -18.438 -7.359 1 97.69 378 ALA B C 1
ATOM 6249 O O . ALA B 1 378 ? 16.219 -18.797 -7.098 1 97.69 378 ALA B O 1
ATOM 6250 N N . TYR B 1 379 ? 18.266 -18.297 -6.461 1 95.94 379 TYR B N 1
ATOM 6251 C CA . TYR B 1 379 ? 18.031 -18.219 -5.023 1 95.94 379 TYR B CA 1
ATOM 6252 C C . TYR B 1 379 ? 18.031 -16.766 -4.555 1 95.94 379 TYR B C 1
ATOM 6254 O O . TYR B 1 379 ? 19.031 -16.047 -4.707 1 95.94 379 TYR B O 1
ATOM 6262 N N . ILE B 1 380 ? 16.953 -16.266 -4.008 1 95.44 380 ILE B N 1
ATOM 6263 C CA . ILE B 1 380 ? 16.812 -14.875 -3.598 1 95.44 380 ILE B CA 1
ATOM 6264 C C . ILE B 1 380 ? 16.609 -14.805 -2.086 1 95.44 380 ILE B C 1
ATOM 6266 O O . ILE B 1 380 ? 15.555 -15.203 -1.577 1 95.44 380 ILE B O 1
ATOM 6270 N N . ALA B 1 381 ? 17.531 -14.234 -1.354 1 91.19 381 ALA B N 1
ATOM 6271 C CA . ALA B 1 381 ? 17.5 -14.133 0.103 1 91.19 381 ALA B CA 1
ATOM 6272 C C . ALA B 1 381 ? 17.281 -12.688 0.543 1 91.19 381 ALA B C 1
ATOM 6274 O O . ALA B 1 381 ? 17.781 -11.758 -0.099 1 91.19 381 ALA B O 1
ATOM 6275 N N . ALA B 1 382 ? 16.516 -12.484 1.638 1 87.38 382 ALA B N 1
ATOM 6276 C CA . ALA B 1 382 ? 16.25 -11.164 2.205 1 87.38 382 ALA B CA 1
ATOM 6277 C C . ALA B 1 382 ? 15.68 -10.219 1.148 1 87.38 382 ALA B C 1
ATOM 6279 O O . ALA B 1 382 ? 16.172 -9.102 0.98 1 87.38 382 ALA B O 1
ATOM 6280 N N . ALA B 1 383 ? 14.664 -10.766 0.449 1 91.62 383 ALA B N 1
ATOM 6281 C CA . ALA B 1 383 ? 14.109 -10.062 -0.709 1 91.62 383 ALA B CA 1
ATOM 6282 C C . ALA B 1 383 ? 13.562 -8.695 -0.315 1 91.62 383 ALA B C 1
ATOM 6284 O O . ALA B 1 383 ? 12.961 -8.547 0.75 1 91.62 383 ALA B O 1
ATOM 6285 N N . THR B 1 384 ? 13.734 -7.668 -1.189 1 91.25 384 THR B N 1
ATOM 6286 C CA . THR B 1 384 ? 13.18 -6.32 -1.168 1 91.25 384 THR B CA 1
ATOM 6287 C C . THR B 1 384 ? 13.805 -5.5 -0.04 1 91.25 384 THR B C 1
ATOM 6289 O O . THR B 1 384 ? 13.344 -4.395 0.257 1 91.25 384 THR B O 1
ATOM 6292 N N . SER B 1 385 ? 14.789 -6.102 0.648 1 80.12 385 SER B N 1
ATOM 6293 C CA . SER B 1 385 ? 15.562 -5.359 1.642 1 80.12 385 SER B CA 1
ATOM 6294 C C . SER B 1 385 ? 16.922 -4.957 1.096 1 80.12 385 SER B C 1
ATOM 6296 O O . SER B 1 385 ? 17.359 -5.453 0.05 1 80.12 385 SER B O 1
ATOM 6298 N N . PRO B 1 386 ? 17.594 -4.043 1.796 1 74.62 386 PRO B N 1
ATOM 6299 C CA . PRO B 1 386 ? 18.938 -3.676 1.365 1 74.62 386 PRO B CA 1
ATOM 6300 C C . PRO B 1 386 ? 19.922 -4.848 1.428 1 74.62 386 PRO B C 1
ATOM 6302 O O . PRO B 1 386 ? 20.969 -4.812 0.783 1 74.62 386 PRO B O 1
ATOM 6305 N N . GLU B 1 387 ? 19.641 -5.922 2.143 1 77.31 387 GLU B N 1
ATOM 6306 C CA . GLU B 1 387 ? 20.516 -7.082 2.309 1 77.31 387 GLU B CA 1
ATOM 6307 C C . GLU B 1 387 ? 20.203 -8.156 1.273 1 77.31 387 GLU B C 1
ATOM 6309 O O . GLU B 1 387 ? 20.719 -9.281 1.361 1 77.31 387 GLU B O 1
ATOM 6314 N N . GLN B 1 388 ? 19.406 -7.836 0.321 1 86.81 388 GLN B N 1
ATOM 6315 C CA . GLN B 1 388 ? 19 -8.812 -0.684 1 86.81 388 GLN B CA 1
ATOM 6316 C C . GLN B 1 388 ? 20.219 -9.422 -1.372 1 86.81 388 GLN B C 1
ATOM 6318 O O . GLN B 1 388 ? 21.172 -8.711 -1.721 1 86.81 388 GLN B O 1
ATOM 6323 N N . VAL B 1 389 ? 20.25 -10.734 -1.474 1 86.88 389 VAL B N 1
ATOM 6324 C CA . VAL B 1 389 ? 21.266 -11.469 -2.236 1 86.88 389 VAL B CA 1
ATOM 6325 C C . VAL B 1 389 ? 20.578 -12.383 -3.244 1 86.88 389 VAL B C 1
ATOM 6327 O O . VAL B 1 389 ? 19.625 -13.094 -2.904 1 86.88 389 VAL B O 1
ATOM 6330 N N . VAL B 1 390 ? 21.062 -12.281 -4.465 1 92.88 390 VAL B N 1
ATOM 6331 C CA . VAL B 1 390 ? 20.547 -13.156 -5.512 1 92.88 390 VAL B CA 1
ATOM 6332 C C . VAL B 1 390 ? 21.672 -14.031 -6.062 1 92.88 390 VAL B C 1
ATOM 6334 O O . VAL B 1 390 ? 22.688 -13.516 -6.52 1 92.88 390 VAL B O 1
ATOM 6337 N N . VAL B 1 391 ? 21.484 -15.32 -5.965 1 94.38 391 VAL B N 1
ATOM 6338 C CA . VAL B 1 391 ? 22.406 -16.281 -6.539 1 94.38 391 VAL B CA 1
ATOM 6339 C C . VAL B 1 391 ? 21.75 -16.984 -7.73 1 94.38 391 VAL B C 1
ATOM 6341 O O . VAL B 1 391 ? 20.656 -17.547 -7.609 1 94.38 391 VAL B O 1
ATOM 6344 N N . VAL B 1 392 ? 22.469 -16.891 -8.859 1 96.19 392 VAL B N 1
ATOM 6345 C CA . VAL B 1 392 ? 21.906 -17.484 -10.078 1 96.19 392 VAL B CA 1
ATOM 6346 C C . VAL B 1 392 ? 22.734 -18.703 -10.469 1 96.19 392 VAL B C 1
ATOM 6348 O O . VAL B 1 392 ? 23.953 -18.703 -10.367 1 96.19 392 VAL B O 1
ATOM 6351 N N . GLY B 1 393 ? 22.078 -19.719 -10.883 1 96.75 393 GLY B N 1
ATOM 6352 C CA . GLY B 1 393 ? 22.641 -20.938 -11.414 1 96.75 393 GLY B CA 1
ATOM 6353 C C . GLY B 1 393 ? 21.656 -21.766 -12.211 1 96.75 393 GLY B C 1
ATOM 6354 O O . GLY B 1 393 ? 20.812 -21.203 -12.93 1 96.75 393 GLY B O 1
ATOM 6355 N N . THR B 1 394 ? 21.891 -23.047 -12.25 1 97.44 394 THR B N 1
ATOM 6356 C CA . THR B 1 394 ? 20.984 -24.016 -12.844 1 97.44 394 THR B CA 1
ATOM 6357 C C . THR B 1 394 ? 20.484 -25.016 -11.797 1 97.44 394 THR B C 1
ATOM 6359 O O . THR B 1 394 ? 20.938 -24.969 -10.641 1 97.44 394 THR B O 1
ATOM 6362 N N . LEU B 1 395 ? 19.5 -25.859 -12.227 1 97 395 LEU B N 1
ATOM 6363 C CA . LEU B 1 395 ? 19.031 -26.891 -11.305 1 97 395 LEU B CA 1
ATOM 6364 C C . LEU B 1 395 ? 20.203 -27.75 -10.812 1 97 395 LEU B C 1
ATOM 6366 O O . LEU B 1 395 ? 20.172 -28.25 -9.68 1 97 395 LEU B O 1
ATOM 6370 N N . GLU B 1 396 ? 21.234 -27.828 -11.57 1 97 396 GLU B N 1
ATOM 6371 C CA . GLU B 1 396 ? 22.391 -28.656 -11.258 1 97 396 GLU B CA 1
ATOM 6372 C C . GLU B 1 396 ? 23.391 -27.922 -10.367 1 97 396 GLU B C 1
ATOM 6374 O O . GLU B 1 396 ? 24.016 -28.516 -9.492 1 97 396 GLU B O 1
ATOM 6379 N N . THR B 1 397 ? 23.5 -26.625 -10.469 1 96.88 397 THR B N 1
ATOM 6380 C CA . THR B 1 397 ? 24.641 -25.922 -9.883 1 96.88 397 THR B CA 1
ATOM 6381 C C . THR B 1 397 ? 24.188 -25.031 -8.734 1 96.88 397 THR B C 1
ATOM 6383 O O . THR B 1 397 ? 25 -24.609 -7.906 1 96.88 397 THR B O 1
ATOM 6386 N N . LEU B 1 398 ? 22.953 -24.688 -8.625 1 96.38 398 LEU B N 1
ATOM 6387 C CA . LEU B 1 398 ? 22.484 -23.625 -7.738 1 96.38 398 LEU B CA 1
ATOM 6388 C C . LEU B 1 398 ? 22.781 -23.969 -6.281 1 96.38 398 LEU B C 1
ATOM 6390 O O . LEU B 1 398 ? 23.234 -23.109 -5.52 1 96.38 398 LEU B O 1
ATOM 6394 N N . ALA B 1 399 ? 22.516 -25.172 -5.883 1 94.75 399 ALA B N 1
ATOM 6395 C CA . ALA B 1 399 ? 22.719 -25.562 -4.488 1 94.75 399 ALA B CA 1
ATOM 6396 C C . ALA B 1 399 ? 24.172 -25.328 -4.059 1 94.75 399 ALA B C 1
ATOM 6398 O O . ALA B 1 399 ? 24.422 -24.812 -2.971 1 94.75 399 ALA B O 1
ATOM 6399 N N . GLU B 1 400 ? 25.078 -25.734 -4.844 1 93.88 400 GLU B N 1
ATOM 6400 C CA . GLU B 1 400 ? 26.484 -25.547 -4.559 1 93.88 400 GLU B CA 1
ATOM 6401 C C . GLU B 1 400 ? 26.844 -24.062 -4.508 1 93.88 400 GLU B C 1
ATOM 6403 O O . GLU B 1 400 ? 27.594 -23.641 -3.629 1 93.88 400 GLU B O 1
ATOM 6408 N N . GLN B 1 401 ? 26.328 -23.312 -5.418 1 92.12 401 GLN B N 1
ATOM 6409 C CA . GLN B 1 401 ? 26.594 -21.875 -5.465 1 92.12 401 GLN B CA 1
ATOM 6410 C C . GLN B 1 401 ? 26.062 -21.172 -4.223 1 92.12 401 GLN B C 1
ATOM 6412 O O . GLN B 1 401 ? 26.703 -20.266 -3.697 1 92.12 401 GLN B O 1
ATOM 6417 N N . VAL B 1 402 ? 24.906 -21.531 -3.807 1 92.19 402 VAL B N 1
ATOM 6418 C CA . VAL B 1 402 ? 24.297 -20.938 -2.611 1 92.19 402 VAL B CA 1
ATOM 6419 C C . VAL B 1 402 ? 25.172 -21.25 -1.396 1 92.19 402 VAL B C 1
ATOM 6421 O O . VAL B 1 402 ? 25.391 -20.375 -0.543 1 92.19 402 VAL B O 1
ATOM 6424 N N . ARG B 1 403 ? 25.625 -22.453 -1.24 1 88.19 403 ARG B N 1
ATOM 6425 C CA . ARG B 1 403 ? 26.5 -22.844 -0.147 1 88.19 403 ARG B CA 1
ATOM 6426 C C . ARG B 1 403 ? 27.781 -22.016 -0.154 1 88.19 403 ARG B C 1
ATOM 6428 O O . ARG B 1 403 ? 28.25 -21.578 0.899 1 88.19 403 ARG B O 1
ATOM 6435 N N . GLU B 1 404 ? 28.312 -21.781 -1.271 1 87.19 404 GLU B N 1
ATOM 6436 C CA . GLU B 1 404 ? 29.562 -21.047 -1.422 1 87.19 404 GLU B CA 1
ATOM 6437 C C . GLU B 1 404 ? 29.391 -19.594 -0.984 1 87.19 404 GLU B C 1
ATOM 6439 O O . GLU B 1 404 ? 30.328 -18.984 -0.452 1 87.19 404 GLU B O 1
ATOM 6444 N N . HIS B 1 405 ? 28.219 -19.062 -1.245 1 82.81 405 HIS B N 1
ATOM 6445 C CA . HIS B 1 405 ? 27.969 -17.656 -0.921 1 82.81 405 HIS B CA 1
ATOM 6446 C C . HIS B 1 405 ? 27.531 -17.5 0.531 1 82.81 405 HIS B C 1
ATOM 6448 O O . HIS B 1 405 ? 27.422 -16.375 1.028 1 82.81 405 HIS B O 1
ATOM 6454 N N . ASN B 1 406 ? 27.312 -18.516 1.297 1 75.44 406 ASN B N 1
ATOM 6455 C CA . ASN B 1 406 ? 26.938 -18.531 2.707 1 75.44 406 ASN B CA 1
ATOM 6456 C C . ASN B 1 406 ? 25.703 -17.656 2.965 1 75.44 406 ASN B C 1
ATOM 6458 O O . ASN B 1 406 ? 25.703 -16.812 3.861 1 75.44 406 ASN B O 1
ATOM 6462 N N . VAL B 1 407 ? 24.719 -17.703 2.186 1 71.5 407 VAL B N 1
ATOM 6463 C CA . VAL B 1 407 ? 23.531 -16.844 2.266 1 71.5 407 VAL B CA 1
ATOM 6464 C C . VAL B 1 407 ? 22.344 -17.641 2.771 1 71.5 407 VAL B C 1
ATOM 6466 O O . VAL B 1 407 ? 21.203 -17.359 2.406 1 71.5 407 VAL B O 1
ATOM 6469 N N . LEU B 1 408 ? 22.391 -18.625 3.695 1 67.25 408 LEU B N 1
ATOM 6470 C CA . LEU B 1 408 ? 21.312 -19.516 4.105 1 67.25 408 LEU B CA 1
ATOM 6471 C C . LEU B 1 408 ? 20.562 -18.969 5.316 1 67.25 408 LEU B C 1
ATOM 6473 O O . LEU B 1 408 ? 19.484 -19.438 5.652 1 67.25 408 LEU B O 1
ATOM 6477 N N . GLY B 1 409 ? 20.812 -17.859 5.766 1 66.19 409 GLY B N 1
ATOM 6478 C CA . GLY B 1 409 ? 20.219 -17.391 6.996 1 66.19 409 GLY B CA 1
ATOM 6479 C C . GLY B 1 409 ? 18.875 -16.703 6.781 1 66.19 409 GLY B C 1
ATOM 6480 O O . GLY B 1 409 ? 17.844 -17.172 7.27 1 66.19 409 GLY B O 1
ATOM 6481 N N . PRO B 1 410 ? 18.75 -15.883 5.922 1 68.94 410 PRO B N 1
ATOM 6482 C CA . PRO B 1 410 ? 17.5 -15.133 5.734 1 68.94 410 PRO B CA 1
ATOM 6483 C C . PRO B 1 410 ? 16.438 -15.922 4.969 1 68.94 410 PRO B C 1
ATOM 6485 O O . PRO B 1 410 ? 16.766 -16.906 4.297 1 68.94 410 PRO B O 1
ATOM 6488 N N . PRO B 1 411 ? 15.117 -15.562 5.227 1 85.44 411 PRO B N 1
ATOM 6489 C CA . PRO B 1 411 ? 14.102 -16.156 4.363 1 85.44 411 PRO B CA 1
ATOM 6490 C C . PRO B 1 411 ? 14.43 -16.016 2.877 1 85.44 411 PRO B C 1
ATOM 6492 O O . PRO B 1 411 ? 14.953 -14.992 2.451 1 85.44 411 PRO B O 1
ATOM 6495 N N . ALA B 1 412 ? 14.227 -17.141 2.168 1 91.19 412 ALA B N 1
ATOM 6496 C CA . ALA B 1 412 ? 14.602 -17.125 0.757 1 91.19 412 ALA B CA 1
ATOM 6497 C C . ALA B 1 412 ? 13.57 -17.875 -0.092 1 91.19 412 ALA B C 1
ATOM 6499 O O . ALA B 1 412 ? 12.758 -18.625 0.435 1 91.19 412 ALA B O 1
ATOM 6500 N N . LEU B 1 413 ? 13.562 -17.516 -1.374 1 94.81 413 LEU B N 1
ATOM 6501 C CA . LEU B 1 413 ? 12.781 -18.188 -2.4 1 94.81 413 LEU B CA 1
ATOM 6502 C C . LEU B 1 413 ? 13.672 -18.672 -3.537 1 94.81 413 LEU B C 1
ATOM 6504 O O . LEU B 1 413 ? 14.758 -18.141 -3.75 1 94.81 413 LEU B O 1
ATOM 6508 N N . VAL B 1 414 ? 13.18 -19.734 -4.168 1 95.94 414 VAL B N 1
ATOM 6509 C CA . VAL B 1 414 ? 13.867 -20.203 -5.367 1 95.94 414 VAL B CA 1
ATOM 6510 C C . VAL B 1 414 ? 12.961 -20.031 -6.586 1 95.94 414 VAL B C 1
ATOM 6512 O O . VAL B 1 414 ? 11.812 -20.469 -6.582 1 95.94 414 VAL B O 1
ATOM 6515 N N . VAL B 1 415 ? 13.43 -19.328 -7.559 1 97.62 415 VAL B N 1
ATOM 6516 C CA . VAL B 1 415 ? 12.719 -19.188 -8.828 1 97.62 415 VAL B CA 1
ATOM 6517 C C . VAL B 1 415 ? 13.375 -20.078 -9.883 1 97.62 415 VAL B C 1
ATOM 6519 O O . VAL B 1 415 ? 14.586 -20.016 -10.094 1 97.62 415 VAL B O 1
ATOM 6522 N N . VAL B 1 416 ? 12.562 -20.891 -10.516 1 97.06 416 VAL B N 1
ATOM 6523 C CA . VAL B 1 416 ? 13.047 -21.828 -11.523 1 97.06 416 VAL B CA 1
ATOM 6524 C C . VAL B 1 416 ? 12.359 -21.547 -12.859 1 97.06 416 VAL B C 1
ATOM 6526 O O . VAL B 1 416 ? 11.133 -21.438 -12.922 1 97.06 416 VAL B O 1
ATOM 6529 N N . GLY B 1 417 ? 13.148 -21.484 -13.945 1 96.81 417 GLY B N 1
ATOM 6530 C CA . GLY B 1 417 ? 12.602 -21.312 -15.289 1 96.81 417 GLY B CA 1
ATOM 6531 C C . GLY B 1 417 ? 13.445 -20.422 -16.172 1 96.81 417 GLY B C 1
ATOM 6532 O O . GLY B 1 417 ? 14.336 -19.719 -15.68 1 96.81 417 GLY B O 1
ATOM 6533 N N . GLU B 1 418 ? 13.133 -20.359 -17.453 1 94.88 418 GLU B N 1
ATOM 6534 C CA . GLU B 1 418 ? 13.898 -19.625 -18.453 1 94.88 418 GLU B CA 1
ATOM 6535 C C . GLU B 1 418 ? 13.867 -18.125 -18.172 1 94.88 418 GLU B C 1
ATOM 6537 O O . GLU B 1 418 ? 14.789 -17.391 -18.562 1 94.88 418 GLU B O 1
ATOM 6542 N N . VAL B 1 419 ? 12.898 -17.688 -17.438 1 96.19 419 VAL B N 1
ATOM 6543 C CA . VAL B 1 419 ? 12.727 -16.266 -17.141 1 96.19 419 VAL B CA 1
ATOM 6544 C C . VAL B 1 419 ? 13.906 -15.766 -16.297 1 96.19 419 VAL B C 1
ATOM 6546 O O . VAL B 1 419 ? 14.18 -14.57 -16.266 1 96.19 419 VAL B O 1
ATOM 6549 N N . VAL B 1 420 ? 14.555 -16.656 -15.578 1 97.38 420 VAL B N 1
ATOM 6550 C CA . VAL B 1 420 ? 15.68 -16.297 -14.719 1 97.38 420 VAL B CA 1
ATOM 6551 C C . VAL B 1 420 ? 16.797 -15.688 -15.562 1 97.38 420 VAL B C 1
ATOM 6553 O O . VAL B 1 420 ? 17.547 -14.82 -15.086 1 97.38 420 VAL B O 1
ATOM 6556 N N . ARG B 1 421 ? 16.859 -16.062 -16.859 1 94.12 421 ARG B N 1
ATOM 6557 C CA . ARG B 1 421 ? 17.891 -15.555 -17.75 1 94.12 421 ARG B CA 1
ATOM 6558 C C . ARG B 1 421 ? 17.75 -14.055 -17.953 1 94.12 421 ARG B C 1
ATOM 6560 O O . ARG B 1 421 ? 18.75 -13.359 -18.188 1 94.12 421 ARG B O 1
ATOM 6567 N N . LEU B 1 422 ? 16.594 -13.586 -17.797 1 93.81 422 LEU B N 1
ATOM 6568 C CA . LEU B 1 422 ? 16.312 -12.18 -18.062 1 93.81 422 LEU B CA 1
ATOM 6569 C C . LEU B 1 422 ? 16.969 -11.289 -17 1 93.81 422 LEU B C 1
ATOM 6571 O O . LEU B 1 422 ? 17.188 -10.102 -17.234 1 93.81 422 LEU B O 1
ATOM 6575 N N . ARG B 1 423 ? 17.234 -11.836 -15.828 1 94.06 423 ARG B N 1
ATOM 6576 C CA . ARG B 1 423 ? 17.844 -11.055 -14.75 1 94.06 423 ARG B CA 1
ATOM 6577 C C . ARG B 1 423 ? 19.172 -10.445 -15.188 1 94.06 423 ARG B C 1
ATOM 6579 O O . ARG B 1 423 ? 19.531 -9.352 -14.758 1 94.06 423 ARG B O 1
ATOM 6586 N N . GLU B 1 424 ? 19.891 -11.172 -15.992 1 89.25 424 GLU B N 1
ATOM 6587 C CA . GLU B 1 424 ? 21.188 -10.68 -16.453 1 89.25 424 GLU B CA 1
ATOM 6588 C C . GLU B 1 424 ? 21.062 -9.258 -17 1 89.25 424 GLU B C 1
ATOM 6590 O O . GLU B 1 424 ? 21.984 -8.453 -16.844 1 89.25 424 GLU B O 1
ATOM 6595 N N . ARG B 1 425 ? 19.938 -8.992 -17.531 1 87.44 425 ARG B N 1
ATOM 6596 C CA . ARG B 1 425 ? 19.734 -7.676 -18.141 1 87.44 425 ARG B CA 1
ATOM 6597 C C . ARG B 1 425 ? 18.828 -6.812 -17.297 1 87.44 425 ARG B C 1
ATOM 6599 O O . ARG B 1 425 ? 18.922 -5.582 -17.297 1 87.44 425 ARG B O 1
ATOM 6606 N N . LEU B 1 426 ? 18 -7.367 -16.531 1 91.94 426 LEU B N 1
ATOM 6607 C CA . LEU B 1 426 ? 16.875 -6.609 -15.977 1 91.94 426 LEU B CA 1
ATOM 6608 C C . LEU B 1 426 ? 17.094 -6.328 -14.492 1 91.94 426 LEU B C 1
ATOM 6610 O O . LEU B 1 426 ? 16.25 -5.711 -13.844 1 91.94 426 LEU B O 1
ATOM 6614 N N . SER B 1 427 ? 18.234 -6.742 -13.953 1 89.44 427 SER B N 1
ATOM 6615 C CA . SER B 1 427 ? 18.5 -6.414 -12.555 1 89.44 427 SER B CA 1
ATOM 6616 C C . SER B 1 427 ? 18.625 -4.906 -12.352 1 89.44 427 SER B C 1
ATOM 6618 O O . SER B 1 427 ? 19.5 -4.266 -12.938 1 89.44 427 SER B O 1
ATOM 6620 N N . TRP B 1 428 ? 17.781 -4.293 -11.617 1 82.44 428 TRP B N 1
ATOM 6621 C CA . TRP B 1 428 ? 17.75 -2.84 -11.469 1 82.44 428 TRP B CA 1
ATOM 6622 C C . TRP B 1 428 ? 18.094 -2.439 -10.031 1 82.44 428 TRP B C 1
ATOM 6624 O O . TRP B 1 428 ? 18.734 -1.413 -9.805 1 82.44 428 TRP B O 1
ATOM 6634 N N . PHE B 1 429 ? 17.656 -3.197 -9.086 1 82.06 429 PHE B N 1
ATOM 6635 C CA . PHE B 1 429 ? 17.703 -2.83 -7.68 1 82.06 429 PHE B CA 1
ATOM 6636 C C . PHE B 1 429 ? 19.141 -2.828 -7.172 1 82.06 429 PHE B C 1
ATOM 6638 O O . PHE B 1 429 ? 19.594 -1.852 -6.57 1 82.06 429 PHE B O 1
ATOM 6645 N N . GLU B 1 430 ? 19.797 -3.959 -7.422 1 71.25 430 GLU B N 1
ATOM 6646 C CA . GLU B 1 430 ? 21.188 -4.047 -6.973 1 71.25 430 GLU B CA 1
ATOM 6647 C C . GLU B 1 430 ? 22.062 -3.012 -7.672 1 71.25 430 GLU B C 1
ATOM 6649 O O . GLU B 1 430 ? 23.031 -2.516 -7.094 1 71.25 430 GLU B O 1
ATOM 6654 N N . ARG B 1 431 ? 21.703 -2.707 -8.867 1 66.12 431 ARG B N 1
ATOM 6655 C CA . ARG B 1 431 ? 22.438 -1.702 -9.617 1 66.12 431 ARG B CA 1
ATOM 6656 C C . ARG B 1 431 ? 22.25 -0.315 -9.016 1 66.12 431 ARG B C 1
ATOM 6658 O O . ARG B 1 431 ? 23.188 0.48 -8.961 1 66.12 431 ARG B O 1
ATOM 6665 N N . GLN B 1 432 ? 21.094 -0.067 -8.602 1 62.12 432 GLN B N 1
ATOM 6666 C CA . GLN B 1 432 ? 20.781 1.228 -8 1 62.12 432 GLN B CA 1
ATOM 6667 C C . GLN B 1 432 ? 21.422 1.363 -6.625 1 62.12 432 GLN B C 1
ATOM 6669 O O . GLN B 1 432 ? 21.938 2.432 -6.273 1 62.12 432 GLN B O 1
ATOM 6674 N N . GLU B 1 433 ? 21.344 0.296 -5.844 1 53.25 433 GLU B N 1
ATOM 6675 C CA . GLU B 1 433 ? 21.906 0.324 -4.5 1 53.25 433 GLU B CA 1
ATOM 6676 C C . GLU B 1 433 ? 23.438 0.479 -4.555 1 53.25 433 GLU B C 1
ATOM 6678 O O . GLU B 1 433 ? 24.031 1.117 -3.684 1 53.25 433 GLU B O 1
ATOM 6683 N N . ARG B 1 434 ? 23.953 -0.06 -5.727 1 43.66 434 ARG B N 1
ATOM 6684 C CA . ARG B 1 434 ? 25.406 0.007 -5.863 1 43.66 434 ARG B CA 1
ATOM 6685 C C . ARG B 1 434 ? 25.828 1.275 -6.598 1 43.66 434 ARG B C 1
ATOM 6687 O O . ARG B 1 434 ? 27.016 1.599 -6.656 1 43.66 434 ARG B O 1
ATOM 6694 N N . GLY B 1 435 ? 24.891 2.174 -6.879 1 44.47 435 GLY B N 1
ATOM 6695 C CA . GLY B 1 435 ? 25.266 3.367 -7.625 1 44.47 435 GLY B CA 1
ATOM 6696 C C . GLY B 1 435 ? 25.797 3.066 -9.016 1 44.47 435 GLY B C 1
ATOM 6697 O O . GLY B 1 435 ? 26.594 3.83 -9.562 1 44.47 435 GLY B O 1
ATOM 6698 N N . THR B 1 436 ? 25.734 1.869 -9.695 1 41.06 436 THR B N 1
ATOM 6699 C CA . THR B 1 436 ? 26.312 1.526 -10.992 1 41.06 436 THR B CA 1
ATOM 6700 C C . THR B 1 436 ? 25.219 1.473 -12.062 1 41.06 436 THR B C 1
ATOM 6702 O O . THR B 1 436 ? 24.062 1.178 -11.766 1 41.06 436 THR B O 1
#

pLDDT: mean 82.98, std 14.02, range [33.81, 98.25]

Nearest PDB structures (foldseek):
  2ybo-assembly1_A-2  TM=9.105E-01  e=4.952E-25  Pseudomonas aeruginosa PAO1
  1s4d-assembly5_K  TM=8.975E-01  e=2.277E-24  Pseudomonas denitrificans (nom. rej.)
  1s4d-assembly1_B  TM=9.111E-01  e=1.178E-23  Pseudomonas denitrificans (nom. rej.)
  1cbf-assembly1_A  TM=8.781E-01  e=2.254E-19  Priestia megaterium
  1pjs-assembly1_B  TM=5.306E-01  e=2.341E-26  Salmonella enterica subsp. enterica serovar Typhimurium

Sequence (872 aa):
MRIAITGAAGVGKTTLVNALASRLGLPIVPEETREFVLRTGKRLAQLPVPERAQVLRELWAVRRRREEEQREGFVADNCATDFAAYALQHGCAELVPEFFETPALGGHYDALFVLPWGVIPYERDGIRSDSPMDEMRYQLVLESLVRRSVSAARLHFVPDSHASLEERVRFCEEALGRGRDERRGGFVSLVGAGPGDPGLLTVRARTLLQQAEVVAYDALIPPAVLAEIGPQAERILVGHRNQGSTQAGYRLHPAVLERARAGRHVVRLKQGDPFIFGRGGEEAEELLEAGIAYEVVPGISAALGAAAYAGIPLTHRQYASDVSFVTGHDLEGPRSLTNWEKLGAAGGTLVLFMATRKLEANLARLVECGRSPQTPAAYIAAATSPEQVVVVGTLETLAEQVREHNVLGPPALVVVGEVVRLRERLSWFERQERGTMRIAITGAAGVGKTTLVNALASRLGLPIVPEETREFVLRTGKRLAQLPVPERAQVLRELWAVRRRREEEQREGFVADNCATDFAAYALQHGCAELVPEFFETPALGGHYDALFVLPWGVIPYERDGIRSDSPMDEMRYQLVLESLVRRSVSAARLHFVPDSHASLEERVRFCEEALGRGRDERRGGFVSLVGAGPGDPGLLTVRARTLLQQAEVVAYDALIPPAVLAEIGPQAERILVGHRNQGSTQAGYRLHPAVLERARAGRHVVRLKQGDPFIFGRGGEEAEELLEAGIAYEVVPGISAALGAAAYAGIPLTHRQYASDVSFVTGHDLEGPRSLTNWEKLGAAGGTLVLFMATRKLEANLARLVECGRSPQTPAAYIAAATSPEQVVVVGTLETLAEQVREHNVLGPPALVVVGEVVRLRERLSWFERQERGT

InterPro domains:
  IPR000878 Tetrapyrrole methylase [PF00590] (188-399)
  IPR003043 Uroporphiryn-III C-methyltransferase, conserved site [PS00839] (191-205)
  IPR003043 Uroporphiryn-III C-methyltransferase, conserved site [PS00840] (266-299)
  IPR006366 Uroporphyrin-III C-methyltransferase [TIGR01469] (186-423)
  IPR006366 Uroporphyrin-III C-methyltransferase [cd11642] (191-420)
  IPR014776 Tetrapyrrole methylase, subdomain 2 [G3DSA:3.30.950.10] (302-436)
  IPR014777 Tetrapyrrole methylase, subdomain 1 [G3DSA:3.40.1010.10] (173-301)
  IPR027417 P-loop containing nucleoside triphosphate hydrolase [G3DSA:3.40.50.300] (1-171)
  IPR027417 P-loop containing nucleoside triphosphate hydrolase [SSF52540] (1-114)
  IPR035996 Tetrapyrrole methylase superfamily [SSF53790] (185-431)
  IPR038727 NadR/Ttd14, AAA domain [PF13521] (2-168)
  IPR050161 Siroheme/cobalamin biosynthesis enzyme [PTHR45790] (168-423)

Secondary structure (DSSP, 8-state):
-EEEEE-STTSSHHHHHHHHHHHHT--EE--SHHHHHHHHS--GGGS-HHHHHHHHHHHHHHHHHHHHH-TT-EEEES-HHHHHHHHHHTT-GGGHHHHH--THHHHH-SEEEEPPSSSS-----SSS-S-HHHHHHHHHHHHHHHHHHS-TTTEEEPPTT--SHHHHHHHHHHHHHHHHHHHSS-EEEEEE-BSS-GGGSBHHHHHHHHH-SEEEEETTS-HHHHTTS-TTSEEEEEE-TTSSS-GGG----HHHHHHHHTT-EEEEEESB-TTSSS-HHHHHHHHHHTT-EEEEE----HHHHHHHHHT--S-BTTTBSEEEEEESTTSSSTT----HHHHTTS-SEEEEES-STTHHHHHHHHHHTT--TT-EEEEEESTTSTT-EEEEEETTTHHHHHHHHT--SS-EEEEESGGGGGHHHH--HHHHHTT-/-EEEEE-STTSSHHHHHHHHHHHHT--EE--SHHHHHHHHS--GGGS-HHHHHHHHHHHHHHHHHHHHH-TT-EEEES-HHHHHHHHHHTT-GGGHHHHH--THHHHH-SEEEEPPSSSS-----SSS-S-HHHHHHHHHHHHHHHHHHS-TTTEEEPPTT--SHHHHHHHHHHHHHHHHHHHSS-EEEEEE-BSS-GGGSBHHHHHHHHH-SEEEEETT--HHHHTTS-TTSEEEEEE-TTSSS-GGG----HHHHHHHHTT-EEEEEESB-TTSSS-HHHHHHHHHHTT-EEEEE----HHHHHHHHHT--S-BTTTBSEEEEEESTTSSSTT----HHHHTTS-SEEEEES-STTHHHHHHHHHHTT--TT-EEEEEESTTSTT-EEEEEETTTHHHHHHHHT--SS-EEEEESGGGGGHHHH--HHHHHTT-